Protein AF-0000000080837885 (afdb_homodimer)

Secondary structure (DSSP, 8-state):
-HHHHHHHHHHHHHT---TTEEEEEE--SSHHHHHHHHHHHHHTTTS-EEEEEEEEE---STHHHHHHHHHHHHHHHHTT--EEEEE--HHHHHHHHT--HHHHHHHHHHHHHHHHHHHTT-SEEE----HHHHHHHHHHHHHH---TGGGS-S-SEETTEE-TTTTS-HHHHHHHHHHTT----------STHHHHHHIIIIIHHHHHHHT-TTHHHHHHHHHHHHHHHHHHT---GGGTB-TTS-EEHHHHTTS-HHHHHHHHHHHHHHTTPPP-HHHHHHHHHHHHSSS-EEEE-SSSEEEEE-SSEEEEEE-----------EEEESSEEEEETTEEEEEEEES-TT----TTEEEEEE-TT-EEEEE---TT-EEESSSS-EEEHHHHHHHTT--HHHHTTS-EEEETTEEEEETTTEE--------TTPEEEEEEEEE--/-HHHHHHHHHHHHHT---TTEEEEEE--SSHHHHHHHHHHHHHTTTS-EEEEEEEEE--SSTHHHHHHHHHHHHHHHHTT--EEEEE--HHHHHHHHT--HHHHHHHHHHHHHHHHHHHTT-SEEE----HHHHHHHHHHHHHH---TGGGS-S-SEETTEE-TTTTS-HHHHHHHHHHTT----------SHHHHHHHIIIIIHHHHHHHT-TTHHHHHHHHHHHHHHHHHHT---GGGTB-TTS-EEHHHHTTS-HHHHHHHHHHHHHHTTPPP-HHHHHHHHHHHHSSS-EEEE-SSSEEEEE-SSEEEEEE-----------EEEESSEEEEETTEEEEEEEES-S-----TTEEEEEE-TT-EEEEE---TT-EEESSSS-EEEHHHHHHHTT--HHHHTTS-EEEETTEEEEETTTEEPP------TTPEEEEEEEEE--

Nearest PDB structures (foldseek):
  2e89-assembly2_C  TM=8.559E-01  e=8.750E-24  Aquifex aeolicus
  3a2k-assembly2_B  TM=5.870E-01  e=3.560E-28  Geobacillus kaustophilus
  5b4e-assembly1_A-2  TM=7.962E-01  e=6.494E-11  Thermus thermophilus HB27
  6scy-assembly1_B  TM=7.255E-01  e=4.825E-12  Methanococcus maripaludis S2
  7ji4-assembly1_A  TM=5.296E-01  e=4.627E-03  Staphylococcus aureus subsp. aureus MRSA252

Solvent-accessible surface area (backbone atoms only — not comparable to full-atom values): 49486 Å² total; per-residue (Å²): 113,73,66,59,51,50,38,50,49,47,32,65,74,65,63,68,75,54,74,74,38,29,31,39,31,52,38,69,32,24,6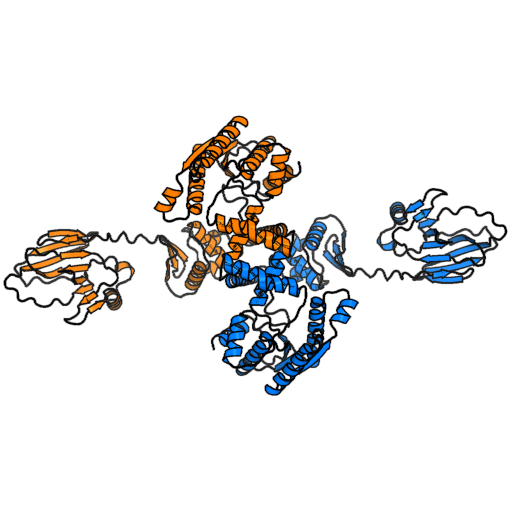0,50,26,46,48,46,50,53,51,51,58,58,44,47,77,81,38,53,57,47,68,34,38,36,32,74,34,50,60,79,51,61,69,59,34,52,50,37,50,51,50,42,52,51,53,27,57,76,66,75,41,56,71,46,77,45,80,40,63,31,68,62,49,15,67,69,72,73,46,54,58,56,57,42,45,50,52,50,49,52,50,49,50,51,51,52,32,59,72,69,64,36,68,36,34,37,42,49,48,27,28,56,52,31,52,48,47,30,52,50,37,52,49,72,42,51,54,76,78,64,45,37,40,67,66,52,63,53,91,47,38,31,24,71,42,36,83,39,48,63,70,58,50,50,51,49,33,57,75,68,70,51,86,63,45,85,76,84,75,84,46,60,71,48,37,58,54,42,41,41,60,68,44,50,49,50,51,44,29,74,74,74,28,78,59,30,66,59,30,47,50,54,35,25,54,50,41,42,49,49,46,61,74,64,57,74,61,66,71,81,40,29,50,97,82,66,28,34,38,49,78,69,50,68,77,45,50,73,63,52,44,52,51,49,50,46,54,60,35,46,73,73,69,43,87,81,50,67,67,58,53,52,50,50,52,51,55,68,73,43,83,64,72,50,74,48,77,73,55,96,51,36,26,40,38,33,44,92,53,36,39,38,76,43,66,46,60,64,66,62,71,64,57,84,51,67,44,75,40,47,62,60,36,72,49,71,58,87,54,30,41,37,38,33,38,76,48,89,72,85,80,64,83,73,49,80,50,41,48,81,41,82,39,51,68,87,42,60,38,36,37,29,54,74,54,93,83,42,53,33,28,68,44,97,85,43,68,42,46,48,71,56,50,36,59,75,71,66,51,57,76,87,50,57,64,71,37,53,30,35,26,53,89,89,35,47,46,34,36,65,82,72,47,72,33,51,71,81,86,74,92,60,96,76,62,41,42,32,39,37,38,55,39,80,53,132,112,72,65,58,52,51,38,51,49,47,31,63,74,65,62,66,74,54,75,73,38,30,31,38,31,52,37,70,31,25,61,50,26,46,48,45,50,54,51,50,59,58,44,47,79,80,38,53,56,47,71,34,38,36,31,75,34,52,62,78,52,60,69,59,35,51,50,39,51,51,50,42,52,51,52,27,57,76,66,74,40,56,72,46,78,47,80,41,64,33,68,63,48,14,68,68,71,73,46,53,58,53,59,40,45,50,51,51,48,52,50,50,49,50,52,51,30,59,73,69,64,36,70,35,35,37,43,49,48,26,28,57,52,31,52,47,47,29,52,50,37,52,48,73,41,50,54,75,76,64,45,38,40,67,67,51,65,53,89,46,36,31,24,73,43,35,83,39,46,62,70,59,51,51,50,49,32,59,76,67,70,53,85,62,44,86,77,86,79,87,37,61,68,48,38,57,50,43,42,41,60,69,45,50,50,52,52,43,28,74,72,73,27,79,60,32,66,60,31,46,50,53,34,24,54,49,42,43,51,49,47,62,74,63,58,75,62,66,71,80,40,28,50,97,83,65,29,34,37,48,77,69,54,67,77,44,51,73,63,54,43,54,51,49,51,48,53,59,33,45,75,73,68,42,86,83,48,68,66,59,52,51,50,50,52,52,55,67,74,43,84,64,72,50,73,48,77,74,57,96,50,36,25,40,37,33,45,92,54,35,38,37,76,44,66,46,60,65,63,62,71,62,57,83,50,67,44,74,39,46,62,61,38,72,50,71,56,89,52,29,38,36,38,33,38,76,47,88,73,84,80,63,82,73,50,79,52,41,48,81,42,82,40,50,68,85,42,58,38,35,37,29,55,76,55,92,82,40,53,33,28,68,45,98,85,44,69,42,46,47,70,58,51,37,59,75,70,66,51,56,75,87,51,58,66,70,37,54,29,35,26,53,89,89,34,46,46,35,35,65,82,73,50,69,33,50,71,81,86,75,91,58,96,74,62,40,42,33,38,37,38,56,40,78,54,134

Radius of gyration: 40.98 Å; Cα contacts (8 Å, |Δi|>4): 1374; chains: 2; bounding box: 85×140×73 Å

Structure (mmCIF, N/CA/C/O backbone):
data_AF-0000000080837885-model_v1
#
loop_
_entity.id
_entity.type
_entity.pdbx_description
1 polymer 'tRNA lysidine(34) synthetase TilS'
#
loop_
_atom_site.group_PDB
_atom_site.id
_atom_site.type_symbol
_atom_site.label_atom_id
_atom_site.label_alt_id
_atom_site.label_comp_id
_atom_site.label_asym_id
_atom_site.label_entity_id
_atom_site.label_seq_id
_atom_site.pdbx_PDB_ins_code
_atom_site.Cartn_x
_atom_site.Cartn_y
_atom_site.Cartn_z
_atom_site.occupancy
_atom_site.B_iso_or_equiv
_atom_site.auth_seq_id
_atom_site.auth_comp_id
_atom_site.auth_asym_id
_atom_site.auth_atom_id
_atom_site.pdbx_PDB_model_num
ATOM 1 N N . MET A 1 1 ? 31.359 4.785 -11.227 1 59.09 1 MET A N 1
ATOM 2 C CA . MET A 1 1 ? 31.828 4.527 -9.875 1 59.09 1 MET A CA 1
ATOM 3 C C . MET A 1 1 ? 30.672 4.504 -8.883 1 59.09 1 MET A C 1
ATOM 5 O O . MET A 1 1 ? 30.547 3.574 -8.086 1 59.09 1 MET A O 1
ATOM 9 N N . LYS A 1 2 ? 29.688 5.359 -9.148 1 79.75 2 LYS A N 1
ATOM 10 C CA . LYS A 1 2 ? 28.594 5.504 -8.188 1 79.75 2 LYS A CA 1
ATOM 11 C C . LYS A 1 2 ? 27.625 4.328 -8.266 1 79.75 2 LYS A C 1
ATOM 13 O O . LYS A 1 2 ? 27.219 3.775 -7.238 1 79.75 2 LYS A O 1
ATOM 18 N N . LEU A 1 3 ? 27.562 3.686 -9.523 1 90.94 3 LEU A N 1
ATOM 19 C CA . LEU A 1 3 ? 26.578 2.619 -9.703 1 90.94 3 LEU A CA 1
ATOM 20 C C . LEU A 1 3 ? 27.094 1.311 -9.109 1 90.94 3 LEU A C 1
ATOM 22 O O . LEU A 1 3 ? 26.312 0.56 -8.5 1 90.94 3 LEU A O 1
ATOM 26 N N . PHE A 1 4 ? 28.406 1.085 -9.234 1 92.5 4 PHE A N 1
ATOM 27 C CA . PHE A 1 4 ? 28.969 -0.142 -8.688 1 92.5 4 PHE A CA 1
ATOM 28 C C . PHE A 1 4 ? 28.906 -0.132 -7.168 1 92.5 4 PHE A C 1
ATOM 30 O O . PHE A 1 4 ? 28.719 -1.175 -6.539 1 92.5 4 PHE A O 1
ATOM 37 N N . ARG A 1 5 ? 29.062 1.02 -6.594 1 92.19 5 ARG A N 1
ATOM 38 C CA . ARG A 1 5 ? 28.953 1.142 -5.145 1 92.19 5 ARG A CA 1
ATOM 39 C C . ARG A 1 5 ? 27.562 0.737 -4.672 1 92.19 5 ARG A C 1
ATOM 41 O O . ARG A 1 5 ? 27.406 0.135 -3.605 1 92.19 5 ARG A O 1
ATOM 48 N N . GLU A 1 6 ? 26.641 1.079 -5.492 1 93.19 6 GLU A N 1
ATOM 49 C CA . GLU A 1 6 ? 25.266 0.697 -5.16 1 93.19 6 GLU A CA 1
ATOM 50 C C . GLU A 1 6 ? 25.094 -0.818 -5.199 1 93.19 6 GLU A C 1
ATOM 52 O O . GLU A 1 6 ? 24.406 -1.391 -4.352 1 93.19 6 GLU A O 1
ATOM 57 N N . ILE A 1 7 ? 25.719 -1.394 -6.148 1 93.69 7 ILE A N 1
ATOM 58 C CA . ILE A 1 7 ? 25.656 -2.846 -6.281 1 93.69 7 ILE A CA 1
ATOM 59 C C . ILE A 1 7 ? 26.312 -3.504 -5.07 1 93.69 7 ILE A C 1
ATOM 61 O O . ILE A 1 7 ? 25.781 -4.48 -4.527 1 93.69 7 ILE A O 1
ATOM 65 N N . LEU A 1 8 ? 27.391 -2.951 -4.668 1 94 8 LEU A N 1
ATOM 66 C CA . LEU A 1 8 ? 28.094 -3.463 -3.5 1 94 8 LEU A CA 1
ATOM 67 C C . LEU A 1 8 ? 27.219 -3.355 -2.248 1 94 8 LEU A C 1
ATOM 69 O O . LEU A 1 8 ? 27.188 -4.281 -1.435 1 94 8 LEU A O 1
ATOM 73 N N . ASN A 1 9 ? 26.625 -2.264 -2.158 1 92.88 9 ASN A N 1
ATOM 74 C CA . ASN A 1 9 ? 25.766 -2.029 -1 1 92.88 9 ASN A CA 1
ATOM 75 C C . ASN A 1 9 ? 24.594 -3.006 -0.962 1 92.88 9 ASN A C 1
ATOM 77 O O . ASN A 1 9 ? 24.25 -3.525 0.1 1 92.88 9 ASN A O 1
ATOM 81 N N . ILE A 1 10 ? 23.984 -3.275 -2.078 1 92.62 10 ILE A N 1
ATOM 82 C CA . ILE A 1 10 ? 22.859 -4.195 -2.168 1 92.62 10 ILE A CA 1
ATOM 83 C C . ILE A 1 10 ? 23.328 -5.609 -1.827 1 92.62 10 ILE A C 1
ATOM 85 O O . ILE A 1 10 ? 22.641 -6.332 -1.093 1 92.62 10 ILE A O 1
ATOM 89 N N . ASN A 1 11 ? 24.453 -5.984 -2.4 1 94.94 11 ASN A N 1
ATOM 90 C CA . ASN A 1 11 ? 25.016 -7.309 -2.129 1 94.94 11 ASN A CA 1
ATOM 91 C C . ASN A 1 11 ? 25.281 -7.512 -0.64 1 94.94 11 ASN A C 1
ATOM 93 O O . ASN A 1 11 ? 25 -8.578 -0.096 1 94.94 11 ASN A O 1
ATOM 97 N N . LYS A 1 12 ? 25.797 -6.473 -0.01 1 92.31 12 LYS A N 1
ATOM 98 C CA . LYS A 1 12 ? 26.109 -6.539 1.415 1 92.31 12 LYS A CA 1
ATOM 99 C C . LYS A 1 12 ? 24.828 -6.578 2.254 1 92.31 12 LYS A C 1
ATOM 101 O O . LYS A 1 12 ? 24.719 -7.371 3.193 1 92.31 12 LYS A O 1
ATOM 106 N N . LYS A 1 13 ? 23.938 -5.77 1.867 1 88.81 13 LYS A N 1
ATOM 107 C CA . LYS A 1 13 ? 22.688 -5.625 2.602 1 88.81 13 LYS A CA 1
ATOM 108 C C . LYS A 1 13 ? 21.906 -6.938 2.619 1 88.81 13 LYS A C 1
ATOM 110 O O . LYS A 1 13 ? 21.312 -7.301 3.639 1 88.81 13 LYS A O 1
ATOM 115 N N . TYR A 1 14 ? 21.938 -7.668 1.488 1 91.38 14 TYR A N 1
ATOM 116 C CA . TYR A 1 14 ? 21.062 -8.836 1.367 1 91.38 14 TYR A CA 1
ATOM 117 C C . TYR A 1 14 ? 21.891 -10.117 1.307 1 91.38 14 TYR A C 1
ATOM 119 O O . TYR A 1 14 ? 21.328 -11.211 1.152 1 91.38 14 TYR A O 1
ATOM 127 N N . ASN A 1 15 ? 23.188 -10.008 1.408 1 92.88 15 ASN A N 1
ATOM 128 C CA . ASN A 1 15 ? 24.062 -11.172 1.319 1 92.88 15 ASN A CA 1
ATOM 129 C C . ASN A 1 15 ? 23.719 -12.031 0.105 1 92.88 15 ASN A C 1
ATOM 131 O O . ASN A 1 15 ? 23.453 -13.227 0.241 1 92.88 15 ASN A O 1
ATOM 135 N N . LEU A 1 16 ? 23.766 -11.422 -1.038 1 96.12 16 LEU A N 1
ATOM 136 C CA . LEU A 1 16 ? 23.344 -12.078 -2.268 1 96.12 16 LEU A CA 1
ATOM 137 C C . LEU A 1 16 ? 24.422 -13.023 -2.785 1 96.12 16 LEU A C 1
ATOM 139 O O . LEU A 1 16 ? 24.125 -14.188 -3.102 1 96.12 16 LEU A O 1
ATOM 143 N N . ILE A 1 17 ? 25.688 -12.492 -2.879 1 97.38 17 ILE A N 1
ATOM 144 C CA . ILE A 1 17 ? 26.797 -13.258 -3.432 1 97.38 17 ILE A CA 1
ATOM 145 C C . ILE A 1 17 ? 27.891 -13.406 -2.383 1 97.38 17 ILE A C 1
ATOM 147 O O . ILE A 1 17 ? 28.312 -12.422 -1.77 1 97.38 17 ILE A O 1
ATOM 151 N N . GLU A 1 18 ? 28.328 -14.617 -2.246 1 96.31 18 GLU A N 1
ATOM 152 C CA . GLU A 1 18 ? 29.359 -14.961 -1.268 1 96.31 18 GLU A CA 1
ATOM 153 C C . GLU A 1 18 ? 30.5 -15.727 -1.917 1 96.31 18 GLU A C 1
ATOM 155 O O . GLU A 1 18 ? 30.406 -16.125 -3.08 1 96.31 18 GLU A O 1
ATOM 160 N N . ASN A 1 19 ? 31.531 -15.984 -1.085 1 96.69 19 ASN A N 1
ATOM 161 C CA . ASN A 1 19 ? 32.688 -16.719 -1.575 1 96.69 19 ASN A CA 1
ATOM 162 C C . ASN A 1 19 ? 32.312 -18.156 -1.956 1 96.69 19 ASN A C 1
ATOM 164 O O . ASN A 1 19 ? 31.547 -18.812 -1.241 1 96.69 19 ASN A O 1
ATOM 168 N N . ASN A 1 20 ? 32.812 -18.578 -3.102 1 96.69 20 ASN A N 1
ATOM 169 C CA . ASN A 1 20 ? 32.719 -19.938 -3.598 1 96.69 20 ASN A CA 1
ATOM 170 C C . ASN A 1 20 ? 31.312 -20.219 -4.156 1 96.69 20 ASN A C 1
ATOM 172 O O . ASN A 1 20 ? 30.938 -21.375 -4.348 1 96.69 20 ASN A O 1
ATOM 176 N N . ASP A 1 21 ? 30.625 -19.172 -4.402 1 97.62 21 ASP A N 1
ATOM 177 C CA . ASP A 1 21 ? 29.328 -19.344 -5.047 1 97.62 21 ASP A CA 1
ATOM 178 C C . ASP A 1 21 ? 29.484 -19.766 -6.508 1 97.62 21 ASP A C 1
ATOM 180 O O . ASP A 1 21 ? 30.469 -19.391 -7.156 1 97.62 21 ASP A O 1
ATOM 184 N N . ILE A 1 22 ? 28.594 -20.625 -6.941 1 98.19 22 ILE A N 1
ATOM 185 C CA . ILE A 1 22 ? 28.438 -20.938 -8.352 1 98.19 22 ILE A CA 1
ATOM 186 C C . ILE A 1 22 ? 27.062 -20.453 -8.836 1 98.19 22 ILE A C 1
ATOM 188 O O . ILE A 1 22 ? 26.031 -21 -8.438 1 98.19 22 ILE A O 1
ATOM 192 N N . ILE A 1 23 ? 27.141 -19.5 -9.781 1 98.31 23 ILE A N 1
ATOM 193 C CA . ILE A 1 23 ? 25.922 -18.75 -10.055 1 98.31 23 ILE A CA 1
ATOM 194 C C . ILE A 1 23 ? 25.516 -18.938 -11.516 1 98.31 23 ILE A C 1
ATOM 196 O O . ILE A 1 23 ? 26.312 -18.672 -12.422 1 98.31 23 ILE A O 1
ATOM 200 N N . VAL A 1 24 ? 24.266 -19.359 -11.719 1 98.06 24 VAL A N 1
ATOM 201 C CA . VAL A 1 24 ? 23.656 -19.359 -13.039 1 98.06 24 VAL A CA 1
ATOM 202 C C . VAL A 1 24 ? 23.047 -17.984 -13.336 1 98.06 24 VAL A C 1
ATOM 204 O O . VAL A 1 24 ? 22.234 -17.484 -12.555 1 98.06 24 VAL A O 1
ATOM 207 N N . VAL A 1 25 ? 23.453 -17.375 -14.445 1 97.81 25 VAL A N 1
ATOM 208 C CA . VAL A 1 25 ? 23 -16.031 -14.766 1 97.81 25 VAL A CA 1
ATOM 209 C C . VAL A 1 25 ? 22.109 -16.062 -16.016 1 97.81 25 VAL A C 1
ATOM 211 O O . VAL A 1 25 ? 22.547 -16.516 -17.078 1 97.81 25 VAL A O 1
ATOM 214 N N . GLY A 1 26 ? 20.844 -15.609 -15.812 1 95.38 26 GLY A N 1
ATOM 215 C CA . GLY A 1 26 ? 20.016 -15.422 -16.984 1 95.38 26 GLY A CA 1
ATOM 216 C C . GLY A 1 26 ? 20.5 -14.305 -17.891 1 95.38 26 GLY A C 1
ATOM 217 O O . GLY A 1 26 ? 20.562 -13.148 -17.469 1 95.38 26 GLY A O 1
ATOM 218 N N . PHE A 1 27 ? 20.797 -14.703 -19.141 1 94.75 27 PHE A N 1
ATOM 219 C CA . PHE A 1 27 ? 21.391 -13.75 -20.078 1 94.75 27 PHE A CA 1
ATOM 220 C C . PHE A 1 27 ? 20.562 -13.648 -21.344 1 94.75 27 PHE A C 1
ATOM 222 O O . PHE A 1 27 ? 20.609 -14.547 -22.188 1 94.75 27 PHE A O 1
ATOM 229 N N . SER A 1 28 ? 19.859 -12.547 -21.5 1 88.56 28 SER A N 1
ATOM 230 C CA . SER A 1 28 ? 19.016 -12.359 -22.672 1 88.56 28 SER A CA 1
ATOM 231 C C . SER A 1 28 ? 19.75 -11.602 -23.781 1 88.56 28 SER A C 1
ATOM 233 O O . SER A 1 28 ? 19.359 -11.641 -24.938 1 88.56 28 SER A O 1
ATOM 235 N N . GLY A 1 29 ? 20.812 -10.898 -23.406 1 90.31 29 GLY A N 1
ATOM 236 C CA . GLY A 1 29 ? 21.516 -10.039 -24.344 1 90.31 29 GLY A CA 1
ATOM 237 C C . GLY A 1 29 ? 21.016 -8.602 -24.328 1 90.31 29 GLY A C 1
ATOM 238 O O . GLY A 1 29 ? 21.641 -7.723 -24.922 1 90.31 29 GLY A O 1
ATOM 239 N N . GLY A 1 30 ? 19.969 -8.422 -23.641 1 91.5 30 GLY A N 1
ATOM 240 C CA . GLY A 1 30 ? 19.453 -7.062 -23.484 1 91.5 30 GLY A CA 1
ATOM 241 C C . GLY A 1 30 ? 20.266 -6.219 -22.531 1 91.5 30 GLY A C 1
ATOM 242 O O . GLY A 1 30 ? 21.203 -6.715 -21.891 1 91.5 30 GLY A O 1
ATOM 243 N N . PRO A 1 31 ? 19.938 -4.973 -22.406 1 94.12 31 PRO A N 1
ATOM 244 C CA . PRO A 1 31 ? 20.734 -4.055 -21.594 1 94.12 31 PRO A CA 1
ATOM 245 C C . PRO A 1 31 ? 20.812 -4.469 -20.125 1 94.12 31 PRO A C 1
ATOM 247 O O . PRO A 1 31 ? 21.891 -4.387 -19.516 1 94.12 31 PRO A O 1
ATOM 250 N N . ASP A 1 32 ? 19.766 -4.984 -19.594 1 94.88 32 ASP A N 1
ATOM 251 C CA . ASP A 1 32 ? 19.75 -5.328 -18.172 1 94.88 32 ASP A CA 1
ATOM 252 C C . ASP A 1 32 ? 20.641 -6.535 -17.891 1 94.88 32 ASP A C 1
ATOM 254 O O . ASP A 1 32 ? 21.406 -6.531 -16.922 1 94.88 32 ASP A O 1
ATOM 258 N N . SER A 1 33 ? 20.516 -7.527 -18.734 1 95.69 33 SER A N 1
ATOM 259 C CA . SER A 1 33 ? 21.312 -8.727 -18.516 1 95.69 33 SER A CA 1
ATOM 260 C C . SER A 1 33 ? 22.797 -8.461 -18.75 1 95.69 33 SER A C 1
ATOM 262 O O . SER A 1 33 ? 23.641 -8.961 -18 1 95.69 33 SER A O 1
ATOM 264 N N . VAL A 1 34 ? 23.078 -7.684 -19.734 1 96.75 34 VAL A N 1
ATOM 265 C CA . VAL A 1 34 ? 24.453 -7.312 -20.016 1 96.75 34 VAL A CA 1
ATOM 266 C C . VAL A 1 34 ? 25.031 -6.539 -18.828 1 96.75 34 VAL A C 1
ATOM 268 O O . VAL A 1 34 ? 26.141 -6.801 -18.375 1 96.75 34 VAL A O 1
ATOM 271 N N . PHE A 1 35 ? 24.234 -5.625 -18.359 1 97.31 35 PHE A N 1
ATOM 272 C CA . PHE A 1 35 ? 24.656 -4.828 -17.219 1 97.31 35 PHE A CA 1
ATOM 273 C C . PHE A 1 35 ? 24.922 -5.715 -16 1 97.31 35 PHE A C 1
ATOM 275 O O . PHE A 1 35 ? 25.906 -5.539 -15.297 1 97.31 35 PHE A O 1
ATOM 282 N N . LEU A 1 36 ? 24.016 -6.621 -15.789 1 97.88 36 LEU A N 1
ATOM 283 C CA . LEU A 1 36 ? 24.172 -7.535 -14.664 1 97.88 36 LEU A CA 1
ATOM 284 C C . LEU A 1 36 ? 25.5 -8.281 -14.742 1 97.88 36 LEU A C 1
ATOM 286 O O . LEU A 1 36 ? 26.234 -8.344 -13.75 1 97.88 36 LEU A O 1
ATOM 290 N N . VAL A 1 37 ? 25.781 -8.805 -15.891 1 97.88 37 VAL A N 1
ATOM 291 C CA . VAL A 1 37 ? 27.016 -9.57 -16.078 1 97.88 37 VAL A CA 1
ATOM 292 C C . VAL A 1 37 ? 28.234 -8.664 -15.859 1 97.88 37 VAL A C 1
ATOM 294 O O . VAL A 1 37 ? 29.203 -9.07 -15.219 1 97.88 37 VAL A O 1
ATOM 297 N N . GLU A 1 38 ? 28.156 -7.445 -16.375 1 97.44 38 GLU A N 1
ATOM 298 C CA . GLU A 1 38 ? 29.25 -6.496 -16.203 1 97.44 38 GLU A CA 1
ATOM 299 C C . GLU A 1 38 ? 29.516 -6.219 -14.719 1 97.44 38 GLU A C 1
ATOM 301 O O . GLU A 1 38 ? 30.656 -6.141 -14.281 1 97.44 38 GLU A O 1
ATOM 306 N N . MET A 1 39 ? 28.469 -6.082 -14 1 97.19 39 MET A N 1
ATOM 307 C CA . MET A 1 39 ? 28.594 -5.809 -12.57 1 97.19 39 MET A CA 1
ATOM 308 C C . MET A 1 39 ? 29.141 -7.02 -11.828 1 97.19 39 MET A C 1
ATOM 310 O O . MET A 1 39 ? 29.953 -6.875 -10.906 1 97.19 39 MET A O 1
ATOM 314 N N . LEU A 1 40 ? 28.688 -8.18 -12.25 1 97.5 40 LEU A N 1
ATOM 315 C CA . LEU A 1 40 ? 29.172 -9.398 -11.609 1 97.5 40 LEU A CA 1
ATOM 316 C C . LEU A 1 40 ? 30.656 -9.602 -11.883 1 97.5 40 LEU A C 1
ATOM 318 O O . LEU A 1 40 ? 31.406 -10.039 -11 1 97.5 40 LEU A O 1
ATOM 322 N N . LYS A 1 41 ? 31.062 -9.305 -13.039 1 96.56 41 LYS A N 1
ATOM 323 C CA . LYS A 1 41 ? 32.469 -9.398 -13.375 1 96.56 41 LYS A CA 1
ATOM 324 C C . LYS A 1 41 ? 33.312 -8.477 -12.492 1 96.56 41 LYS A C 1
ATOM 326 O O . LYS A 1 41 ? 34.375 -8.859 -12.023 1 96.56 41 LYS A O 1
ATOM 331 N N . LYS A 1 42 ? 32.781 -7.289 -12.312 1 95.56 42 LYS A N 1
ATOM 332 C CA . LYS A 1 42 ? 33.469 -6.348 -11.438 1 95.56 42 LYS A CA 1
ATOM 333 C C . LYS A 1 42 ? 33.5 -6.852 -9.992 1 95.56 42 LYS A C 1
ATOM 335 O O . LYS A 1 42 ? 34.469 -6.648 -9.273 1 95.56 42 LYS A O 1
ATOM 340 N N . LEU A 1 43 ? 32.469 -7.441 -9.633 1 95.69 43 LEU A N 1
ATOM 341 C CA . LEU A 1 43 ? 32.344 -7.945 -8.273 1 95.69 43 LEU A CA 1
ATOM 342 C C . LEU A 1 43 ? 33.344 -9.07 -8.008 1 95.69 43 LEU A C 1
ATOM 344 O O . LEU A 1 43 ? 33.75 -9.281 -6.867 1 95.69 43 LEU A O 1
ATOM 348 N N . LYS A 1 44 ? 33.75 -9.75 -9 1 95.19 44 LYS A N 1
ATOM 349 C CA . LYS A 1 44 ? 34.719 -10.852 -8.898 1 95.19 44 LYS A CA 1
ATOM 350 C C . LYS A 1 44 ? 36.062 -10.359 -8.383 1 95.19 44 LYS A C 1
ATOM 352 O O . LYS A 1 44 ? 36.875 -11.148 -7.883 1 95.19 44 LYS A O 1
ATOM 357 N N . ASN A 1 45 ? 36.281 -9.086 -8.492 1 93.62 45 ASN A N 1
ATOM 358 C CA . ASN A 1 45 ? 37.5 -8.516 -7.961 1 93.62 45 ASN A CA 1
ATOM 359 C C . ASN A 1 45 ? 37.5 -8.477 -6.434 1 93.62 45 ASN A C 1
ATOM 361 O O . ASN A 1 45 ? 38.562 -8.352 -5.809 1 93.62 45 ASN A O 1
ATOM 365 N N . PHE A 1 46 ? 36.344 -8.664 -5.832 1 92.88 46 PHE A N 1
ATOM 366 C CA . PHE A 1 46 ? 36.219 -8.531 -4.387 1 92.88 46 PHE A CA 1
ATOM 367 C C . PHE A 1 46 ? 35.812 -9.859 -3.756 1 92.88 46 PHE A C 1
ATOM 369 O O . PHE A 1 46 ? 36.125 -10.117 -2.588 1 92.88 46 PHE A O 1
ATOM 376 N N . ILE A 1 47 ? 35.125 -10.648 -4.52 1 95.44 47 ILE A N 1
ATOM 377 C CA . ILE A 1 47 ? 34.594 -11.922 -4.043 1 95.44 47 ILE A CA 1
ATOM 378 C C . ILE A 1 47 ? 34.938 -13.031 -5.043 1 95.44 47 ILE A C 1
ATOM 380 O O . ILE A 1 47 ? 34.844 -12.828 -6.254 1 95.44 47 ILE A O 1
ATOM 384 N N . ASN A 1 48 ? 35.281 -14.156 -4.457 1 96.81 48 ASN A N 1
ATOM 385 C CA . ASN A 1 48 ? 35.562 -15.281 -5.328 1 96.81 48 ASN A CA 1
ATOM 386 C C . ASN A 1 48 ? 34.344 -16.125 -5.609 1 96.81 48 ASN A C 1
ATOM 388 O O . ASN A 1 48 ? 33.844 -16.828 -4.719 1 96.81 48 ASN A O 1
ATOM 392 N N . PHE A 1 49 ? 33.906 -16.094 -6.867 1 97.31 49 PHE A N 1
ATOM 393 C CA . PHE A 1 49 ? 32.75 -16.891 -7.281 1 97.31 49 PHE A CA 1
ATOM 394 C C . PHE A 1 49 ? 32.781 -17.141 -8.781 1 97.31 49 PHE A C 1
ATOM 396 O O . PHE A 1 49 ? 33.594 -16.578 -9.5 1 97.31 49 PHE A O 1
ATOM 403 N N . LYS A 1 50 ? 31.953 -18.047 -9.258 1 97.62 50 LYS A N 1
ATOM 404 C CA . LYS A 1 50 ? 31.859 -18.375 -10.672 1 97.62 50 LYS A CA 1
ATOM 405 C C . LYS A 1 50 ? 30.469 -18.062 -11.227 1 97.62 50 LYS A C 1
ATOM 407 O O . LYS A 1 50 ? 29.469 -18.156 -10.508 1 97.62 50 LYS A O 1
ATOM 412 N N . ILE A 1 51 ? 30.484 -17.641 -12.469 1 97.94 51 ILE A N 1
ATOM 413 C CA . ILE A 1 51 ? 29.188 -17.391 -13.109 1 97.94 51 ILE A CA 1
ATOM 414 C C . ILE A 1 51 ? 29.109 -18.156 -14.422 1 97.94 51 ILE A C 1
ATOM 416 O O . ILE A 1 51 ? 30.109 -18.297 -15.133 1 97.94 51 ILE A O 1
ATOM 420 N N . TYR A 1 52 ? 27.969 -18.688 -14.711 1 97.81 52 TYR A N 1
ATOM 421 C CA . TYR A 1 52 ? 27.625 -19.359 -15.961 1 97.81 52 TYR A CA 1
ATOM 422 C C . TYR A 1 52 ? 26.406 -18.703 -16.609 1 97.81 52 TYR A C 1
ATOM 424 O O . TYR A 1 52 ? 25.375 -18.5 -15.945 1 97.81 52 TYR A O 1
ATOM 432 N N . LEU A 1 53 ? 26.516 -18.391 -17.891 1 97.81 53 LEU A N 1
ATOM 433 C CA . LEU A 1 53 ? 25.422 -17.734 -18.594 1 97.81 53 LEU A CA 1
ATOM 434 C C . LEU A 1 53 ? 24.453 -18.75 -19.172 1 97.81 53 LEU A C 1
ATOM 436 O O . LEU A 1 53 ? 24.859 -19.812 -19.625 1 97.81 53 LEU A O 1
ATOM 440 N N . VAL A 1 54 ? 23.234 -18.359 -19.094 1 96.31 54 VAL A N 1
ATOM 441 C CA . VAL A 1 54 ? 22.188 -19.172 -19.734 1 96.31 54 VAL A CA 1
ATOM 442 C C . VAL A 1 54 ? 21.344 -18.281 -20.641 1 96.31 54 VAL A C 1
ATOM 444 O O . VAL A 1 54 ? 20.844 -17.25 -20.203 1 96.31 54 VAL A O 1
ATOM 447 N N . HIS A 1 55 ? 21.219 -18.734 -21.859 1 93.94 55 HIS A N 1
ATOM 448 C CA . HIS A 1 55 ? 20.438 -18 -22.859 1 93.94 55 HIS A CA 1
ATOM 449 C C . HIS A 1 55 ? 19.344 -18.875 -23.453 1 93.94 55 HIS A C 1
ATOM 451 O O . HIS A 1 55 ? 19.594 -20.016 -23.844 1 93.94 55 HIS A O 1
ATOM 457 N N . ILE A 1 56 ? 18.156 -18.266 -23.453 1 89.06 56 ILE A N 1
ATOM 458 C CA . ILE A 1 56 ? 17.031 -19 -24.031 1 89.06 56 ILE A CA 1
ATOM 459 C C . ILE A 1 56 ? 16.547 -18.281 -25.281 1 89.06 56 ILE A C 1
ATOM 461 O O . ILE A 1 56 ? 16.25 -17.094 -25.25 1 89.06 56 ILE A O 1
ATOM 465 N N . ASN A 1 57 ? 16.469 -18.969 -26.297 1 85.19 57 ASN A N 1
ATOM 466 C CA . ASN A 1 57 ? 15.891 -18.5 -27.562 1 85.19 57 ASN A CA 1
ATOM 467 C C . ASN A 1 57 ? 14.438 -18.969 -27.719 1 85.19 57 ASN A C 1
ATOM 469 O O . ASN A 1 57 ? 14.18 -20.141 -28 1 85.19 57 ASN A O 1
ATOM 473 N N . HIS A 1 58 ? 13.562 -18.062 -27.562 1 77.25 58 HIS A N 1
ATOM 474 C CA . HIS A 1 58 ? 12.148 -18.391 -27.547 1 77.25 58 HIS A CA 1
ATOM 475 C C . HIS A 1 58 ? 11.602 -18.594 -28.953 1 77.25 58 HIS A C 1
ATOM 477 O O . HIS A 1 58 ? 10.438 -18.969 -29.141 1 77.25 58 HIS A O 1
ATOM 483 N N . LEU A 1 59 ? 12.359 -18.359 -29.953 1 67.06 59 LEU A N 1
ATOM 484 C CA . LEU A 1 59 ? 12.078 -18.578 -31.359 1 67.06 59 LEU A CA 1
ATOM 485 C C . LEU A 1 59 ? 10.852 -17.797 -31.797 1 67.06 59 LEU A C 1
ATOM 487 O O . LEU A 1 59 ? 10.062 -18.266 -32.625 1 67.06 59 LEU A O 1
ATOM 491 N N . LEU A 1 60 ? 10.586 -16.766 -31.094 1 66.75 60 LEU A N 1
ATOM 492 C CA . LEU A 1 60 ? 9.383 -15.992 -31.391 1 66.75 60 LEU A CA 1
ATOM 493 C C . LEU A 1 60 ? 9.617 -15.047 -32.562 1 66.75 60 LEU A C 1
ATOM 495 O O . LEU A 1 60 ? 8.68 -14.695 -33.281 1 66.75 60 LEU A O 1
ATOM 499 N N . ARG A 1 61 ? 10.859 -14.594 -32.781 1 64.06 61 ARG A N 1
ATOM 500 C CA . ARG A 1 61 ? 11.102 -13.508 -33.75 1 64.06 61 ARG A CA 1
ATOM 501 C C . ARG A 1 61 ? 11.992 -13.977 -34.875 1 64.06 61 ARG A C 1
ATOM 503 O O . ARG A 1 61 ? 12.734 -13.18 -35.469 1 64.06 61 ARG A O 1
ATOM 510 N N . GLY A 1 62 ? 11.875 -15.172 -35.156 1 64.5 62 GLY A N 1
ATOM 511 C CA . GLY A 1 62 ? 12.625 -15.672 -36.312 1 64.5 62 GLY A CA 1
ATOM 512 C C . GLY A 1 62 ? 14.062 -15.195 -36.312 1 64.5 62 GLY A C 1
ATOM 513 O O . GLY A 1 62 ? 14.844 -15.508 -35.406 1 64.5 62 GLY A O 1
ATOM 514 N N . GLU A 1 63 ? 14.328 -14.258 -37.188 1 62.72 63 GLU A N 1
ATOM 515 C CA . GLU A 1 63 ? 15.68 -13.773 -37.469 1 62.72 63 GLU A CA 1
ATOM 516 C C . GLU A 1 63 ? 16.234 -12.984 -36.281 1 62.72 63 GLU A C 1
ATOM 518 O O . GLU A 1 63 ? 17.422 -13.078 -35.969 1 62.72 63 GLU A O 1
ATOM 523 N N . ASP A 1 64 ? 15.453 -12.297 -35.594 1 69.19 64 ASP A N 1
ATOM 524 C CA . ASP A 1 64 ? 15.891 -11.484 -34.469 1 69.19 64 ASP A CA 1
ATOM 525 C C . ASP A 1 64 ? 16.312 -12.367 -33.312 1 69.19 64 ASP A C 1
ATOM 527 O O . ASP A 1 64 ? 17.281 -12.047 -32.594 1 69.19 64 ASP A O 1
ATOM 531 N N . ALA A 1 65 ? 15.664 -13.406 -33.156 1 72.06 65 ALA A N 1
ATOM 532 C CA . ALA A 1 65 ? 16.016 -14.336 -32.094 1 72.06 65 ALA A CA 1
ATOM 533 C C . ALA A 1 65 ? 17.375 -14.969 -32.344 1 72.06 65 ALA A C 1
ATOM 535 O O . ALA A 1 65 ? 18.156 -15.18 -31.422 1 72.06 65 ALA A O 1
ATOM 536 N N . ASP A 1 66 ? 17.672 -15.172 -33.562 1 80.25 66 ASP A N 1
ATOM 537 C CA . ASP A 1 66 ? 18.953 -15.742 -33.938 1 80.25 66 ASP A CA 1
ATOM 538 C C . ASP A 1 66 ? 20.078 -14.734 -33.719 1 80.25 66 ASP A C 1
ATOM 540 O O . ASP A 1 66 ? 21.188 -15.109 -33.312 1 80.25 66 ASP A O 1
ATOM 544 N N . SER A 1 67 ? 19.766 -13.555 -34 1 82 67 SER A N 1
ATOM 545 C CA . SER A 1 67 ? 20.75 -12.5 -33.781 1 82 67 SER A CA 1
ATOM 546 C C . SER A 1 67 ? 21.078 -12.336 -32.312 1 82 67 SER A C 1
ATOM 548 O O . SER A 1 67 ? 22.234 -12.125 -31.953 1 82 67 SER A O 1
ATOM 550 N N . ASP A 1 68 ? 20.125 -12.453 -31.531 1 84.56 68 ASP A N 1
ATOM 551 C CA . ASP A 1 68 ? 20.328 -12.352 -30.094 1 84.56 68 ASP A CA 1
ATOM 552 C C . ASP A 1 68 ? 21.203 -13.5 -29.578 1 84.56 68 ASP A C 1
ATOM 554 O O . ASP A 1 68 ? 22.062 -13.297 -28.719 1 84.56 68 ASP A O 1
ATOM 558 N N . GLU A 1 69 ? 20.875 -14.625 -30.094 1 88.56 69 GLU A N 1
ATOM 559 C CA . GLU A 1 69 ? 21.656 -15.797 -29.719 1 88.56 69 GLU A CA 1
ATOM 560 C C . GLU A 1 69 ? 23.125 -15.641 -30.109 1 88.56 69 GLU A C 1
ATOM 562 O O . GLU A 1 69 ? 24.016 -15.922 -29.312 1 88.56 69 GLU A O 1
ATOM 567 N N . LYS A 1 70 ? 23.344 -15.172 -31.312 1 91 70 LYS A N 1
ATOM 568 C CA . LYS A 1 70 ? 24.703 -14.953 -31.797 1 91 70 LYS A CA 1
ATOM 569 C C . LYS A 1 70 ? 25.422 -13.914 -30.922 1 91 70 LYS A C 1
ATOM 571 O O . LYS A 1 70 ? 26.609 -14.086 -30.594 1 91 70 LYS A O 1
ATOM 576 N N . PHE A 1 71 ? 24.734 -12.914 -30.672 1 92.56 71 PHE A N 1
ATOM 577 C CA . PHE A 1 71 ? 25.297 -11.875 -29.812 1 92.56 71 PHE A CA 1
ATOM 578 C C . PHE A 1 71 ? 25.688 -12.453 -28.453 1 92.56 71 PHE A C 1
ATOM 580 O O . PHE A 1 71 ? 26.766 -12.148 -27.938 1 92.56 71 PHE A O 1
ATOM 587 N N . SER A 1 72 ? 24.859 -13.234 -27.922 1 94 72 SER A N 1
ATOM 588 C CA . SER A 1 72 ? 25.094 -13.797 -26.594 1 94 72 SER A CA 1
ATOM 589 C C . SER A 1 72 ? 26.328 -14.695 -26.578 1 94 72 SER A C 1
ATOM 591 O O . SER A 1 72 ? 27.125 -14.656 -25.641 1 94 72 SER A O 1
ATOM 593 N N . ILE A 1 73 ? 26.453 -15.438 -27.625 1 94.62 73 ILE A N 1
ATOM 594 C CA . ILE A 1 73 ? 27.594 -16.328 -27.75 1 94.62 73 ILE A CA 1
ATOM 595 C C . ILE A 1 73 ? 28.875 -15.516 -27.891 1 94.62 73 ILE A C 1
ATOM 597 O O . ILE A 1 73 ? 29.875 -15.805 -27.234 1 94.62 73 ILE A O 1
ATOM 601 N N . GLU A 1 74 ? 28.844 -14.547 -28.703 1 95.5 74 GLU A N 1
ATOM 602 C CA . GLU A 1 74 ? 30.016 -13.695 -28.906 1 95.5 74 GLU A CA 1
ATOM 603 C C . GLU A 1 74 ? 30.391 -12.953 -27.625 1 95.5 74 GLU A C 1
ATOM 605 O O . GLU A 1 74 ? 31.578 -12.812 -27.328 1 95.5 74 GLU A O 1
ATOM 610 N N . TYR A 1 75 ? 29.375 -12.477 -27.016 1 95.62 75 TYR A N 1
ATOM 611 C CA . TYR A 1 75 ? 29.609 -11.766 -25.75 1 95.62 75 TYR A CA 1
ATOM 612 C C . TYR A 1 75 ? 30.297 -12.672 -24.734 1 95.62 75 TYR A C 1
ATOM 614 O O . TYR A 1 75 ? 31.234 -12.258 -24.078 1 95.62 75 TYR A O 1
ATOM 622 N N . ALA A 1 76 ? 29.781 -13.844 -24.609 1 96.69 76 ALA A N 1
ATOM 623 C CA . ALA A 1 76 ? 30.344 -14.797 -23.656 1 96.69 76 ALA A CA 1
ATOM 624 C C . ALA A 1 76 ? 31.797 -15.125 -24 1 96.69 76 ALA A C 1
ATOM 626 O O . ALA A 1 76 ? 32.656 -15.172 -23.125 1 96.69 76 ALA A O 1
ATOM 627 N N . LYS A 1 77 ? 32.062 -15.352 -25.234 1 95.88 77 LYS A N 1
ATOM 628 C CA . LYS A 1 77 ? 33.406 -15.664 -25.719 1 95.88 77 LYS A CA 1
ATOM 629 C C . LYS A 1 77 ? 34.375 -14.523 -25.422 1 95.88 77 LYS A C 1
ATOM 631 O O . LYS A 1 77 ? 35.469 -14.75 -24.922 1 95.88 77 LYS A O 1
ATOM 636 N N . LYS A 1 78 ? 33.938 -13.375 -25.703 1 95.31 78 LYS A N 1
ATOM 637 C CA . LYS A 1 78 ? 34.781 -12.188 -25.516 1 95.31 78 LYS A CA 1
ATOM 638 C C . LYS A 1 78 ? 35.156 -12.008 -24.047 1 95.31 78 LYS A C 1
ATOM 640 O O . LYS A 1 78 ? 36.219 -11.508 -23.734 1 95.31 78 LYS A O 1
ATOM 645 N N . ASN A 1 79 ? 34.281 -12.445 -23.172 1 95.31 79 ASN A N 1
ATOM 646 C CA . ASN A 1 79 ? 34.5 -12.242 -21.75 1 95.31 79 ASN A CA 1
ATOM 647 C C . ASN A 1 79 ? 34.969 -13.523 -21.062 1 95.31 79 ASN A C 1
ATOM 649 O O . ASN A 1 79 ? 35.031 -13.586 -19.828 1 95.31 79 ASN A O 1
ATOM 653 N N . ASN A 1 80 ? 35.219 -14.531 -21.812 1 95.12 80 ASN A N 1
ATOM 654 C CA . ASN A 1 80 ? 35.719 -15.812 -21.312 1 95.12 80 ASN A CA 1
ATOM 655 C C . ASN A 1 80 ? 34.719 -16.422 -20.312 1 95.12 80 ASN A C 1
ATOM 657 O O . ASN A 1 80 ? 35.125 -16.812 -19.219 1 95.12 80 ASN A O 1
ATOM 661 N N . LEU A 1 81 ? 33.531 -16.375 -20.703 1 96.94 81 LEU A N 1
ATOM 662 C CA . LEU A 1 81 ? 32.469 -16.969 -19.875 1 96.94 81 LEU A CA 1
ATOM 663 C C . LEU A 1 81 ? 31.828 -18.156 -20.594 1 96.94 81 LEU A C 1
ATOM 665 O O . LEU A 1 81 ? 31.734 -18.156 -21.828 1 96.94 81 LEU A O 1
ATOM 669 N N . GLU A 1 82 ? 31.453 -19.156 -19.812 1 97.19 82 GLU A N 1
ATOM 670 C CA . GLU A 1 82 ? 30.703 -20.281 -20.375 1 97.19 82 GLU A CA 1
ATOM 671 C C . GLU A 1 82 ? 29.219 -19.922 -20.516 1 97.19 82 GLU A C 1
ATOM 673 O O . GLU A 1 82 ? 28.641 -19.281 -19.641 1 97.19 82 GLU A O 1
ATOM 678 N N . ILE A 1 83 ? 28.641 -20.406 -21.656 1 97.06 83 ILE A N 1
ATOM 679 C CA . ILE A 1 83 ? 27.234 -20.094 -21.906 1 97.06 83 ILE A CA 1
ATOM 680 C C . ILE A 1 83 ? 26.5 -21.359 -22.359 1 97.06 83 ILE A C 1
ATOM 682 O O . ILE A 1 83 ? 27.047 -22.156 -23.125 1 97.06 83 ILE A O 1
ATOM 686 N N . PHE A 1 84 ? 25.359 -21.516 -21.797 1 96.88 84 PHE A N 1
ATOM 687 C CA . PHE A 1 84 ? 24.453 -22.578 -22.203 1 96.88 84 PHE A CA 1
ATOM 688 C C . PHE A 1 84 ? 23.266 -22.016 -22.953 1 96.88 84 PHE A C 1
ATOM 690 O O . PHE A 1 84 ? 22.656 -21.031 -22.531 1 96.88 84 PHE A O 1
ATOM 697 N N . ILE A 1 85 ? 22.922 -22.609 -24.094 1 94.75 85 ILE A N 1
ATOM 698 C CA . ILE A 1 85 ? 21.844 -22.094 -24.922 1 94.75 85 ILE A CA 1
ATOM 699 C C . ILE A 1 85 ? 20.797 -23.188 -25.141 1 94.75 85 ILE A C 1
ATOM 701 O O . ILE A 1 85 ? 21.141 -24.359 -25.312 1 94.75 85 ILE A O 1
ATOM 705 N N . LYS A 1 86 ? 19.578 -22.75 -25.047 1 92.44 86 LYS A N 1
ATOM 706 C CA . LYS A 1 86 ? 18.469 -23.641 -25.375 1 92.44 86 LYS A CA 1
ATOM 707 C C . LYS A 1 86 ? 17.438 -22.953 -26.25 1 92.44 86 LYS A C 1
ATOM 709 O O . LYS A 1 86 ? 17.125 -21.781 -26.047 1 92.44 86 LYS A O 1
ATOM 714 N N . ARG A 1 87 ? 17.016 -23.656 -27.297 1 89.88 87 ARG A N 1
ATOM 715 C CA . ARG A 1 87 ? 15.953 -23.156 -28.172 1 89.88 87 ARG A CA 1
ATOM 716 C C . ARG A 1 87 ? 14.617 -23.797 -27.812 1 89.88 87 ARG A C 1
ATOM 718 O O . ARG A 1 87 ? 14.508 -25.031 -27.734 1 89.88 87 ARG A O 1
ATOM 725 N N . ILE A 1 88 ? 13.695 -22.938 -27.516 1 86.62 88 ILE A N 1
ATOM 726 C CA . ILE A 1 88 ? 12.398 -23.453 -27.078 1 86.62 88 ILE A CA 1
ATOM 727 C C . ILE A 1 88 ? 11.289 -22.875 -27.953 1 86.62 88 ILE A C 1
ATOM 729 O O . ILE A 1 88 ? 11.18 -21.656 -28.094 1 86.62 88 ILE A O 1
ATOM 733 N N . PRO A 1 89 ? 10.516 -23.703 -28.547 1 84.12 89 PRO A N 1
ATOM 734 C CA . PRO A 1 89 ? 9.375 -23.203 -29.312 1 84.12 89 PRO A CA 1
ATOM 735 C C . PRO A 1 89 ? 8.195 -22.781 -28.438 1 84.12 89 PRO A C 1
ATOM 737 O O . PRO A 1 89 ? 7.191 -23.5 -28.375 1 84.12 89 PRO A O 1
ATOM 740 N N . VAL A 1 90 ? 8.18 -21.656 -27.906 1 82.56 90 VAL A N 1
ATOM 741 C CA . VAL A 1 90 ? 7.23 -21.188 -26.906 1 82.56 90 VAL A CA 1
ATOM 742 C C . VAL A 1 90 ? 5.832 -21.094 -27.516 1 82.56 90 VAL A C 1
ATOM 744 O O . VAL A 1 90 ? 4.836 -21.359 -26.828 1 82.56 90 VAL A O 1
ATOM 747 N N . LYS A 1 91 ? 5.727 -20.688 -28.766 1 79.75 91 LYS A N 1
ATOM 748 C CA . LYS A 1 91 ? 4.43 -20.562 -29.422 1 79.75 91 LYS A CA 1
ATOM 749 C C . LYS A 1 91 ? 3.713 -21.906 -29.5 1 79.75 91 LYS A C 1
ATOM 751 O O . LYS A 1 91 ? 2.512 -21.984 -29.25 1 79.75 91 LYS A O 1
ATOM 756 N N . GLU A 1 92 ? 4.453 -22.859 -29.859 1 83.19 92 GLU A N 1
ATOM 757 C CA . GLU A 1 92 ? 3.885 -24.203 -30 1 83.19 92 GLU A CA 1
ATOM 758 C C . GLU A 1 92 ? 3.471 -24.766 -28.641 1 83.19 92 GLU A C 1
ATOM 760 O O . GLU A 1 92 ? 2.398 -25.344 -28.5 1 83.19 92 GLU A O 1
ATOM 765 N N . ILE A 1 93 ? 4.234 -24.547 -27.688 1 85.25 93 ILE A N 1
ATOM 766 C CA . ILE A 1 93 ? 3.967 -25.062 -26.344 1 85.25 93 ILE A CA 1
ATOM 767 C C . ILE A 1 93 ? 2.74 -24.359 -25.766 1 85.25 93 ILE A C 1
ATOM 769 O O . ILE A 1 93 ? 1.905 -24.984 -25.125 1 85.25 93 ILE A O 1
ATOM 773 N N . SER A 1 94 ? 2.715 -23.078 -25.953 1 81.81 94 SER A N 1
ATOM 774 C CA . SER A 1 94 ? 1.588 -22.281 -25.453 1 81.81 94 SER A CA 1
ATOM 775 C C . SER A 1 94 ? 0.265 -22.812 -26 1 81.81 94 SER A C 1
ATOM 777 O O . SER A 1 94 ? -0.719 -22.922 -25.266 1 81.81 94 SER A O 1
ATOM 779 N N . LYS A 1 95 ? 0.22 -23.109 -27.234 1 79.31 95 LYS A N 1
ATOM 780 C CA . LYS A 1 95 ? -0.973 -23.656 -27.859 1 79.31 95 LYS A CA 1
ATOM 781 C C . LYS A 1 95 ? -1.346 -25.016 -27.266 1 79.31 95 LYS A C 1
ATOM 783 O O . LYS A 1 95 ? -2.527 -25.312 -27.078 1 79.31 95 LYS A O 1
ATOM 788 N N . GLU A 1 96 ? -0.348 -25.625 -26.969 1 82.75 96 GLU A N 1
ATOM 789 C CA . GLU A 1 96 ? -0.551 -26.984 -26.453 1 82.75 96 GLU A CA 1
ATOM 790 C C . GLU A 1 96 ? -1.086 -26.969 -25.031 1 82.75 96 GLU A C 1
ATOM 792 O O . GLU A 1 96 ? -1.983 -27.734 -24.688 1 82.75 96 GLU A O 1
ATOM 797 N N . VAL A 1 97 ? -0.599 -26.141 -24.234 1 80.75 97 VAL A N 1
ATOM 798 C CA . VAL A 1 97 ? -0.908 -26.172 -22.812 1 80.75 97 VAL A CA 1
ATOM 799 C C . VAL A 1 97 ? -2.012 -25.156 -22.484 1 80.75 97 VAL A C 1
ATOM 801 O O . VAL A 1 97 ? -2.59 -25.188 -21.406 1 80.75 97 VAL A O 1
ATOM 804 N N . GLY A 1 98 ? -2.395 -24.297 -23.406 1 77.38 98 GLY A N 1
ATOM 805 C CA . GLY A 1 98 ? -3.465 -23.328 -23.203 1 77.38 98 GLY A CA 1
ATOM 806 C C . GLY A 1 98 ? -3.078 -22.203 -22.281 1 77.38 98 GLY A C 1
ATOM 807 O O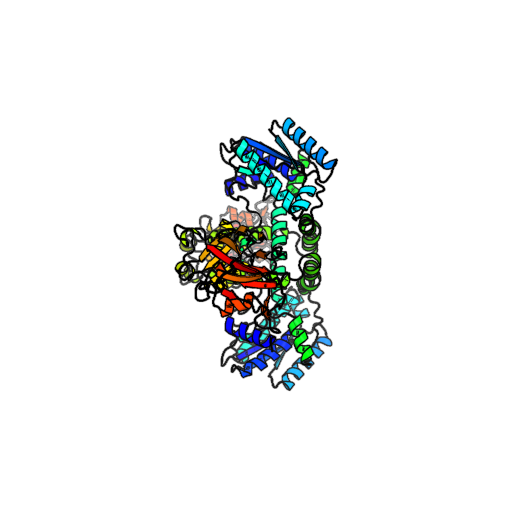 . GLY A 1 98 ? -3.896 -21.734 -21.484 1 77.38 98 GLY A O 1
ATOM 808 N N . LYS A 1 99 ? -1.768 -21.906 -22.234 1 76.38 99 LYS A N 1
ATOM 809 C CA . LYS A 1 99 ? -1.267 -20.781 -21.453 1 76.38 99 LYS A CA 1
ATOM 810 C C . LYS A 1 99 ? -0.792 -19.656 -22.359 1 76.38 99 LYS A C 1
ATOM 812 O O . LYS A 1 99 ? -0.634 -19.844 -23.562 1 76.38 99 LYS A O 1
ATOM 817 N N . THR A 1 100 ? -0.64 -18.5 -21.703 1 72.44 100 THR A N 1
ATOM 818 C CA . THR A 1 100 ? -0.16 -17.359 -22.5 1 72.44 100 THR A CA 1
ATOM 819 C C . THR A 1 100 ? 1.315 -17.531 -22.844 1 72.44 100 THR A C 1
ATOM 821 O O . THR A 1 100 ? 2.033 -18.281 -22.188 1 72.44 100 THR A O 1
ATOM 824 N N . LEU A 1 101 ? 1.762 -16.906 -23.906 1 74.69 101 LEU A N 1
ATOM 825 C CA . LEU A 1 101 ? 3.152 -16.953 -24.344 1 74.69 101 LEU A CA 1
ATOM 826 C C . LEU A 1 101 ? 4.094 -16.531 -23.219 1 74.69 101 LEU A C 1
ATOM 828 O O . LEU A 1 101 ? 5.164 -17.125 -23.062 1 74.69 101 LEU A O 1
ATOM 832 N N . GLU A 1 102 ? 3.705 -15.633 -22.422 1 74 102 GLU A N 1
ATOM 833 C CA . GLU A 1 102 ? 4.527 -15.109 -21.344 1 74 102 GLU A CA 1
ATOM 834 C C . GLU A 1 102 ? 4.684 -16.141 -20.219 1 74 102 GLU A C 1
ATOM 836 O O . GLU A 1 102 ? 5.789 -16.359 -19.719 1 74 102 GLU A O 1
ATOM 841 N N . GLU A 1 103 ? 3.574 -16.719 -19.953 1 75.81 103 GLU A N 1
ATOM 842 C CA . GLU A 1 103 ? 3.604 -17.734 -18.891 1 75.81 103 GLU A CA 1
ATOM 843 C C . GLU A 1 103 ? 4.484 -18.906 -19.281 1 75.81 103 GLU A C 1
ATOM 845 O O . GLU A 1 103 ? 5.285 -19.391 -18.469 1 75.81 103 GLU A O 1
ATOM 850 N N . VAL A 1 104 ? 4.281 -19.312 -20.484 1 76.81 104 VAL A N 1
ATOM 851 C CA . VAL A 1 104 ? 5.055 -20.453 -20.984 1 76.81 104 VAL A CA 1
ATOM 852 C C . VAL A 1 104 ? 6.531 -20.062 -21.062 1 76.81 104 VAL A C 1
ATOM 854 O O . VAL A 1 104 ? 7.402 -20.859 -20.703 1 76.81 104 VAL A O 1
ATOM 857 N N . GLY A 1 105 ? 6.781 -18.891 -21.547 1 80.19 105 GLY A N 1
ATOM 858 C CA . GLY A 1 105 ? 8.156 -18.406 -21.609 1 80.19 105 GLY A CA 1
ATOM 859 C C . GLY A 1 105 ? 8.836 -18.391 -20.266 1 80.19 105 GLY A C 1
ATOM 860 O O . GLY A 1 105 ? 9.992 -18.797 -20.141 1 80.19 105 GLY A O 1
ATOM 861 N N . ARG A 1 106 ? 8.172 -18.016 -19.312 1 81.31 106 ARG A N 1
ATOM 862 C CA . ARG A 1 106 ? 8.711 -17.938 -17.953 1 81.31 106 ARG A CA 1
ATOM 863 C C . ARG A 1 106 ? 8.961 -19.328 -17.391 1 81.31 106 ARG A C 1
ATOM 865 O O . ARG A 1 106 ? 10.023 -19.594 -16.828 1 81.31 106 ARG A O 1
ATOM 872 N N . GLU A 1 107 ? 8 -20.094 -17.562 1 83.81 107 GLU A N 1
ATOM 873 C CA . GLU A 1 107 ? 8.109 -21.438 -17.031 1 83.81 107 GLU A CA 1
ATOM 874 C C . GLU A 1 107 ? 9.266 -22.203 -17.656 1 83.81 107 GLU A C 1
ATOM 876 O O . GLU A 1 107 ? 10.039 -22.859 -16.953 1 83.81 107 GLU A O 1
ATOM 881 N N . GLU A 1 108 ? 9.32 -22.031 -18.906 1 85.5 108 GLU A N 1
ATOM 882 C CA . GLU A 1 108 ? 10.391 -22.719 -19.625 1 85.5 108 GLU A CA 1
ATOM 883 C C . GLU A 1 108 ? 11.758 -22.172 -19.25 1 85.5 108 GLU A C 1
ATOM 885 O O . GLU A 1 108 ? 12.742 -22.906 -19.172 1 85.5 108 GLU A O 1
ATOM 890 N N . ARG A 1 109 ? 11.812 -20.922 -19.047 1 88.31 109 ARG A N 1
ATOM 891 C CA . ARG A 1 109 ? 13.055 -20.281 -18.625 1 88.31 109 ARG A CA 1
ATOM 892 C C . ARG A 1 109 ? 13.539 -20.859 -17.297 1 88.31 109 ARG A C 1
ATOM 894 O O . ARG A 1 109 ? 14.695 -21.266 -17.172 1 88.31 109 ARG A O 1
ATOM 901 N N . TYR A 1 110 ? 12.695 -20.953 -16.422 1 89.62 110 TYR A N 1
ATOM 902 C CA . TYR A 1 110 ? 13.078 -21.406 -15.086 1 89.62 110 TYR A CA 1
ATOM 903 C C . TYR A 1 110 ? 13.352 -22.906 -15.078 1 89.62 110 TYR A C 1
ATOM 905 O O . TYR A 1 110 ? 14.203 -23.375 -14.328 1 89.62 110 TYR A O 1
ATOM 913 N N . LYS A 1 111 ? 12.664 -23.562 -15.961 1 90 111 LYS A N 1
ATOM 914 C CA . LYS A 1 111 ? 12.984 -24.969 -16.141 1 90 111 LYS A CA 1
ATOM 915 C C . LYS A 1 111 ? 14.422 -25.156 -16.609 1 90 111 LYS A C 1
ATOM 917 O O . LYS A 1 111 ? 15.156 -26 -16.109 1 90 111 LYS A O 1
ATOM 922 N N . PHE A 1 112 ? 14.75 -24.359 -17.578 1 92.31 112 PHE A N 1
ATOM 923 C CA . PHE A 1 112 ? 16.094 -24.438 -18.125 1 92.31 112 PHE A CA 1
ATOM 924 C C . PHE A 1 112 ? 17.125 -23.984 -17.094 1 92.31 112 PHE A C 1
ATOM 926 O O . PHE A 1 112 ? 18.188 -24.578 -16.969 1 92.31 112 PHE A O 1
ATOM 933 N N . PHE A 1 113 ? 16.828 -22.969 -16.328 1 94.38 113 PHE A N 1
ATOM 934 C CA . PHE A 1 113 ? 17.688 -22.547 -15.242 1 94.38 113 PHE A CA 1
ATOM 935 C C . PHE A 1 113 ? 17.969 -23.688 -14.281 1 94.38 113 PHE A C 1
ATOM 937 O O . PHE A 1 113 ? 19.109 -23.922 -13.875 1 94.38 113 PHE A O 1
ATOM 944 N N . SER A 1 114 ? 16.922 -24.359 -13.969 1 93 114 SER A N 1
ATOM 945 C CA . SER A 1 114 ? 17.031 -25.453 -13.016 1 93 114 SER A CA 1
ATOM 946 C C . SER A 1 114 ? 17.891 -26.594 -13.562 1 93 114 SER A C 1
ATOM 948 O O . SER A 1 114 ? 18.656 -27.203 -12.82 1 93 114 SER A O 1
ATOM 950 N N . GLU A 1 115 ? 17.719 -26.875 -14.836 1 95 115 GLU A N 1
ATOM 951 C CA . GLU A 1 115 ? 18.516 -27.906 -15.5 1 95 115 GLU A CA 1
ATOM 952 C C . GLU A 1 115 ? 20 -27.594 -15.414 1 95 115 GLU A C 1
ATOM 954 O O . GLU A 1 115 ? 20.797 -28.453 -15.023 1 95 115 GLU A O 1
ATOM 959 N N . ILE A 1 116 ? 20.328 -26.422 -15.742 1 96 116 ILE A N 1
ATOM 960 C CA . ILE A 1 116 ? 21.734 -26.016 -15.75 1 96 116 ILE A CA 1
ATOM 961 C C . ILE A 1 116 ? 22.234 -25.906 -14.312 1 96 116 ILE A C 1
ATOM 963 O O . ILE A 1 116 ? 23.391 -26.25 -14.023 1 96 116 ILE A O 1
ATOM 967 N N . TYR A 1 117 ? 21.406 -25.406 -13.461 1 96.12 117 TYR A N 1
ATOM 968 C CA . TYR A 1 117 ? 21.688 -25.281 -12.039 1 96.12 117 TYR A CA 1
ATOM 969 C C . TYR A 1 117 ? 22.188 -26.609 -11.461 1 96.12 117 TYR A C 1
ATOM 971 O O . TYR A 1 117 ? 23.188 -26.641 -10.75 1 96.12 117 TYR A O 1
ATOM 979 N N . LYS A 1 118 ? 21.547 -27.656 -11.82 1 95.81 118 LYS A N 1
ATOM 980 C CA . LYS A 1 118 ? 21.922 -28.984 -11.352 1 95.81 118 LYS A CA 1
ATOM 981 C C . LYS A 1 118 ? 23.172 -29.5 -12.062 1 95.81 118 LYS A C 1
ATOM 983 O O . LYS A 1 118 ? 24.047 -30.078 -11.422 1 95.81 118 LYS A O 1
ATOM 988 N N . LYS A 1 119 ? 23.219 -29.266 -13.336 1 96.31 119 LYS A N 1
ATOM 989 C CA . LYS A 1 119 ? 24.312 -29.75 -14.164 1 96.31 119 LYS A CA 1
ATOM 990 C C . LYS A 1 119 ? 25.656 -29.234 -13.656 1 96.31 119 LYS A C 1
ATOM 992 O O . LYS A 1 119 ? 26.641 -29.984 -13.609 1 96.31 119 LYS A O 1
ATOM 997 N N . ILE A 1 120 ? 25.734 -28.016 -13.211 1 96.56 120 ILE A N 1
ATOM 998 C CA . ILE A 1 120 ? 27.016 -27.406 -12.852 1 96.56 120 ILE A CA 1
ATOM 999 C C . ILE A 1 120 ? 27.125 -27.328 -11.336 1 96.56 120 ILE A C 1
ATOM 1001 O O . ILE A 1 120 ? 28.047 -26.672 -10.812 1 96.56 120 ILE A O 1
ATOM 1005 N N . GLU A 1 121 ? 26.156 -27.859 -10.609 1 96.5 121 GLU A N 1
ATOM 1006 C CA . GLU A 1 121 ? 26.109 -27.844 -9.148 1 96.5 121 GLU A CA 1
ATOM 1007 C C . GLU A 1 121 ? 26.141 -26.422 -8.609 1 96.5 121 GLU A C 1
ATOM 1009 O O . GLU A 1 121 ? 26.953 -26.094 -7.738 1 96.5 121 GLU A O 1
ATOM 1014 N N . ALA A 1 122 ? 25.359 -25.641 -9.234 1 97.12 122 ALA A N 1
ATOM 1015 C CA . ALA A 1 122 ? 25.234 -24.25 -8.805 1 97.12 122 ALA A CA 1
ATOM 1016 C C . ALA A 1 122 ? 24.469 -24.156 -7.484 1 97.12 122 ALA A C 1
ATOM 1018 O O . ALA A 1 122 ? 23.812 -25.109 -7.066 1 97.12 122 ALA A O 1
ATOM 1019 N N . ASN A 1 123 ? 24.672 -23 -6.844 1 96.56 123 ASN A N 1
ATOM 1020 C CA . ASN A 1 123 ? 23.906 -22.797 -5.617 1 96.56 123 ASN A CA 1
ATOM 1021 C C . ASN A 1 123 ? 23.031 -21.547 -5.688 1 96.56 123 ASN A C 1
ATOM 1023 O O . ASN A 1 123 ? 22.172 -21.344 -4.832 1 96.56 123 ASN A O 1
ATOM 1027 N N . LYS A 1 124 ? 23.188 -20.75 -6.773 1 97.5 124 LYS A N 1
ATOM 1028 C CA . LYS A 1 124 ? 22.359 -19.562 -6.93 1 97.5 124 LYS A CA 1
ATOM 1029 C C . LYS A 1 124 ? 22.016 -19.328 -8.398 1 97.5 124 LYS A C 1
ATOM 1031 O O . LYS A 1 124 ? 22.75 -19.766 -9.289 1 97.5 124 LYS A O 1
ATOM 1036 N N . ILE A 1 125 ? 20.859 -18.641 -8.586 1 97.5 125 ILE A N 1
ATOM 1037 C CA . ILE A 1 125 ? 20.422 -18.156 -9.891 1 97.5 125 ILE A CA 1
ATOM 1038 C C . ILE A 1 125 ? 20.25 -16.641 -9.852 1 97.5 125 ILE A C 1
ATOM 1040 O O . ILE A 1 125 ? 19.531 -16.109 -9 1 97.5 125 ILE A O 1
ATOM 1044 N N . ALA A 1 126 ? 20.906 -15.945 -10.766 1 97.81 126 ALA A N 1
ATOM 1045 C CA . ALA A 1 126 ? 20.812 -14.492 -10.805 1 97.81 126 ALA A CA 1
ATOM 1046 C C . ALA A 1 126 ? 20 -14.031 -12.016 1 97.81 126 ALA A C 1
ATOM 1048 O O . ALA A 1 126 ? 20.25 -14.469 -13.141 1 97.81 126 ALA A O 1
ATOM 1049 N N . THR A 1 127 ? 19.031 -13.18 -11.773 1 96.25 127 THR A N 1
ATOM 1050 C CA . THR A 1 127 ? 18.25 -12.578 -12.852 1 96.25 127 THR A CA 1
ATOM 1051 C C . THR A 1 127 ? 18.406 -11.062 -12.859 1 96.25 127 THR A C 1
ATOM 1053 O O . THR A 1 127 ? 18.875 -10.477 -11.875 1 96.25 127 THR A O 1
ATOM 1056 N N . ALA A 1 128 ? 18.016 -10.43 -13.969 1 96.25 128 ALA A N 1
ATOM 1057 C CA . ALA A 1 128 ? 18.375 -9.023 -14.164 1 96.25 128 ALA A CA 1
ATOM 1058 C C . ALA A 1 128 ? 17.172 -8.117 -13.961 1 96.25 128 ALA A C 1
ATOM 1060 O O . ALA A 1 128 ? 16.984 -7.141 -14.688 1 96.25 128 ALA A O 1
ATOM 1061 N N . HIS A 1 129 ? 16.359 -8.484 -13.008 1 94.5 129 HIS A N 1
ATOM 1062 C CA . HIS A 1 129 ? 15.273 -7.578 -12.672 1 94.5 129 HIS A CA 1
ATOM 1063 C C . HIS A 1 129 ? 15.797 -6.293 -12.039 1 94.5 129 HIS A C 1
ATOM 1065 O O . HIS A 1 129 ? 16.688 -6.34 -11.188 1 94.5 129 HIS A O 1
ATOM 1071 N N . ASN A 1 130 ? 15.281 -5.172 -12.555 1 95.88 130 ASN A N 1
ATOM 1072 C CA . ASN A 1 130 ? 15.773 -3.885 -12.07 1 95.88 130 ASN A CA 1
ATOM 1073 C C . ASN A 1 130 ? 14.711 -3.143 -11.273 1 95.88 130 ASN A C 1
ATOM 1075 O O . ASN A 1 130 ? 13.688 -3.727 -10.898 1 95.88 130 ASN A O 1
ATOM 1079 N N . LYS A 1 131 ? 14.992 -1.925 -10.945 1 95.38 131 LYS A N 1
ATOM 1080 C CA . LYS A 1 131 ? 14.117 -1.137 -10.086 1 95.38 131 LYS A CA 1
ATOM 1081 C C . LYS A 1 131 ? 12.797 -0.835 -10.781 1 95.38 131 LYS A C 1
ATOM 1083 O O . LYS A 1 131 ? 11.75 -0.766 -10.125 1 95.38 131 LYS A O 1
ATOM 1088 N N . ASP A 1 132 ? 12.852 -0.644 -12.078 1 94.56 132 ASP A N 1
ATOM 1089 C CA . ASP A 1 132 ? 11.633 -0.388 -12.844 1 94.56 132 ASP A CA 1
ATOM 1090 C C . ASP A 1 132 ? 10.703 -1.597 -12.805 1 94.56 132 ASP A C 1
ATOM 1092 O O . ASP A 1 132 ? 9.477 -1.443 -12.742 1 94.56 132 ASP A O 1
ATOM 1096 N N . ASP A 1 133 ? 11.297 -2.725 -12.82 1 93 133 ASP A N 1
ATOM 1097 C CA . ASP A 1 133 ? 10.5 -3.947 -12.734 1 93 133 ASP A CA 1
ATOM 1098 C C . ASP A 1 133 ? 9.758 -4.027 -11.406 1 93 133 ASP A C 1
ATOM 1100 O O . ASP A 1 133 ? 8.641 -4.535 -11.344 1 93 133 ASP A O 1
ATOM 1104 N N . GLN A 1 134 ? 10.406 -3.578 -10.352 1 95.12 134 GLN A N 1
ATOM 1105 C CA . GLN A 1 134 ? 9.781 -3.559 -9.031 1 95.12 134 GLN A CA 1
ATOM 1106 C C . GLN A 1 134 ? 8.508 -2.727 -9.039 1 95.12 134 GLN A C 1
ATOM 1108 O O . GLN A 1 134 ? 7.469 -3.166 -8.539 1 95.12 134 GLN A O 1
ATOM 1113 N N . ILE A 1 135 ? 8.602 -1.587 -9.633 1 95.5 135 ILE A N 1
ATOM 1114 C CA . ILE A 1 135 ? 7.504 -0.63 -9.648 1 95.5 135 ILE A CA 1
ATOM 1115 C C . ILE A 1 135 ? 6.363 -1.172 -10.516 1 95.5 135 ILE A C 1
ATOM 1117 O O . ILE A 1 135 ? 5.195 -1.093 -10.133 1 95.5 135 ILE A O 1
ATOM 1121 N N . GLU A 1 136 ? 6.793 -1.726 -11.633 1 94.12 136 GLU A N 1
ATOM 1122 C CA . GLU A 1 136 ? 5.797 -2.293 -12.539 1 94.12 136 GLU A CA 1
ATOM 1123 C C . GLU A 1 136 ? 5.023 -3.422 -11.867 1 94.12 136 GLU A C 1
ATOM 1125 O O . GLU A 1 136 ? 3.795 -3.488 -11.969 1 94.12 136 GLU A O 1
ATOM 1130 N N . THR A 1 137 ? 5.77 -4.254 -11.234 1 93.12 137 THR A N 1
ATOM 1131 C CA . THR A 1 137 ? 5.152 -5.387 -10.547 1 93.12 137 THR A CA 1
ATOM 1132 C C . THR A 1 137 ? 4.23 -4.906 -9.438 1 93.12 137 THR A C 1
ATOM 1134 O O . THR A 1 137 ? 3.135 -5.441 -9.258 1 93.12 137 THR A O 1
ATOM 1137 N N . PHE A 1 138 ? 4.637 -3.924 -8.703 1 95 138 PHE A N 1
ATOM 1138 C CA . PHE A 1 138 ? 3.818 -3.35 -7.645 1 95 138 PHE A CA 1
ATOM 1139 C C . PHE A 1 138 ? 2.484 -2.859 -8.195 1 95 138 PHE A C 1
ATOM 1141 O O . PHE A 1 138 ? 1.425 -3.199 -7.668 1 95 138 PHE A O 1
ATOM 1148 N N . LEU A 1 139 ? 2.578 -2.08 -9.25 1 96.38 139 LEU A N 1
ATOM 1149 C CA . LEU A 1 139 ? 1.373 -1.501 -9.836 1 96.38 139 LEU A CA 1
ATOM 1150 C C . LEU A 1 139 ? 0.487 -2.584 -10.438 1 96.38 139 LEU A C 1
ATOM 1152 O O . LEU A 1 139 ? -0.741 -2.512 -10.344 1 96.38 139 LEU A O 1
ATOM 1156 N N . PHE A 1 140 ? 1.118 -3.533 -11.07 1 92.81 140 PHE A N 1
ATOM 1157 C CA . PHE A 1 140 ? 0.375 -4.648 -11.641 1 92.81 140 PHE A CA 1
ATOM 1158 C C . PHE A 1 140 ? -0.43 -5.371 -10.57 1 92.81 140 PHE A C 1
ATOM 1160 O O . PHE A 1 140 ? -1.628 -5.609 -10.734 1 92.81 140 PHE A O 1
ATOM 1167 N N . LYS A 1 141 ? 0.216 -5.645 -9.469 1 92.75 141 LYS A N 1
ATOM 1168 C CA . LYS A 1 141 ? -0.432 -6.348 -8.367 1 92.75 141 LYS A CA 1
ATOM 1169 C C . LYS A 1 141 ? -1.502 -5.48 -7.707 1 92.75 141 LYS A C 1
ATOM 1171 O O . LYS A 1 141 ? -2.555 -5.984 -7.305 1 92.75 141 LYS A O 1
ATOM 1176 N N . LEU A 1 142 ? -1.227 -4.246 -7.602 1 95.06 142 LEU A N 1
ATOM 1177 C CA . LEU A 1 142 ? -2.182 -3.309 -7.023 1 95.06 142 LEU A CA 1
ATOM 1178 C C . LEU A 1 142 ? -3.469 -3.27 -7.84 1 95.06 142 LEU A C 1
ATOM 1180 O O . LEU A 1 142 ? -4.566 -3.324 -7.281 1 95.06 142 LEU A O 1
ATOM 1184 N N . ILE A 1 143 ? -3.309 -3.176 -9.148 1 93.94 143 ILE A N 1
ATOM 1185 C CA . ILE A 1 143 ? -4.434 -3.014 -10.062 1 93.94 143 ILE A CA 1
ATOM 1186 C C . ILE A 1 143 ? -5.246 -4.309 -10.117 1 93.94 143 ILE A C 1
ATOM 1188 O O . ILE A 1 143 ? -6.477 -4.273 -10.117 1 93.94 143 ILE A O 1
ATOM 1192 N N . ARG A 1 144 ? -4.547 -5.383 -10.148 1 89.12 144 ARG A N 1
ATOM 1193 C CA . ARG A 1 144 ? -5.211 -6.68 -10.188 1 89.12 144 ARG A CA 1
ATOM 1194 C C . ARG A 1 144 ? -5.871 -6.996 -8.852 1 89.12 144 ARG A C 1
ATOM 1196 O O . ARG A 1 144 ? -6.883 -7.699 -8.797 1 89.12 144 ARG A O 1
ATOM 1203 N N . GLY A 1 145 ? -5.309 -6.508 -7.809 1 89.69 145 GLY A N 1
ATOM 1204 C CA . GLY A 1 145 ? -5.734 -6.82 -6.453 1 89.69 145 GLY A CA 1
ATOM 1205 C C . GLY A 1 145 ? -4.832 -7.82 -5.758 1 89.69 145 GLY A C 1
ATOM 1206 O O . GLY A 1 145 ? -4.562 -8.898 -6.293 1 89.69 145 GLY A O 1
ATOM 1207 N N . THR A 1 146 ? -4.277 -7.418 -4.672 1 86.88 146 THR A N 1
ATOM 1208 C CA . THR A 1 146 ? -3.404 -8.289 -3.895 1 86.88 146 THR A CA 1
ATOM 1209 C C . THR A 1 146 ? -3.449 -7.926 -2.414 1 86.88 146 THR A C 1
ATOM 1211 O O . THR A 1 146 ? -4.074 -6.934 -2.033 1 86.88 146 THR A O 1
ATOM 1214 N N . SER A 1 147 ? -2.973 -8.859 -1.631 1 86.69 147 SER A N 1
ATOM 1215 C CA . SER A 1 147 ? -2.832 -8.57 -0.207 1 86.69 147 SER A CA 1
ATOM 1216 C C . SER A 1 147 ? -1.663 -7.629 0.055 1 86.69 147 SER A C 1
ATOM 1218 O O . SER A 1 147 ? -0.829 -7.406 -0.826 1 86.69 147 SER A O 1
ATOM 1220 N N . LEU A 1 148 ? -1.665 -7.066 1.213 1 88.19 148 LEU A N 1
ATOM 1221 C CA . LEU A 1 148 ? -0.566 -6.195 1.616 1 88.19 148 LEU A CA 1
ATOM 1222 C C . LEU A 1 148 ? 0.774 -6.91 1.469 1 88.19 148 LEU A C 1
ATOM 1224 O O . LEU A 1 148 ? 1.743 -6.32 0.981 1 88.19 148 LEU A O 1
ATOM 1228 N N . GLN A 1 149 ? 0.821 -8.148 1.805 1 85.06 149 GLN A N 1
ATOM 1229 C CA . GLN A 1 149 ? 2.039 -8.945 1.708 1 85.06 149 GLN A CA 1
ATOM 1230 C C . GLN A 1 149 ? 2.49 -9.086 0.257 1 85.06 149 GLN A C 1
ATOM 1232 O O . GLN A 1 149 ? 3.689 -9.133 -0.024 1 85.06 149 GLN A O 1
ATOM 1237 N N . GLY A 1 150 ? 1.51 -9.117 -0.549 1 87.31 150 GLY A N 1
ATOM 1238 C CA . GLY A 1 150 ? 1.812 -9.312 -1.959 1 87.31 150 GLY A CA 1
ATOM 1239 C C . GLY A 1 150 ? 2.363 -8.062 -2.627 1 87.31 150 GLY A C 1
ATOM 1240 O O . GLY A 1 150 ? 2.883 -8.133 -3.742 1 87.31 150 GLY A O 1
ATOM 1241 N N . LEU A 1 151 ? 2.385 -6.926 -1.934 1 92.69 151 LEU A N 1
ATOM 1242 C CA . LEU A 1 151 ? 2.787 -5.656 -2.531 1 92.69 151 LEU A CA 1
ATOM 1243 C C . LEU A 1 151 ? 4.254 -5.359 -2.242 1 92.69 151 LEU A C 1
ATOM 1245 O O . LEU A 1 151 ? 4.707 -4.227 -2.408 1 92.69 151 LEU A O 1
ATOM 1249 N N . GLU A 1 152 ? 5 -6.332 -1.872 1 90.81 152 GLU A N 1
ATOM 1250 C CA . GLU A 1 152 ? 6.406 -6.121 -1.547 1 90.81 152 GLU A CA 1
ATOM 1251 C C . GLU A 1 152 ? 7.277 -6.18 -2.799 1 90.81 152 GLU A C 1
ATOM 1253 O O . GLU A 1 152 ? 8.508 -6.145 -2.709 1 90.81 152 GLU A O 1
ATOM 1258 N N . GLY A 1 153 ? 6.641 -6.145 -4.016 1 89.81 153 GLY A N 1
ATOM 1259 C CA . GLY A 1 153 ? 7.406 -6.219 -5.25 1 89.81 153 GLY A CA 1
ATOM 1260 C C . GLY A 1 153 ? 8.078 -7.562 -5.457 1 89.81 153 GLY A C 1
ATOM 1261 O O . GLY A 1 153 ? 7.562 -8.594 -5.016 1 89.81 153 GLY A O 1
ATOM 1262 N N . ILE A 1 154 ? 9.117 -7.555 -6.238 1 92.25 154 ILE A N 1
ATOM 1263 C CA . ILE A 1 154 ? 9.898 -8.758 -6.504 1 92.25 154 ILE A CA 1
ATOM 1264 C C . ILE A 1 154 ? 10.961 -8.938 -5.418 1 92.25 154 ILE A C 1
ATOM 1266 O O . ILE A 1 154 ? 11.734 -8.016 -5.141 1 92.25 154 ILE A O 1
ATOM 1270 N N . LYS A 1 155 ? 10.961 -10.078 -4.836 1 90.44 155 LYS A N 1
ATOM 1271 C CA . LYS A 1 155 ? 11.945 -10.312 -3.785 1 90.44 155 LYS A CA 1
ATOM 1272 C C . LYS A 1 155 ? 13.367 -10.219 -4.336 1 90.44 155 LYS A C 1
ATOM 1274 O O . LYS A 1 155 ? 13.672 -10.773 -5.395 1 90.44 155 LYS A O 1
ATOM 1279 N N . VAL A 1 156 ? 14.156 -9.531 -3.605 1 92.94 156 VAL A N 1
ATOM 1280 C CA . VAL A 1 156 ? 15.555 -9.391 -4.004 1 92.94 156 VAL A CA 1
ATOM 1281 C C . VAL A 1 156 ? 16.25 -10.742 -3.941 1 92.94 156 VAL A C 1
ATOM 1283 O O . VAL A 1 156 ? 17.094 -11.062 -4.793 1 92.94 156 VAL A O 1
ATOM 1286 N N . LYS A 1 157 ? 15.914 -11.477 -2.908 1 91.81 157 LYS A N 1
ATOM 1287 C CA . LYS A 1 157 ? 16.391 -12.836 -2.715 1 91.81 157 LYS A CA 1
ATOM 1288 C C . LYS A 1 157 ? 15.234 -13.781 -2.391 1 91.81 157 LYS A C 1
ATOM 1290 O O . LYS A 1 157 ? 14.508 -13.57 -1.422 1 91.81 157 LYS A O 1
ATOM 1295 N N . ASN A 1 158 ? 15 -14.68 -3.199 1 88.88 158 ASN A N 1
ATOM 1296 C CA . ASN A 1 158 ? 13.992 -15.719 -2.998 1 88.88 158 ASN A CA 1
ATOM 1297 C C . ASN A 1 158 ? 14.594 -17.109 -3.111 1 88.88 158 ASN A C 1
ATOM 1299 O O . ASN A 1 158 ? 14.68 -17.672 -4.207 1 88.88 158 ASN A O 1
ATOM 1303 N N . ASN A 1 159 ? 14.93 -17.656 -1.976 1 86.62 159 ASN A N 1
ATOM 1304 C CA . ASN A 1 159 ? 15.656 -18.922 -1.954 1 86.62 159 ASN A CA 1
ATOM 1305 C C . ASN A 1 159 ? 16.984 -18.828 -2.699 1 86.62 159 ASN A C 1
ATOM 1307 O O . ASN A 1 159 ? 17.859 -18.047 -2.311 1 86.62 159 ASN A O 1
ATOM 1311 N N . ASN A 1 160 ? 17.031 -19.5 -3.826 1 92.62 160 ASN A N 1
ATOM 1312 C CA . ASN A 1 160 ? 18.297 -19.5 -4.543 1 92.62 160 ASN A CA 1
ATOM 1313 C C . ASN A 1 160 ? 18.312 -18.516 -5.695 1 92.62 160 ASN A C 1
ATOM 1315 O O . ASN A 1 160 ? 19.297 -18.375 -6.41 1 92.62 160 ASN A O 1
ATOM 1319 N N . ILE A 1 161 ? 17.281 -17.75 -5.832 1 95.25 161 ILE A N 1
ATOM 1320 C CA . ILE A 1 161 ? 17.188 -16.75 -6.898 1 95.25 161 ILE A CA 1
ATOM 1321 C C . ILE A 1 161 ? 17.562 -15.375 -6.348 1 95.25 161 ILE A C 1
ATOM 1323 O O . ILE A 1 161 ? 16.953 -14.898 -5.387 1 95.25 161 ILE A O 1
ATOM 1327 N N . ILE A 1 162 ? 18.531 -14.734 -6.961 1 97.25 162 ILE A N 1
ATOM 1328 C CA . ILE A 1 162 ? 18.984 -13.438 -6.48 1 97.25 162 ILE A CA 1
ATOM 1329 C C . ILE A 1 162 ? 18.828 -12.391 -7.586 1 97.25 162 ILE A C 1
ATOM 1331 O O . ILE A 1 162 ? 18.938 -12.719 -8.773 1 97.25 162 ILE A O 1
ATOM 1335 N N . ARG A 1 163 ? 18.641 -11.172 -7.199 1 97.31 163 ARG A N 1
ATOM 1336 C CA . ARG A 1 163 ? 18.453 -10.062 -8.133 1 97.31 163 ARG A CA 1
ATOM 1337 C C . ARG A 1 163 ? 19.328 -8.875 -7.742 1 97.31 163 ARG A C 1
ATOM 1339 O O . ARG A 1 163 ? 18.828 -7.871 -7.23 1 97.31 163 ARG A O 1
ATOM 1346 N N . PRO A 1 164 ? 20.531 -8.914 -8.125 1 97.31 164 PRO A N 1
ATOM 1347 C CA . PRO A 1 164 ? 21.562 -7.977 -7.633 1 97.31 164 PRO A CA 1
ATOM 1348 C C . PRO A 1 164 ? 21.312 -6.547 -8.109 1 97.31 164 PRO A C 1
ATOM 1350 O O . PRO A 1 164 ? 21.844 -5.598 -7.516 1 97.31 164 PRO A O 1
ATOM 1353 N N . ILE A 1 165 ? 20.516 -6.359 -9.195 1 97.19 165 ILE A N 1
ATOM 1354 C CA . ILE A 1 165 ? 20.391 -5.004 -9.711 1 97.19 165 ILE A CA 1
ATOM 1355 C C . ILE A 1 165 ? 18.953 -4.508 -9.508 1 97.19 165 ILE A C 1
ATOM 1357 O O . ILE A 1 165 ? 18.5 -3.609 -10.219 1 97.19 165 ILE A O 1
ATOM 1361 N N . SER A 1 166 ? 18.25 -5.086 -8.578 1 95.94 166 SER A N 1
ATOM 1362 C CA . SER A 1 166 ? 16.828 -4.855 -8.359 1 95.94 166 SER A CA 1
ATOM 1363 C C . SER A 1 166 ? 16.562 -3.426 -7.898 1 95.94 166 SER A C 1
ATOM 1365 O O . SER A 1 166 ? 15.422 -2.957 -7.922 1 95.94 166 SER A O 1
ATOM 1367 N N . GLU A 1 167 ? 17.625 -2.674 -7.527 1 95 167 GLU A N 1
ATOM 1368 C CA . GLU A 1 167 ? 17.422 -1.319 -7.02 1 95 167 GLU A CA 1
ATOM 1369 C C . GLU A 1 167 ? 18.109 -0.292 -7.922 1 95 167 GLU A C 1
ATOM 1371 O O . GLU A 1 167 ? 18.375 0.835 -7.496 1 95 167 GLU A O 1
ATOM 1376 N N . ILE A 1 168 ? 18.359 -0.699 -9.141 1 96 168 ILE A N 1
ATOM 1377 C CA . ILE A 1 168 ? 18.984 0.187 -10.117 1 96 168 ILE A CA 1
ATOM 1378 C C . ILE A 1 168 ? 17.984 0.502 -11.234 1 96 168 ILE A C 1
ATOM 1380 O O . ILE A 1 168 ? 17.375 -0.405 -11.805 1 96 168 ILE A O 1
ATOM 1384 N N . TYR A 1 169 ? 17.891 1.756 -11.562 1 95.75 169 TYR A N 1
ATOM 1385 C CA . TYR A 1 169 ? 16.953 2.158 -12.602 1 95.75 169 TYR A CA 1
ATOM 1386 C C . TYR A 1 169 ? 17.469 1.801 -13.984 1 95.75 169 TYR A C 1
ATOM 1388 O O . TYR A 1 169 ? 18.688 1.845 -14.227 1 95.75 169 TYR A O 1
ATOM 1396 N N . LYS A 1 170 ? 16.578 1.548 -14.883 1 94.19 170 LYS A N 1
ATOM 1397 C CA . LYS A 1 170 ? 16.922 1.256 -16.266 1 94.19 170 LYS A CA 1
ATOM 1398 C C . LYS A 1 170 ? 17.703 2.404 -16.891 1 94.19 170 LYS A C 1
ATOM 1400 O O . LYS A 1 170 ? 18.641 2.178 -17.656 1 94.19 170 LYS A O 1
ATOM 1405 N N . LYS A 1 171 ? 17.328 3.627 -16.594 1 93.75 171 LYS A N 1
ATOM 1406 C CA . LYS A 1 171 ? 18.016 4.801 -17.141 1 93.75 171 LYS A CA 1
ATOM 1407 C C . LYS A 1 171 ? 19.484 4.805 -16.734 1 93.75 171 LYS A C 1
ATOM 1409 O O . LYS A 1 171 ? 20.359 5.148 -17.547 1 93.75 171 LYS A O 1
ATOM 1414 N N . ASP A 1 172 ? 19.766 4.434 -15.523 1 95.94 172 ASP A N 1
ATOM 1415 C CA . ASP A 1 172 ? 21.141 4.391 -15.047 1 95.94 172 ASP A CA 1
ATOM 1416 C C . ASP A 1 172 ? 21.922 3.252 -15.703 1 95.94 172 ASP A C 1
ATOM 1418 O O . ASP A 1 172 ? 23.109 3.387 -15.977 1 95.94 172 ASP A O 1
ATOM 1422 N N . ILE A 1 173 ? 21.234 2.139 -15.938 1 96.38 173 ILE A N 1
ATOM 1423 C CA . ILE A 1 173 ? 21.828 0.995 -16.625 1 96.38 173 ILE A CA 1
ATOM 1424 C C . ILE A 1 173 ? 22.25 1.396 -18.031 1 96.38 173 ILE A C 1
ATOM 1426 O O . ILE A 1 173 ? 23.391 1.166 -18.438 1 96.38 173 ILE A O 1
ATOM 1430 N N . LEU A 1 174 ? 21.406 2.045 -18.75 1 95.31 174 LEU A N 1
ATOM 1431 C CA . LEU A 1 174 ? 21.672 2.457 -20.125 1 95.31 174 LEU A CA 1
ATOM 1432 C C . LEU A 1 174 ? 22.797 3.488 -20.172 1 95.31 174 LEU A C 1
ATOM 1434 O O . LEU A 1 174 ? 23.656 3.43 -21.062 1 95.31 174 LEU A O 1
ATOM 1438 N N . GLU A 1 175 ? 22.719 4.414 -19.297 1 95.75 175 GLU A N 1
ATOM 1439 C CA . GLU A 1 175 ? 23.781 5.426 -19.234 1 95.75 175 GLU A CA 1
ATOM 1440 C C . GLU A 1 175 ? 25.141 4.781 -19.016 1 95.75 175 GLU A C 1
ATOM 1442 O O . GLU A 1 175 ? 26.125 5.176 -19.656 1 95.75 175 GLU A O 1
ATOM 1447 N N . TYR A 1 176 ? 25.156 3.846 -18.156 1 95.81 176 TYR A N 1
ATOM 1448 C CA . TYR A 1 176 ? 26.406 3.148 -17.875 1 95.81 176 TYR A CA 1
ATOM 1449 C C . TYR A 1 176 ? 26.922 2.412 -19.109 1 95.81 176 TYR A C 1
ATOM 1451 O O . TYR A 1 176 ? 28.094 2.512 -19.469 1 95.81 176 TYR A O 1
ATOM 1459 N N . LEU A 1 177 ? 26.094 1.622 -19.734 1 96.25 177 LEU A N 1
ATOM 1460 C CA . LEU A 1 177 ? 26.469 0.833 -20.906 1 96.25 177 LEU A CA 1
ATOM 1461 C C . LEU A 1 177 ? 26.938 1.736 -22.047 1 96.25 177 LEU A C 1
ATOM 1463 O O . LEU A 1 177 ? 27.938 1.443 -22.703 1 96.25 177 LEU A O 1
ATOM 1467 N N . ASN A 1 178 ? 26.25 2.814 -22.219 1 95.31 178 ASN A N 1
ATOM 1468 C CA . ASN A 1 178 ? 26.609 3.75 -23.281 1 95.31 178 ASN A CA 1
ATOM 1469 C C . ASN A 1 178 ? 27.922 4.453 -22.984 1 95.31 178 ASN A C 1
ATOM 1471 O O . ASN A 1 178 ? 28.781 4.59 -23.859 1 95.31 178 ASN A O 1
ATOM 1475 N N . LYS A 1 179 ? 28.062 4.883 -21.828 1 95.56 179 LYS A N 1
ATOM 1476 C CA . LYS A 1 179 ? 29.281 5.57 -21.422 1 95.56 179 LYS A CA 1
ATOM 1477 C C . LYS A 1 179 ? 30.5 4.672 -21.578 1 95.56 179 LYS A C 1
ATOM 1479 O O . LYS A 1 179 ? 31.594 5.148 -21.922 1 95.56 179 LYS A O 1
ATOM 1484 N N . ASN A 1 180 ? 30.344 3.402 -21.328 1 95.12 180 ASN A N 1
ATOM 1485 C CA . ASN A 1 180 ? 31.453 2.457 -21.406 1 95.12 180 ASN A CA 1
ATOM 1486 C C . ASN A 1 180 ? 31.484 1.74 -22.75 1 95.12 180 ASN A C 1
ATOM 1488 O O . ASN A 1 180 ? 32.25 0.789 -22.922 1 95.12 180 ASN A O 1
ATOM 1492 N N . LYS A 1 181 ? 30.609 2.082 -23.672 1 95.06 181 LYS A N 1
ATOM 1493 C CA . LYS A 1 181 ? 30.547 1.567 -25.031 1 95.06 181 LYS A CA 1
ATOM 1494 C C . LYS A 1 181 ? 30.359 0.054 -25.047 1 95.06 181 LYS A C 1
ATOM 1496 O O . LYS A 1 181 ? 31.047 -0.661 -25.766 1 95.06 181 LYS A O 1
ATOM 1501 N N . ILE A 1 182 ? 29.578 -0.375 -24.172 1 95.12 182 ILE A N 1
ATOM 1502 C CA . ILE A 1 182 ? 29.25 -1.795 -24.109 1 95.12 182 ILE A CA 1
ATOM 1503 C C . ILE A 1 182 ? 28 -2.072 -24.938 1 95.12 182 ILE A C 1
ATOM 1505 O O . ILE A 1 182 ? 26.969 -1.44 -24.75 1 95.12 182 ILE A O 1
ATOM 1509 N N . GLN A 1 183 ? 28.062 -3.078 -25.797 1 93.44 183 GLN A N 1
ATOM 1510 C CA . GLN A 1 183 ? 26.984 -3.365 -26.734 1 93.44 183 GLN A CA 1
ATOM 1511 C C . GLN A 1 183 ? 25.906 -4.23 -26.078 1 93.44 183 GLN A C 1
ATOM 1513 O O . GLN A 1 183 ? 26.219 -5.043 -25.203 1 93.44 183 GLN A O 1
ATOM 1518 N N . TYR A 1 184 ? 24.734 -4.012 -26.438 1 93.06 184 TYR A N 1
ATOM 1519 C CA . TYR A 1 184 ? 23.594 -4.824 -26.031 1 93.06 184 TYR A CA 1
ATOM 1520 C C . TYR A 1 184 ? 22.547 -4.895 -27.156 1 93.06 184 TYR A C 1
ATOM 1522 O O . TYR A 1 184 ? 22.641 -4.16 -28.141 1 93.06 184 TYR A O 1
ATOM 1530 N N . LYS A 1 185 ? 21.609 -5.824 -27.016 1 87.25 185 LYS A N 1
ATOM 1531 C CA . LYS A 1 185 ? 20.562 -5.98 -28.016 1 87.25 185 LYS A CA 1
ATOM 1532 C C . LYS A 1 185 ? 19.219 -5.465 -27.5 1 87.25 185 LYS A C 1
ATOM 1534 O O . LYS A 1 185 ? 18.891 -5.645 -26.328 1 87.25 185 LYS A O 1
ATOM 1539 N N . ILE A 1 186 ? 18.484 -4.738 -28.219 1 76.25 186 ILE A N 1
ATOM 1540 C CA . ILE A 1 186 ? 17.172 -4.23 -27.812 1 76.25 186 ILE A CA 1
ATOM 1541 C C . ILE A 1 186 ? 16.094 -5.223 -28.234 1 76.25 186 ILE A C 1
ATOM 1543 O O . ILE A 1 186 ? 16 -5.613 -29.391 1 76.25 186 ILE A O 1
ATOM 1547 N N . ASP A 1 187 ? 15.578 -5.805 -27.094 1 60.91 187 ASP A N 1
ATOM 1548 C CA . ASP A 1 187 ? 14.562 -6.844 -27.281 1 60.91 187 ASP A CA 1
ATOM 1549 C C . ASP A 1 187 ? 13.227 -6.242 -27.688 1 60.91 187 ASP A C 1
ATOM 1551 O O . ASP A 1 187 ? 12.711 -5.336 -27.031 1 60.91 187 ASP A O 1
ATOM 1555 N N . LYS A 1 188 ? 12.727 -6.453 -28.953 1 54.91 188 LYS A N 1
ATOM 1556 C CA . LYS A 1 188 ? 11.367 -6.082 -29.328 1 54.91 188 LYS A CA 1
ATOM 1557 C C . LYS A 1 188 ? 10.367 -7.156 -28.906 1 54.91 188 LYS A C 1
ATOM 1559 O O . LYS A 1 188 ? 10.172 -8.141 -29.625 1 54.91 188 LYS A O 1
ATOM 1564 N N . THR A 1 189 ? 10.5 -7.641 -27.594 1 53.31 189 THR A N 1
ATOM 1565 C CA . THR A 1 189 ? 9.555 -8.727 -27.359 1 53.31 189 THR A CA 1
ATOM 1566 C C . THR A 1 189 ? 8.133 -8.195 -27.234 1 53.31 189 THR A C 1
ATOM 1568 O O . THR A 1 189 ? 7.902 -7.156 -26.609 1 53.31 189 THR A O 1
ATOM 1571 N N . ASN A 1 190 ? 7.043 -8.703 -28.047 1 46.12 190 ASN A N 1
ATOM 1572 C CA . ASN A 1 190 ? 5.621 -8.391 -28.156 1 46.12 190 ASN A CA 1
ATOM 1573 C C . ASN A 1 190 ? 4.777 -9.266 -27.234 1 46.12 190 ASN A C 1
ATOM 1575 O O . ASN A 1 190 ? 3.73 -9.773 -27.625 1 46.12 190 ASN A O 1
ATOM 1579 N N . PHE A 1 191 ? 5.137 -9.633 -26.047 1 49.16 191 PHE A N 1
ATOM 1580 C CA . PHE A 1 191 ? 4.246 -10.539 -25.328 1 49.16 191 PHE A CA 1
ATOM 1581 C C . PHE A 1 191 ? 3.061 -9.781 -24.75 1 49.16 191 PHE A C 1
ATOM 1583 O O . PHE A 1 191 ? 3.193 -8.625 -24.344 1 49.16 191 PHE A O 1
ATOM 1590 N N . GLU A 1 192 ? 1.834 -10.352 -24.75 1 46.03 192 GLU A N 1
ATOM 1591 C CA . GLU A 1 192 ? 0.567 -9.766 -24.328 1 46.03 192 GLU A CA 1
ATOM 1592 C C . GLU A 1 192 ? 0.669 -9.211 -22.906 1 46.03 192 GLU A C 1
ATOM 1594 O O . GLU A 1 192 ? 0.294 -8.062 -22.656 1 46.03 192 GLU A O 1
ATOM 1599 N N . ASN A 1 193 ? 0.633 -10.289 -21.828 1 51.59 193 ASN A N 1
ATOM 1600 C CA . ASN A 1 193 ? 0.747 -9.797 -20.453 1 51.59 193 ASN A CA 1
ATOM 1601 C C . ASN A 1 193 ? 1.858 -8.766 -20.328 1 51.59 193 ASN A C 1
ATOM 1603 O O . ASN A 1 193 ? 1.768 -7.852 -19.5 1 51.59 193 ASN A O 1
ATOM 1607 N N . GLU A 1 194 ? 2.717 -9.055 -21.219 1 57.69 194 GLU A N 1
ATOM 1608 C CA . GLU A 1 194 ? 3.709 -8.047 -21.562 1 57.69 194 GLU A CA 1
ATOM 1609 C C . GLU A 1 194 ? 3.041 -6.766 -22.062 1 57.69 194 GLU A C 1
ATOM 1611 O O . GLU A 1 194 ? 3.539 -5.664 -21.812 1 57.69 194 GLU A O 1
ATOM 1616 N N . PHE A 1 195 ? 1.673 -7.297 -22.219 1 61.44 195 PHE A N 1
ATOM 1617 C CA . PHE A 1 195 ? 0.95 -6.129 -22.703 1 61.44 195 PHE A CA 1
ATOM 1618 C C . PHE A 1 195 ? 0.553 -5.219 -21.547 1 61.44 195 PHE A C 1
ATOM 1620 O O . PHE A 1 195 ? 0.733 -4 -21.609 1 61.44 195 PHE A O 1
ATOM 1627 N N . THR A 1 196 ? -0.029 -6.012 -20.406 1 77.81 196 THR A N 1
ATOM 1628 C CA . THR A 1 196 ? -0.47 -5.168 -19.297 1 77.81 196 THR A CA 1
ATOM 1629 C C . THR A 1 196 ? 0.719 -4.477 -18.641 1 77.81 196 THR A C 1
ATOM 1631 O O . THR A 1 196 ? 0.679 -3.271 -18.391 1 77.81 196 THR A O 1
ATOM 1634 N N . ARG A 1 197 ? 1.741 -5.281 -18.484 1 78.06 197 ARG A N 1
ATOM 1635 C CA . ARG A 1 197 ? 2.922 -4.703 -17.844 1 78.06 197 ARG A CA 1
ATOM 1636 C C . ARG A 1 197 ? 3.559 -3.645 -18.734 1 78.06 197 ARG A C 1
ATOM 1638 O O . ARG A 1 197 ? 4.012 -2.605 -18.25 1 78.06 197 ARG A O 1
ATOM 1645 N N . ASN A 1 198 ? 3.518 -3.986 -19.953 1 79.81 198 ASN A N 1
ATOM 1646 C CA . ASN A 1 198 ? 4.047 -3.02 -20.906 1 79.81 198 ASN A CA 1
ATOM 1647 C C . ASN A 1 198 ? 3.215 -1.74 -20.922 1 79.81 198 ASN A C 1
ATOM 1649 O O . ASN A 1 198 ? 3.762 -0.642 -21.031 1 79.81 198 ASN A O 1
ATOM 1653 N N . SER A 1 199 ? 1.937 -2.041 -20.859 1 87.62 199 SER A N 1
ATOM 1654 C CA . SER A 1 199 ? 1.043 -0.887 -20.844 1 87.62 199 SER A CA 1
ATOM 1655 C C . SER A 1 199 ? 1.253 -0.033 -19.609 1 87.62 199 SER A C 1
ATOM 1657 O O . SER A 1 199 ? 1.21 1.196 -19.672 1 87.62 199 SER A O 1
ATOM 1659 N N . ILE A 1 200 ? 1.491 -0.668 -18.5 1 92.88 200 ILE A N 1
ATOM 1660 C CA . ILE A 1 200 ? 1.757 0.049 -17.266 1 92.88 200 ILE A CA 1
ATOM 1661 C C . ILE A 1 200 ? 3.047 0.857 -17.391 1 92.88 200 ILE A C 1
ATOM 1663 O O . ILE A 1 200 ? 3.09 2.035 -17.031 1 92.88 200 ILE A O 1
ATOM 1667 N N . ARG A 1 201 ? 3.963 0.281 -18.016 1 88.25 201 ARG A N 1
ATOM 1668 C CA . ARG A 1 201 ? 5.277 0.898 -18.172 1 88.25 201 ARG A CA 1
ATOM 1669 C C . ARG A 1 201 ? 5.219 2.076 -19.141 1 88.25 201 ARG A C 1
ATOM 1671 O O . ARG A 1 201 ? 5.781 3.139 -18.859 1 88.25 201 ARG A O 1
ATOM 1678 N N . LEU A 1 202 ? 4.516 1.913 -20.156 1 88.12 202 LEU A N 1
ATOM 1679 C CA . LEU A 1 202 ? 4.602 2.859 -21.266 1 88.12 202 LEU A CA 1
ATOM 1680 C C . LEU A 1 202 ? 3.506 3.914 -21.156 1 88.12 202 LEU A C 1
ATOM 1682 O O . LEU A 1 202 ? 3.654 5.02 -21.688 1 88.12 202 LEU A O 1
ATOM 1686 N N . ASP A 1 203 ? 2.406 3.518 -20.516 1 91.12 203 ASP A N 1
ATOM 1687 C CA . ASP A 1 203 ? 1.251 4.41 -20.547 1 91.12 203 ASP A CA 1
ATOM 1688 C C . ASP A 1 203 ? 0.944 4.938 -19.141 1 91.12 203 ASP A C 1
ATOM 1690 O O . ASP A 1 203 ? 0.979 6.148 -18.906 1 91.12 203 ASP A O 1
ATOM 1694 N N . LEU A 1 204 ? 0.764 4.098 -18.234 1 94.62 204 LEU A N 1
ATOM 1695 C CA . LEU A 1 204 ? 0.25 4.488 -16.922 1 94.62 204 LEU A CA 1
ATOM 1696 C C . LEU A 1 204 ? 1.29 5.293 -16.141 1 94.62 204 LEU A C 1
ATOM 1698 O O . LEU A 1 204 ? 0.988 6.367 -15.633 1 94.62 204 LEU A O 1
ATOM 1702 N N . ILE A 1 205 ? 2.502 4.754 -16.031 1 95.44 205 ILE A N 1
ATOM 1703 C CA . ILE A 1 205 ? 3.531 5.383 -15.211 1 95.44 205 ILE A CA 1
ATOM 1704 C C . ILE A 1 205 ? 3.861 6.766 -15.766 1 95.44 205 ILE A C 1
ATOM 1706 O O . ILE A 1 205 ? 3.836 7.758 -15.039 1 95.44 205 ILE A O 1
ATOM 1710 N N . PRO A 1 206 ? 4.102 6.859 -17.109 1 93.44 206 PRO A N 1
ATOM 1711 C CA . PRO A 1 206 ? 4.355 8.195 -17.641 1 93.44 206 PRO A CA 1
ATOM 1712 C C . PRO A 1 206 ? 3.178 9.148 -17.438 1 93.44 206 PRO A C 1
ATOM 1714 O O . PRO A 1 206 ? 3.379 10.336 -17.172 1 93.44 206 PRO A O 1
ATOM 1717 N N . PHE A 1 207 ? 1.993 8.617 -17.578 1 93 207 PHE A N 1
ATOM 1718 C CA . PHE A 1 207 ? 0.795 9.414 -17.344 1 93 207 PHE A CA 1
ATOM 1719 C C . PHE A 1 207 ? 0.792 10 -15.945 1 93 207 PHE A C 1
ATOM 1721 O O . PHE A 1 207 ? 0.53 11.188 -15.758 1 93 207 PHE A O 1
ATOM 1728 N N . ILE A 1 208 ? 1.125 9.305 -14.922 1 95.38 208 ILE A N 1
ATOM 1729 C CA . ILE A 1 208 ? 1.119 9.711 -13.523 1 95.38 208 ILE A CA 1
ATOM 1730 C C . ILE A 1 208 ? 2.268 10.68 -13.266 1 95.38 208 ILE A C 1
ATOM 1732 O O . ILE A 1 208 ? 2.086 11.703 -12.602 1 95.38 208 ILE A O 1
ATOM 1736 N N . GLU A 1 209 ? 3.434 10.312 -13.766 1 94.88 209 GLU A N 1
ATOM 1737 C CA . GLU A 1 209 ? 4.605 11.156 -13.547 1 94.88 209 GLU A CA 1
ATOM 1738 C C . GLU A 1 209 ? 4.414 12.547 -14.156 1 94.88 209 GLU A C 1
ATOM 1740 O O . GLU A 1 209 ? 4.781 13.547 -13.547 1 94.88 209 GLU A O 1
ATOM 1745 N N . GLU A 1 210 ? 3.848 12.602 -15.305 1 92.56 210 GLU A N 1
ATOM 1746 C CA . GLU A 1 210 ? 3.656 13.867 -16.016 1 92.56 210 GLU A CA 1
ATOM 1747 C C . GLU A 1 210 ? 2.562 14.703 -15.359 1 92.56 210 GLU A C 1
ATOM 1749 O O . GLU A 1 210 ? 2.691 15.93 -15.25 1 92.56 210 GLU A O 1
ATOM 1754 N N . ARG A 1 211 ? 1.565 14.125 -14.898 1 90.44 211 ARG A N 1
ATOM 1755 C CA . ARG A 1 211 ? 0.373 14.844 -14.469 1 90.44 211 ARG A CA 1
ATOM 1756 C C . ARG A 1 211 ? 0.413 15.125 -12.969 1 90.44 211 ARG A C 1
ATOM 1758 O O . ARG A 1 211 ? -0.143 16.125 -12.508 1 90.44 211 ARG A O 1
ATOM 1765 N N . TYR A 1 212 ? 1.079 14.25 -12.227 1 91.44 212 TYR A N 1
ATOM 1766 C CA . TYR A 1 212 ? 0.867 14.344 -10.789 1 91.44 212 TYR A CA 1
ATOM 1767 C C . TYR A 1 212 ? 2.191 14.5 -10.047 1 91.44 212 TYR A C 1
ATOM 1769 O O . TYR A 1 212 ? 2.346 15.398 -9.219 1 91.44 212 TYR A O 1
ATOM 1777 N N . ASN A 1 213 ? 3.125 13.555 -10.281 1 93.19 213 ASN A N 1
ATOM 1778 C CA . ASN A 1 213 ? 4.363 13.562 -9.508 1 93.19 213 ASN A CA 1
ATOM 1779 C C . ASN A 1 213 ? 5.516 12.945 -10.289 1 93.19 213 ASN A C 1
ATOM 1781 O O . ASN A 1 213 ? 5.59 11.719 -10.422 1 93.19 213 ASN A O 1
ATOM 1785 N N . ILE A 1 214 ? 6.523 13.719 -10.594 1 93.25 214 ILE A N 1
ATOM 1786 C CA . ILE A 1 214 ? 7.66 13.281 -11.406 1 93.25 214 ILE A CA 1
ATOM 1787 C C . ILE A 1 214 ? 8.484 12.266 -10.625 1 93.25 214 ILE A C 1
ATOM 1789 O O . ILE A 1 214 ? 9.172 11.43 -11.227 1 93.25 214 ILE A O 1
ATOM 1793 N N . LYS A 1 215 ? 8.414 12.25 -9.32 1 94.5 215 LYS A N 1
ATOM 1794 C CA . LYS A 1 215 ? 9.188 11.336 -8.477 1 94.5 215 LYS A CA 1
ATOM 1795 C C . LYS A 1 215 ? 8.344 10.148 -8.031 1 94.5 215 LYS A C 1
ATOM 1797 O O . LYS A 1 215 ? 8.609 9.539 -6.996 1 94.5 215 LYS A O 1
ATOM 1802 N N . PHE A 1 216 ? 7.355 9.82 -8.836 1 95.19 216 PHE A N 1
ATOM 1803 C CA . PHE A 1 216 ? 6.383 8.789 -8.5 1 95.19 216 PHE A CA 1
ATOM 1804 C C . PHE A 1 216 ? 7.074 7.449 -8.266 1 95.19 216 PHE A C 1
ATOM 1806 O O . PHE A 1 216 ? 6.789 6.762 -7.281 1 95.19 216 PHE A O 1
ATOM 1813 N N . LYS A 1 217 ? 7.977 7.094 -9.109 1 95.94 217 LYS A N 1
ATOM 1814 C CA . LYS A 1 217 ? 8.664 5.812 -9 1 95.94 217 LYS A CA 1
ATOM 1815 C C . LYS A 1 217 ? 9.422 5.703 -7.676 1 95.94 217 LYS A C 1
ATOM 1817 O O . LYS A 1 217 ? 9.383 4.664 -7.012 1 95.94 217 LYS A O 1
ATOM 1822 N N . ASP A 1 218 ? 10.062 6.773 -7.32 1 94.5 218 ASP A N 1
ATOM 1823 C CA . ASP A 1 218 ? 10.82 6.789 -6.074 1 94.5 218 ASP A CA 1
ATOM 1824 C C . ASP A 1 218 ? 9.898 6.617 -4.867 1 94.5 218 ASP A C 1
ATOM 1826 O O . ASP A 1 218 ? 10.258 5.938 -3.902 1 94.5 218 ASP A O 1
ATOM 1830 N N . LYS A 1 219 ? 8.773 7.215 -4.949 1 94.25 219 LYS A N 1
ATOM 1831 C CA . LYS A 1 219 ? 7.809 7.117 -3.859 1 94.25 219 LYS A CA 1
ATOM 1832 C C . LYS A 1 219 ? 7.285 5.691 -3.713 1 94.25 219 LYS A C 1
ATOM 1834 O O . LYS A 1 219 ? 7.156 5.184 -2.596 1 94.25 219 LYS A O 1
ATOM 1839 N N . ILE A 1 220 ? 7.031 5.102 -4.828 1 96.12 220 ILE A N 1
ATOM 1840 C CA . ILE A 1 220 ? 6.527 3.732 -4.816 1 96.12 220 ILE A CA 1
ATOM 1841 C C . ILE A 1 220 ? 7.586 2.797 -4.238 1 96.12 220 ILE A C 1
ATOM 1843 O O . ILE A 1 220 ? 7.273 1.907 -3.445 1 96.12 220 ILE A O 1
ATOM 1847 N N . PHE A 1 221 ? 8.797 3.014 -4.691 1 94.81 221 PHE A N 1
ATOM 1848 C CA . PHE A 1 221 ? 9.852 2.125 -4.215 1 94.81 221 PHE A CA 1
ATOM 1849 C C . PHE A 1 221 ? 10.047 2.275 -2.709 1 94.81 221 PHE A C 1
ATOM 1851 O O . PHE A 1 221 ? 10.289 1.291 -2.008 1 94.81 221 PHE A O 1
ATOM 1858 N N . SER A 1 222 ? 9.969 3.498 -2.219 1 91.12 222 SER A N 1
ATOM 1859 C CA . SER A 1 222 ? 10.055 3.727 -0.78 1 91.12 222 SER A CA 1
ATOM 1860 C C . SER A 1 222 ? 8.953 2.982 -0.036 1 91.12 222 SER A C 1
ATOM 1862 O O . SER A 1 222 ? 9.18 2.443 1.049 1 91.12 222 SER A O 1
ATOM 1864 N N . LEU A 1 223 ? 7.82 3.008 -0.583 1 93.38 223 LEU A N 1
ATOM 1865 C CA . LEU A 1 223 ? 6.703 2.281 0.01 1 93.38 223 LEU A CA 1
ATOM 1866 C C . LEU A 1 223 ? 6.961 0.778 -0.004 1 93.38 223 LEU A C 1
ATOM 1868 O O . LEU A 1 223 ? 6.664 0.084 0.97 1 93.38 223 LEU A O 1
ATOM 1872 N N . ILE A 1 224 ? 7.48 0.292 -1.142 1 94.38 224 ILE A N 1
ATOM 1873 C CA . ILE A 1 224 ? 7.812 -1.123 -1.265 1 94.38 224 ILE A CA 1
ATOM 1874 C C . ILE A 1 224 ? 8.773 -1.526 -0.145 1 94.38 224 ILE A C 1
ATOM 1876 O O . ILE A 1 224 ? 8.586 -2.562 0.496 1 94.38 224 ILE A O 1
ATOM 1880 N N . GLU A 1 225 ? 9.758 -0.702 0.101 1 89.94 225 GLU A N 1
ATOM 1881 C CA . GLU A 1 225 ? 10.727 -0.973 1.158 1 89.94 225 GLU A CA 1
ATOM 1882 C C . GLU A 1 225 ? 10.047 -1.04 2.523 1 89.94 225 GLU A C 1
ATOM 1884 O O . GLU A 1 225 ? 10.367 -1.912 3.336 1 89.94 225 GLU A O 1
ATOM 1889 N N . GLU A 1 226 ? 9.133 -0.2 2.713 1 88.62 226 GLU A N 1
ATOM 1890 C CA . GLU A 1 226 ? 8.406 -0.183 3.979 1 88.62 226 GLU A CA 1
ATOM 1891 C C . GLU A 1 226 ? 7.543 -1.432 4.137 1 88.62 226 GLU A C 1
ATOM 1893 O O . GLU A 1 226 ? 7.438 -1.985 5.234 1 88.62 226 GLU A O 1
ATOM 1898 N N . ILE A 1 227 ? 6.914 -1.788 3.117 1 91.94 227 ILE A N 1
ATOM 1899 C CA . ILE A 1 227 ? 6.074 -2.98 3.137 1 91.94 227 ILE A CA 1
ATOM 1900 C C . ILE A 1 227 ? 6.934 -4.211 3.424 1 91.94 227 ILE A C 1
ATOM 1902 O O . ILE A 1 227 ? 6.543 -5.074 4.215 1 91.94 227 ILE A O 1
ATOM 1906 N N . ARG A 1 228 ? 8.094 -4.25 2.783 1 88.81 228 ARG A N 1
ATOM 1907 C CA . ARG A 1 228 ? 9.023 -5.348 3.039 1 88.81 228 ARG A CA 1
ATOM 1908 C C . ARG A 1 228 ? 9.398 -5.414 4.516 1 88.81 228 ARG A C 1
ATOM 1910 O O . ARG A 1 228 ? 9.43 -6.496 5.105 1 88.81 228 ARG A O 1
ATOM 1917 N N . GLU A 1 229 ? 9.695 -4.273 5.082 1 84.12 229 GLU A N 1
ATOM 1918 C CA . GLU A 1 229 ? 10.039 -4.199 6.5 1 84.12 229 GLU A CA 1
ATOM 1919 C C . GLU A 1 229 ? 8.875 -4.66 7.375 1 84.12 229 GLU A C 1
ATOM 1921 O O . GLU A 1 229 ? 9.078 -5.398 8.344 1 84.12 229 GLU A O 1
ATOM 1926 N N . ASN A 1 230 ? 7.719 -4.203 7.043 1 85.88 230 ASN A N 1
ATOM 1927 C CA . ASN A 1 230 ? 6.523 -4.613 7.766 1 85.88 230 ASN A CA 1
ATOM 1928 C C . ASN A 1 230 ? 6.316 -6.125 7.695 1 85.88 230 ASN A C 1
ATOM 1930 O O . ASN A 1 230 ? 5.992 -6.758 8.703 1 85.88 230 ASN A O 1
ATOM 1934 N N . ASN A 1 231 ? 6.465 -6.641 6.484 1 85.12 231 ASN A N 1
ATOM 1935 C CA . ASN A 1 231 ? 6.305 -8.078 6.289 1 85.12 231 ASN A CA 1
ATOM 1936 C C . ASN A 1 231 ? 7.328 -8.867 7.102 1 85.12 231 ASN A C 1
ATOM 1938 O O . ASN A 1 231 ? 7.004 -9.922 7.66 1 85.12 231 ASN A O 1
ATOM 1942 N N . GLN A 1 232 ? 8.5 -8.406 7.164 1 81.88 232 GLN A N 1
ATOM 1943 C CA . GLN A 1 232 ? 9.547 -9.07 7.934 1 81.88 232 GLN A CA 1
ATOM 1944 C C . GLN A 1 232 ? 9.234 -9.055 9.422 1 81.88 232 GLN A C 1
ATOM 1946 O O . GLN A 1 232 ? 9.422 -10.055 10.117 1 81.88 232 GLN A O 1
ATOM 1951 N N . ASN A 1 233 ? 8.75 -7.914 9.867 1 78.44 233 ASN A N 1
ATOM 1952 C CA . ASN A 1 233 ? 8.422 -7.75 11.281 1 78.44 233 ASN A CA 1
ATOM 1953 C C . ASN A 1 233 ? 7.246 -8.633 11.695 1 78.44 233 ASN A C 1
ATOM 1955 O O . ASN A 1 233 ? 7.148 -9.047 12.852 1 78.44 233 ASN A O 1
ATOM 1959 N N . ASN A 1 234 ? 6.395 -8.891 10.734 1 79.31 234 ASN A N 1
ATOM 1960 C CA . ASN A 1 234 ? 5.191 -9.656 11.039 1 79.31 234 ASN A CA 1
ATOM 1961 C C . ASN A 1 234 ? 5.277 -11.086 10.508 1 79.31 234 ASN A C 1
ATOM 1963 O O . ASN A 1 234 ? 4.258 -11.758 10.352 1 79.31 234 ASN A O 1
ATOM 1967 N N . SER A 1 235 ? 6.441 -11.398 10.234 1 81.69 235 SER A N 1
ATOM 1968 C CA . SER A 1 235 ? 6.633 -12.727 9.672 1 81.69 235 SER A CA 1
ATOM 1969 C C . SER A 1 235 ? 6.254 -13.812 10.68 1 81.69 235 SER A C 1
ATOM 1971 O O . SER A 1 235 ? 6.535 -13.688 11.867 1 81.69 235 SER A O 1
ATOM 1973 N N . LEU A 1 236 ? 5.43 -14.75 10.18 1 83.81 236 LEU A N 1
ATOM 1974 C CA . LEU A 1 236 ? 5.031 -15.906 10.984 1 83.81 236 LEU A CA 1
ATOM 1975 C C . LEU A 1 236 ? 5.793 -17.156 10.555 1 83.81 236 LEU A C 1
ATOM 1977 O O . LEU A 1 236 ? 6.129 -17.312 9.375 1 83.81 236 LEU A O 1
ATOM 1981 N N . ASN A 1 237 ? 6.148 -17.922 11.539 1 85.31 237 ASN A N 1
ATOM 1982 C CA . ASN A 1 237 ? 6.734 -19.219 11.25 1 85.31 237 ASN A CA 1
ATOM 1983 C C . ASN A 1 237 ? 5.672 -20.328 11.25 1 85.31 237 ASN A C 1
ATOM 1985 O O . ASN A 1 237 ? 5.098 -20.641 12.289 1 85.31 237 ASN A O 1
ATOM 1989 N N . LEU A 1 238 ? 5.5 -20.797 10.062 1 88.06 238 LEU A N 1
ATOM 1990 C CA . LEU A 1 238 ? 4.465 -21.797 9.891 1 88.06 238 LEU A CA 1
ATOM 1991 C C . LEU A 1 238 ? 4.672 -22.969 10.852 1 88.06 238 LEU A C 1
ATOM 1993 O O . LEU A 1 238 ? 3.705 -23.547 11.359 1 88.06 238 LEU A O 1
ATOM 1997 N N . ASN A 1 239 ? 5.902 -23.266 11.148 1 89.19 239 ASN A N 1
ATOM 1998 C CA . ASN A 1 239 ? 6.238 -24.422 11.992 1 89.19 239 ASN A CA 1
ATOM 1999 C C . ASN A 1 239 ? 5.723 -24.234 13.414 1 89.19 239 ASN A C 1
ATOM 2001 O O . ASN A 1 239 ? 5.52 -25.219 14.141 1 89.19 239 ASN A O 1
ATOM 2005 N N . ASP A 1 240 ? 5.523 -23.047 13.797 1 91.38 240 ASP A N 1
ATOM 2006 C CA . ASP A 1 240 ? 5.023 -22.766 15.133 1 91.38 240 ASP A CA 1
ATOM 2007 C C . ASP A 1 240 ? 3.551 -23.141 15.266 1 91.38 240 ASP A C 1
ATOM 2009 O O . ASP A 1 240 ? 3.035 -23.297 16.375 1 91.38 240 ASP A O 1
ATOM 2013 N N . TYR A 1 241 ? 2.934 -23.328 14.125 1 93.31 241 TYR A N 1
ATOM 2014 C CA . TYR A 1 241 ? 1.487 -23.516 14.156 1 93.31 241 TYR A CA 1
ATOM 2015 C C . TYR A 1 241 ? 1.1 -24.875 13.594 1 93.31 241 TYR A C 1
ATOM 2017 O O . TYR A 1 241 ? -0.085 -25.219 13.523 1 93.31 241 TYR A O 1
ATOM 2025 N N . THR A 1 242 ? 2.076 -25.578 13.125 1 92.69 242 THR A N 1
ATOM 2026 C CA . THR A 1 242 ? 1.812 -26.875 12.516 1 92.69 242 THR A CA 1
ATOM 2027 C C . THR A 1 242 ? 2.373 -28 13.375 1 92.69 242 THR A C 1
ATOM 2029 O O . THR A 1 242 ? 3.24 -27.781 14.219 1 92.69 242 THR A O 1
ATOM 2032 N N . ASP A 1 243 ? 1.8 -29.188 13.227 1 90.25 243 ASP A N 1
ATOM 2033 C CA . ASP A 1 243 ? 2.324 -30.375 13.914 1 90.25 243 ASP A CA 1
ATOM 2034 C C . ASP A 1 243 ? 3.381 -31.078 13.062 1 90.25 243 ASP A C 1
ATOM 2036 O O . ASP A 1 243 ? 3.871 -30.516 12.086 1 90.25 243 ASP A O 1
ATOM 2040 N N . SER A 1 244 ? 3.785 -32.219 13.422 1 87.94 244 SER A N 1
ATOM 2041 C CA . SER A 1 244 ? 4.855 -32.969 12.758 1 87.94 244 SER A CA 1
ATOM 2042 C C . SER A 1 244 ? 4.457 -33.375 11.344 1 87.94 244 SER A C 1
ATOM 2044 O O . SER A 1 244 ? 5.32 -33.594 10.492 1 87.94 244 SER A O 1
ATOM 2046 N N . GLU A 1 245 ? 3.174 -33.438 11.094 1 88.5 245 GLU A N 1
ATOM 2047 C CA . GLU A 1 245 ? 2.686 -33.812 9.773 1 88.5 245 GLU A CA 1
ATOM 2048 C C . GLU A 1 245 ? 2.344 -32.594 8.938 1 88.5 245 GLU A C 1
ATOM 2050 O O . GLU A 1 245 ? 1.689 -32.688 7.902 1 88.5 245 GLU A O 1
ATOM 2055 N N . ASN A 1 246 ? 2.711 -31.438 9.438 1 89.38 246 ASN A N 1
ATOM 2056 C CA . ASN A 1 246 ? 2.49 -30.172 8.75 1 89.38 246 ASN A CA 1
ATOM 2057 C C . ASN A 1 246 ? 1.005 -29.812 8.68 1 89.38 246 ASN A C 1
ATOM 2059 O O . ASN A 1 246 ? 0.527 -29.328 7.656 1 89.38 246 ASN A O 1
ATOM 2063 N N . LYS A 1 247 ? 0.317 -30.25 9.703 1 93.5 247 LYS A N 1
ATOM 2064 C CA . LYS A 1 247 ? -1.079 -29.844 9.836 1 93.5 247 LYS A CA 1
ATOM 2065 C C . LYS A 1 247 ? -1.215 -28.656 10.781 1 93.5 247 LYS A C 1
ATOM 2067 O O . LYS A 1 247 ? -0.593 -28.625 11.844 1 93.5 247 LYS A O 1
ATOM 2072 N N . ILE A 1 248 ? -1.987 -27.75 10.383 1 94.31 248 ILE A N 1
ATOM 2073 C CA . ILE A 1 248 ? -2.176 -26.562 11.211 1 94.31 248 ILE A CA 1
ATOM 2074 C C . ILE A 1 248 ? -3.041 -26.906 12.422 1 94.31 248 ILE A C 1
ATOM 2076 O O . ILE A 1 248 ? -4.102 -27.516 12.273 1 94.31 248 ILE A O 1
ATOM 2080 N N . ILE A 1 249 ? -2.619 -26.609 13.586 1 93.12 249 ILE A N 1
ATOM 2081 C CA . ILE A 1 249 ? -3.363 -26.812 14.828 1 93.12 249 ILE A CA 1
ATOM 2082 C C . ILE A 1 249 ? -4.328 -25.641 15.039 1 93.12 249 ILE A C 1
ATOM 2084 O O . ILE A 1 249 ? -3.9 -24.516 15.305 1 93.12 249 ILE A O 1
ATOM 2088 N N . LEU A 1 250 ? -5.605 -25.891 15.016 1 92.31 250 LEU A N 1
ATOM 2089 C CA . LEU A 1 250 ? -6.625 -24.844 15.039 1 92.31 250 LEU A CA 1
ATOM 2090 C C . LEU A 1 250 ? -6.582 -24.062 16.359 1 92.31 250 LEU A C 1
ATOM 2092 O O . LEU A 1 250 ? -6.816 -22.859 16.375 1 92.31 250 LEU A O 1
ATOM 2096 N N . GLU A 1 251 ? -6.27 -24.672 17.375 1 89.75 251 GLU A N 1
ATOM 2097 C CA . GLU A 1 251 ? -6.211 -24.031 18.688 1 89.75 251 GLU A CA 1
ATOM 2098 C C . GLU A 1 251 ? -5.145 -22.938 18.719 1 89.75 251 GLU A C 1
ATOM 2100 O O . GLU A 1 251 ? -5.312 -21.922 19.406 1 89.75 251 GLU A O 1
ATOM 2105 N N . LYS A 1 252 ? -4.113 -23.141 18.031 1 91.12 252 LYS A N 1
ATOM 2106 C CA . LYS A 1 252 ? -2.994 -22.203 18.047 1 91.12 252 LYS A CA 1
ATOM 2107 C C . LYS A 1 252 ? -3.305 -20.969 17.219 1 91.12 252 LYS A C 1
ATOM 2109 O O . LYS A 1 252 ? -2.711 -19.906 17.422 1 91.12 252 LYS A O 1
ATOM 2114 N N . ILE A 1 253 ? -4.227 -21.125 16.25 1 91 253 ILE A N 1
ATOM 2115 C CA . ILE A 1 253 ? -4.441 -20 15.344 1 91 253 ILE A CA 1
ATOM 2116 C C . ILE A 1 253 ? -5.672 -19.203 15.781 1 91 253 ILE A C 1
ATOM 2118 O O . ILE A 1 253 ? -5.984 -18.172 15.203 1 91 253 ILE A O 1
ATOM 2122 N N . LYS A 1 254 ? -6.293 -19.672 16.766 1 85.75 254 LYS A N 1
ATOM 2123 C CA . LYS A 1 254 ? -7.496 -19.016 17.281 1 85.75 254 LYS A CA 1
ATOM 2124 C C . LYS A 1 254 ? -7.184 -17.625 17.812 1 85.75 254 LYS A C 1
ATOM 2126 O O . LYS A 1 254 ? -8.031 -16.734 17.766 1 85.75 254 LYS A O 1
ATOM 2131 N N . PHE A 1 255 ? -5.977 -17.406 18.219 1 83.62 255 PHE A N 1
ATOM 2132 C CA . PHE A 1 255 ? -5.629 -16.156 18.875 1 83.62 255 PHE A CA 1
ATOM 2133 C C . PHE A 1 255 ? -4.961 -15.188 17.906 1 83.62 255 PHE A C 1
ATOM 2135 O O . PHE A 1 255 ? -4.676 -14.039 18.25 1 83.62 255 PHE A O 1
ATOM 2142 N N . LEU A 1 256 ? -4.797 -15.703 16.75 1 85.81 256 LEU A N 1
ATOM 2143 C CA . LEU A 1 256 ? -4.176 -14.836 15.75 1 85.81 256 LEU A CA 1
ATOM 2144 C C . LEU A 1 256 ? -5.164 -13.789 15.25 1 85.81 256 LEU A C 1
ATOM 2146 O O . LEU A 1 256 ? -6.367 -14.047 15.172 1 85.81 256 LEU A O 1
ATOM 2150 N N . SER A 1 257 ? -4.648 -12.609 15.031 1 82.44 257 SER A N 1
ATOM 2151 C CA . SER A 1 257 ? -5.477 -11.602 14.375 1 82.44 257 SER A CA 1
ATOM 2152 C C . SER A 1 257 ? -5.922 -12.07 12.992 1 82.44 257 SER A C 1
ATOM 2154 O O . SER A 1 257 ? -5.336 -13 12.43 1 82.44 257 SER A O 1
ATOM 2156 N N . ASN A 1 258 ? -6.977 -11.492 12.492 1 81.56 258 ASN A N 1
ATOM 2157 C CA . ASN A 1 258 ? -7.434 -11.828 11.148 1 81.56 258 ASN A CA 1
ATOM 2158 C C . ASN A 1 258 ? -6.324 -11.641 10.117 1 81.56 258 ASN A C 1
ATOM 2160 O O . ASN A 1 258 ? -6.188 -12.453 9.195 1 81.56 258 ASN A O 1
ATOM 2164 N N . PHE A 1 259 ? -5.562 -10.688 10.336 1 79.56 259 PHE A N 1
ATOM 2165 C CA . PHE A 1 259 ? -4.457 -10.391 9.43 1 79.56 259 PHE A CA 1
ATOM 2166 C C . PHE A 1 259 ? -3.406 -11.492 9.477 1 79.56 259 PHE A C 1
ATOM 2168 O O . PHE A 1 259 ? -2.979 -11.992 8.438 1 79.56 259 PHE A O 1
ATOM 2175 N N . ASP A 1 260 ? -3.074 -11.867 10.609 1 86.06 260 ASP A N 1
ATOM 2176 C CA . ASP A 1 260 ? -2.041 -12.883 10.781 1 86.06 260 ASP A CA 1
ATOM 2177 C C . ASP A 1 260 ? -2.529 -14.25 10.305 1 86.06 260 ASP A C 1
ATOM 2179 O O . ASP A 1 260 ? -1.758 -15.031 9.742 1 86.06 260 ASP A O 1
ATOM 2183 N N . ARG A 1 261 ? -3.754 -14.445 10.57 1 88.56 261 ARG A N 1
ATOM 2184 C CA . ARG A 1 261 ? -4.336 -15.703 10.125 1 88.56 261 ARG A CA 1
ATOM 2185 C C . ARG A 1 261 ? -4.293 -15.82 8.602 1 88.56 261 ARG A C 1
ATOM 2187 O O . ARG A 1 261 ? -3.922 -16.875 8.062 1 88.56 261 ARG A O 1
ATOM 2194 N N . LYS A 1 262 ? -4.66 -14.742 7.977 1 87.06 262 LYS A N 1
ATOM 2195 C CA . LYS A 1 262 ? -4.609 -14.727 6.516 1 87.06 262 LYS A CA 1
ATOM 2196 C C . LYS A 1 262 ? -3.189 -14.961 6.012 1 87.06 262 LYS A C 1
ATOM 2198 O O . LYS A 1 262 ? -2.98 -15.703 5.051 1 87.06 262 LYS A O 1
ATOM 2203 N N . ASN A 1 263 ? -2.291 -14.359 6.656 1 86.75 263 ASN A N 1
ATOM 2204 C CA . ASN A 1 263 ? -0.89 -14.508 6.277 1 86.75 263 ASN A CA 1
ATOM 2205 C C . ASN A 1 263 ? -0.402 -15.938 6.48 1 86.75 263 ASN A C 1
ATOM 2207 O O . ASN A 1 263 ? 0.345 -16.469 5.656 1 86.75 263 ASN A O 1
ATOM 2211 N N . LEU A 1 264 ? -0.792 -16.516 7.566 1 89.69 264 LEU A N 1
ATOM 2212 C CA . LEU A 1 264 ? -0.415 -17.891 7.867 1 89.69 264 LEU A CA 1
ATOM 2213 C C . LEU A 1 264 ? -0.968 -18.844 6.812 1 89.69 264 LEU A C 1
ATOM 2215 O O . LEU A 1 264 ? -0.268 -19.75 6.367 1 89.69 264 LEU A O 1
ATOM 2219 N N . LEU A 1 265 ? -2.207 -18.578 6.461 1 90.75 265 LEU A N 1
ATOM 2220 C CA . LEU A 1 265 ? -2.852 -19.422 5.457 1 90.75 265 LEU A CA 1
ATOM 2221 C C . LEU A 1 265 ? -2.152 -19.281 4.109 1 90.75 265 LEU A C 1
ATOM 2223 O O . LEU A 1 265 ? -2.012 -20.281 3.383 1 90.75 265 LEU A O 1
ATOM 2227 N N . THR A 1 266 ? -1.721 -18.109 3.844 1 87.81 266 THR A N 1
ATOM 2228 C CA . THR A 1 266 ? -0.984 -17.859 2.607 1 87.81 266 THR A CA 1
ATOM 2229 C C . THR A 1 266 ? 0.322 -18.656 2.594 1 87.81 266 THR A C 1
ATOM 2231 O O . THR A 1 266 ? 0.653 -19.297 1.598 1 87.81 266 THR A O 1
ATOM 2234 N N . LEU A 1 267 ? 1.021 -18.656 3.674 1 87.12 267 LEU A N 1
ATOM 2235 C CA . LEU A 1 267 ? 2.254 -19.422 3.807 1 87.12 267 LEU A CA 1
ATOM 2236 C C . LEU A 1 267 ? 1.982 -20.922 3.646 1 87.12 267 LEU A C 1
ATOM 2238 O O . LEU A 1 267 ? 2.75 -21.625 2.99 1 87.12 267 LEU A O 1
ATOM 2242 N N . PHE A 1 268 ? 0.868 -21.297 4.258 1 91.69 268 PHE A N 1
ATOM 2243 C CA . PHE A 1 268 ? 0.468 -22.703 4.266 1 91.69 268 PHE A CA 1
ATOM 2244 C C . PHE A 1 268 ? 0.19 -23.188 2.854 1 91.69 268 PHE A C 1
ATOM 2246 O O . PHE A 1 268 ? 0.638 -24.266 2.467 1 91.69 268 PHE A O 1
ATOM 2253 N N . LEU A 1 269 ? -0.404 -22.359 2.078 1 90.25 269 LEU A N 1
ATOM 2254 C CA . LEU A 1 269 ? -0.75 -22.719 0.708 1 90.25 269 LEU A CA 1
ATOM 2255 C C . LEU A 1 269 ? 0.476 -22.656 -0.197 1 90.25 269 LEU A C 1
ATOM 2257 O O . LEU A 1 269 ? 0.637 -23.5 -1.09 1 90.25 269 LEU A O 1
ATOM 2261 N N . ASN A 1 270 ? 1.273 -21.734 0.1 1 84.06 270 ASN A N 1
ATOM 2262 C CA . ASN A 1 270 ? 2.467 -21.547 -0.718 1 84.06 270 ASN A CA 1
ATOM 2263 C C . ASN A 1 270 ? 3.432 -22.719 -0.587 1 84.06 270 ASN A C 1
ATOM 2265 O O . ASN A 1 270 ? 4.168 -23.031 -1.525 1 84.06 270 ASN A O 1
ATOM 2269 N N . GLN A 1 271 ? 3.371 -23.328 0.531 1 83.44 271 GLN A N 1
ATOM 2270 C CA . GLN A 1 271 ? 4.23 -24.484 0.743 1 83.44 271 GLN A CA 1
ATOM 2271 C C . GLN A 1 271 ? 3.943 -25.578 -0.283 1 83.44 271 GLN A C 1
ATOM 2273 O O . GLN A 1 271 ? 4.84 -26.328 -0.662 1 83.44 271 GLN A O 1
ATOM 2278 N N . LYS A 1 272 ? 2.709 -25.641 -0.669 1 81.88 272 LYS A N 1
ATOM 2279 C CA . LYS A 1 272 ? 2.312 -26.641 -1.661 1 81.88 272 LYS A CA 1
ATOM 2280 C C . LYS A 1 272 ? 2.172 -26 -3.045 1 81.88 272 LYS A C 1
ATOM 2282 O O . LYS A 1 272 ? 1.562 -26.594 -3.939 1 81.88 272 LYS A O 1
ATOM 2287 N N . ASN A 1 273 ? 2.627 -24.719 -3.184 1 78.69 273 ASN A N 1
ATOM 2288 C CA . ASN A 1 273 ? 2.611 -23.969 -4.434 1 78.69 273 ASN A CA 1
ATOM 2289 C C . ASN A 1 273 ? 1.188 -23.766 -4.945 1 78.69 273 ASN A C 1
ATOM 2291 O O . ASN A 1 273 ? 0.938 -23.859 -6.148 1 78.69 273 ASN A O 1
ATOM 2295 N N . ILE A 1 274 ? 0.31 -23.734 -4.02 1 83.5 274 ILE A N 1
ATOM 2296 C CA . ILE A 1 274 ? -1.074 -23.453 -4.375 1 83.5 274 ILE A CA 1
ATOM 2297 C C . ILE A 1 274 ? -1.257 -21.938 -4.559 1 83.5 274 ILE A C 1
ATOM 2299 O O . ILE A 1 274 ? -0.859 -21.156 -3.697 1 83.5 274 ILE A O 1
ATOM 2303 N N . LYS A 1 275 ? -1.855 -21.594 -5.684 1 80.62 275 LYS A N 1
ATOM 2304 C CA . LYS A 1 275 ? -2.094 -20.172 -5.953 1 80.62 275 LYS A CA 1
ATOM 2305 C C . LYS A 1 275 ? -3.055 -19.578 -4.93 1 80.62 275 LYS A C 1
ATOM 2307 O O . LYS A 1 275 ? -4.113 -20.156 -4.656 1 80.62 275 LYS A O 1
ATOM 2312 N N . VAL A 1 276 ? -2.709 -18.438 -4.391 1 83.62 276 VAL A N 1
ATOM 2313 C CA . VAL A 1 276 ? -3.486 -17.828 -3.324 1 83.62 276 VAL A CA 1
ATOM 2314 C C . VAL A 1 276 ? -4.328 -16.688 -3.893 1 83.62 276 VAL A C 1
ATOM 2316 O O . VAL A 1 276 ? -3.859 -15.922 -4.746 1 83.62 276 VAL A O 1
ATOM 2319 N N . ASN A 1 277 ? -5.598 -16.625 -3.553 1 80.44 277 ASN A N 1
ATOM 2320 C CA . ASN A 1 277 ? -6.461 -15.477 -3.812 1 80.44 277 ASN A CA 1
ATOM 2321 C C . ASN A 1 277 ? -7.383 -15.188 -2.631 1 80.44 277 ASN A C 1
ATOM 2323 O O . ASN A 1 277 ? -7.484 -16 -1.709 1 80.44 277 ASN A O 1
ATOM 2327 N N . ARG A 1 278 ? -7.965 -14.094 -2.672 1 77.81 278 ARG A N 1
ATOM 2328 C CA . ARG A 1 278 ? -8.781 -13.641 -1.549 1 77.81 278 ARG A CA 1
ATOM 2329 C C . ARG A 1 278 ? -9.953 -14.594 -1.305 1 77.81 278 ARG A C 1
ATOM 2331 O O . ARG A 1 278 ? -10.297 -14.875 -0.156 1 77.81 278 ARG A O 1
ATOM 2338 N N . ASN A 1 279 ? -10.469 -14.953 -2.389 1 81.12 279 ASN A N 1
ATOM 2339 C CA . ASN A 1 279 ? -11.617 -15.844 -2.264 1 81.12 279 ASN A CA 1
ATOM 2340 C C . ASN A 1 279 ? -11.25 -17.141 -1.562 1 81.12 279 ASN A C 1
ATOM 2342 O O . ASN A 1 279 ? -12.008 -17.641 -0.728 1 81.12 279 ASN A O 1
ATOM 2346 N N . LYS A 1 280 ? -10.148 -17.688 -1.963 1 87.38 280 LYS A N 1
ATOM 2347 C CA . LYS A 1 280 ? -9.664 -18.906 -1.337 1 87.38 280 LYS A CA 1
ATOM 2348 C C . LYS A 1 280 ? -9.43 -18.703 0.157 1 87.38 280 LYS A C 1
ATOM 2350 O O . LYS A 1 280 ? -9.859 -19.531 0.974 1 87.38 280 LYS A O 1
ATOM 2355 N N . ILE A 1 281 ? -8.836 -17.609 0.469 1 89.06 281 ILE A N 1
ATOM 2356 C CA . ILE A 1 281 ? -8.492 -17.328 1.86 1 89.06 281 ILE A CA 1
ATOM 2357 C C . ILE A 1 281 ? -9.773 -17.109 2.668 1 89.06 281 ILE A C 1
ATOM 2359 O O . ILE A 1 281 ? -9.898 -17.609 3.787 1 89.06 281 ILE A O 1
ATOM 2363 N N . ASP A 1 282 ? -10.633 -16.375 2.078 1 85.44 282 ASP A N 1
ATOM 2364 C CA . ASP A 1 282 ? -11.906 -16.125 2.756 1 85.44 282 ASP A CA 1
ATOM 2365 C C . ASP A 1 282 ? -12.68 -17.422 2.953 1 85.44 282 ASP A C 1
ATOM 2367 O O . ASP A 1 282 ? -13.32 -17.625 3.992 1 85.44 282 ASP A O 1
ATOM 2371 N N . GLY A 1 283 ? -12.617 -18.219 1.975 1 87.56 283 GLY A N 1
ATOM 2372 C CA . GLY A 1 283 ? -13.266 -19.531 2.074 1 87.56 283 GLY A CA 1
ATOM 2373 C C . GLY A 1 283 ? -12.711 -20.391 3.193 1 87.56 283 GLY A C 1
ATOM 2374 O O . GLY A 1 283 ? -13.469 -21 3.947 1 87.56 283 GLY A O 1
ATOM 2375 N N . ILE A 1 284 ? -11.477 -20.406 3.275 1 91.56 284 ILE A N 1
ATOM 2376 C CA . ILE A 1 284 ? -10.82 -21.203 4.312 1 91.56 284 ILE A CA 1
ATOM 2377 C C . ILE A 1 284 ? -11.141 -20.609 5.688 1 91.56 284 ILE A C 1
ATOM 2379 O O . ILE A 1 284 ? -11.375 -21.359 6.645 1 91.56 284 ILE A O 1
ATOM 2383 N N . ASN A 1 285 ? -11.133 -19.328 5.75 1 88.31 285 ASN A N 1
ATOM 2384 C CA . ASN A 1 285 ? -11.461 -18.672 7.012 1 88.31 285 ASN A CA 1
ATOM 2385 C C . ASN A 1 285 ? -12.875 -19.016 7.477 1 88.31 285 ASN A C 1
ATOM 2387 O O . ASN A 1 285 ? -13.109 -19.203 8.672 1 88.31 285 ASN A O 1
ATOM 2391 N N . SER A 1 286 ? -13.719 -18.969 6.516 1 87.12 286 SER A N 1
ATOM 2392 C CA . SER A 1 286 ? -15.086 -19.359 6.832 1 87.12 286 SER A CA 1
ATOM 2393 C C . SER A 1 286 ? -15.156 -20.828 7.277 1 87.12 286 SER A C 1
ATOM 2395 O O . SER A 1 286 ? -15.93 -21.172 8.164 1 87.12 286 SER A O 1
ATOM 2397 N N . LEU A 1 287 ? -14.391 -21.641 6.641 1 89.88 287 LEU A N 1
ATOM 2398 C CA . LEU A 1 287 ? -14.297 -23.062 6.977 1 89.88 287 LEU A CA 1
ATOM 2399 C C . LEU A 1 287 ? -13.82 -23.25 8.414 1 89.88 287 LEU A C 1
ATOM 2401 O O . LEU A 1 287 ? -14.352 -24.094 9.141 1 89.88 287 LEU A O 1
ATOM 2405 N N . ILE A 1 288 ? -12.906 -22.453 8.844 1 88.88 288 ILE A N 1
ATOM 2406 C CA . ILE A 1 288 ? -12.312 -22.531 10.172 1 88.88 288 ILE A CA 1
ATOM 2407 C C . ILE A 1 288 ? -13.367 -22.172 11.227 1 88.88 288 ILE A C 1
ATOM 2409 O O . ILE A 1 288 ? -13.398 -22.766 12.305 1 88.88 288 ILE A O 1
ATOM 2413 N N . LYS A 1 289 ? -14.211 -21.266 10.883 1 84.25 289 LYS A N 1
ATOM 2414 C CA . LYS A 1 289 ? -15.219 -20.781 11.828 1 84.25 289 LYS A CA 1
ATOM 2415 C C . LYS A 1 289 ? -16.422 -21.719 11.867 1 84.25 289 LYS A C 1
ATOM 2417 O O . LYS A 1 289 ? -17.25 -21.609 12.773 1 84.25 289 LYS A O 1
ATOM 2422 N N . SER A 1 290 ? -16.453 -22.531 10.914 1 82.94 290 SER A N 1
ATOM 2423 C CA . SER A 1 290 ? -17.594 -23.453 10.844 1 82.94 290 SER A CA 1
ATOM 2424 C C . SER A 1 290 ? -17.438 -24.609 11.812 1 82.94 290 SER A C 1
ATOM 2426 O O . SER A 1 290 ? -16.328 -24.859 12.312 1 82.94 290 SER A O 1
ATOM 2428 N N . ASN A 1 291 ? -18.609 -25.203 12.047 1 80.62 291 ASN A N 1
ATOM 2429 C CA . ASN A 1 291 ? -18.594 -26.359 12.938 1 80.62 291 ASN A CA 1
ATOM 2430 C C . ASN A 1 291 ? -18.422 -27.656 12.156 1 80.62 291 ASN A C 1
ATOM 2432 O O . ASN A 1 291 ? -18.891 -27.766 11.023 1 80.62 291 ASN A O 1
ATOM 2436 N N . GLY A 1 292 ? -17.672 -28.609 12.766 1 79 292 GLY A N 1
ATOM 2437 C CA . GLY A 1 292 ? -17.562 -29.953 12.203 1 79 292 GLY A CA 1
ATOM 2438 C C . GLY A 1 292 ? -16.469 -30.078 11.164 1 79 292 GLY A C 1
ATOM 2439 O O . GLY A 1 292 ? -15.57 -29.234 11.094 1 79 292 GLY A O 1
ATOM 2440 N N . THR A 1 293 ? -16.438 -31.281 10.508 1 82.38 293 THR A N 1
ATOM 2441 C CA . THR A 1 293 ? -15.453 -31.547 9.453 1 82.38 293 THR A CA 1
ATOM 2442 C C . THR A 1 293 ? -15.969 -31.078 8.102 1 82.38 293 THR A C 1
ATOM 2444 O O . THR A 1 293 ? -17.094 -31.391 7.715 1 82.38 293 THR A O 1
ATOM 2447 N N . LYS A 1 294 ? -15.273 -30.188 7.465 1 88.56 294 LYS A N 1
ATOM 2448 C CA . LYS A 1 294 ? -15.648 -29.656 6.16 1 88.56 294 LYS A CA 1
ATOM 2449 C C . LYS A 1 294 ? -14.438 -29.578 5.23 1 88.56 294 LYS A C 1
ATOM 2451 O O . LYS A 1 294 ? -13.297 -29.578 5.691 1 88.56 294 LYS A O 1
ATOM 2456 N N . LYS A 1 295 ? -14.727 -29.719 3.941 1 89.94 295 LYS A N 1
ATOM 2457 C CA . LYS A 1 295 ? -13.641 -29.641 2.963 1 89.94 295 LYS A CA 1
ATOM 2458 C C . LYS A 1 295 ? -13.977 -28.656 1.844 1 89.94 295 LYS A C 1
ATOM 2460 O O . LYS A 1 295 ? -15.148 -28.422 1.544 1 89.94 295 LYS A O 1
ATOM 2465 N N . ILE A 1 296 ? -12.945 -27.953 1.357 1 90.81 296 ILE A N 1
ATOM 2466 C CA . ILE A 1 296 ? -13.078 -27.031 0.234 1 90.81 296 ILE A CA 1
ATOM 2467 C C . ILE A 1 296 ? -12.016 -27.328 -0.817 1 90.81 296 ILE A C 1
ATOM 2469 O O . ILE A 1 296 ? -10.852 -27.578 -0.482 1 90.81 296 ILE A O 1
ATOM 2473 N N . ASP A 1 297 ? -12.391 -27.344 -2.076 1 88.62 297 ASP A N 1
ATOM 2474 C CA . ASP A 1 297 ? -11.438 -27.562 -3.158 1 88.62 297 ASP A CA 1
ATOM 2475 C C . ASP A 1 297 ? -10.594 -26.297 -3.41 1 88.62 297 ASP A C 1
ATOM 2477 O O . ASP A 1 297 ? -11.141 -25.203 -3.533 1 88.62 297 ASP A O 1
ATOM 2481 N N . LEU A 1 298 ? -9.359 -26.438 -3.379 1 87.69 298 LEU A N 1
ATOM 2482 C CA . LEU A 1 298 ? -8.453 -25.312 -3.619 1 87.69 298 LEU A CA 1
ATOM 2483 C C . LEU A 1 298 ? -8.125 -25.203 -5.102 1 87.69 298 LEU A C 1
ATOM 2485 O O . LEU A 1 298 ? -8.047 -24.094 -5.637 1 87.69 298 LEU A O 1
ATOM 2489 N N . ASP A 1 299 ? -7.766 -26.266 -5.75 1 81.81 299 ASP A N 1
ATOM 2490 C CA . ASP A 1 299 ? -7.539 -26.344 -7.188 1 81.81 299 ASP A CA 1
ATOM 2491 C C . ASP A 1 299 ? -7.832 -27.75 -7.711 1 81.81 299 ASP A C 1
ATOM 2493 O O . ASP A 1 299 ? -8.617 -28.484 -7.109 1 81.81 299 ASP A O 1
ATOM 2497 N N . LYS A 1 300 ? -7.305 -28.078 -8.891 1 76.56 300 LYS A N 1
ATOM 2498 C CA . LYS A 1 300 ? -7.605 -29.359 -9.523 1 76.56 300 LYS A CA 1
ATOM 2499 C C . LYS A 1 300 ? -6.945 -30.516 -8.773 1 76.56 300 LYS A C 1
ATOM 2501 O O . LYS A 1 300 ? -7.41 -31.656 -8.852 1 76.56 300 LYS A O 1
ATOM 2506 N N . ILE A 1 301 ? -6.004 -30.219 -7.965 1 80.19 301 ILE A N 1
ATOM 2507 C CA . ILE A 1 301 ? -5.176 -31.266 -7.387 1 80.19 301 ILE A CA 1
ATOM 2508 C C . ILE A 1 301 ? -5.391 -31.328 -5.875 1 80.19 301 ILE A C 1
ATOM 2510 O O . ILE A 1 301 ? -5.438 -32.406 -5.285 1 80.19 301 ILE A O 1
ATOM 2514 N N . TYR A 1 302 ? -5.688 -30.156 -5.293 1 89.88 302 TYR A N 1
ATOM 2515 C CA . TYR A 1 302 ? -5.625 -30.109 -3.834 1 89.88 302 TYR A CA 1
ATOM 2516 C C . TYR A 1 302 ? -6.949 -29.641 -3.25 1 89.88 302 TYR A C 1
ATOM 2518 O O . TYR A 1 302 ? -7.695 -28.891 -3.898 1 89.88 302 TYR A O 1
ATOM 2526 N N . ARG A 1 303 ? -7.262 -30.188 -2.057 1 92.56 303 ARG A N 1
ATOM 2527 C CA . ARG A 1 303 ? -8.359 -29.672 -1.234 1 92.56 303 ARG A CA 1
ATOM 2528 C C . ARG A 1 303 ? -7.895 -29.422 0.196 1 92.56 303 ARG A C 1
ATOM 2530 O O . ARG A 1 303 ? -6.906 -30 0.648 1 92.56 303 ARG A O 1
ATOM 2537 N N . ILE A 1 304 ? -8.547 -28.547 0.868 1 93.69 304 ILE A N 1
ATOM 2538 C CA . ILE A 1 304 ? -8.258 -28.25 2.268 1 93.69 304 ILE A CA 1
ATOM 2539 C C . ILE A 1 304 ? -9.352 -28.844 3.154 1 93.69 304 ILE A C 1
ATOM 2541 O O . ILE A 1 304 ? -10.539 -28.781 2.807 1 93.69 304 ILE A O 1
ATOM 2545 N N . VAL A 1 305 ? -8.914 -29.547 4.199 1 92.25 305 VAL A N 1
ATOM 2546 C CA . VAL A 1 305 ? -9.836 -30.25 5.094 1 92.25 305 VAL A CA 1
ATOM 2547 C C . VAL A 1 305 ? -9.688 -29.703 6.516 1 92.25 305 VAL A C 1
ATOM 2549 O O . VAL A 1 305 ? -8.57 -29.5 6.996 1 92.25 305 VAL A O 1
ATOM 2552 N N . LYS A 1 306 ? -10.781 -29.312 7.004 1 93.19 306 LYS A N 1
ATOM 2553 C CA . LYS A 1 306 ? -10.836 -28.953 8.414 1 93.19 306 LYS A CA 1
ATOM 2554 C C . LYS A 1 306 ? -11.508 -30.047 9.242 1 93.19 306 LYS A C 1
ATOM 2556 O O . LYS A 1 306 ? -12.617 -30.484 8.914 1 93.19 306 LYS A O 1
ATOM 2561 N N . ASP A 1 307 ? -10.836 -30.484 10.25 1 86.31 307 ASP A N 1
ATOM 2562 C CA . ASP A 1 307 ? -11.484 -31.344 11.227 1 86.31 307 ASP A CA 1
ATOM 2563 C C . ASP A 1 307 ? -11.578 -30.672 12.586 1 86.31 307 ASP A C 1
ATOM 2565 O O . ASP A 1 307 ? -11.547 -29.438 12.68 1 86.31 307 ASP A O 1
ATOM 2569 N N . TYR A 1 308 ? -11.812 -31.344 13.617 1 81.06 308 TYR A N 1
ATOM 2570 C CA . TYR A 1 308 ? -12.055 -30.75 14.93 1 81.06 308 TYR A CA 1
ATOM 2571 C C . TYR A 1 308 ? -10.789 -30.109 15.484 1 81.06 308 TYR A C 1
ATOM 2573 O O . TYR A 1 308 ? -10.859 -29.156 16.25 1 81.06 308 TYR A O 1
ATOM 2581 N N . THR A 1 309 ? -9.664 -30.594 14.945 1 85.5 309 THR A N 1
ATOM 2582 C CA . THR A 1 309 ? -8.438 -30.172 15.609 1 85.5 309 THR A CA 1
ATOM 2583 C C . THR A 1 309 ? -7.473 -29.547 14.609 1 85.5 309 THR A C 1
ATOM 2585 O O . THR A 1 309 ? -6.629 -28.719 14.984 1 85.5 309 THR A O 1
ATOM 2588 N N . TYR A 1 310 ? -7.68 -30.016 13.32 1 91.94 310 TYR A N 1
ATOM 2589 C CA . TYR A 1 310 ? -6.613 -29.641 12.398 1 91.94 310 TYR A CA 1
ATOM 2590 C C . TYR A 1 310 ? -7.188 -29.062 11.109 1 91.94 310 TYR A C 1
ATOM 2592 O O . TYR A 1 310 ? -8.367 -29.25 10.805 1 91.94 310 TYR A O 1
ATOM 2600 N N . LEU A 1 311 ? -6.348 -28.312 10.453 1 94.44 311 LEU A N 1
ATOM 2601 C CA . LEU A 1 311 ? -6.512 -27.859 9.078 1 94.44 311 LEU A CA 1
ATOM 2602 C C . LEU A 1 311 ? -5.379 -28.375 8.195 1 94.44 311 LEU A C 1
ATOM 2604 O O . LEU A 1 311 ? -4.203 -28.156 8.5 1 94.44 311 LEU A O 1
ATOM 2608 N N . TYR A 1 312 ? -5.691 -29.125 7.184 1 93.5 312 TYR A N 1
ATOM 2609 C CA . TYR A 1 312 ? -4.617 -29.688 6.375 1 93.5 312 TYR A CA 1
ATOM 2610 C C . TYR A 1 312 ? -5.035 -29.781 4.91 1 93.5 312 TYR A C 1
ATOM 2612 O O . TYR A 1 312 ? -6.219 -29.672 4.586 1 93.5 312 TYR A O 1
ATOM 2620 N N . ILE A 1 313 ? -4.035 -29.922 4.078 1 92.94 313 ILE A N 1
ATOM 2621 C CA . ILE A 1 313 ? -4.23 -30 2.635 1 92.94 313 ILE A CA 1
ATOM 2622 C C . ILE A 1 313 ? -4.059 -31.453 2.174 1 92.94 313 ILE A C 1
ATOM 2624 O O . ILE A 1 313 ? -3.109 -32.125 2.578 1 92.94 313 ILE A O 1
ATOM 2628 N N . GLU A 1 314 ? -4.973 -31.984 1.489 1 88.56 314 GLU A N 1
ATOM 2629 C CA . GLU A 1 314 ? -4.863 -33.344 0.947 1 88.56 314 GLU A CA 1
ATOM 2630 C C . GLU A 1 314 ? -5.039 -33.344 -0.568 1 88.56 314 GLU A C 1
ATOM 2632 O O . GLU A 1 314 ? -5.629 -32.406 -1.132 1 88.56 314 GLU A O 1
ATOM 2637 N N . GLU A 1 315 ? -4.258 -34.094 -1.265 1 85.38 315 GLU A N 1
ATOM 2638 C CA . GLU A 1 315 ? -4.426 -34.281 -2.703 1 85.38 315 GLU A CA 1
ATOM 2639 C C . GLU A 1 315 ? -5.77 -34.938 -3.027 1 85.38 315 GLU A C 1
ATOM 2641 O O . GLU A 1 315 ? -6.191 -35.875 -2.344 1 85.38 315 GLU A O 1
ATOM 2646 N N . LYS A 1 316 ? -6.352 -34.125 -3.871 1 73.31 316 LYS A N 1
ATOM 2647 C CA . LYS A 1 316 ? -7.629 -34.719 -4.289 1 73.31 316 LYS A CA 1
ATOM 2648 C C . LYS A 1 316 ? -7.441 -36.094 -4.902 1 73.31 316 LYS A C 1
ATOM 2650 O O . LYS A 1 316 ? -6.559 -36.281 -5.742 1 73.31 316 LYS A O 1
ATOM 2655 N N . LYS A 1 317 ? -6.918 -36.938 -4.129 1 54.84 317 LYS A N 1
ATOM 2656 C CA . LYS A 1 317 ? -6.844 -38.25 -4.762 1 54.84 317 LYS A CA 1
ATOM 2657 C C . LYS A 1 317 ? -7.656 -38.281 -6.055 1 54.84 317 LYS A C 1
ATOM 2659 O O . LYS A 1 317 ? -8.812 -37.844 -6.082 1 54.84 317 LYS A O 1
ATOM 2664 N N . GLU A 1 318 ? -6.82 -37.906 -7.109 1 47.12 318 GLU A N 1
ATOM 2665 C CA . GLU A 1 318 ? -7.492 -38.312 -8.344 1 47.12 318 GLU A CA 1
ATOM 2666 C C . GLU A 1 318 ? -8.578 -39.344 -8.062 1 47.12 318 GLU A C 1
ATOM 2668 O O . GLU A 1 318 ? -8.32 -40.375 -7.441 1 47.12 318 GLU A O 1
ATOM 2673 N N . VAL A 1 319 ? -9.672 -38.969 -7.441 1 40.59 319 VAL A N 1
ATOM 2674 C CA . VAL A 1 319 ? -10.555 -40.094 -7.789 1 40.59 319 VAL A CA 1
ATOM 2675 C C . VAL A 1 319 ? -9.969 -40.875 -8.961 1 40.59 319 VAL A C 1
ATOM 2677 O O . VAL A 1 319 ? -9.625 -40.281 -9.992 1 40.59 319 VAL A O 1
ATOM 2680 N N . SER A 1 320 ? -9.023 -41.75 -8.789 1 37.19 320 SER A N 1
ATOM 2681 C CA . SER A 1 320 ? -8.734 -42.531 -9.977 1 37.19 320 SER A CA 1
ATOM 2682 C C . SER A 1 320 ? -9.586 -42.094 -11.164 1 37.19 320 SER A C 1
ATOM 2684 O O . SER A 1 320 ? -10.734 -41.688 -10.984 1 37.19 320 SER A O 1
ATOM 2686 N N . THR A 1 321 ? -8.969 -41.406 -12.18 1 37.66 321 THR A N 1
ATOM 2687 C CA . THR A 1 321 ? -9.664 -41.438 -13.461 1 37.66 321 THR A CA 1
ATOM 2688 C C . THR A 1 321 ? -10.82 -42.406 -13.438 1 37.66 321 THR A C 1
ATOM 2690 O O . THR A 1 321 ? -10.594 -43.625 -13.375 1 37.66 321 THR A O 1
ATOM 2693 N N . ILE A 1 322 ? -11.688 -42.312 -12.539 1 40.78 322 ILE A N 1
ATOM 2694 C CA . ILE A 1 322 ? -12.82 -43.094 -12.992 1 40.78 322 ILE A CA 1
ATOM 2695 C C . ILE A 1 322 ? -12.742 -43.312 -14.5 1 40.78 322 ILE A C 1
ATOM 2697 O O . ILE A 1 322 ? -12.797 -42.344 -15.266 1 40.78 322 ILE A O 1
ATOM 2701 N N . ASN A 1 323 ? -11.633 -43.938 -14.898 1 42.5 323 ASN A N 1
ATOM 2702 C CA . ASN A 1 323 ? -11.523 -44.375 -16.297 1 42.5 323 ASN A CA 1
ATOM 2703 C C . ASN A 1 323 ? -12.844 -44.219 -17.031 1 42.5 323 ASN A C 1
ATOM 2705 O O . ASN A 1 323 ? -13.867 -44.781 -16.609 1 42.5 323 ASN A O 1
ATOM 2709 N N . ASN A 1 324 ? -13.102 -43.125 -17.391 1 52.72 324 ASN A N 1
ATOM 2710 C CA . ASN A 1 324 ? -14.156 -43.031 -18.391 1 52.72 324 ASN A CA 1
ATOM 2711 C C . ASN A 1 324 ? -14.258 -44.312 -19.203 1 52.72 324 ASN A C 1
ATOM 2713 O O . ASN A 1 324 ? -14.547 -44.281 -20.391 1 52.72 324 ASN A O 1
ATOM 2717 N N . CYS A 1 325 ? -13.844 -45.344 -18.75 1 61.53 325 CYS A N 1
ATOM 2718 C CA . CYS A 1 325 ? -13.891 -46.656 -19.438 1 61.53 325 CYS A CA 1
ATOM 2719 C C . CYS A 1 325 ? -15.312 -47.188 -19.484 1 61.53 325 CYS A C 1
ATOM 2721 O O . CYS A 1 325 ? -15.977 -47.281 -18.453 1 61.53 325 CYS A O 1
ATOM 2723 N N . ILE A 1 326 ? -15.82 -47 -20.516 1 74.56 326 ILE A N 1
ATOM 2724 C CA . ILE A 1 326 ? -17.031 -47.719 -20.875 1 74.56 326 ILE A CA 1
ATOM 2725 C C . ILE A 1 326 ? -16.688 -49.125 -21.344 1 74.56 326 ILE A C 1
ATOM 2727 O O . ILE A 1 326 ? -15.844 -49.312 -22.219 1 74.56 326 ILE A O 1
ATOM 2731 N N . ILE A 1 327 ? -17.094 -50.031 -20.578 1 85.06 327 ILE A N 1
ATOM 2732 C CA . ILE A 1 327 ? -16.875 -51.375 -21.094 1 85.06 327 ILE A CA 1
ATOM 2733 C C . ILE A 1 327 ? -18.188 -51.906 -21.688 1 85.06 327 ILE A C 1
ATOM 2735 O O . ILE A 1 327 ? -19.266 -51.594 -21.203 1 85.06 327 ILE A O 1
ATOM 2739 N N . GLN A 1 328 ? -17.984 -52.5 -22.766 1 89 328 GLN A N 1
ATOM 2740 C CA . GLN A 1 328 ? -19.094 -53.219 -23.406 1 89 328 GLN A CA 1
ATOM 2741 C C . GLN A 1 328 ? -19.062 -54.688 -23.078 1 89 328 GLN A C 1
ATOM 2743 O O . GLN A 1 328 ? -18.062 -55.375 -23.328 1 89 328 GLN A O 1
ATOM 2748 N N . LEU A 1 329 ? -20.062 -55.125 -22.484 1 90.88 329 LEU A N 1
ATOM 2749 C CA . LEU A 1 329 ? -20.172 -56.531 -22.125 1 90.88 329 LEU A CA 1
ATOM 2750 C C . LEU A 1 329 ? -21.016 -57.281 -23.141 1 90.88 329 LEU A C 1
ATOM 2752 O O . LEU A 1 329 ? -22.156 -56.906 -23.422 1 90.88 329 LEU A O 1
ATOM 2756 N N . LYS A 1 330 ? -20.484 -58.312 -23.688 1 90 330 LYS A N 1
ATOM 2757 C CA . LYS A 1 330 ? -21.219 -59.219 -24.562 1 90 330 LYS A CA 1
ATOM 2758 C C . LYS A 1 330 ? -21.906 -60.312 -23.75 1 90 330 LYS A C 1
ATOM 2760 O O . LYS A 1 330 ? -21.469 -60.625 -22.641 1 90 330 LYS A O 1
ATOM 2765 N N . ILE A 1 331 ? -22.938 -60.812 -24.297 1 86.88 331 ILE A N 1
ATOM 2766 C CA . ILE A 1 331 ? -23.672 -61.875 -23.656 1 86.88 331 ILE A CA 1
ATOM 2767 C C . ILE A 1 331 ? -23.328 -63.219 -24.344 1 86.88 331 ILE A C 1
ATOM 2769 O O . ILE A 1 331 ? -23.578 -63.375 -25.547 1 86.88 331 ILE A O 1
ATOM 2773 N N . PRO A 1 332 ? -22.672 -63.938 -23.641 1 85.12 332 PRO A N 1
ATOM 2774 C CA . PRO A 1 332 ? -22.188 -63.969 -22.25 1 85.12 332 PRO A CA 1
ATOM 2775 C C . PRO A 1 332 ? -20.734 -63.5 -22.141 1 85.12 332 PRO A C 1
ATOM 2777 O O . PRO A 1 332 ? -19.953 -63.656 -23.078 1 85.12 332 PRO A O 1
ATOM 2780 N N . SER A 1 333 ? -20.344 -62.875 -21.109 1 90.38 333 SER A N 1
ATOM 2781 C CA . SER A 1 333 ? -18.984 -62.406 -20.938 1 90.38 333 SER A CA 1
ATOM 2782 C C . SER A 1 333 ? -18.656 -62.156 -19.469 1 90.38 333 SER A C 1
ATOM 2784 O O . SER A 1 333 ? -19.562 -62.125 -18.625 1 90.38 333 SER A O 1
ATOM 2786 N N . GLU A 1 334 ? -17.406 -62.188 -19.125 1 90.75 334 GLU A N 1
ATOM 2787 C CA . GLU A 1 334 ? -16.875 -61.781 -17.828 1 90.75 334 GLU A CA 1
ATOM 2788 C C . GLU A 1 334 ? -15.75 -60.75 -17.984 1 90.75 334 GLU A C 1
ATOM 2790 O O . GLU A 1 334 ? -14.789 -60.969 -18.719 1 90.75 334 GLU A O 1
ATOM 2795 N N . GLN A 1 335 ? -15.977 -59.656 -17.469 1 89.88 335 GLN A N 1
ATOM 2796 C CA . GLN A 1 335 ? -14.977 -58.594 -17.594 1 89.88 335 GLN A CA 1
ATOM 2797 C C . GLN A 1 335 ? -14.773 -57.875 -16.266 1 89.88 335 GLN A C 1
ATOM 2799 O O . GLN A 1 335 ? -15.672 -57.844 -15.414 1 89.88 335 GLN A O 1
ATOM 2804 N N . VAL A 1 336 ? -13.625 -57.312 -16.109 1 87 336 VAL A N 1
ATOM 2805 C CA . VAL A 1 336 ? -13.32 -56.562 -14.898 1 87 336 VAL A CA 1
ATOM 2806 C C . VAL A 1 336 ? -13.438 -55.062 -15.18 1 87 336 VAL A C 1
ATOM 2808 O O . VAL A 1 336 ? -12.93 -54.562 -16.188 1 87 336 VAL A O 1
ATOM 2811 N N . PHE A 1 337 ? -14.234 -54.406 -14.438 1 87.31 337 PHE A N 1
ATOM 2812 C CA . PHE A 1 337 ? -14.398 -52.938 -14.445 1 87.31 337 PHE A CA 1
ATOM 2813 C C . PHE A 1 337 ? -13.852 -52.344 -13.156 1 87.31 337 PHE A C 1
ATOM 2815 O O . PHE A 1 337 ? -14.508 -52.375 -12.117 1 87.31 337 PHE A O 1
ATOM 2822 N N . ASP A 1 338 ? -12.625 -51.906 -13.398 1 79.88 338 ASP A N 1
ATOM 2823 C CA . ASP A 1 338 ? -11.922 -51.375 -12.234 1 79.88 338 ASP A CA 1
ATOM 2824 C C . ASP A 1 338 ? -11.828 -52.406 -11.117 1 79.88 338 ASP A C 1
ATOM 2826 O O . ASP A 1 338 ? -11.203 -53.469 -11.289 1 79.88 338 ASP A O 1
ATOM 2830 N N . ASN A 1 339 ? -12.547 -52.219 -9.984 1 80.5 339 ASN A N 1
ATOM 2831 C CA . ASN A 1 339 ? -12.484 -53.156 -8.859 1 80.5 339 ASN A CA 1
ATOM 2832 C C . ASN A 1 339 ? -13.711 -54.062 -8.805 1 80.5 339 ASN A C 1
ATOM 2834 O O . ASN A 1 339 ? -14 -54.656 -7.77 1 80.5 339 ASN A O 1
ATOM 2838 N N . PHE A 1 340 ? -14.328 -54.125 -9.836 1 88.81 340 PHE A N 1
ATOM 2839 C CA . PHE A 1 340 ? -15.523 -54.969 -9.898 1 88.81 340 PHE A CA 1
ATOM 2840 C C . PHE A 1 340 ? -15.375 -56.031 -10.969 1 88.81 340 PHE A C 1
ATOM 2842 O O . PHE A 1 340 ? -14.977 -55.75 -12.102 1 88.81 340 PHE A O 1
ATOM 2849 N N . LYS A 1 341 ? -15.508 -57.281 -10.547 1 91.81 341 LYS A N 1
ATOM 2850 C CA . LYS A 1 341 ? -15.648 -58.375 -11.516 1 91.81 341 LYS A CA 1
ATOM 2851 C C . LYS A 1 341 ? -17.109 -58.562 -11.922 1 91.81 341 LYS A C 1
ATOM 2853 O O . LYS A 1 341 ? -17.953 -58.844 -11.078 1 91.81 341 LYS A O 1
ATOM 2858 N N . ILE A 1 342 ? -17.391 -58.375 -13.227 1 92.31 342 ILE A N 1
ATOM 2859 C CA . ILE A 1 342 ? -18.766 -58.438 -13.727 1 92.31 342 ILE A CA 1
ATOM 2860 C C . ILE A 1 342 ? -18.922 -59.688 -14.609 1 92.31 342 ILE A C 1
ATOM 2862 O O . ILE A 1 342 ? -18.172 -59.875 -15.57 1 92.31 342 ILE A O 1
ATOM 2866 N N . SER A 1 343 ? -19.844 -60.531 -14.227 1 92.75 343 SER A N 1
ATOM 2867 C CA . SER A 1 343 ? -20.156 -61.719 -15.008 1 92.75 343 SER A CA 1
ATOM 2868 C C . SER A 1 343 ? -21.562 -61.625 -15.594 1 92.75 343 SER A C 1
ATOM 2870 O O . SER A 1 343 ? -22.531 -61.312 -14.883 1 92.75 343 SER A O 1
ATOM 2872 N N . VAL A 1 344 ? -21.641 -61.812 -16.922 1 91 344 VAL A N 1
ATOM 2873 C CA . VAL A 1 344 ? -22.906 -61.812 -17.641 1 91 344 VAL A CA 1
ATOM 2874 C C . VAL A 1 344 ? -23.156 -63.219 -18.234 1 91 344 VAL A C 1
ATOM 2876 O O . VAL A 1 344 ? -22.406 -63.688 -19.094 1 91 344 VAL A O 1
ATOM 2879 N N . ASN A 1 345 ? -24.172 -63.812 -17.719 1 89.81 345 ASN A N 1
ATOM 2880 C CA . ASN A 1 345 ? -24.469 -65.188 -18.172 1 89.81 345 ASN A CA 1
ATOM 2881 C C . ASN A 1 345 ? -25.953 -65.375 -18.516 1 89.81 345 ASN A C 1
ATOM 2883 O O . ASN A 1 345 ? -26.812 -64.688 -17.938 1 89.81 345 ASN A O 1
ATOM 2887 N N . ILE A 1 346 ? -26.188 -66.25 -19.5 1 87.19 346 ILE A N 1
ATOM 2888 C CA . ILE A 1 346 ? -27.547 -66.562 -19.875 1 87.19 346 ILE A CA 1
ATOM 2889 C C . ILE A 1 346 ? -28.094 -67.625 -18.922 1 87.19 346 ILE A C 1
ATOM 2891 O O . ILE A 1 346 ? -27.422 -68.625 -18.656 1 87.19 346 ILE A O 1
ATOM 2895 N N . VAL A 1 347 ? -29.109 -67.312 -18.328 1 84.69 347 VAL A N 1
ATOM 2896 C CA . VAL A 1 347 ? -29.672 -68.312 -17.375 1 84.69 347 VAL A CA 1
ATOM 2897 C C . VAL A 1 347 ? -31.047 -68.75 -17.875 1 84.69 347 VAL A C 1
ATOM 2899 O O . VAL A 1 347 ? -31.781 -68 -18.469 1 84.69 347 VAL A O 1
ATOM 2902 N N . GLU A 1 348 ? -31.297 -70.062 -17.859 1 76.19 348 GLU A N 1
ATOM 2903 C CA . GLU A 1 348 ? -32.562 -70.625 -18.266 1 76.19 348 GLU A CA 1
ATOM 2904 C C . GLU A 1 348 ? -33.562 -70.625 -17.109 1 76.19 348 GLU A C 1
ATOM 2906 O O . GLU A 1 348 ? -34.781 -70.5 -17.328 1 76.19 348 GLU A O 1
ATOM 2911 N N . ASN A 1 349 ? -33.062 -70.812 -15.789 1 66.06 349 ASN A N 1
ATOM 2912 C CA . ASN A 1 349 ? -34 -70.938 -14.664 1 66.06 349 ASN A CA 1
ATOM 2913 C C . ASN A 1 349 ? -34.281 -69.625 -13.992 1 66.06 349 ASN A C 1
ATOM 2915 O O . ASN A 1 349 ? -33.375 -68.875 -13.641 1 66.06 349 ASN A O 1
ATOM 2919 N N . LEU A 1 350 ? -35.406 -69.125 -13.961 1 61.41 350 LEU A N 1
ATOM 2920 C CA . LEU A 1 350 ? -36 -67.875 -13.484 1 61.41 350 LEU A CA 1
ATOM 2921 C C . LEU A 1 350 ? -35.844 -67.75 -11.969 1 61.41 350 LEU A C 1
ATOM 2923 O O . LEU A 1 350 ? -36 -66.688 -11.414 1 61.41 350 LEU A O 1
ATOM 2927 N N . ASP A 1 351 ? -35.781 -68.875 -11.203 1 61.44 351 ASP A N 1
ATOM 2928 C CA . ASP A 1 351 ? -35.969 -68.875 -9.75 1 61.44 351 ASP A CA 1
ATOM 2929 C C . ASP A 1 351 ? -34.656 -68.625 -9.023 1 61.44 351 ASP A C 1
ATOM 2931 O O . ASP A 1 351 ? -34.5 -69 -7.863 1 61.44 351 ASP A O 1
ATOM 2935 N N . ILE A 1 352 ? -33.656 -68.062 -9.586 1 55.66 352 ILE A N 1
ATOM 2936 C CA . ILE A 1 352 ? -32.438 -67.875 -8.812 1 55.66 352 ILE A CA 1
ATOM 2937 C C . ILE A 1 352 ? -32.656 -66.688 -7.844 1 55.66 352 ILE A C 1
ATOM 2939 O O . ILE A 1 352 ? -33.094 -65.625 -8.242 1 55.66 352 ILE A O 1
ATOM 2943 N N . PRO A 1 353 ? -32.656 -66.938 -6.559 1 57.88 353 PRO A N 1
ATOM 2944 C CA . PRO A 1 353 ? -32.719 -65.875 -5.59 1 57.88 353 PRO A CA 1
ATOM 2945 C C . PRO A 1 353 ? -31.734 -64.75 -5.902 1 57.88 353 PRO A C 1
ATOM 2947 O O . PRO A 1 353 ? -30.547 -65 -6.145 1 57.88 353 PRO A O 1
ATOM 2950 N N . LYS A 1 354 ? -32.156 -63.531 -6.348 1 65.81 354 LYS A N 1
ATOM 2951 C CA . LYS A 1 354 ? -31.344 -62.406 -6.715 1 65.81 354 LYS A CA 1
ATOM 2952 C C . LYS A 1 354 ? -30.688 -61.781 -5.484 1 65.81 354 LYS A C 1
ATOM 2954 O O . LYS A 1 354 ? -31.375 -61.406 -4.535 1 65.81 354 LYS A O 1
ATOM 2959 N N . GLN A 1 355 ? -29.422 -62.031 -5.379 1 75 355 GLN A N 1
ATOM 2960 C CA . GLN A 1 355 ? -28.688 -61.344 -4.324 1 75 355 GLN A CA 1
ATOM 2961 C C . GLN A 1 355 ? -28.547 -59.844 -4.609 1 75 355 GLN A C 1
ATOM 2963 O O . GLN A 1 355 ? -28.922 -59.375 -5.691 1 75 355 GLN A O 1
ATOM 2968 N N . LYS A 1 356 ? -28.172 -59.125 -3.625 1 77.94 356 LYS A N 1
ATOM 2969 C CA . LYS A 1 356 ? -28.031 -57.688 -3.736 1 77.94 356 LYS A CA 1
ATOM 2970 C C . LYS A 1 356 ? -27.062 -57.281 -4.84 1 77.94 356 LYS A C 1
ATOM 2972 O O . LYS A 1 356 ? -27.219 -56.25 -5.488 1 77.94 356 LYS A O 1
ATOM 2977 N N . ASN A 1 357 ? -26.203 -58.25 -5.156 1 87.69 357 ASN A N 1
ATOM 2978 C CA . ASN A 1 357 ? -25.172 -57.938 -6.141 1 87.69 357 ASN A CA 1
ATOM 2979 C C . ASN A 1 357 ? -25.5 -58.531 -7.512 1 87.69 357 ASN A C 1
ATOM 2981 O O . ASN A 1 357 ? -24.641 -58.625 -8.383 1 87.69 357 ASN A O 1
ATOM 2985 N N . GLN A 1 358 ? -26.734 -58.938 -7.691 1 88.38 358 GLN A N 1
ATOM 2986 C CA . GLN A 1 358 ? -27.125 -59.531 -8.961 1 88.38 358 GLN A CA 1
ATOM 2987 C C . GLN A 1 358 ? -28.328 -58.812 -9.57 1 88.38 358 GLN A C 1
ATOM 2989 O O . GLN A 1 358 ? -29.141 -58.219 -8.852 1 88.38 358 GLN A O 1
ATOM 2994 N N . TYR A 1 359 ? -28.391 -58.812 -10.922 1 89.25 359 TYR A N 1
ATOM 2995 C CA . TYR A 1 359 ? -29.5 -58.25 -11.688 1 89.25 359 TYR A CA 1
ATOM 2996 C C . TYR A 1 359 ? -29.891 -59.156 -12.836 1 89.25 359 TYR A C 1
ATOM 2998 O O . TYR A 1 359 ? -29.047 -59.656 -13.57 1 89.25 359 TYR A O 1
ATOM 3006 N N . LEU A 1 360 ? -31.203 -59.406 -12.945 1 87.06 360 LEU A N 1
ATOM 3007 C CA . LEU A 1 360 ? -31.734 -60.188 -14.055 1 87.06 360 LEU A CA 1
ATOM 3008 C C . LEU A 1 360 ? -32.312 -59.281 -15.133 1 87.06 360 LEU A C 1
ATOM 3010 O O . LEU A 1 360 ? -33.25 -58.531 -14.883 1 87.06 360 LEU A O 1
ATOM 3014 N N . LEU A 1 361 ? -31.75 -59.375 -16.297 1 85.69 361 LEU A N 1
ATOM 3015 C CA . LEU A 1 361 ? -32.125 -58.531 -17.406 1 85.69 361 LEU A CA 1
ATOM 3016 C C . LEU A 1 361 ? -32.688 -59.344 -18.562 1 85.69 361 LEU A C 1
ATOM 3018 O O . LEU A 1 361 ? -32.156 -60.406 -18.875 1 85.69 361 LEU A O 1
ATOM 3022 N N . ASP A 1 362 ? -33.719 -58.875 -19.156 1 85.56 362 ASP A N 1
ATOM 3023 C CA . ASP A 1 362 ? -34.219 -59.438 -20.422 1 85.56 362 ASP A CA 1
ATOM 3024 C C . ASP A 1 362 ? -33.531 -58.781 -21.609 1 85.56 362 ASP A C 1
ATOM 3026 O O . ASP A 1 362 ? -33.625 -57.562 -21.797 1 85.56 362 ASP A O 1
ATOM 3030 N N . ALA A 1 363 ? -32.75 -59.594 -22.297 1 85.75 363 ALA A N 1
ATOM 3031 C CA . ALA A 1 363 ? -32 -59.031 -23.422 1 85.75 363 ALA A CA 1
ATOM 3032 C C . ALA A 1 363 ? -31.953 -60 -24.594 1 85.75 363 ALA A C 1
ATOM 3034 O O . ALA A 1 363 ? -32.469 -61.125 -24.5 1 85.75 363 ALA A O 1
ATOM 3035 N N . LEU A 1 364 ? -31.484 -59.531 -25.734 1 84.12 364 LEU A N 1
ATOM 3036 C CA . LEU A 1 364 ? -31.234 -60.375 -26.906 1 84.12 364 LEU A CA 1
ATOM 3037 C C . LEU A 1 364 ? -29.812 -60.938 -26.891 1 84.12 364 LEU A C 1
ATOM 3039 O O . LEU A 1 364 ? -28.922 -60.344 -26.266 1 84.12 364 LEU A O 1
ATOM 3043 N N . TYR A 1 365 ? -29.594 -62.062 -27.438 1 81.75 365 TYR A N 1
ATOM 3044 C CA . TYR A 1 365 ? -28.312 -62.781 -27.422 1 81.75 365 TYR A CA 1
ATOM 3045 C C . TYR A 1 365 ? -27.188 -61.875 -27.891 1 81.75 365 TYR A C 1
ATOM 3047 O O . TYR A 1 365 ? -26.062 -61.938 -27.375 1 81.75 365 TYR A O 1
ATOM 3055 N N . ASN A 1 366 ? -27.375 -60.938 -28.828 1 82.69 366 ASN A N 1
ATOM 3056 C CA . ASN A 1 366 ? -26.297 -60.125 -29.375 1 82.69 366 ASN A CA 1
ATOM 3057 C C . ASN A 1 366 ? -26.328 -58.688 -28.844 1 82.69 366 ASN A C 1
ATOM 3059 O O . ASN A 1 366 ? -25.641 -57.812 -29.359 1 82.69 366 ASN A O 1
ATOM 3063 N N . ASP A 1 367 ? -26.969 -58.594 -27.719 1 85.75 367 ASP A N 1
ATOM 3064 C CA . ASP A 1 367 ? -27.016 -57.25 -27.156 1 85.75 367 ASP A CA 1
ATOM 3065 C C . ASP A 1 367 ? -25.75 -56.938 -26.375 1 85.75 367 ASP A C 1
ATOM 3067 O O . ASP A 1 367 ? -25.047 -57.844 -25.922 1 85.75 367 ASP A O 1
ATOM 3071 N N . ILE A 1 368 ? -25.5 -55.656 -26.328 1 89.94 368 ILE A N 1
ATOM 3072 C CA . ILE A 1 368 ? -24.344 -55.188 -25.594 1 89.94 368 ILE A CA 1
ATOM 3073 C C . ILE A 1 368 ? -24.797 -54.375 -24.359 1 89.94 368 ILE A C 1
ATOM 3075 O O . ILE A 1 368 ? -25.672 -53.531 -24.469 1 89.94 368 ILE A O 1
ATOM 3079 N N . ILE A 1 369 ? -24.219 -54.719 -23.219 1 91.94 369 ILE A N 1
ATOM 3080 C CA . ILE A 1 369 ? -24.469 -54 -21.984 1 91.94 369 ILE A CA 1
ATOM 3081 C C . ILE A 1 369 ? -23.281 -53.094 -21.688 1 91.94 369 ILE A C 1
ATOM 3083 O O . ILE A 1 369 ? -22.125 -53.5 -21.781 1 91.94 369 ILE A O 1
ATOM 3087 N N . GLU A 1 370 ? -23.625 -51.906 -21.375 1 93 370 GLU A N 1
ATOM 3088 C CA . GLU A 1 370 ? -22.578 -50.938 -21.094 1 93 370 GLU A CA 1
ATOM 3089 C C . GLU A 1 370 ? -22.438 -50.688 -19.594 1 93 370 GLU A C 1
ATOM 3091 O O . GLU A 1 370 ? -23.438 -50.656 -18.875 1 93 370 GLU A O 1
ATOM 3096 N N . VAL A 1 371 ? -21.203 -50.594 -19.141 1 92.81 371 VAL A N 1
ATOM 3097 C CA . VAL A 1 371 ? -20.922 -50.281 -17.734 1 92.81 371 VAL A CA 1
ATOM 3098 C C . VAL A 1 371 ? -19.984 -49.062 -17.656 1 92.81 371 VAL A C 1
ATOM 3100 O O . VAL A 1 371 ? -18.969 -49.031 -18.344 1 92.81 371 VAL A O 1
ATOM 3103 N N . ARG A 1 372 ? -20.391 -48.156 -16.938 1 90.38 372 ARG A N 1
ATOM 3104 C CA . ARG A 1 372 ? -19.578 -46.969 -16.719 1 90.38 372 ARG A CA 1
ATOM 3105 C C . ARG A 1 372 ? -19.875 -46.344 -15.367 1 90.38 372 ARG A C 1
ATOM 3107 O O . ARG A 1 372 ? -20.781 -46.781 -14.656 1 90.38 372 ARG A O 1
ATOM 3114 N N . TYR A 1 373 ? -19.094 -45.406 -15.055 1 88 373 TYR A N 1
ATOM 3115 C CA . TYR A 1 373 ? -19.406 -44.594 -13.875 1 88 373 TYR A CA 1
ATOM 3116 C C . TYR A 1 373 ? -20.359 -43.469 -14.227 1 88 373 TYR A C 1
ATOM 3118 O O . TYR A 1 373 ? -20.594 -43.188 -15.398 1 88 373 TYR A O 1
ATOM 3126 N N . ARG A 1 374 ? -20.859 -42.812 -13.242 1 86.06 374 ARG A N 1
ATOM 3127 C CA . ARG A 1 374 ? -21.922 -41.812 -13.453 1 86.06 374 ARG A CA 1
ATOM 3128 C C . ARG A 1 374 ? -21.391 -40.594 -14.195 1 86.06 374 ARG A C 1
ATOM 3130 O O . ARG A 1 374 ? -20.219 -40.25 -14.055 1 86.06 374 ARG A O 1
ATOM 3137 N N . LYS A 1 375 ? -22.172 -40.094 -15.102 1 82 375 LYS A N 1
ATOM 3138 C CA . LYS A 1 375 ? -21.953 -38.812 -15.789 1 82 375 LYS A CA 1
ATOM 3139 C C . LYS A 1 375 ? -22.953 -37.781 -15.344 1 82 375 LYS A C 1
ATOM 3141 O O . LYS A 1 375 ? -24.062 -38.094 -14.93 1 82 375 LYS A O 1
ATOM 3146 N N . ASP A 1 376 ? -22.484 -36.562 -15.484 1 79.88 376 ASP A N 1
ATOM 3147 C CA . ASP A 1 376 ? -23.391 -35.469 -15.109 1 79.88 376 ASP A CA 1
ATOM 3148 C C . ASP A 1 376 ? -24.641 -35.469 -15.992 1 79.88 376 ASP A C 1
ATOM 3150 O O . ASP A 1 376 ? -24.547 -35.562 -17.219 1 79.88 376 ASP A O 1
ATOM 3154 N N . GLY A 1 377 ? -25.703 -35.469 -15.352 1 84.12 377 GLY A N 1
ATOM 3155 C CA . GLY A 1 377 ? -26.953 -35.438 -16.094 1 84.12 377 GLY A CA 1
ATOM 3156 C C . GLY A 1 377 ? -27.609 -36.812 -16.234 1 84.12 377 GLY A C 1
ATOM 3157 O O . GLY A 1 377 ? -28.703 -36.906 -16.797 1 84.12 377 GLY A O 1
ATOM 3158 N N . ASP A 1 378 ? -26.984 -37.844 -15.797 1 89.06 378 ASP A N 1
ATOM 3159 C CA . ASP A 1 378 ? -27.562 -39.188 -15.883 1 89.06 378 ASP A CA 1
ATOM 3160 C C . ASP A 1 378 ? -28.922 -39.25 -15.188 1 89.06 378 ASP A C 1
ATOM 3162 O O . ASP A 1 378 ? -29.109 -38.625 -14.133 1 89.06 378 ASP A O 1
ATOM 3166 N N . ARG A 1 379 ? -29.828 -39.938 -15.781 1 92.75 379 ARG A N 1
ATOM 3167 C CA . ARG A 1 379 ? -31.156 -40.094 -15.227 1 92.75 379 ARG A CA 1
ATOM 3168 C C . ARG A 1 379 ? -31.547 -41.594 -15.195 1 92.75 379 ARG A C 1
ATOM 3170 O O . ARG A 1 379 ? -31.141 -42.344 -16.062 1 92.75 379 ARG A O 1
ATOM 3177 N N . ILE A 1 380 ? -32.312 -42 -14.164 1 90.69 380 ILE A N 1
ATOM 3178 C CA . ILE A 1 380 ? -32.844 -43.344 -14.047 1 90.69 380 ILE A CA 1
ATOM 3179 C C . ILE A 1 380 ? -34.375 -43.344 -14.016 1 90.69 380 ILE A C 1
ATOM 3181 O O . ILE A 1 380 ? -34.969 -42.5 -13.344 1 90.69 380 ILE A O 1
ATOM 3185 N N . PHE A 1 381 ? -34.969 -44.219 -14.727 1 88.31 381 PHE A N 1
ATOM 3186 C CA . PHE A 1 381 ? -36.406 -44.25 -14.828 1 88.31 381 PHE A CA 1
ATOM 3187 C C . PHE A 1 381 ? -37.031 -45.031 -13.664 1 88.31 381 PHE A C 1
ATOM 3189 O O . PHE A 1 381 ? -36.625 -46.156 -13.398 1 88.31 381 PHE A O 1
ATOM 3196 N N . LEU A 1 382 ? -37.844 -44.438 -12.938 1 86.5 382 LEU A N 1
ATOM 3197 C CA . LEU A 1 382 ? -38.531 -45.094 -11.82 1 86.5 382 LEU A CA 1
ATOM 3198 C C . LEU A 1 382 ? -39.812 -45.781 -12.297 1 86.5 382 LEU A C 1
ATOM 3200 O O . LEU A 1 382 ? -40.219 -46.812 -11.734 1 86.5 382 LEU A O 1
ATOM 3204 N N . ASP A 1 383 ? -40.469 -45.156 -13.141 1 81.12 383 ASP A N 1
ATOM 3205 C CA . ASP A 1 383 ? -41.656 -45.719 -13.812 1 81.12 383 ASP A CA 1
ATOM 3206 C C . ASP A 1 383 ? -41.688 -45.344 -15.289 1 81.12 383 ASP A C 1
ATOM 3208 O O . ASP A 1 383 ? -40.688 -44.812 -15.82 1 81.12 383 ASP A O 1
ATOM 3212 N N . GLU A 1 384 ? -42.75 -45.656 -15.992 1 77.38 384 GLU A N 1
ATOM 3213 C CA . GLU A 1 384 ? -42.875 -45.438 -17.438 1 77.38 384 GLU A CA 1
ATOM 3214 C C . GLU A 1 384 ? -42.75 -43.969 -17.781 1 77.38 384 GLU A C 1
ATOM 3216 O O . GLU A 1 384 ? -42.219 -43.625 -18.844 1 77.38 384 GLU A O 1
ATOM 3221 N N . SER A 1 385 ? -43 -43.062 -16.984 1 80.38 385 SER A N 1
ATOM 3222 C CA . SER A 1 385 ? -43.062 -41.656 -17.375 1 80.38 385 SER A CA 1
ATOM 3223 C C . SER A 1 385 ? -42.25 -40.781 -16.438 1 80.38 385 SER A C 1
ATOM 3225 O O . SER A 1 385 ? -42 -39.594 -16.719 1 80.38 385 SER A O 1
ATOM 3227 N N . HIS A 1 386 ? -41.719 -41.406 -15.445 1 85.06 386 HIS A N 1
ATOM 3228 C CA . HIS A 1 386 ? -41.031 -40.562 -14.461 1 85.06 386 HIS A CA 1
ATOM 3229 C C . HIS A 1 386 ? -39.562 -40.969 -14.336 1 85.06 386 HIS A C 1
ATOM 3231 O O . HIS A 1 386 ? -39.25 -42.125 -14.156 1 85.06 386 HIS A O 1
ATOM 3237 N N . SER A 1 387 ? -38.656 -40 -14.602 1 88.19 387 SER A N 1
ATOM 3238 C CA . SER A 1 387 ? -37.219 -40.25 -14.414 1 88.19 387 SER A CA 1
ATOM 3239 C C . SER A 1 387 ? -36.656 -39.344 -13.32 1 88.19 387 SER A C 1
ATOM 3241 O O . SER A 1 387 ? -37.25 -38.312 -12.984 1 88.19 387 SER A O 1
ATOM 3243 N N . LYS A 1 388 ? -35.656 -39.75 -12.625 1 90 388 LYS A N 1
ATOM 3244 C CA . LYS A 1 388 ? -34.969 -39 -11.586 1 90 388 LYS A CA 1
ATOM 3245 C C . LYS A 1 388 ? -33.469 -38.938 -11.891 1 90 388 LYS A C 1
ATOM 3247 O O . LYS A 1 388 ? -32.875 -39.875 -12.422 1 90 388 LYS A O 1
ATOM 3252 N N . LYS A 1 389 ? -32.938 -37.781 -11.562 1 88.38 389 LYS A N 1
ATOM 3253 C CA . LYS A 1 389 ? -31.5 -37.656 -11.734 1 88.38 389 LYS A CA 1
ATOM 3254 C C . LYS A 1 389 ? -30.75 -38.594 -10.797 1 88.38 389 LYS A C 1
ATOM 3256 O O . LYS A 1 389 ? -31.125 -38.75 -9.633 1 88.38 389 LYS A O 1
ATOM 3261 N N . VAL A 1 390 ? -29.703 -39.25 -11.32 1 92.62 390 VAL A N 1
ATOM 3262 C CA . VAL A 1 390 ? -28.906 -40.188 -10.547 1 92.62 390 VAL A CA 1
ATOM 3263 C C . VAL A 1 390 ? -28.359 -39.5 -9.297 1 92.62 390 VAL A C 1
ATOM 3265 O O . VAL A 1 390 ? -28.344 -40.094 -8.211 1 92.62 390 VAL A O 1
ATOM 3268 N N . LYS A 1 391 ? -28 -38.281 -9.492 1 87.56 391 LYS A N 1
ATOM 3269 C CA . LYS A 1 391 ? -27.484 -37.531 -8.352 1 87.56 391 LYS A CA 1
ATOM 3270 C C . LYS A 1 391 ? -28.531 -37.438 -7.234 1 87.56 391 LYS A C 1
ATOM 3272 O O . LYS A 1 391 ? -28.203 -37.594 -6.059 1 87.56 391 LYS A O 1
ATOM 3277 N N . GLU A 1 392 ? -29.75 -37.219 -7.48 1 89 392 GLU A N 1
ATOM 3278 C CA . GLU A 1 392 ? -30.844 -37.156 -6.52 1 89 392 GLU A CA 1
ATOM 3279 C C . GLU A 1 392 ? -31.094 -38.531 -5.871 1 89 392 GLU A C 1
ATOM 3281 O O . GLU A 1 392 ? -31.375 -38.594 -4.676 1 89 392 GLU A O 1
ATOM 3286 N N . VAL A 1 393 ? -30.938 -39.531 -6.605 1 91.12 393 VAL A N 1
ATOM 3287 C CA . VAL A 1 393 ? -31.109 -40.875 -6.098 1 91.12 393 VAL A CA 1
ATOM 3288 C C . VAL A 1 393 ? -30.062 -41.156 -5.023 1 91.12 393 VAL A C 1
ATOM 3290 O O . VAL A 1 393 ? -30.391 -41.719 -3.969 1 91.12 393 VAL A O 1
ATOM 3293 N N . PHE A 1 394 ? -28.891 -40.781 -5.262 1 89.81 394 PHE A N 1
ATOM 3294 C CA . PHE A 1 394 ? -27.812 -41 -4.297 1 89.81 394 PHE A CA 1
ATOM 3295 C C . PHE A 1 394 ? -28.094 -40.281 -2.99 1 89.81 394 PHE A C 1
ATOM 3297 O O . PHE A 1 394 ? -27.875 -40.812 -1.907 1 89.81 394 PHE A O 1
ATOM 3304 N N . ILE A 1 395 ? -28.547 -39.094 -3.131 1 84.38 395 ILE A N 1
ATOM 3305 C CA . ILE A 1 395 ? -28.844 -38.281 -1.96 1 84.38 395 ILE A CA 1
ATOM 3306 C C . ILE A 1 395 ? -29.984 -38.938 -1.164 1 84.38 395 ILE A C 1
ATOM 3308 O O . ILE A 1 395 ? -29.906 -39.031 0.062 1 84.38 395 ILE A O 1
ATOM 3312 N N . GLU A 1 396 ? -31 -39.406 -1.85 1 86.12 396 GLU A N 1
ATOM 3313 C CA . GLU A 1 396 ? -32.188 -40 -1.224 1 86.12 396 GLU A CA 1
ATOM 3314 C C . GLU A 1 396 ? -31.812 -41.312 -0.539 1 86.12 396 GLU A C 1
ATOM 3316 O O . GLU A 1 396 ? -32.344 -41.625 0.525 1 86.12 396 GLU A O 1
ATOM 3321 N N . GLN A 1 397 ? -30.906 -41.969 -1.105 1 87.88 397 GLN A N 1
ATOM 3322 C CA . GLN A 1 397 ? -30.516 -43.281 -0.576 1 87.88 397 GLN A CA 1
ATOM 3323 C C . GLN A 1 397 ? -29.375 -43.156 0.427 1 87.88 397 GLN A C 1
ATOM 3325 O O . GLN A 1 397 ? -28.844 -44.156 0.892 1 87.88 397 GLN A O 1
ATOM 3330 N N . LYS A 1 398 ? -28.859 -41.812 0.677 1 83 398 LYS A N 1
ATOM 3331 C CA . LYS A 1 398 ? -27.859 -41.469 1.687 1 83 398 LYS A CA 1
ATOM 3332 C C . LYS A 1 398 ? -26.516 -42.094 1.372 1 83 398 LYS A C 1
ATOM 3334 O O . LYS A 1 398 ? -25.828 -42.594 2.271 1 83 398 LYS A O 1
ATOM 3339 N N . ILE A 1 399 ? -26.25 -42.156 0.104 1 84.19 399 ILE A N 1
ATOM 3340 C CA . ILE A 1 399 ? -24.953 -42.656 -0.309 1 84.19 399 ILE A CA 1
ATOM 3341 C C . ILE A 1 399 ? -23.906 -41.562 -0.119 1 84.19 399 ILE A C 1
ATOM 3343 O O . ILE A 1 399 ? -24.078 -40.438 -0.598 1 84.19 399 ILE A O 1
ATOM 3347 N N . PRO A 1 400 ? -22.906 -41.812 0.582 1 80.44 400 PRO A N 1
ATOM 3348 C CA . PRO A 1 400 ? -21.859 -40.812 0.811 1 80.44 400 PRO A CA 1
ATOM 3349 C C . PRO A 1 400 ? -21.234 -40.312 -0.486 1 80.44 400 PRO A C 1
ATOM 3351 O O . PRO A 1 400 ? -21.078 -41.094 -1.438 1 80.44 400 PRO A O 1
ATOM 3354 N N . LYS A 1 401 ? -20.891 -39.125 -0.571 1 78.38 401 LYS A N 1
ATOM 3355 C CA . LYS A 1 401 ? -20.391 -38.438 -1.759 1 78.38 401 LYS A CA 1
ATOM 3356 C C . LYS A 1 401 ? -19.109 -39.094 -2.271 1 78.38 401 LYS A C 1
ATOM 3358 O O . LYS A 1 401 ? -18.906 -39.188 -3.482 1 78.38 401 LYS A O 1
ATOM 3363 N N . ASP A 1 402 ? -18.391 -39.625 -1.367 1 73.38 402 ASP A N 1
ATOM 3364 C CA . ASP A 1 402 ? -17.078 -40.156 -1.713 1 73.38 402 ASP A CA 1
ATOM 3365 C C . ASP A 1 402 ? -17.234 -41.469 -2.484 1 73.38 402 ASP A C 1
ATOM 3367 O O . ASP A 1 402 ? -16.328 -41.875 -3.234 1 73.38 402 ASP A O 1
ATOM 3371 N N . ILE A 1 403 ? -18.422 -42.156 -2.414 1 77.62 403 ILE A N 1
ATOM 3372 C CA . ILE A 1 403 ? -18.594 -43.438 -3.047 1 77.62 403 ILE A CA 1
ATOM 3373 C C . ILE A 1 403 ? -19.422 -43.312 -4.312 1 77.62 403 ILE A C 1
ATOM 3375 O O . ILE A 1 403 ? -19.375 -44.156 -5.203 1 77.62 403 ILE A O 1
ATOM 3379 N N . ARG A 1 404 ? -20.047 -42.156 -4.5 1 82.25 404 ARG A N 1
ATOM 3380 C CA . ARG A 1 404 ? -21 -41.969 -5.582 1 82.25 404 ARG A CA 1
ATOM 3381 C C . ARG A 1 404 ? -20.312 -42.094 -6.941 1 82.25 404 ARG A C 1
ATOM 3383 O O . ARG A 1 404 ? -20.875 -42.688 -7.871 1 82.25 404 ARG A O 1
ATOM 3390 N N . ASP A 1 405 ? -19.156 -41.656 -6.973 1 78.75 405 ASP A N 1
ATOM 3391 C CA . ASP A 1 405 ? -18.453 -41.625 -8.258 1 78.75 405 ASP A CA 1
ATOM 3392 C C . ASP A 1 405 ? -17.734 -42.938 -8.531 1 78.75 405 ASP A C 1
ATOM 3394 O O . ASP A 1 405 ? -17.172 -43.125 -9.609 1 78.75 405 ASP A O 1
ATOM 3398 N N . ARG A 1 406 ? -17.859 -43.844 -7.652 1 79.44 406 ARG A N 1
ATOM 3399 C CA . ARG A 1 406 ? -17.156 -45.125 -7.789 1 79.44 406 ARG A CA 1
ATOM 3400 C C . ARG A 1 406 ? -18.141 -46.281 -7.926 1 79.44 406 ARG A C 1
ATOM 3402 O O . ARG A 1 406 ? -17.734 -47.469 -7.906 1 79.44 406 ARG A O 1
ATOM 3409 N N . LEU A 1 407 ? -19.328 -46.031 -8.078 1 87 407 LEU A N 1
ATOM 3410 C CA . LEU A 1 407 ? -20.328 -47.094 -8.242 1 87 407 LEU A CA 1
ATOM 3411 C C . LEU A 1 407 ? -20.625 -47.344 -9.719 1 87 407 LEU A C 1
ATOM 3413 O O . LEU A 1 407 ? -20.938 -46.406 -10.453 1 87 407 LEU A O 1
ATOM 3417 N N . PRO A 1 408 ? -20.438 -48.562 -10.148 1 90.25 408 PRO A N 1
ATOM 3418 C CA . PRO A 1 408 ? -20.75 -48.844 -11.547 1 90.25 408 PRO A CA 1
ATOM 3419 C C . PRO A 1 408 ? -22.234 -48.656 -11.867 1 90.25 408 PRO A C 1
ATOM 3421 O O . PRO A 1 408 ? -23.094 -48.969 -11.047 1 90.25 408 PRO A O 1
ATOM 3424 N N . ILE A 1 409 ? -22.469 -48.125 -12.992 1 92.81 409 ILE A N 1
ATOM 3425 C CA . ILE A 1 409 ? -23.812 -47.969 -13.547 1 92.81 409 ILE A CA 1
ATOM 3426 C C . ILE A 1 409 ? -23.953 -48.812 -14.812 1 92.81 409 ILE A C 1
ATOM 3428 O O . ILE A 1 409 ? -23.047 -48.844 -15.648 1 92.81 409 ILE A O 1
ATOM 3432 N N . PHE A 1 410 ? -25.047 -49.531 -14.961 1 93.31 410 PHE A N 1
ATOM 3433 C CA . PHE A 1 410 ? -25.297 -50.438 -16.094 1 93.31 410 PHE A CA 1
ATOM 3434 C C . PHE A 1 410 ? -26.344 -49.844 -17.031 1 93.31 410 PHE A C 1
ATOM 3436 O O . PHE A 1 410 ? -27.391 -49.375 -16.578 1 93.31 410 PHE A O 1
ATOM 3443 N N . LEU A 1 411 ? -25.969 -49.875 -18.297 1 91.81 411 LEU A N 1
ATOM 3444 C CA . LEU A 1 411 ? -26.859 -49.312 -19.328 1 91.81 411 LEU A CA 1
ATOM 3445 C C . LEU A 1 411 ? -27.203 -50.375 -20.359 1 91.81 411 LEU A C 1
ATOM 3447 O O . LEU A 1 411 ? -26.344 -51.188 -20.734 1 91.81 411 LEU A O 1
ATOM 3451 N N . TYR A 1 412 ? -28.438 -50.375 -20.75 1 89.25 412 TYR A N 1
ATOM 3452 C CA . TYR A 1 412 ? -28.953 -51.188 -21.859 1 89.25 412 TYR A CA 1
ATOM 3453 C C . TYR A 1 412 ? -29.672 -50.281 -22.875 1 89.25 412 TYR A C 1
ATOM 3455 O O . TYR A 1 412 ? -30.609 -49.562 -22.516 1 89.25 412 TYR A O 1
ATOM 3463 N N . ASN A 1 413 ? -29.156 -50.219 -24.109 1 86.44 413 ASN A N 1
ATOM 3464 C CA . ASN A 1 413 ? -29.688 -49.344 -25.156 1 86.44 413 ASN A CA 1
ATOM 3465 C C . ASN A 1 413 ? -29.672 -47.875 -24.719 1 86.44 413 ASN A C 1
ATOM 3467 O O . ASN A 1 413 ? -30.672 -47.188 -24.859 1 86.44 413 ASN A O 1
ATOM 3471 N N . ASN A 1 414 ? -28.594 -47.5 -24.062 1 87.12 414 ASN A N 1
ATOM 3472 C CA . ASN A 1 414 ? -28.281 -46.156 -23.656 1 87.12 414 ASN A CA 1
ATOM 3473 C C . ASN A 1 414 ? -29.203 -45.688 -22.516 1 87.12 414 ASN A C 1
ATOM 3475 O O . ASN A 1 414 ? -29.328 -44.469 -22.281 1 87.12 414 ASN A O 1
ATOM 3479 N N . LYS A 1 415 ? -29.828 -46.625 -21.906 1 89.06 415 LYS A N 1
ATOM 3480 C CA . LYS A 1 415 ? -30.641 -46.312 -20.734 1 89.06 415 LYS A CA 1
ATOM 3481 C C . LYS A 1 415 ? -30.125 -47 -19.484 1 89.06 415 LYS A C 1
ATOM 3483 O O . LYS A 1 415 ? -29.828 -48.188 -19.531 1 89.06 415 LYS A O 1
ATOM 3488 N N . ILE A 1 416 ? -30.062 -46.281 -18.438 1 92.62 416 ILE A N 1
ATOM 3489 C CA . ILE A 1 416 ? -29.594 -46.844 -17.188 1 92.62 416 ILE A CA 1
ATOM 3490 C C . ILE A 1 416 ? -30.641 -47.781 -16.609 1 92.62 416 ILE A C 1
ATOM 3492 O O . ILE A 1 416 ? -31.797 -47.375 -16.406 1 92.62 416 ILE A O 1
ATOM 3496 N N . PHE A 1 417 ? -30.234 -49.094 -16.328 1 91.88 417 PHE A N 1
ATOM 3497 C CA . PHE A 1 417 ? -31.219 -50 -15.781 1 91.88 417 PHE A CA 1
ATOM 3498 C C . PHE A 1 417 ? -30.812 -50.469 -14.391 1 91.88 417 PHE A C 1
ATOM 3500 O O . PHE A 1 417 ? -31.641 -51.031 -13.656 1 91.88 417 PHE A O 1
ATOM 3507 N N . TRP A 1 418 ? -29.562 -50.156 -14.016 1 93.06 418 TRP A N 1
ATOM 3508 C CA . TRP A 1 418 ? -29.125 -50.625 -12.703 1 93.06 418 TRP A CA 1
ATOM 3509 C C . TRP A 1 418 ? -27.969 -49.781 -12.188 1 93.06 418 TRP A C 1
ATOM 3511 O O . TRP A 1 418 ? -26.984 -49.562 -12.898 1 93.06 418 TRP A O 1
ATOM 3521 N N . ILE A 1 419 ? -28.141 -49.219 -11.07 1 92.69 419 ILE A N 1
ATOM 3522 C CA . ILE A 1 419 ? -27.047 -48.656 -10.266 1 92.69 419 ILE A CA 1
ATOM 3523 C C . ILE A 1 419 ? -26.656 -49.656 -9.18 1 92.69 419 ILE A C 1
ATOM 3525 O O . ILE A 1 419 ? -27.438 -49.938 -8.273 1 92.69 419 ILE A O 1
ATOM 3529 N N . TYR A 1 420 ? -25.484 -50.062 -9.289 1 90.81 420 TYR A N 1
ATOM 3530 C CA . TYR A 1 420 ? -25.031 -51.188 -8.469 1 90.81 420 TYR A CA 1
ATOM 3531 C C . TYR A 1 420 ? -25.312 -50.906 -6.992 1 90.81 420 TYR A C 1
ATOM 3533 O O . TYR A 1 420 ? -24.891 -49.906 -6.453 1 90.81 420 TYR A O 1
ATOM 3541 N N . ASN A 1 421 ? -26.016 -51.75 -6.375 1 86.44 421 ASN A N 1
ATOM 3542 C CA . ASN A 1 421 ? -26.328 -51.844 -4.953 1 86.44 421 ASN A CA 1
ATOM 3543 C C . ASN A 1 421 ? -27.078 -50.594 -4.473 1 86.44 421 ASN A C 1
ATOM 3545 O O . ASN A 1 421 ? -27.094 -50.281 -3.277 1 86.44 421 ASN A O 1
ATOM 3549 N N . VAL A 1 422 ? -27.641 -49.906 -5.398 1 89.31 422 VAL A N 1
ATOM 3550 C CA . VAL A 1 422 ? -28.328 -48.688 -4.988 1 89.31 422 VAL A CA 1
ATOM 3551 C C . VAL A 1 422 ? -29.766 -48.719 -5.473 1 89.31 422 VAL A C 1
ATOM 3553 O O . VAL A 1 422 ? -30.703 -48.562 -4.676 1 89.31 422 VAL A O 1
ATOM 3556 N N . LYS A 1 423 ? -29.922 -48.781 -6.762 1 89.38 423 LYS A N 1
ATOM 3557 C CA . LYS A 1 423 ? -31.281 -48.656 -7.305 1 89.38 423 LYS A CA 1
ATOM 3558 C C . LYS A 1 423 ? -31.391 -49.375 -8.648 1 89.38 423 LYS A C 1
ATOM 3560 O O . LYS A 1 423 ? -30.469 -49.344 -9.461 1 89.38 423 LYS A O 1
ATOM 3565 N N . LYS A 1 424 ? -32.5 -50.062 -8.875 1 89.38 424 LYS A N 1
ATOM 3566 C CA . LYS A 1 424 ? -32.844 -50.688 -10.148 1 89.38 424 LYS A CA 1
ATOM 3567 C C . LYS A 1 424 ? -33.906 -49.875 -10.875 1 89.38 424 LYS A C 1
ATOM 3569 O O . LYS A 1 424 ? -34.844 -49.344 -10.25 1 89.38 424 LYS A O 1
ATOM 3574 N N . ALA A 1 425 ? -33.656 -49.656 -12.102 1 87.94 425 ALA A N 1
ATOM 3575 C CA . ALA A 1 425 ? -34.594 -48.875 -12.898 1 87.94 425 ALA A CA 1
ATOM 3576 C C . ALA A 1 425 ? -35.844 -49.688 -13.281 1 87.94 425 ALA A C 1
ATOM 3578 O O . ALA A 1 425 ? -35.812 -50.906 -13.219 1 87.94 425 ALA A O 1
ATOM 3579 N N . TYR A 1 426 ? -36.906 -48.875 -13.57 1 78.81 426 TYR A N 1
ATOM 3580 C CA . TYR A 1 426 ? -38.062 -49.5 -14.203 1 78.81 426 TYR A CA 1
ATOM 3581 C C . TYR A 1 426 ? -37.75 -49.875 -15.648 1 78.81 426 TYR A C 1
ATOM 3583 O O . TYR A 1 426 ? -37.25 -49.062 -16.422 1 78.81 426 TYR A O 1
ATOM 3591 N N . ILE A 1 427 ? -37.844 -51.156 -16 1 75.25 427 ILE A N 1
ATOM 3592 C CA . ILE A 1 427 ? -37.688 -51.625 -17.391 1 75.25 427 ILE A CA 1
ATOM 3593 C C . ILE A 1 427 ? -39.031 -52.062 -17.953 1 75.25 427 ILE A C 1
ATOM 3595 O O . ILE A 1 427 ? -39.688 -52.938 -17.406 1 75.25 427 ILE A O 1
ATOM 3599 N N . PRO A 1 428 ? -39.5 -51.312 -18.953 1 69.69 428 PRO A N 1
ATOM 3600 C CA . PRO A 1 428 ? -40.781 -51.75 -19.547 1 69.69 428 PRO A CA 1
ATOM 3601 C C . PRO A 1 428 ? -40.719 -53.188 -20.078 1 69.69 428 PRO A C 1
ATOM 3603 O O . PRO A 1 428 ? -39.688 -53.625 -20.547 1 69.69 428 PRO A O 1
ATOM 3606 N N . LYS A 1 429 ? -41.719 -54 -19.812 1 63.62 429 LYS A N 1
ATOM 3607 C CA . LYS A 1 429 ? -41.844 -55.344 -20.328 1 63.62 429 LYS A CA 1
ATOM 3608 C C . LYS A 1 429 ? -41.906 -55.375 -21.859 1 63.62 429 LYS A C 1
ATOM 3610 O O . LYS A 1 429 ? -42.75 -54.688 -22.453 1 63.62 429 LYS A O 1
ATOM 3615 N N . ILE A 1 430 ? -40.812 -55.594 -22.469 1 58.62 430 ILE A N 1
ATOM 3616 C CA . ILE A 1 430 ? -40.875 -55.75 -23.922 1 58.62 430 ILE A CA 1
ATOM 3617 C C . ILE A 1 430 ? -41.344 -57.125 -24.297 1 58.62 430 ILE A C 1
ATOM 3619 O O . ILE A 1 430 ? -40.781 -58.125 -23.844 1 58.62 430 ILE A O 1
ATOM 3623 N N . ASN A 1 431 ? -42.531 -57.469 -24.719 1 59.91 431 ASN A N 1
ATOM 3624 C CA . ASN A 1 431 ? -43.094 -58.719 -25.172 1 59.91 431 ASN A CA 1
ATOM 3625 C C . ASN A 1 431 ? -42.406 -59.188 -26.469 1 59.91 431 ASN A C 1
ATOM 3627 O O . ASN A 1 431 ? -42.906 -58.906 -27.562 1 59.91 431 ASN A O 1
ATOM 3631 N N . LYS A 1 432 ? -41.25 -59.438 -26.719 1 60.66 432 LYS A N 1
ATOM 3632 C CA . LYS A 1 432 ? -40.656 -60 -27.938 1 60.66 432 LYS A CA 1
ATOM 3633 C C . LYS A 1 432 ? -40.344 -61.469 -27.766 1 60.66 432 LYS A C 1
ATOM 3635 O O . LYS A 1 432 ? -39.969 -61.906 -26.672 1 60.66 432 LYS A O 1
ATOM 3640 N N . LYS A 1 433 ? -40.781 -62.438 -28.547 1 61.97 433 LYS A N 1
ATOM 3641 C CA . LYS A 1 433 ? -40.75 -63.906 -28.594 1 61.97 433 LYS A CA 1
ATOM 3642 C C . LYS A 1 433 ? -39.344 -64.375 -28.344 1 61.97 433 LYS A C 1
ATOM 3644 O O . LYS A 1 433 ? -39.156 -65.5 -27.828 1 61.97 433 LYS A O 1
ATOM 3649 N N . LYS A 1 434 ? -38.219 -63.656 -28.609 1 72.5 434 LYS A N 1
ATOM 3650 C CA . LYS A 1 434 ? -36.875 -64.25 -28.609 1 72.5 434 LYS A CA 1
ATOM 3651 C C . LYS A 1 434 ? -36 -63.594 -27.531 1 72.5 434 LYS A C 1
ATOM 3653 O O . LYS A 1 434 ? -34.781 -63.5 -27.688 1 72.5 434 LYS A O 1
ATOM 3658 N N . LEU A 1 435 ? -36.531 -63.344 -26.297 1 77.38 435 LEU A N 1
ATOM 3659 C CA . LEU A 1 435 ? -35.719 -62.719 -25.25 1 77.38 435 LEU A CA 1
ATOM 3660 C C . LEU A 1 435 ? -35.062 -63.781 -24.375 1 77.38 435 LEU A C 1
ATOM 3662 O O . LEU A 1 435 ? -35.688 -64.812 -24.062 1 77.38 435 LEU A O 1
ATOM 3666 N N . ILE A 1 436 ? -33.875 -63.594 -24.125 1 85.44 436 ILE A N 1
ATOM 3667 C CA . ILE A 1 436 ? -33.125 -64.438 -23.203 1 85.44 436 ILE A CA 1
ATOM 3668 C C . ILE A 1 436 ? -32.969 -63.75 -21.859 1 85.44 436 ILE A C 1
ATOM 3670 O O . ILE A 1 436 ? -32.969 -62.5 -21.797 1 85.44 436 ILE A O 1
ATOM 3674 N N . LYS A 1 437 ? -32.906 -64.5 -20.859 1 86.81 437 LYS A N 1
ATOM 3675 C CA . LYS A 1 437 ? -32.656 -64 -19.516 1 86.81 437 LYS A CA 1
ATOM 3676 C C . LYS A 1 437 ? -31.172 -63.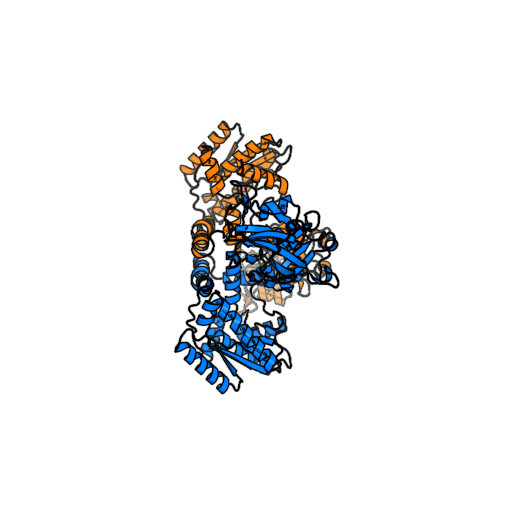969 -19.203 1 86.81 437 LYS A C 1
ATOM 3678 O O . LYS A 1 437 ? -30.484 -65 -19.328 1 86.81 437 LYS A O 1
ATOM 3683 N N . VAL A 1 438 ? -30.766 -62.75 -18.922 1 89 438 VAL A N 1
ATOM 3684 C CA . VAL A 1 438 ? -29.344 -62.562 -18.672 1 89 438 VAL A CA 1
ATOM 3685 C C . VAL A 1 438 ? -29.125 -62.188 -17.203 1 89 438 VAL A C 1
ATOM 3687 O O . VAL A 1 438 ? -29.734 -61.25 -16.688 1 89 438 VAL A O 1
ATOM 3690 N N . LEU A 1 439 ? -28.359 -62.969 -16.5 1 89.88 439 LEU A N 1
ATOM 3691 C CA . LEU A 1 439 ? -28 -62.688 -15.117 1 89.88 439 LEU A CA 1
ATOM 3692 C C . LEU A 1 439 ? -26.672 -61.938 -15.039 1 89.88 439 LEU A C 1
ATOM 3694 O O . LEU A 1 439 ? -25.656 -62.438 -15.516 1 89.88 439 LEU A O 1
ATOM 3698 N N . ILE A 1 440 ? -26.75 -60.719 -14.5 1 92.44 440 ILE A N 1
ATOM 3699 C CA . ILE A 1 440 ? -25.547 -59.938 -14.266 1 92.44 440 ILE A CA 1
ATOM 3700 C C . ILE A 1 440 ? -25.125 -60.031 -12.797 1 92.44 440 ILE A C 1
ATOM 3702 O O . ILE A 1 440 ? -25.922 -59.781 -11.898 1 92.44 440 ILE A O 1
ATOM 3706 N N . THR A 1 441 ? -23.922 -60.5 -12.562 1 92.06 441 THR A N 1
ATOM 3707 C CA . THR A 1 441 ? -23.391 -60.625 -11.211 1 92.06 441 THR A CA 1
ATOM 3708 C C . THR A 1 441 ? -22.156 -59.75 -11.039 1 92.06 441 THR A C 1
ATOM 3710 O O . THR A 1 441 ? -21.234 -59.781 -11.867 1 92.06 441 THR A O 1
ATOM 3713 N N . VAL A 1 442 ? -22.203 -58.906 -10.016 1 91.81 442 VAL A N 1
ATOM 3714 C CA . VAL A 1 442 ? -21.078 -58.031 -9.727 1 91.81 442 VAL A CA 1
ATOM 3715 C C . VAL A 1 442 ? -20.391 -58.469 -8.438 1 91.81 442 VAL A C 1
ATOM 3717 O O . VAL A 1 442 ? -21.047 -58.688 -7.418 1 91.81 442 VAL A O 1
ATOM 3720 N N . GLU A 1 443 ? -19.125 -58.656 -8.523 1 87.81 443 GLU A N 1
ATOM 3721 C CA . GLU A 1 443 ? -18.312 -59 -7.352 1 87.81 443 GLU A CA 1
ATOM 3722 C C . GLU A 1 443 ? -17.203 -57.969 -7.145 1 87.81 443 GLU A C 1
ATOM 3724 O O . GLU A 1 443 ? -16.516 -57.594 -8.094 1 87.81 443 GLU A O 1
ATOM 3729 N N . GLU A 1 444 ? -17.172 -57.406 -6.027 1 83 444 GLU A N 1
ATOM 3730 C CA . GLU A 1 444 ? -16.094 -56.469 -5.695 1 83 444 GLU A CA 1
ATOM 3731 C C . GLU A 1 444 ? -14.773 -57.188 -5.477 1 83 444 GLU A C 1
ATOM 3733 O O . GLU A 1 444 ? -14.711 -58.156 -4.715 1 83 444 GLU A O 1
ATOM 3738 N N . VAL A 1 445 ? -13.828 -56.969 -6.383 1 74 445 VAL A N 1
ATOM 3739 C CA . VAL A 1 445 ? -12.523 -57.625 -6.262 1 74 445 VAL A CA 1
ATOM 3740 C C . VAL A 1 445 ? -11.617 -56.75 -5.375 1 74 445 VAL A C 1
ATOM 3742 O O . VAL A 1 445 ? -11.586 -55.531 -5.5 1 74 445 VAL A O 1
ATOM 3745 N N . LYS A 1 446 ? -11.133 -57.062 -4.109 1 57.34 446 LYS A N 1
ATOM 3746 C CA . LYS A 1 446 ? -10.18 -56.406 -3.223 1 57.34 446 LYS A CA 1
ATOM 3747 C C . LYS A 1 446 ? -8.82 -56.281 -3.898 1 57.34 446 LYS A C 1
ATOM 3749 O O . LYS A 1 446 ? -8.391 -57.156 -4.648 1 57.34 446 LYS A O 1
ATOM 3754 N N . MET B 1 1 ? -33.5 -0.906 0.635 1 59.31 1 MET B N 1
ATOM 3755 C CA . MET B 1 1 ? -33.406 -1.779 1.803 1 59.31 1 MET B CA 1
ATOM 3756 C C . MET B 1 1 ? -31.984 -2.301 2 1 59.31 1 MET B C 1
ATOM 3758 O O . MET B 1 1 ? -31.453 -2.24 3.105 1 59.31 1 MET B O 1
ATOM 3762 N N . LYS B 1 2 ? -31.312 -2.518 0.884 1 79.75 2 LYS B N 1
ATOM 3763 C CA . LYS B 1 2 ? -30 -3.141 0.968 1 79.75 2 LYS B CA 1
ATOM 3764 C C . LYS B 1 2 ? -28.938 -2.139 1.427 1 79.75 2 LYS B C 1
ATOM 3766 O O . LYS B 1 2 ? -28.125 -2.447 2.295 1 79.75 2 LYS B O 1
ATOM 3771 N N . LEU B 1 3 ? -29.203 -0.792 1.127 1 90.94 3 LEU B N 1
ATOM 3772 C CA . LEU B 1 3 ? -28.188 0.209 1.443 1 90.94 3 LEU B CA 1
ATOM 3773 C C . LEU B 1 3 ? -28.234 0.58 2.922 1 90.94 3 LEU B C 1
ATOM 3775 O O . LEU B 1 3 ? -27.203 0.773 3.551 1 90.94 3 LEU B O 1
ATOM 3779 N N . PHE B 1 4 ? -29.469 0.622 3.471 1 92.38 4 PHE B N 1
ATOM 3780 C CA . PHE B 1 4 ? -29.594 0.961 4.883 1 92.38 4 PHE B CA 1
ATOM 3781 C C . PHE B 1 4 ? -29.016 -0.137 5.762 1 92.38 4 PHE B C 1
ATOM 3783 O O . PHE B 1 4 ? -28.438 0.145 6.816 1 92.38 4 PHE B O 1
ATOM 3790 N N . ARG B 1 5 ? -29.141 -1.352 5.324 1 92.25 5 ARG B N 1
ATOM 3791 C CA . ARG B 1 5 ? -28.547 -2.463 6.059 1 92.25 5 ARG B CA 1
ATOM 3792 C C . ARG B 1 5 ? -27.031 -2.314 6.137 1 92.25 5 ARG B C 1
ATOM 3794 O O . ARG B 1 5 ? -26.422 -2.656 7.152 1 92.25 5 ARG B O 1
ATOM 3801 N N . GLU B 1 6 ? -26.516 -1.808 5.078 1 93.19 6 GLU B N 1
ATOM 3802 C CA . GLU B 1 6 ? -25.078 -1.572 5.062 1 93.19 6 GLU B CA 1
ATOM 3803 C C . GLU B 1 6 ? -24.688 -0.495 6.07 1 93.19 6 GLU B C 1
ATOM 3805 O O . GLU B 1 6 ? -23.656 -0.612 6.742 1 93.19 6 GLU B O 1
ATOM 3810 N N . ILE B 1 7 ? -25.5 0.484 6.137 1 93.75 7 ILE B N 1
ATOM 3811 C CA . ILE B 1 7 ? -25.25 1.568 7.082 1 93.75 7 ILE B CA 1
ATOM 3812 C C . ILE B 1 7 ? -25.328 1.033 8.508 1 93.75 7 ILE B C 1
ATOM 3814 O O . ILE B 1 7 ? -24.484 1.38 9.352 1 93.75 7 ILE B O 1
ATOM 3818 N N . LEU B 1 8 ? -26.25 0.195 8.742 1 94.06 8 LEU B N 1
ATOM 3819 C CA . LEU B 1 8 ? -26.406 -0.417 10.055 1 94.06 8 LEU B CA 1
ATOM 3820 C C . LEU B 1 8 ? -25.188 -1.256 10.406 1 94.06 8 LEU B C 1
ATOM 3822 O O . LEU B 1 8 ? -24.703 -1.214 11.547 1 94.06 8 LEU B O 1
ATOM 3826 N N . ASN B 1 9 ? -24.781 -1.958 9.461 1 93.06 9 ASN B N 1
ATOM 3827 C CA . ASN B 1 9 ? -23.609 -2.814 9.672 1 93.06 9 ASN B CA 1
ATOM 3828 C C . ASN B 1 9 ? -22.359 -1.998 9.984 1 93.06 9 ASN B C 1
ATOM 3830 O O . ASN B 1 9 ? -21.578 -2.361 10.867 1 93.06 9 ASN B O 1
ATOM 3834 N N . ILE B 1 10 ? -22.156 -0.915 9.289 1 92.81 10 ILE B N 1
ATOM 3835 C CA . ILE B 1 10 ? -21 -0.048 9.5 1 92.81 10 ILE B CA 1
ATOM 3836 C C . ILE B 1 10 ? -21.078 0.582 10.891 1 92.81 10 ILE B C 1
ATOM 3838 O O . ILE B 1 10 ? -20.078 0.641 11.609 1 92.81 10 ILE B O 1
ATOM 3842 N N . ASN B 1 11 ? -22.25 1.061 11.227 1 95 11 ASN B N 1
ATOM 3843 C CA . ASN B 1 11 ? -22.453 1.667 12.539 1 95 11 ASN B CA 1
ATOM 3844 C C . ASN B 1 11 ? -22.141 0.684 13.664 1 95 11 ASN B C 1
ATOM 3846 O O . ASN B 1 11 ? -21.516 1.055 14.664 1 95 11 ASN B O 1
ATOM 3850 N N . LYS B 1 12 ? -22.578 -0.544 13.477 1 92.44 12 LYS B N 1
ATOM 3851 C CA . LYS B 1 12 ? -22.344 -1.578 14.477 1 92.44 12 LYS B CA 1
ATOM 3852 C C . LYS B 1 12 ? -20.859 -1.956 14.547 1 92.44 12 LYS B C 1
ATOM 3854 O O . LYS B 1 12 ? -20.297 -2.088 15.641 1 92.44 12 LYS B O 1
ATOM 3859 N N . LYS B 1 13 ? -20.312 -2.082 13.422 1 89.12 13 LYS B N 1
ATOM 3860 C CA . LYS B 1 13 ? -18.922 -2.508 13.312 1 89.12 13 LYS B CA 1
ATOM 3861 C C . LYS B 1 13 ? -17.984 -1.517 13.992 1 89.12 13 LYS B C 1
ATOM 3863 O O . LYS B 1 13 ? -17.031 -1.915 14.648 1 89.12 13 LYS B O 1
ATOM 3868 N N . TYR B 1 14 ? -18.297 -0.209 13.852 1 91.62 14 TYR B N 1
ATOM 3869 C CA . TYR B 1 14 ? -17.344 0.801 14.32 1 91.62 14 TYR B CA 1
ATOM 3870 C C . TYR B 1 14 ? -17.922 1.577 15.5 1 91.62 14 TYR B C 1
ATOM 3872 O O . TYR B 1 14 ? -17.281 2.508 16 1 91.62 14 TYR B O 1
ATOM 3880 N N . ASN B 1 15 ? -19.094 1.221 15.938 1 93 15 ASN B N 1
ATOM 3881 C CA . ASN B 1 15 ? -19.75 1.928 17.031 1 93 15 ASN B CA 1
ATOM 3882 C C . ASN B 1 15 ? -19.719 3.438 16.828 1 93 15 ASN B C 1
ATOM 3884 O O . ASN B 1 15 ? -19.234 4.188 17.672 1 93 15 ASN B O 1
ATOM 3888 N N . LEU B 1 16 ? -20.281 3.842 15.719 1 96.19 16 LEU B N 1
ATOM 3889 C CA . LEU B 1 16 ? -20.219 5.238 15.305 1 96.19 16 LEU B CA 1
ATOM 3890 C C . LEU B 1 16 ? -21.234 6.078 16.062 1 96.19 16 LEU B C 1
ATOM 3892 O O . LEU B 1 16 ? -20.906 7.129 16.609 1 96.19 16 LEU B O 1
ATOM 3896 N N . ILE B 1 17 ? -22.516 5.59 16.062 1 97.38 17 ILE B N 1
ATOM 3897 C CA . ILE B 1 17 ? -23.609 6.332 16.688 1 97.38 17 ILE B CA 1
ATOM 3898 C C . ILE B 1 17 ? -24.234 5.496 17.812 1 97.38 17 ILE B C 1
ATOM 3900 O O . ILE B 1 17 ? -24.562 4.324 17.609 1 97.38 17 ILE B O 1
ATOM 3904 N N . GLU B 1 18 ? -24.391 6.145 18.906 1 96.31 18 GLU B N 1
ATOM 3905 C CA . GLU B 1 18 ? -24.938 5.5 20.094 1 96.31 18 GLU B CA 1
ATOM 3906 C C . GLU B 1 18 ? -26.109 6.301 20.672 1 96.31 18 GLU B C 1
ATOM 3908 O O . GLU B 1 18 ? -26.375 7.422 20.234 1 96.31 18 GLU B O 1
ATOM 3913 N N . ASN B 1 19 ? -26.719 5.703 21.719 1 96.69 19 ASN B N 1
ATOM 3914 C CA . ASN B 1 19 ? -27.844 6.367 22.375 1 96.69 19 ASN B CA 1
ATOM 3915 C C . ASN B 1 19 ? -27.406 7.664 23.047 1 96.69 19 ASN B C 1
ATOM 3917 O O . ASN B 1 19 ? -26.344 7.715 23.688 1 96.69 19 ASN B O 1
ATOM 3921 N N . ASN B 1 20 ? -28.203 8.703 22.844 1 96.69 20 ASN B N 1
ATOM 3922 C CA . ASN B 1 20 ? -28.062 10 23.5 1 96.69 20 ASN B CA 1
ATOM 3923 C C . ASN B 1 20 ? -26.922 10.812 22.875 1 96.69 20 ASN B C 1
ATOM 3925 O O . ASN B 1 20 ? -26.469 11.789 23.469 1 96.69 20 ASN B O 1
ATOM 3929 N N . ASP B 1 21 ? -26.547 10.383 21.734 1 97.69 21 ASP B N 1
ATOM 3930 C CA . ASP B 1 21 ? -25.547 11.18 21.016 1 97.69 21 ASP B CA 1
ATOM 3931 C C . ASP B 1 21 ? -26.141 12.492 20.516 1 97.69 21 ASP B C 1
ATOM 3933 O O . ASP B 1 21 ? -27.328 12.555 20.203 1 97.69 21 ASP B O 1
ATOM 3937 N N . ILE B 1 22 ? -25.344 13.516 20.562 1 98.19 22 ILE B N 1
ATOM 3938 C CA . ILE B 1 22 ? -25.641 14.789 19.906 1 98.19 22 ILE B CA 1
ATOM 3939 C C . ILE B 1 22 ? -24.625 15.023 18.781 1 98.19 22 ILE B C 1
ATOM 3941 O O . ILE B 1 22 ? -23.453 15.266 19.047 1 98.19 22 ILE B O 1
ATOM 3945 N N . ILE B 1 23 ? -25.172 15.047 17.547 1 98.31 23 ILE B N 1
ATOM 3946 C CA . ILE B 1 23 ? -24.25 14.945 16.422 1 98.31 23 ILE B CA 1
ATOM 3947 C C . ILE B 1 23 ? -24.375 16.188 15.539 1 98.31 23 ILE B C 1
ATOM 3949 O O . ILE B 1 23 ? -25.469 16.547 15.094 1 98.31 23 ILE B O 1
ATOM 3953 N N . VAL B 1 24 ? -23.234 16.812 15.297 1 98.06 24 VAL B N 1
ATOM 3954 C CA . VAL B 1 24 ? -23.125 17.875 14.297 1 98.06 24 VAL B CA 1
ATOM 3955 C C . VAL B 1 24 ? -22.891 17.25 12.922 1 98.06 24 VAL B C 1
ATOM 3957 O O . VAL B 1 24 ? -21.953 16.484 12.727 1 98.06 24 VAL B O 1
ATOM 3960 N N . VAL B 1 25 ? -23.75 17.578 11.961 1 97.81 25 VAL B N 1
ATOM 3961 C CA . VAL B 1 25 ? -23.656 16.984 10.633 1 97.81 25 VAL B CA 1
ATOM 3962 C C . VAL B 1 25 ? -23.266 18.047 9.609 1 97.81 25 VAL B C 1
ATOM 3964 O O . VAL B 1 25 ? -23.969 19.047 9.461 1 97.81 25 VAL B O 1
ATOM 3967 N N . GLY B 1 26 ? -22.109 17.781 8.953 1 95.44 26 GLY B N 1
ATOM 3968 C CA . GLY B 1 26 ? -21.781 18.656 7.828 1 95.44 26 GLY B CA 1
ATOM 3969 C C . GLY B 1 26 ? -22.719 18.484 6.648 1 95.44 26 GLY B C 1
ATOM 3970 O O . GLY B 1 26 ? -22.828 17.391 6.078 1 95.44 26 GLY B O 1
ATOM 3971 N N . PHE B 1 27 ? -23.391 19.609 6.309 1 94.81 27 PHE B N 1
ATOM 3972 C CA . PHE B 1 27 ? -24.406 19.547 5.273 1 94.81 27 PHE B CA 1
ATOM 3973 C C . PHE B 1 27 ? -24.109 20.531 4.152 1 94.81 27 PHE B C 1
ATOM 3975 O O . PHE B 1 27 ? -24.297 21.734 4.312 1 94.81 27 PHE B O 1
ATOM 3982 N N . SER B 1 28 ? -23.688 20.016 3.023 1 88.62 28 SER B N 1
ATOM 3983 C CA . SER B 1 28 ? -23.359 20.875 1.893 1 88.62 28 SER B CA 1
ATOM 3984 C C . SER B 1 28 ? -24.547 21.047 0.954 1 88.62 28 SER B C 1
ATOM 3986 O O . SER B 1 28 ? -24.578 21.984 0.147 1 88.62 28 SER B O 1
ATOM 3988 N N . GLY B 1 29 ? -25.5 20.141 1.036 1 90.38 29 GLY B N 1
ATOM 3989 C CA . GLY B 1 29 ? -26.609 20.125 0.107 1 90.38 29 GLY B CA 1
ATOM 3990 C C . GLY B 1 29 ? -26.391 19.234 -1.094 1 90.38 29 GLY B C 1
ATOM 3991 O O . GLY B 1 29 ? -27.312 18.969 -1.865 1 90.38 29 GLY B O 1
ATOM 3992 N N . GLY B 1 30 ? -25.203 18.766 -1.2 1 91.69 30 GLY B N 1
ATOM 3993 C CA . GLY B 1 30 ? -24.906 17.828 -2.275 1 91.69 30 GLY B CA 1
ATOM 3994 C C . GLY B 1 30 ? -25.469 16.438 -2.029 1 91.69 30 GLY B C 1
ATOM 3995 O O . GLY B 1 30 ? -26.016 16.172 -0.96 1 91.69 30 GLY B O 1
ATOM 3996 N N . PRO B 1 31 ? -25.312 15.57 -2.971 1 94.12 31 PRO B N 1
ATOM 3997 C CA . PRO B 1 31 ? -25.922 14.242 -2.871 1 94.12 31 PRO B CA 1
ATOM 3998 C C . PRO B 1 31 ? -25.406 13.453 -1.673 1 94.12 31 PRO B C 1
ATOM 4000 O O . PRO B 1 31 ? -26.188 12.781 -0.992 1 94.12 31 PRO B O 1
ATOM 4003 N N . ASP B 1 32 ? -24.156 13.57 -1.351 1 94.94 32 ASP B N 1
ATOM 4004 C CA . ASP B 1 32 ? -23.594 12.773 -0.268 1 94.94 32 ASP B CA 1
ATOM 4005 C C . ASP B 1 32 ? -24.125 13.242 1.089 1 94.94 32 ASP B C 1
ATOM 4007 O O . ASP B 1 32 ? -24.5 12.422 1.929 1 94.94 32 ASP B O 1
ATOM 4011 N N . SER B 1 33 ? -24.141 14.539 1.265 1 95.81 33 SER B N 1
ATOM 4012 C CA . SER B 1 33 ? -24.609 15.062 2.545 1 95.81 33 SER B CA 1
ATOM 4013 C C . SER B 1 33 ? -26.094 14.812 2.736 1 95.81 33 SER B C 1
ATOM 4015 O O . SER B 1 33 ? -26.547 14.484 3.836 1 95.81 33 SER B O 1
ATOM 4017 N N . VAL B 1 34 ? -26.844 14.961 1.688 1 96.81 34 VAL B N 1
ATOM 4018 C CA . VAL B 1 34 ? -28.266 14.688 1.747 1 96.81 34 VAL B CA 1
ATOM 4019 C C . VAL B 1 34 ? -28.5 13.219 2.09 1 96.81 34 VAL B C 1
ATOM 4021 O O . VAL B 1 34 ? -29.344 12.898 2.939 1 96.81 34 VAL B O 1
ATOM 4024 N N . PHE B 1 35 ? -27.766 12.398 1.422 1 97.25 35 PHE B N 1
ATOM 4025 C CA . PHE B 1 35 ? -27.891 10.969 1.676 1 97.25 35 PHE B CA 1
ATOM 4026 C C . PHE B 1 35 ? -27.547 10.641 3.127 1 97.25 35 PHE B C 1
ATOM 4028 O O . PHE B 1 35 ? -28.25 9.859 3.771 1 97.25 35 PHE B O 1
ATOM 4035 N N . LEU B 1 36 ? -26.5 11.227 3.584 1 97.88 36 LEU B N 1
ATOM 4036 C CA . LEU B 1 36 ? -26.094 11 4.969 1 97.88 36 LEU B CA 1
ATOM 4037 C C . LEU B 1 36 ? -27.219 11.344 5.93 1 97.88 36 LEU B C 1
ATOM 4039 O O . LEU B 1 36 ? -27.547 10.562 6.82 1 97.88 36 LEU B O 1
ATOM 4043 N N . VAL B 1 37 ? -27.812 12.5 5.73 1 97.88 37 VAL B N 1
ATOM 4044 C CA . VAL B 1 37 ? -28.875 12.953 6.609 1 97.88 37 VAL B CA 1
ATOM 4045 C C . VAL B 1 37 ? -30.062 12 6.512 1 97.88 37 VAL B C 1
ATOM 4047 O O . VAL B 1 37 ? -30.672 11.656 7.527 1 97.88 37 VAL B O 1
ATOM 4050 N N . GLU B 1 38 ? -30.391 11.555 5.305 1 97.38 38 GLU B N 1
ATOM 4051 C CA . GLU B 1 38 ? -31.484 10.609 5.109 1 97.38 38 GLU B CA 1
ATOM 4052 C C . GLU B 1 38 ? -31.25 9.312 5.879 1 97.38 38 GLU B C 1
ATOM 4054 O O . GLU B 1 38 ? -32.188 8.766 6.484 1 97.38 38 GLU B O 1
ATOM 4059 N N . MET B 1 39 ? -30.062 8.875 5.828 1 97.19 39 MET B N 1
ATOM 4060 C CA . MET B 1 39 ? -29.719 7.637 6.52 1 97.19 39 MET B CA 1
ATOM 4061 C C . MET B 1 39 ? -29.766 7.828 8.031 1 97.19 39 MET B C 1
ATOM 4063 O O . MET B 1 39 ? -30.203 6.934 8.758 1 97.19 39 MET B O 1
ATOM 4067 N N . LEU B 1 40 ? -29.312 8.984 8.461 1 97.5 40 LEU B N 1
ATOM 4068 C CA . LEU B 1 40 ? -29.328 9.258 9.891 1 97.5 40 LEU B CA 1
ATOM 4069 C C . LEU B 1 40 ? -30.766 9.359 10.406 1 97.5 40 LEU B C 1
ATOM 4071 O O . LEU B 1 40 ? -31.062 8.898 11.508 1 97.5 40 LEU B O 1
ATOM 4075 N N . LYS B 1 41 ? -31.594 9.93 9.633 1 96.56 41 LYS B N 1
ATOM 4076 C CA . LYS B 1 41 ? -33 10.008 10 1 96.56 41 LYS B CA 1
ATOM 4077 C C . LYS B 1 41 ? -33.594 8.617 10.156 1 96.56 41 LYS B C 1
ATOM 4079 O O . LYS B 1 41 ? -34.375 8.367 11.086 1 96.56 41 LYS B O 1
ATOM 4084 N N . LYS B 1 42 ? -33.25 7.77 9.227 1 95.56 42 LYS B N 1
ATOM 4085 C CA . LYS B 1 42 ? -33.719 6.395 9.305 1 95.56 42 LYS B CA 1
ATOM 4086 C C . LYS B 1 42 ? -33.156 5.688 10.539 1 95.56 42 LYS B C 1
ATOM 4088 O O . LYS B 1 42 ? -33.844 4.875 11.164 1 95.56 42 LYS B O 1
ATOM 4093 N N . LEU B 1 43 ? -31.984 5.988 10.812 1 95.75 43 LEU B N 1
ATOM 4094 C CA . LEU B 1 43 ? -31.312 5.363 11.938 1 95.75 43 LEU B CA 1
ATOM 4095 C C . LEU B 1 43 ? -31.953 5.77 13.258 1 95.75 43 LEU B C 1
ATOM 4097 O O . LEU B 1 43 ? -31.906 5.02 14.234 1 95.75 43 LEU B O 1
ATOM 4101 N N . LYS B 1 44 ? -32.562 6.891 13.312 1 95.19 44 LYS B N 1
ATOM 4102 C CA . LYS B 1 44 ? -33.25 7.402 14.508 1 95.19 44 LYS B CA 1
ATOM 4103 C C . LYS B 1 44 ? -34.375 6.488 14.93 1 95.19 44 LYS B C 1
ATOM 4105 O O . LYS B 1 44 ? -34.812 6.527 16.078 1 95.19 44 LYS B O 1
ATOM 4110 N N . ASN B 1 45 ? -34.812 5.664 14.023 1 93.62 45 ASN B N 1
ATOM 4111 C CA . ASN B 1 45 ? -35.844 4.695 14.359 1 93.62 45 ASN B CA 1
ATOM 4112 C C . ASN B 1 45 ? -35.312 3.57 15.234 1 93.62 45 ASN B C 1
ATOM 4114 O O . ASN B 1 45 ? -36.094 2.867 15.891 1 93.62 45 ASN B O 1
ATOM 4118 N N . PHE B 1 46 ? -34.031 3.451 15.328 1 92.94 46 PHE B N 1
ATOM 4119 C CA . PHE B 1 46 ? -33.406 2.34 16.031 1 92.94 46 PHE B CA 1
ATOM 4120 C C . PHE B 1 46 ? -32.594 2.844 17.234 1 92.94 46 PHE B C 1
ATOM 4122 O O . PHE B 1 46 ? -32.438 2.127 18.219 1 92.94 46 PHE B O 1
ATOM 4129 N N . ILE B 1 47 ? -32.094 4.035 17.094 1 95.44 47 ILE B N 1
ATOM 4130 C CA . ILE B 1 47 ? -31.234 4.637 18.109 1 95.44 47 ILE B CA 1
ATOM 4131 C C . ILE B 1 47 ? -31.719 6.043 18.438 1 95.44 47 ILE B C 1
ATOM 4133 O O . ILE B 1 47 ? -32.125 6.797 17.531 1 95.44 47 ILE B O 1
ATOM 4137 N N . ASN B 1 48 ? -31.656 6.324 19.719 1 96.81 48 ASN B N 1
ATOM 4138 C CA . ASN B 1 48 ? -32.062 7.664 20.125 1 96.81 48 ASN B CA 1
ATOM 4139 C C . ASN B 1 48 ? -30.891 8.633 20.125 1 96.81 48 ASN B C 1
ATOM 4141 O O . ASN B 1 48 ? -30 8.523 20.984 1 96.81 48 ASN B O 1
ATOM 4145 N N . PHE B 1 49 ? -30.922 9.578 19.188 1 97.31 49 PHE B N 1
ATOM 4146 C CA . PHE B 1 49 ? -29.891 10.594 19.125 1 97.31 49 PHE B CA 1
ATOM 4147 C C . PHE B 1 49 ? -30.391 11.844 18.422 1 97.31 49 PHE B C 1
ATOM 4149 O O . PHE B 1 49 ? -31.5 11.852 17.875 1 97.31 49 PHE B O 1
ATOM 4156 N N . LYS B 1 50 ? -29.656 12.93 18.5 1 97.56 50 LYS B N 1
ATOM 4157 C CA . LYS B 1 50 ? -30.031 14.195 17.875 1 97.56 50 LYS B CA 1
ATOM 4158 C C . LYS B 1 50 ? -28.984 14.609 16.828 1 97.56 50 LYS B C 1
ATOM 4160 O O . LYS B 1 50 ? -27.797 14.312 16.969 1 97.56 50 LYS B O 1
ATOM 4165 N N . ILE B 1 51 ? -29.516 15.211 15.773 1 97.94 51 ILE B N 1
ATOM 4166 C CA . ILE B 1 51 ? -28.578 15.711 14.758 1 97.94 51 ILE B CA 1
ATOM 4167 C C . ILE B 1 51 ? -28.844 17.188 14.508 1 97.94 51 ILE B C 1
ATOM 4169 O O . ILE B 1 51 ? -30 17.641 14.539 1 97.94 51 ILE B O 1
ATOM 4173 N N . TYR B 1 52 ? -27.797 17.938 14.328 1 97.81 52 TYR B N 1
ATOM 4174 C CA . TYR B 1 52 ? -27.812 19.344 13.945 1 97.81 52 TYR B CA 1
ATOM 4175 C C . TYR B 1 52 ? -27.016 19.578 12.672 1 97.81 52 TYR B C 1
ATOM 4177 O O . TYR B 1 52 ? -25.875 19.125 12.547 1 97.81 52 TYR B O 1
ATOM 4185 N N . LEU B 1 53 ? -27.641 20.281 11.719 1 97.81 53 LEU B N 1
ATOM 4186 C CA . LEU B 1 53 ? -26.969 20.5 10.445 1 97.81 53 LEU B CA 1
ATOM 4187 C C . LEU B 1 53 ? -26.125 21.766 10.484 1 97.81 53 LEU B C 1
ATOM 4189 O O . LEU B 1 53 ? -26.484 22.75 11.133 1 97.81 53 LEU B O 1
ATOM 4193 N N . VAL B 1 54 ? -25.031 21.641 9.844 1 96.38 54 VAL B N 1
ATOM 4194 C CA . VAL B 1 54 ? -24.156 22.812 9.688 1 96.38 54 VAL B CA 1
ATOM 4195 C C . VAL B 1 54 ? -23.828 23.016 8.211 1 96.38 54 VAL B C 1
ATOM 4197 O O . VAL B 1 54 ? -23.375 22.078 7.531 1 96.38 54 VAL B O 1
ATOM 4200 N N . HIS B 1 55 ? -24.078 24.219 7.754 1 93.94 55 HIS B N 1
ATOM 4201 C CA . HIS B 1 55 ? -23.812 24.562 6.359 1 93.94 55 HIS B CA 1
ATOM 4202 C C . HIS B 1 55 ? -22.875 25.766 6.258 1 93.94 55 HIS B C 1
ATOM 4204 O O . HIS B 1 55 ? -23.078 26.766 6.953 1 93.94 55 HIS B O 1
ATOM 4210 N N . ILE B 1 56 ? -21.875 25.547 5.406 1 89.06 56 ILE B N 1
ATOM 4211 C CA . ILE B 1 56 ? -20.922 26.625 5.199 1 89.06 56 ILE B CA 1
ATOM 4212 C C . ILE B 1 56 ? -21.016 27.141 3.766 1 89.06 56 ILE B C 1
ATOM 4214 O O . ILE B 1 56 ? -20.922 26.359 2.814 1 89.06 56 ILE B O 1
ATOM 4218 N N . ASN B 1 57 ? -21.188 28.359 3.635 1 85.19 57 ASN B N 1
ATOM 4219 C CA . ASN B 1 57 ? -21.172 29.047 2.348 1 85.19 57 ASN B CA 1
ATOM 4220 C C . ASN B 1 57 ? -19.812 29.703 2.09 1 85.19 57 ASN B C 1
ATOM 4222 O O . ASN B 1 57 ? -19.5 30.734 2.68 1 85.19 57 ASN B O 1
ATOM 4226 N N . HIS B 1 58 ? -19.078 29.156 1.218 1 77.38 58 HIS B N 1
ATOM 4227 C CA . HIS B 1 58 ? -17.719 29.594 0.977 1 77.38 58 HIS B CA 1
ATOM 4228 C C . HIS B 1 58 ? -17.672 30.844 0.097 1 77.38 58 HIS B C 1
ATOM 4230 O O . HIS B 1 58 ? -16.609 31.406 -0.143 1 77.38 58 HIS B O 1
ATOM 4236 N N . LEU B 1 59 ? -18.766 31.266 -0.396 1 67.31 59 LEU B N 1
ATOM 4237 C CA . LEU B 1 59 ? -18.953 32.469 -1.163 1 67.31 59 LEU B CA 1
ATOM 4238 C C . LEU B 1 59 ? -18.094 32.469 -2.424 1 67.31 59 LEU B C 1
ATOM 4240 O O . LEU B 1 59 ? -17.594 33.531 -2.84 1 67.31 59 LEU B O 1
ATOM 4244 N N . LEU B 1 60 ? -17.75 31.328 -2.846 1 66.75 60 LEU B N 1
ATOM 4245 C CA . LEU B 1 60 ? -16.875 31.234 -4 1 66.75 60 LEU B CA 1
ATOM 4246 C C . LEU B 1 60 ? -17.656 31.406 -5.301 1 66.75 60 LEU B C 1
ATOM 4248 O O . LEU B 1 60 ? -17.094 31.844 -6.309 1 66.75 60 LEU B O 1
ATOM 4252 N N . ARG B 1 61 ? -18.953 31.031 -5.328 1 64.31 61 ARG B N 1
ATOM 4253 C CA . ARG B 1 61 ? -19.672 30.953 -6.59 1 64.31 61 ARG B CA 1
ATOM 4254 C C . ARG B 1 61 ? -20.828 31.938 -6.633 1 64.31 61 ARG B C 1
ATOM 4256 O O . ARG B 1 61 ? -21.828 31.703 -7.293 1 64.31 61 ARG B O 1
ATOM 4263 N N . GLY B 1 62 ? -20.641 32.969 -5.984 1 64.25 62 GLY B N 1
ATOM 4264 C CA . GLY B 1 62 ? -21.656 34 -6.039 1 64.25 62 GLY B CA 1
ATOM 4265 C C . GLY B 1 62 ? -23.062 33.469 -5.891 1 64.25 62 GLY B C 1
ATOM 4266 O O . GLY B 1 62 ? -23.406 32.875 -4.859 1 64.25 62 GLY B O 1
ATOM 4267 N N . GLU B 1 63 ? -23.766 33.438 -6.992 1 62.47 63 GLU B N 1
ATOM 4268 C CA . GLU B 1 63 ? -25.188 33.094 -7.035 1 62.47 63 GLU B CA 1
ATOM 4269 C C . GLU B 1 63 ? -25.391 31.609 -6.707 1 62.47 63 GLU B C 1
ATOM 4271 O O . GLU B 1 63 ? -26.375 31.25 -6.047 1 62.47 63 GLU B O 1
ATOM 4276 N N . ASP B 1 64 ? -24.547 30.781 -7.082 1 68.88 64 ASP B N 1
ATOM 4277 C CA . ASP B 1 64 ? -24.688 29.344 -6.844 1 68.88 64 ASP B CA 1
ATOM 4278 C C . ASP B 1 64 ? -24.531 29.016 -5.359 1 68.88 64 ASP B C 1
ATOM 4280 O O . ASP B 1 64 ? -25.234 28.141 -4.844 1 68.88 64 ASP B O 1
ATOM 4284 N N . ALA B 1 65 ? -23.719 29.734 -4.746 1 72.12 65 ALA B N 1
ATOM 4285 C CA . ALA B 1 65 ? -23.531 29.531 -3.312 1 72.12 65 ALA B CA 1
ATOM 4286 C C . ALA B 1 65 ? -24.781 29.906 -2.533 1 72.12 65 ALA B C 1
ATOM 4288 O O . ALA B 1 65 ? -25.141 29.25 -1.559 1 72.12 65 ALA B O 1
ATOM 4289 N N . ASP B 1 66 ? -25.438 30.859 -3.002 1 80.38 66 ASP B N 1
ATOM 4290 C CA . ASP B 1 66 ? -26.672 31.312 -2.359 1 80.38 66 ASP B CA 1
ATOM 4291 C C . ASP B 1 66 ? -27.797 30.297 -2.568 1 80.38 66 ASP B C 1
ATOM 4293 O O . ASP B 1 66 ? -28.609 30.078 -1.675 1 80.38 66 ASP B O 1
ATOM 4297 N N . SER B 1 67 ? -27.797 29.766 -3.711 1 82.06 67 SER B N 1
ATOM 4298 C CA . SER B 1 67 ? -28.797 28.734 -4.008 1 82.06 67 SER B CA 1
ATOM 4299 C C . SER B 1 67 ? -28.609 27.5 -3.133 1 82.06 67 SER B C 1
ATOM 4301 O O . SER B 1 67 ? -29.578 26.922 -2.664 1 82.06 67 SER B O 1
ATOM 4303 N N . ASP B 1 68 ? -27.438 27.172 -2.914 1 84.81 68 ASP B N 1
ATOM 4304 C CA . ASP B 1 68 ? -27.141 26.016 -2.059 1 84.81 68 ASP B CA 1
ATOM 4305 C C . ASP B 1 68 ? -27.594 26.281 -0.621 1 84.81 68 ASP B C 1
ATOM 4307 O O . ASP B 1 68 ? -28.109 25.391 0.047 1 84.81 68 ASP B O 1
ATOM 4311 N N . GLU B 1 69 ? -27.297 27.469 -0.224 1 88.56 69 GLU B N 1
ATOM 4312 C CA . GLU B 1 69 ? -27.703 27.859 1.126 1 88.56 69 GLU B CA 1
ATOM 4313 C C . GLU B 1 69 ? -29.219 27.797 1.29 1 88.56 69 GLU B C 1
ATOM 4315 O O . GLU B 1 69 ? -29.719 27.266 2.283 1 88.56 69 GLU B O 1
ATOM 4320 N N . LYS B 1 70 ? -29.922 28.328 0.31 1 91 70 LYS B N 1
ATOM 4321 C CA . LYS B 1 70 ? -31.375 28.297 0.343 1 91 70 LYS B CA 1
ATOM 4322 C C . LYS B 1 70 ? -31.906 26.875 0.358 1 91 70 LYS B C 1
ATOM 4324 O O . LYS B 1 70 ? -32.844 26.547 1.095 1 91 70 LYS B O 1
ATOM 4329 N N . PHE B 1 71 ? -31.344 26.125 -0.448 1 92.62 71 PHE B N 1
ATOM 4330 C CA . PHE B 1 71 ? -31.719 24.719 -0.494 1 92.62 71 PHE B CA 1
ATOM 4331 C C . PHE B 1 71 ? -31.516 24.062 0.865 1 92.62 71 PHE B C 1
ATOM 4333 O O . PHE B 1 71 ? -32.375 23.312 1.331 1 92.62 71 PHE B O 1
ATOM 4340 N N . SER B 1 72 ? -30.438 24.328 1.453 1 94 72 SER B N 1
ATOM 4341 C CA . SER B 1 72 ? -30.094 23.703 2.732 1 94 72 SER B CA 1
ATOM 4342 C C . SER B 1 72 ? -31.094 24.109 3.816 1 94 72 SER B C 1
ATOM 4344 O O . SER B 1 72 ? -31.5 23.281 4.629 1 94 72 SER B O 1
ATOM 4346 N N . ILE B 1 73 ? -31.453 25.344 3.783 1 94.62 73 ILE B N 1
ATOM 4347 C CA . ILE B 1 73 ? -32.406 25.859 4.758 1 94.62 73 ILE B CA 1
ATOM 4348 C C . ILE B 1 73 ? -33.781 25.203 4.535 1 94.62 73 ILE B C 1
ATOM 4350 O O . ILE B 1 73 ? -34.406 24.766 5.488 1 94.62 73 ILE B O 1
ATOM 4354 N N . GLU B 1 74 ? -34.188 25.141 3.344 1 95.5 74 GLU B N 1
ATOM 4355 C CA . GLU B 1 74 ? -35.469 24.531 3.004 1 95.5 74 GLU B CA 1
ATOM 4356 C C . GLU B 1 74 ? -35.5 23.047 3.363 1 95.5 74 GLU B C 1
ATOM 4358 O O . GLU B 1 74 ? -36.5 22.547 3.861 1 95.5 74 GLU B O 1
ATOM 4363 N N . TYR B 1 75 ? -34.406 22.438 3.033 1 95.62 75 TYR B N 1
ATOM 4364 C CA . TYR B 1 75 ? -34.312 21.016 3.348 1 95.62 75 TYR B CA 1
ATOM 4365 C C . TYR B 1 75 ? -34.438 20.781 4.848 1 95.62 75 TYR B C 1
ATOM 4367 O O . TYR B 1 75 ? -35.156 19.875 5.277 1 95.62 75 TYR B O 1
ATOM 4375 N N . ALA B 1 76 ? -33.75 21.562 5.594 1 96.62 76 ALA B N 1
ATOM 4376 C CA . ALA B 1 76 ? -33.781 21.422 7.047 1 96.62 76 ALA B CA 1
ATOM 4377 C C . ALA B 1 76 ? -35.188 21.672 7.586 1 96.62 76 ALA B C 1
ATOM 4379 O O . ALA B 1 76 ? -35.656 20.922 8.445 1 96.62 76 ALA B O 1
ATOM 4380 N N . LYS B 1 77 ? -35.812 22.672 7.098 1 95.81 77 LYS B N 1
ATOM 4381 C CA . LYS B 1 77 ? -37.156 23.016 7.516 1 95.81 77 LYS B CA 1
ATOM 4382 C C . LYS B 1 77 ? -38.125 21.891 7.203 1 95.81 77 LYS B C 1
ATOM 4384 O O . LYS B 1 77 ? -38.938 21.516 8.047 1 95.81 77 LYS B O 1
ATOM 4389 N N . LYS B 1 78 ? -38.031 21.375 6.062 1 95.31 78 LYS B N 1
ATOM 4390 C CA . LYS B 1 78 ? -38.906 20.312 5.605 1 95.31 78 LYS B CA 1
ATOM 4391 C C . LYS B 1 78 ? -38.781 19.062 6.484 1 95.31 78 LYS B C 1
ATOM 4393 O O . LYS B 1 78 ? -39.75 18.328 6.695 1 95.31 78 LYS B O 1
ATOM 4398 N N . ASN B 1 79 ? -37.625 18.875 7.02 1 95.31 79 ASN B N 1
ATOM 4399 C CA . ASN B 1 79 ? -37.344 17.672 7.793 1 95.31 79 ASN B CA 1
ATOM 4400 C C . ASN B 1 79 ? -37.312 17.953 9.289 1 95.31 79 ASN B C 1
ATOM 4402 O O . ASN B 1 79 ? -36.938 17.094 10.086 1 95.31 79 ASN B O 1
ATOM 4406 N N . ASN B 1 80 ? -37.656 19.141 9.656 1 95.12 80 ASN B N 1
ATOM 4407 C CA . ASN B 1 80 ? -37.719 19.562 11.055 1 95.12 80 ASN B CA 1
ATOM 4408 C C . ASN B 1 80 ? -36.375 19.406 11.75 1 95.12 80 ASN B C 1
ATOM 4410 O O . ASN B 1 80 ? -36.312 18.812 12.82 1 95.12 80 ASN B O 1
ATOM 4414 N N . LEU B 1 81 ? -35.406 19.844 11.062 1 96.94 81 LEU B N 1
ATOM 4415 C CA . LEU B 1 81 ? -34.062 19.812 11.609 1 96.94 81 LEU B CA 1
ATOM 4416 C C . LEU B 1 81 ? -33.531 21.234 11.812 1 96.94 81 LEU B C 1
ATOM 4418 O O . LEU B 1 81 ? -33.844 22.141 11.047 1 96.94 81 LEU B O 1
ATOM 4422 N N . GLU B 1 82 ? -32.719 21.391 12.875 1 97.12 82 GLU B N 1
ATOM 4423 C CA . GLU B 1 82 ? -32.062 22.656 13.094 1 97.12 82 GLU B CA 1
ATOM 4424 C C . GLU B 1 82 ? -30.797 22.766 12.234 1 97.12 82 GLU B C 1
ATOM 4426 O O . GLU B 1 82 ? -30.062 21.797 12.086 1 97.12 82 GLU B O 1
ATOM 4431 N N . ILE B 1 83 ? -30.594 24 11.703 1 97.06 83 ILE B N 1
ATOM 4432 C CA . ILE B 1 83 ? -29.438 24.203 10.828 1 97.06 83 ILE B CA 1
ATOM 4433 C C . ILE B 1 83 ? -28.719 25.5 11.211 1 97.06 83 ILE B C 1
ATOM 4435 O O . ILE B 1 83 ? -29.359 26.5 11.539 1 97.06 83 ILE B O 1
ATOM 4439 N N . PHE B 1 84 ? -27.438 25.375 11.266 1 96.88 84 PHE B N 1
ATOM 4440 C CA . PHE B 1 84 ? -26.578 26.531 11.477 1 96.88 84 PHE B CA 1
ATOM 4441 C C . PHE B 1 84 ? -25.828 26.891 10.195 1 96.88 84 PHE B C 1
ATOM 4443 O O . PHE B 1 84 ? -25.266 26.016 9.531 1 96.88 84 PHE B O 1
ATOM 4450 N N . ILE B 1 85 ? -25.828 28.156 9.844 1 94.69 85 ILE B N 1
ATOM 4451 C CA . ILE B 1 85 ? -25.203 28.594 8.594 1 94.69 85 ILE B CA 1
ATOM 4452 C C . ILE B 1 85 ? -24.141 29.656 8.891 1 94.69 85 ILE B C 1
ATOM 4454 O O . ILE B 1 85 ? -24.328 30.516 9.758 1 94.69 85 ILE B O 1
ATOM 4458 N N . LYS B 1 86 ? -23.047 29.484 8.203 1 92.44 86 LYS B N 1
ATOM 4459 C CA . LYS B 1 86 ? -22 30.5 8.281 1 92.44 86 LYS B CA 1
ATOM 4460 C C . LYS B 1 86 ? -21.453 30.844 6.895 1 92.44 86 LYS B C 1
ATOM 4462 O O . LYS B 1 86 ? -21.281 29.953 6.055 1 92.44 86 LYS B O 1
ATOM 4467 N N . ARG B 1 87 ? -21.328 32.125 6.637 1 89.75 87 ARG B N 1
ATOM 4468 C CA . ARG B 1 87 ? -20.734 32.594 5.395 1 89.75 87 ARG B CA 1
ATOM 4469 C C . ARG B 1 87 ? -19.266 33 5.605 1 89.75 87 ARG B C 1
ATOM 4471 O O . ARG B 1 87 ? -18.953 33.75 6.516 1 89.75 87 ARG B O 1
ATOM 4478 N N . ILE B 1 88 ? -18.438 32.344 4.836 1 86.44 88 ILE B N 1
ATOM 4479 C CA . ILE B 1 88 ? -17.016 32.594 5.027 1 86.44 88 ILE B CA 1
ATOM 4480 C C . ILE B 1 88 ? -16.375 33.031 3.703 1 86.44 88 ILE B C 1
ATOM 4482 O O . ILE B 1 88 ? -16.5 32.312 2.693 1 86.44 88 ILE B O 1
ATOM 4486 N N . PRO B 1 89 ? -15.742 34.125 3.689 1 84 89 PRO B N 1
ATOM 4487 C CA . PRO B 1 89 ? -15.031 34.531 2.475 1 84 89 PRO B CA 1
ATOM 4488 C C . PRO B 1 89 ? -13.695 33.844 2.303 1 84 89 PRO B C 1
ATOM 4490 O O . PRO B 1 89 ? -12.641 34.438 2.523 1 84 89 PRO B O 1
ATOM 4493 N N . VAL B 1 90 ? -13.664 32.688 1.797 1 82.56 90 VAL B N 1
ATOM 4494 C CA . VAL B 1 90 ? -12.5 31.797 1.729 1 82.56 90 VAL B CA 1
ATOM 4495 C C . VAL B 1 90 ? -11.43 32.406 0.834 1 82.56 90 VAL B C 1
ATOM 4497 O O . VAL B 1 90 ? -10.234 32.281 1.094 1 82.56 90 VAL B O 1
ATOM 4500 N N . LYS B 1 91 ? -11.828 33.062 -0.246 1 79.94 91 LYS B N 1
ATOM 4501 C CA . LYS B 1 91 ? -10.883 33.688 -1.172 1 79.94 91 LYS B CA 1
ATOM 4502 C C . LYS B 1 91 ? -10.055 34.75 -0.48 1 79.94 91 LYS B C 1
ATOM 4504 O O . LYS B 1 91 ? -8.836 34.844 -0.667 1 79.94 91 LYS B O 1
ATOM 4509 N N . GLU B 1 92 ? -10.719 35.531 0.257 1 83.38 92 GLU B N 1
ATOM 4510 C CA . GLU B 1 92 ? -10.047 36.625 0.964 1 83.38 92 GLU B CA 1
ATOM 4511 C C . GLU B 1 92 ? -9.109 36.094 2.043 1 83.38 92 GLU B C 1
ATOM 4513 O O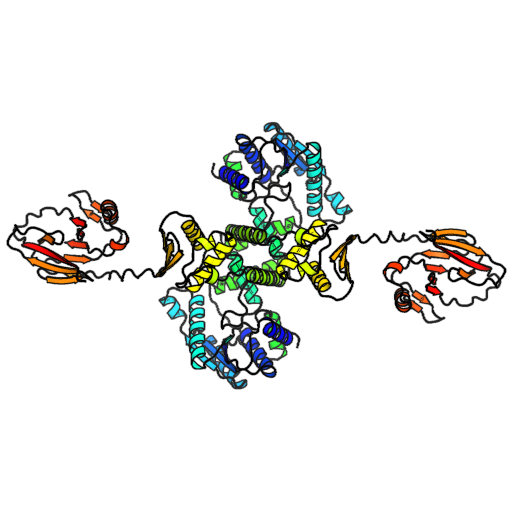 . GLU B 1 92 ? -7.984 36.562 2.193 1 83.38 92 GLU B O 1
ATOM 4518 N N . ILE B 1 93 ? -9.516 35.125 2.711 1 85.31 93 ILE B N 1
ATOM 4519 C CA . ILE B 1 93 ? -8.734 34.531 3.789 1 85.31 93 ILE B CA 1
ATOM 4520 C C . ILE B 1 93 ? -7.492 33.844 3.213 1 85.31 93 ILE B C 1
ATOM 4522 O O . ILE B 1 93 ? -6.402 33.938 3.783 1 85.31 93 ILE B O 1
ATOM 4526 N N . SER B 1 94 ? -7.707 33.125 2.166 1 81.94 94 SER B N 1
ATOM 4527 C CA . SER B 1 94 ? -6.602 32.438 1.509 1 81.94 94 SER B CA 1
ATOM 4528 C C . SER B 1 94 ? -5.488 33.406 1.133 1 81.94 94 SER B C 1
ATOM 4530 O O . SER B 1 94 ? -4.309 33.125 1.314 1 81.94 94 SER B O 1
ATOM 4532 N N . LYS B 1 95 ? -5.824 34.5 0.603 1 79.81 95 LYS B N 1
ATOM 4533 C CA . LYS B 1 95 ? -4.863 35.531 0.226 1 79.81 95 LYS B CA 1
ATOM 4534 C C . LYS B 1 95 ? -4.121 36.094 1.448 1 79.81 95 LYS B C 1
ATOM 4536 O O . LYS B 1 95 ? -2.92 36.344 1.385 1 79.81 95 LYS B O 1
ATOM 4541 N N . GLU B 1 96 ? -4.863 36.094 2.414 1 83.19 96 GLU B N 1
ATOM 4542 C CA . GLU B 1 96 ? -4.309 36.656 3.637 1 83.19 96 GLU B CA 1
ATOM 4543 C C . GLU B 1 96 ? -3.32 35.688 4.297 1 83.19 96 GLU B C 1
ATOM 4545 O O . GLU B 1 96 ? -2.26 36.125 4.762 1 83.19 96 GLU B O 1
ATOM 4550 N N . VAL B 1 97 ? -3.615 34.469 4.316 1 80.88 97 VAL B N 1
ATOM 4551 C CA . VAL B 1 97 ? -2.832 33.531 5.09 1 80.88 97 VAL B CA 1
ATOM 4552 C C . VAL B 1 97 ? -1.84 32.812 4.176 1 80.88 97 VAL B C 1
ATOM 4554 O O . VAL B 1 97 ? -0.919 32.125 4.648 1 80.88 97 VAL B O 1
ATOM 4557 N N . GLY B 1 98 ? -1.922 32.969 2.885 1 77.75 98 GLY B N 1
ATOM 4558 C CA . GLY B 1 98 ? -0.996 32.344 1.942 1 77.75 98 GLY B CA 1
ATOM 4559 C C . GLY B 1 98 ? -1.192 30.859 1.79 1 77.75 98 GLY B C 1
ATOM 4560 O O . GLY B 1 98 ? -0.223 30.109 1.646 1 77.75 98 GLY B O 1
ATOM 4561 N N . LYS B 1 99 ? -2.434 30.406 2.041 1 76.75 99 LYS B N 1
ATOM 4562 C CA . LYS B 1 99 ? -2.783 29 1.853 1 76.75 99 LYS B CA 1
ATOM 4563 C C . LYS B 1 99 ? -3.693 28.812 0.642 1 76.75 99 LYS B C 1
ATOM 4565 O O . LYS B 1 99 ? -4.23 29.797 0.11 1 76.75 99 LYS B O 1
ATOM 4570 N N . THR B 1 100 ? -3.771 27.562 0.239 1 72.62 100 THR B N 1
ATOM 4571 C CA . THR B 1 100 ? -4.645 27.281 -0.898 1 72.62 100 THR B CA 1
ATOM 4572 C C . THR B 1 100 ? -6.109 27.406 -0.496 1 72.62 100 THR B C 1
ATOM 4574 O O . THR B 1 100 ? -6.445 27.312 0.687 1 72.62 100 THR B O 1
ATOM 4577 N N . LEU B 1 101 ? -6.984 27.672 -1.447 1 74.94 101 LEU B N 1
ATOM 4578 C CA . LEU B 1 101 ? -8.422 27.797 -1.22 1 74.94 101 LEU B CA 1
ATOM 4579 C C . LEU B 1 101 ? -8.969 26.531 -0.542 1 74.94 101 LEU B C 1
ATOM 4581 O O . LEU B 1 101 ? -9.82 26.625 0.339 1 74.94 101 LEU B O 1
ATOM 4585 N N . GLU B 1 102 ? -8.438 25.422 -0.868 1 74.5 102 GLU B N 1
ATOM 4586 C CA . GLU B 1 102 ? -8.891 24.156 -0.325 1 74.5 102 GLU B CA 1
ATOM 4587 C C . GLU B 1 102 ? -8.516 24.016 1.147 1 74.5 102 GLU B C 1
ATOM 4589 O O . GLU B 1 102 ? -9.344 23.609 1.97 1 74.5 102 GLU B O 1
ATOM 4594 N N . GLU B 1 103 ? -7.32 24.375 1.378 1 76.06 103 GLU B N 1
ATOM 4595 C CA . GLU B 1 103 ? -6.844 24.281 2.754 1 76.06 103 GLU B CA 1
ATOM 4596 C C . GLU B 1 103 ? -7.629 25.203 3.678 1 76.06 103 GLU B C 1
ATOM 4598 O O . GLU B 1 103 ? -8.031 24.812 4.773 1 76.06 103 GLU B O 1
ATOM 4603 N N . VAL B 1 104 ? -7.816 26.391 3.178 1 77 104 VAL B N 1
ATOM 4604 C CA . VAL B 1 104 ? -8.547 27.391 3.963 1 77 104 VAL B CA 1
ATOM 4605 C C . VAL B 1 104 ? -10 26.938 4.133 1 77 104 VAL B C 1
ATOM 4607 O O . VAL B 1 104 ? -10.57 27.062 5.219 1 77 104 VAL B O 1
ATOM 4610 N N . GLY B 1 105 ? -10.562 26.453 3.066 1 80.38 105 GLY B N 1
ATOM 4611 C CA . GLY B 1 105 ? -11.93 25.953 3.141 1 80.38 105 GLY B CA 1
ATOM 4612 C C . GLY B 1 105 ? -12.102 24.844 4.156 1 80.38 105 GLY B C 1
ATOM 4613 O O . GLY B 1 105 ? -13.07 24.844 4.914 1 80.38 105 GLY B O 1
ATOM 4614 N N . ARG B 1 106 ? -11.195 24.016 4.238 1 81.56 106 ARG B N 1
ATOM 4615 C CA . ARG B 1 106 ? -11.242 22.891 5.168 1 81.56 106 ARG B CA 1
ATOM 4616 C C . ARG B 1 106 ? -11.062 23.375 6.609 1 81.56 106 ARG B C 1
ATOM 4618 O O . ARG B 1 106 ? -11.812 22.953 7.496 1 81.56 106 ARG B O 1
ATOM 4625 N N . GLU B 1 107 ? -10.133 24.156 6.719 1 84 107 GLU B N 1
ATOM 4626 C CA . GLU B 1 107 ? -9.836 24.656 8.062 1 84 107 GLU B CA 1
ATOM 4627 C C . GLU B 1 107 ? -11.016 25.438 8.633 1 84 107 GLU B C 1
ATOM 4629 O O . GLU B 1 107 ? -11.398 25.234 9.789 1 84 107 GLU B O 1
ATOM 4634 N N . GLU B 1 108 ? -11.539 26.219 7.797 1 85.31 108 GLU B N 1
ATOM 4635 C CA . GLU B 1 108 ? -12.672 27.016 8.234 1 85.31 108 GLU B CA 1
ATOM 4636 C C . GLU B 1 108 ? -13.891 26.156 8.523 1 85.31 108 GLU B C 1
ATOM 4638 O O . GLU B 1 108 ? -14.664 26.438 9.438 1 85.31 108 GLU B O 1
ATOM 4643 N N . ARG B 1 109 ? -14.055 25.172 7.75 1 88.38 109 ARG B N 1
ATOM 4644 C CA . ARG B 1 109 ? -15.148 24.234 7.965 1 88.38 109 ARG B CA 1
ATOM 4645 C C . ARG B 1 109 ? -15.047 23.562 9.336 1 88.38 109 ARG B C 1
ATOM 4647 O O . ARG B 1 109 ? -16.016 23.562 10.102 1 88.38 109 ARG B O 1
ATOM 4654 N N . TYR B 1 110 ? -13.945 23.141 9.633 1 89.75 110 TYR B N 1
ATOM 4655 C CA . TYR B 1 110 ? -13.773 22.406 10.883 1 89.75 110 TYR B CA 1
ATOM 4656 C C . TYR B 1 110 ? -13.789 23.359 12.07 1 89.75 110 TYR B C 1
ATOM 4658 O O . TYR B 1 110 ? -14.242 23 13.156 1 89.75 110 TYR B O 1
ATOM 4666 N N . LYS B 1 111 ? -13.367 24.562 11.781 1 90.06 111 LYS B N 1
ATOM 4667 C CA . LYS B 1 111 ? -13.508 25.578 12.82 1 90.06 111 LYS B CA 1
ATOM 4668 C C . LYS B 1 111 ? -14.977 25.828 13.156 1 90.06 111 LYS B C 1
ATOM 4670 O O . LYS B 1 111 ? -15.344 25.906 14.336 1 90.06 111 LYS B O 1
ATOM 4675 N N . PHE B 1 112 ? -15.734 25.938 12.125 1 92.31 112 PHE B N 1
ATOM 4676 C CA . PHE B 1 112 ? -17.156 26.156 12.328 1 92.31 112 PHE B CA 1
ATOM 4677 C C . PHE B 1 112 ? -17.812 24.938 12.969 1 92.31 112 PHE B C 1
ATOM 4679 O O . PHE B 1 112 ? -18.672 25.078 13.852 1 92.31 112 PHE B O 1
ATOM 4686 N N . PHE B 1 113 ? -17.422 23.766 12.57 1 94.44 113 PHE B N 1
ATOM 4687 C CA . PHE B 1 113 ? -17.922 22.547 13.211 1 94.44 113 PHE B CA 1
ATOM 4688 C C . PHE B 1 113 ? -17.656 22.578 14.711 1 94.44 113 PHE B C 1
ATOM 4690 O O . PHE B 1 113 ? -18.531 22.25 15.516 1 94.44 113 PHE B O 1
ATOM 4697 N N . SER B 1 114 ? -16.469 22.969 15.008 1 93.12 114 SER B N 1
ATOM 4698 C CA . SER B 1 114 ? -16.062 23 16.406 1 93.12 114 SER B CA 1
ATOM 4699 C C . SER B 1 114 ? -16.875 24.016 17.203 1 93.12 114 SER B C 1
ATOM 4701 O O . SER B 1 114 ? -17.219 23.766 18.359 1 93.12 114 SER B O 1
ATOM 4703 N N . GLU B 1 115 ? -17.109 25.156 16.609 1 95.06 115 GLU B N 1
ATOM 4704 C CA . GLU B 1 115 ? -17.922 26.203 17.234 1 95.06 115 GLU B CA 1
ATOM 4705 C C . GLU B 1 115 ? -19.312 25.688 17.578 1 95.06 115 GLU B C 1
ATOM 4707 O O . GLU B 1 115 ? -19.781 25.844 18.703 1 95.06 115 GLU B O 1
ATOM 4712 N N . ILE B 1 116 ? -19.922 25.094 16.656 1 96 116 ILE B N 1
ATOM 4713 C CA . ILE B 1 116 ? -21.266 24.594 16.844 1 96 116 ILE B CA 1
ATOM 4714 C C . ILE B 1 116 ? -21.25 23.391 17.797 1 96 116 ILE B C 1
ATOM 4716 O O . ILE B 1 116 ? -22.156 23.234 18.609 1 96 116 ILE B O 1
ATOM 4720 N N . TYR B 1 117 ? -20.266 22.578 17.625 1 96.19 117 TYR B N 1
ATOM 4721 C CA . TYR B 1 117 ? -20.047 21.422 18.484 1 96.19 117 TYR B CA 1
ATOM 4722 C C . TYR B 1 117 ? -20.078 21.812 19.953 1 96.19 117 TYR B C 1
ATOM 4724 O O . TYR B 1 117 ? -20.75 21.156 20.766 1 96.19 117 TYR B O 1
ATOM 4732 N N . LYS B 1 118 ? -19.469 22.875 20.297 1 95.94 118 LYS B N 1
ATOM 4733 C CA . LYS B 1 118 ? -19.422 23.375 21.656 1 95.94 118 LYS B CA 1
ATOM 4734 C C . LYS B 1 118 ? -20.75 24.031 22.047 1 95.94 118 LYS B C 1
ATOM 4736 O O . LYS B 1 118 ? -21.25 23.812 23.156 1 95.94 118 LYS B O 1
ATOM 4741 N N . LYS B 1 119 ? -21.281 24.781 21.141 1 96.25 119 LYS B N 1
ATOM 4742 C CA . LYS B 1 119 ? -22.5 25.531 21.391 1 96.25 119 LYS B CA 1
ATOM 4743 C C . LYS B 1 119 ? -23.641 24.609 21.797 1 96.25 119 LYS B C 1
ATOM 4745 O O . LYS B 1 119 ? -24.422 24.906 22.703 1 96.25 119 LYS B O 1
ATOM 4750 N N . ILE B 1 120 ? -23.75 23.453 21.188 1 96.56 120 ILE B N 1
ATOM 4751 C CA . ILE B 1 120 ? -24.891 22.578 21.422 1 96.56 120 ILE B CA 1
ATOM 4752 C C . ILE B 1 120 ? -24.484 21.406 22.297 1 96.56 120 ILE B C 1
ATOM 4754 O O . ILE B 1 120 ? -25.234 20.438 22.453 1 96.56 120 ILE B O 1
ATOM 4758 N N . GLU B 1 121 ? -23.234 21.406 22.781 1 96.44 121 GLU B N 1
ATOM 4759 C CA . GLU B 1 121 ? -22.688 20.344 23.625 1 96.44 121 GLU B CA 1
ATOM 4760 C C . GLU B 1 121 ? -22.75 19 22.906 1 96.44 121 GLU B C 1
ATOM 4762 O O . GLU B 1 121 ? -23.234 18.016 23.484 1 96.44 121 GLU B O 1
ATOM 4767 N N . ALA B 1 122 ? -22.375 19.047 21.703 1 97.12 122 ALA B N 1
ATOM 4768 C CA . ALA B 1 122 ? -22.328 17.812 20.906 1 97.12 122 ALA B CA 1
ATOM 4769 C C . ALA B 1 122 ? -21.172 16.922 21.344 1 97.12 122 ALA B C 1
ATOM 4771 O O . ALA B 1 122 ? -20.266 17.359 22.062 1 97.12 122 ALA B O 1
ATOM 4772 N N . ASN B 1 123 ? -21.312 15.656 20.953 1 96.62 123 ASN B N 1
ATOM 4773 C CA . ASN B 1 123 ? -20.203 14.766 21.281 1 96.62 123 ASN B CA 1
ATOM 4774 C C . ASN B 1 123 ? -19.625 14.117 20.031 1 96.62 123 ASN B C 1
ATOM 4776 O O . ASN B 1 123 ? -18.562 13.492 20.078 1 96.62 123 ASN B O 1
ATOM 4780 N N . LYS B 1 124 ? -20.281 14.352 18.844 1 97.5 124 LYS B N 1
ATOM 4781 C CA . LYS B 1 124 ? -19.75 13.789 17.609 1 97.5 124 LYS B CA 1
ATOM 4782 C C . LYS B 1 124 ? -20 14.742 16.438 1 97.5 124 LYS B C 1
ATOM 4784 O O . LYS B 1 124 ? -20.906 15.57 16.469 1 97.5 124 LYS B O 1
ATOM 4789 N N . ILE B 1 125 ? -19.109 14.602 15.422 1 97.56 125 ILE B N 1
ATOM 4790 C CA . ILE B 1 125 ? -19.25 15.297 14.141 1 97.56 125 ILE B CA 1
ATOM 4791 C C . ILE B 1 125 ? -19.312 14.281 13.008 1 97.56 125 ILE B C 1
ATOM 4793 O O . ILE B 1 125 ? -18.422 13.43 12.875 1 97.56 125 ILE B O 1
ATOM 4797 N N . ALA B 1 126 ? -20.359 14.359 12.195 1 97.88 126 ALA B N 1
ATOM 4798 C CA . ALA B 1 126 ? -20.5 13.43 11.086 1 97.88 126 ALA B CA 1
ATOM 4799 C C . ALA B 1 126 ? -20.25 14.125 9.75 1 97.88 126 ALA B C 1
ATOM 4801 O O . ALA B 1 126 ? -20.812 15.195 9.484 1 97.88 126 ALA B O 1
ATOM 4802 N N . THR B 1 127 ? -19.406 13.531 8.938 1 96.31 127 THR B N 1
ATOM 4803 C CA . THR B 1 127 ? -19.172 14.023 7.59 1 96.31 127 THR B CA 1
ATOM 4804 C C . THR B 1 127 ? -19.562 12.984 6.547 1 96.31 127 THR B C 1
ATOM 4806 O O . THR B 1 127 ? -19.734 11.805 6.871 1 96.31 127 THR B O 1
ATOM 4809 N N . ALA B 1 128 ? -19.703 13.43 5.289 1 96.25 128 ALA B N 1
ATOM 4810 C CA . ALA B 1 128 ? -20.328 12.57 4.285 1 96.25 128 ALA B CA 1
ATOM 4811 C C . ALA B 1 128 ? -19.281 12.008 3.322 1 96.25 128 ALA B C 1
ATOM 4813 O O . ALA B 1 128 ? -19.531 11.914 2.117 1 96.25 128 ALA B O 1
ATOM 4814 N N . HIS B 1 129 ? -18.172 11.695 3.871 1 94.5 129 HIS B N 1
ATOM 4815 C CA . HIS B 1 129 ? -17.188 11.016 3.023 1 94.5 129 HIS B CA 1
ATOM 4816 C C . HIS B 1 129 ? -17.656 9.609 2.664 1 94.5 129 HIS B C 1
ATOM 4818 O O . HIS B 1 129 ? -18.172 8.883 3.518 1 94.5 129 HIS B O 1
ATOM 4824 N N . ASN B 1 130 ? -17.547 9.297 1.371 1 95.94 130 ASN B N 1
ATOM 4825 C CA . ASN B 1 130 ? -18.047 8.008 0.899 1 95.94 130 ASN B CA 1
ATOM 4826 C C . ASN B 1 130 ? -16.891 7.098 0.459 1 95.94 130 ASN B C 1
ATOM 4828 O O . ASN B 1 130 ? -15.727 7.375 0.746 1 95.94 130 ASN B O 1
ATOM 4832 N N . LYS B 1 131 ? -17.25 6 -0.125 1 95.44 131 LYS B N 1
ATOM 4833 C CA . LYS B 1 131 ? -16.266 4.988 -0.494 1 95.44 131 LYS B CA 1
ATOM 4834 C C . LYS B 1 131 ? -15.336 5.496 -1.595 1 95.44 131 LYS B C 1
ATOM 4836 O O . LYS B 1 131 ? -14.156 5.145 -1.629 1 95.44 131 LYS B O 1
ATOM 4841 N N . ASP B 1 132 ? -15.883 6.293 -2.488 1 94.62 132 ASP B N 1
ATOM 4842 C CA . ASP B 1 132 ? -15.07 6.863 -3.561 1 94.62 132 ASP B CA 1
ATOM 4843 C C . ASP B 1 132 ? -14.008 7.805 -3.002 1 94.62 132 ASP B C 1
ATOM 4845 O O . ASP B 1 132 ? -12.883 7.852 -3.51 1 94.62 132 ASP B O 1
ATOM 4849 N N . ASP B 1 133 ? -14.383 8.484 -1.985 1 93.12 133 ASP B N 1
ATOM 4850 C CA . ASP B 1 133 ? -13.422 9.375 -1.338 1 93.12 133 ASP B CA 1
ATOM 4851 C C . ASP B 1 133 ? -12.25 8.594 -0.751 1 93.12 133 ASP B C 1
ATOM 4853 O O . ASP B 1 133 ? -11.117 9.07 -0.751 1 93.12 133 ASP B O 1
ATOM 4857 N N . GLN B 1 134 ? -12.547 7.426 -0.217 1 95.25 134 GLN B N 1
ATOM 4858 C CA . GLN B 1 134 ? -11.508 6.562 0.332 1 95.25 134 GLN B CA 1
ATOM 4859 C C . GLN B 1 134 ? -10.469 6.211 -0.729 1 95.25 134 GLN B C 1
ATOM 4861 O O . GLN B 1 134 ? -9.266 6.316 -0.485 1 95.25 134 GLN B O 1
ATOM 4866 N N . ILE B 1 135 ? -10.961 5.859 -1.861 1 95.62 135 ILE B N 1
ATOM 4867 C CA . ILE B 1 135 ? -10.109 5.402 -2.957 1 95.62 135 ILE B CA 1
ATOM 4868 C C . ILE B 1 135 ? -9.281 6.574 -3.492 1 95.62 135 ILE B C 1
ATOM 4870 O O . ILE B 1 135 ? -8.086 6.43 -3.742 1 95.62 135 ILE B O 1
ATOM 4874 N N . GLU B 1 136 ? -9.984 7.684 -3.619 1 94.31 136 GLU B N 1
ATOM 4875 C CA . GLU B 1 136 ? -9.297 8.875 -4.109 1 94.31 136 GLU B CA 1
ATOM 4876 C C . GLU B 1 136 ? -8.164 9.281 -3.174 1 94.31 136 GLU B C 1
ATOM 4878 O O . GLU B 1 136 ? -7.062 9.602 -3.627 1 94.31 136 GLU B O 1
ATOM 4883 N N . THR B 1 137 ? -8.492 9.266 -1.928 1 93.25 137 THR B N 1
ATOM 4884 C CA . THR B 1 137 ? -7.496 9.641 -0.929 1 93.25 137 THR B CA 1
ATOM 4885 C C . THR B 1 137 ? -6.324 8.664 -0.942 1 93.25 137 THR B C 1
ATOM 4887 O O . THR B 1 137 ? -5.164 9.07 -0.842 1 93.25 137 THR B O 1
ATOM 4890 N N . PHE B 1 138 ? -6.605 7.406 -1.068 1 95.12 138 PHE B N 1
ATOM 4891 C CA . PHE B 1 138 ? -5.566 6.387 -1.144 1 95.12 138 PHE B CA 1
ATOM 4892 C C . PHE B 1 138 ? -4.617 6.664 -2.305 1 95.12 138 PHE B C 1
ATOM 4894 O O . PHE B 1 138 ? -3.398 6.684 -2.127 1 95.12 138 PHE B O 1
ATOM 4901 N N . LEU B 1 139 ? -5.207 6.875 -3.459 1 96.38 139 LEU B N 1
ATOM 4902 C CA . LEU B 1 139 ? -4.402 7.098 -4.656 1 96.38 139 LEU B CA 1
ATOM 4903 C C . LEU B 1 139 ? -3.631 8.406 -4.559 1 96.38 139 LEU B C 1
ATOM 4905 O O . LEU B 1 139 ? -2.48 8.492 -5 1 96.38 139 LEU B O 1
ATOM 4909 N N . PHE B 1 140 ? -4.277 9.406 -4.027 1 92.94 140 PHE B N 1
ATOM 4910 C CA . PHE B 1 140 ? -3.623 10.695 -3.836 1 92.94 140 PHE B CA 1
ATOM 4911 C C . PHE B 1 140 ? -2.379 10.547 -2.967 1 92.94 140 PHE B C 1
ATOM 4913 O O . PHE B 1 140 ? -1.302 11.023 -3.328 1 92.94 140 PHE B O 1
ATOM 4920 N N . LYS B 1 141 ? -2.535 9.828 -1.877 1 92.75 141 LYS B N 1
ATOM 4921 C CA . LYS B 1 141 ? -1.43 9.625 -0.947 1 92.75 141 LYS B CA 1
ATOM 4922 C C . LYS B 1 141 ? -0.351 8.742 -1.563 1 92.75 141 LYS B C 1
ATOM 4924 O O . LYS B 1 141 ? 0.842 8.961 -1.345 1 92.75 141 LYS B O 1
ATOM 4929 N N . LEU B 1 142 ? -0.772 7.777 -2.289 1 95.06 142 LEU B N 1
ATOM 4930 C CA . LEU B 1 142 ? 0.162 6.879 -2.961 1 95.06 142 LEU B CA 1
ATOM 4931 C C . LEU B 1 142 ? 1.043 7.648 -3.939 1 95.06 142 LEU B C 1
ATOM 4933 O O . LEU B 1 142 ? 2.262 7.461 -3.963 1 95.06 142 LEU B O 1
ATOM 4937 N N . ILE B 1 143 ? 0.408 8.492 -4.73 1 94 143 ILE B N 1
ATOM 4938 C CA . ILE B 1 143 ? 1.087 9.227 -5.797 1 94 143 ILE B CA 1
ATOM 4939 C C . ILE B 1 143 ? 2.023 10.266 -5.191 1 94 143 ILE B C 1
ATOM 4941 O O . ILE B 1 143 ? 3.148 10.445 -5.664 1 94 143 ILE B O 1
ATOM 4945 N N . ARG B 1 144 ? 1.545 10.906 -4.184 1 89.12 144 ARG B N 1
ATOM 4946 C CA . ARG B 1 144 ? 2.352 11.922 -3.516 1 89.12 144 ARG B CA 1
ATOM 4947 C C . ARG B 1 144 ? 3.492 11.289 -2.729 1 89.12 144 ARG B C 1
ATOM 4949 O O . ARG B 1 144 ? 4.555 11.891 -2.566 1 89.12 144 ARG B O 1
ATOM 4956 N N . GLY B 1 145 ? 3.279 10.117 -2.26 1 89.69 145 GLY B N 1
ATOM 4957 C CA . GLY B 1 145 ? 4.211 9.43 -1.383 1 89.69 145 GLY B CA 1
ATOM 4958 C C . GLY B 1 145 ? 3.795 9.461 0.075 1 89.69 145 GLY B C 1
ATOM 4959 O O . GLY B 1 145 ? 3.525 10.531 0.626 1 89.69 145 GLY B O 1
ATOM 4960 N N . THR B 1 146 ? 3.623 8.305 0.634 1 87 146 THR B N 1
ATOM 4961 C CA . THR B 1 146 ? 3.238 8.203 2.037 1 87 146 THR B CA 1
ATOM 4962 C C . THR B 1 146 ? 3.752 6.898 2.643 1 87 146 THR B C 1
ATOM 4964 O O . THR B 1 146 ? 4.309 6.055 1.936 1 87 146 THR B O 1
ATOM 4967 N N . SER B 1 147 ? 3.742 6.887 3.953 1 86.69 147 SER B N 1
ATOM 4968 C CA . SER B 1 147 ? 4.078 5.648 4.648 1 86.69 147 SER B CA 1
ATOM 4969 C C . SER B 1 147 ? 2.945 4.633 4.543 1 86.69 147 SER B C 1
ATOM 4971 O O . SER B 1 147 ? 1.827 4.98 4.156 1 86.69 147 SER B O 1
ATOM 4973 N N . LEU B 1 148 ? 3.264 3.416 4.832 1 88.19 148 LEU B N 1
ATOM 4974 C CA . LEU B 1 148 ? 2.258 2.359 4.84 1 88.19 148 LEU B CA 1
ATOM 4975 C C . LEU B 1 148 ? 1.088 2.73 5.746 1 88.19 148 LEU B C 1
ATOM 4977 O O . LEU B 1 148 ? -0.073 2.529 5.383 1 88.19 148 LEU B O 1
ATOM 4981 N N . GLN B 1 149 ? 1.365 3.33 6.848 1 85.12 149 GLN B N 1
ATOM 4982 C CA . GLN B 1 149 ? 0.338 3.738 7.801 1 85.12 149 GLN B CA 1
ATOM 4983 C C . GLN B 1 149 ? -0.578 4.801 7.199 1 85.12 149 GLN B C 1
ATOM 4985 O O . GLN B 1 149 ? -1.771 4.844 7.504 1 85.12 149 GLN B O 1
ATOM 4990 N N . GLY B 1 150 ? 0.047 5.566 6.387 1 87.44 150 GLY B N 1
ATOM 4991 C CA . GLY B 1 150 ? -0.71 6.66 5.793 1 87.44 150 GLY B CA 1
ATOM 4992 C C . GLY B 1 150 ? -1.658 6.203 4.703 1 87.44 150 GLY B C 1
ATOM 4993 O O . GLY B 1 150 ? -2.525 6.969 4.27 1 87.44 150 GLY B O 1
ATOM 4994 N N . LEU B 1 151 ? -1.622 4.926 4.309 1 92.75 151 LEU B N 1
ATOM 4995 C CA . LEU B 1 151 ? -2.41 4.43 3.186 1 92.75 151 LEU B CA 1
ATOM 4996 C C . LEU B 1 151 ? -3.701 3.781 3.674 1 92.75 151 LEU B C 1
ATOM 4998 O O . LEU B 1 151 ? -4.355 3.049 2.928 1 92.75 151 LEU B O 1
ATOM 5002 N N . GLU B 1 152 ? -4.098 4.062 4.848 1 90.94 152 GLU B N 1
ATOM 5003 C CA . GLU B 1 152 ? -5.305 3.457 5.395 1 90.94 152 GLU B CA 1
ATOM 5004 C C . GLU B 1 152 ? -6.547 4.254 5.008 1 90.94 152 GLU B C 1
ATOM 5006 O O . GLU B 1 152 ? -7.648 3.967 5.48 1 90.94 152 GLU B O 1
ATOM 5011 N N . GLY B 1 153 ? -6.41 5.195 4.039 1 90.25 153 GLY B N 1
ATOM 5012 C CA . GLY B 1 153 ? -7.547 6.008 3.635 1 90.25 153 GLY B CA 1
ATOM 5013 C C . GLY B 1 153 ? -8.016 6.953 4.723 1 90.25 153 GLY B C 1
ATOM 5014 O O . GLY B 1 153 ? -7.219 7.418 5.539 1 90.25 153 GLY B O 1
ATOM 5015 N N . ILE B 1 154 ? -9.25 7.352 4.629 1 92.38 154 ILE B N 1
ATOM 5016 C CA . ILE B 1 154 ? -9.867 8.227 5.617 1 92.38 154 ILE B CA 1
ATOM 5017 C C . ILE B 1 154 ? -10.43 7.391 6.766 1 92.38 154 ILE B C 1
ATOM 5019 O O . ILE B 1 154 ? -11.195 6.449 6.543 1 92.38 154 ILE B O 1
ATOM 5023 N N . LYS B 1 155 ? -10.039 7.742 7.93 1 90.75 155 LYS B N 1
ATOM 5024 C CA . LYS B 1 155 ? -10.539 6.984 9.078 1 90.75 155 LYS B CA 1
ATOM 5025 C C . LYS B 1 155 ? -12.055 7.086 9.188 1 90.75 155 LYS B C 1
ATOM 5027 O O . LYS B 1 155 ? -12.617 8.172 9.062 1 90.75 155 LYS B O 1
ATOM 5032 N N . VAL B 1 156 ? -12.633 5.965 9.414 1 93.06 156 VAL B N 1
ATOM 5033 C CA . VAL B 1 156 ? -14.086 5.93 9.57 1 93.06 156 VAL B CA 1
ATOM 5034 C C . VAL B 1 156 ? -14.492 6.68 10.836 1 93.06 156 VAL B C 1
ATOM 5036 O O . VAL B 1 156 ? -15.508 7.375 10.859 1 93.06 156 VAL B O 1
ATOM 5039 N N . LYS B 1 157 ? -13.695 6.477 11.859 1 92.06 157 LYS B N 1
ATOM 5040 C CA . LYS B 1 157 ? -13.844 7.176 13.133 1 92.06 157 LYS B CA 1
ATOM 5041 C C . LYS B 1 157 ? -12.516 7.762 13.594 1 92.06 157 LYS B C 1
ATOM 5043 O O . LYS B 1 157 ? -11.531 7.035 13.75 1 92.06 157 LYS B O 1
ATOM 5048 N N . ASN B 1 158 ? -12.43 9 13.688 1 89.06 158 ASN B N 1
ATOM 5049 C CA . ASN B 1 158 ? -11.266 9.719 14.195 1 89.06 158 ASN B CA 1
ATOM 5050 C C . ASN B 1 158 ? -11.633 10.641 15.352 1 89.06 158 ASN B C 1
ATOM 5052 O O . ASN B 1 158 ? -12.008 11.797 15.133 1 89.06 158 ASN B O 1
ATOM 5056 N N . ASN B 1 159 ? -11.453 10.133 16.531 1 86.94 159 ASN B N 1
ATOM 5057 C CA . ASN B 1 159 ? -11.906 10.859 17.719 1 86.94 159 ASN B CA 1
ATOM 5058 C C . ASN B 1 159 ? -13.406 11.109 17.672 1 86.94 159 ASN B C 1
ATOM 5060 O O . ASN B 1 159 ? -14.203 10.172 17.672 1 86.94 159 ASN B O 1
ATOM 5064 N N . ASN B 1 160 ? -13.758 12.367 17.516 1 92.75 160 ASN B N 1
ATOM 5065 C CA . ASN B 1 160 ? -15.18 12.688 17.547 1 92.75 160 ASN B CA 1
ATOM 5066 C C . ASN B 1 160 ? -15.75 12.844 16.141 1 92.75 160 ASN B C 1
ATOM 5068 O O . ASN B 1 160 ? -16.938 13.109 15.977 1 92.75 160 ASN B O 1
ATOM 5072 N N . ILE B 1 161 ? -14.969 12.586 15.141 1 95.31 161 ILE B N 1
ATOM 5073 C CA . ILE B 1 161 ? -15.43 12.703 13.758 1 95.31 161 ILE B CA 1
ATOM 5074 C C . ILE B 1 161 ? -15.797 11.32 13.227 1 95.31 161 ILE B C 1
ATOM 5076 O O . ILE B 1 161 ? -14.969 10.398 13.242 1 95.31 161 ILE B O 1
ATOM 5080 N N . ILE B 1 162 ? -17.016 11.18 12.742 1 97.31 162 ILE B N 1
ATOM 5081 C CA . ILE B 1 162 ? -17.469 9.891 12.242 1 97.31 162 ILE B CA 1
ATOM 5082 C C . ILE B 1 162 ? -17.891 10.016 10.781 1 97.31 162 ILE B C 1
ATOM 5084 O O . ILE B 1 162 ? -18.344 11.07 10.352 1 97.31 162 ILE B O 1
ATOM 5088 N N . ARG B 1 163 ? -17.75 8.938 10.055 1 97.38 163 ARG B N 1
ATOM 5089 C CA . ARG B 1 163 ? -18.094 8.891 8.641 1 97.38 163 ARG B CA 1
ATOM 5090 C C . ARG B 1 163 ? -18.953 7.676 8.32 1 97.38 163 ARG B C 1
ATOM 5092 O O . ARG B 1 163 ? -18.484 6.707 7.727 1 97.38 163 ARG B O 1
ATOM 5099 N N . PRO B 1 164 ? -20.203 7.793 8.555 1 97.31 164 PRO B N 1
ATOM 5100 C CA . PRO B 1 164 ? -21.125 6.652 8.531 1 97.31 164 PRO B CA 1
ATOM 5101 C C . PRO B 1 164 ? -21.312 6.07 7.129 1 97.31 164 PRO B C 1
ATOM 5103 O O . PRO B 1 164 ? -21.734 4.922 6.984 1 97.31 164 PRO B O 1
ATOM 5106 N N . ILE B 1 165 ? -20.984 6.844 6.074 1 97.25 165 ILE B N 1
ATOM 5107 C CA . ILE B 1 165 ? -21.266 6.328 4.742 1 97.25 165 ILE B CA 1
ATOM 5108 C C . ILE B 1 165 ? -19.953 6.078 3.998 1 97.25 165 ILE B C 1
ATOM 5110 O O . ILE B 1 165 ? -19.922 6.059 2.766 1 97.25 165 ILE B O 1
ATOM 5114 N N . SER B 1 166 ? -18.875 5.914 4.711 1 95.94 166 SER B N 1
ATOM 5115 C CA . SER B 1 166 ? -17.531 5.824 4.168 1 95.94 166 SER B CA 1
ATOM 5116 C C . SER B 1 166 ? -17.359 4.57 3.322 1 95.94 166 SER B C 1
ATOM 5118 O O . SER B 1 166 ? -16.391 4.453 2.568 1 95.94 166 SER B O 1
ATOM 5120 N N . GLU B 1 167 ? -18.328 3.629 3.375 1 95.12 167 GLU B N 1
ATOM 5121 C CA . GLU B 1 167 ? -18.188 2.381 2.629 1 95.12 167 GLU B CA 1
ATOM 5122 C C . GLU B 1 167 ? -19.297 2.236 1.593 1 95.12 167 GLU B C 1
ATOM 5124 O O . GLU B 1 167 ? -19.578 1.13 1.119 1 95.12 167 GLU B O 1
ATOM 5129 N N . ILE B 1 168 ? -19.906 3.346 1.263 1 96 168 ILE B N 1
ATOM 5130 C CA . ILE B 1 168 ? -20.969 3.359 0.263 1 96 168 ILE B CA 1
ATOM 5131 C C . ILE B 1 168 ? -20.5 4.109 -0.981 1 96 168 ILE B C 1
ATOM 5133 O O . ILE B 1 168 ? -19.984 5.227 -0.884 1 96 168 ILE B O 1
ATOM 5137 N N . TYR B 1 169 ? -20.719 3.514 -2.123 1 95.81 169 TYR B N 1
ATOM 5138 C CA . TYR B 1 169 ? -20.281 4.141 -3.367 1 95.81 169 TYR B CA 1
ATOM 5139 C C . TYR B 1 169 ? -21.203 5.297 -3.744 1 95.81 169 TYR B C 1
ATOM 5141 O O . TYR B 1 169 ? -22.406 5.25 -3.494 1 95.81 169 TYR B O 1
ATOM 5149 N N . LYS B 1 170 ? -20.656 6.27 -4.406 1 94.25 170 LYS B N 1
ATOM 5150 C CA . LYS B 1 170 ? -21.406 7.414 -4.902 1 94.25 170 LYS B CA 1
ATOM 5151 C C . LYS B 1 170 ? -22.531 6.973 -5.824 1 94.25 170 LYS B C 1
ATOM 5153 O O . LYS B 1 170 ? -23.641 7.523 -5.777 1 94.25 170 LYS B O 1
ATOM 5158 N N . LYS B 1 171 ? -22.297 5.988 -6.664 1 93.81 171 LYS B N 1
ATOM 5159 C CA . LYS B 1 171 ? -23.312 5.48 -7.586 1 93.81 171 LYS B CA 1
ATOM 5160 C C . LYS B 1 171 ? -24.531 4.957 -6.828 1 93.81 171 LYS B C 1
ATOM 5162 O O . LYS B 1 171 ? -25.656 5.172 -7.25 1 93.81 171 LYS B O 1
ATOM 5167 N N . ASP B 1 172 ? -24.281 4.281 -5.75 1 95.88 172 ASP B N 1
ATOM 5168 C CA . ASP B 1 172 ? -25.375 3.746 -4.945 1 95.88 172 ASP B CA 1
ATOM 5169 C C . ASP B 1 172 ? -26.141 4.867 -4.238 1 95.88 172 ASP B C 1
ATOM 5171 O O . ASP B 1 172 ? -27.359 4.785 -4.074 1 95.88 172 ASP B O 1
ATOM 5175 N N . ILE B 1 173 ? -25.406 5.895 -3.811 1 96.44 173 ILE B N 1
ATOM 5176 C CA . ILE B 1 173 ? -26 7.066 -3.18 1 96.44 173 ILE B CA 1
ATOM 5177 C C . ILE B 1 173 ? -26.953 7.75 -4.16 1 96.44 173 ILE B C 1
ATOM 5179 O O . ILE B 1 173 ? -28.109 8.023 -3.83 1 96.44 173 ILE B O 1
ATOM 5183 N N . LEU B 1 174 ? -26.531 7.965 -5.352 1 95.25 174 LEU B N 1
ATOM 5184 C CA . LEU B 1 174 ? -27.328 8.641 -6.375 1 95.25 174 LEU B CA 1
ATOM 5185 C C . LEU B 1 174 ? -28.547 7.809 -6.754 1 95.25 174 LEU B C 1
ATOM 5187 O O . LEU B 1 174 ? -29.641 8.352 -6.934 1 95.25 174 LEU B O 1
ATOM 5191 N N . GLU B 1 175 ? -28.328 6.57 -6.922 1 95.75 175 GLU B N 1
ATOM 5192 C CA . GLU B 1 175 ? -29.438 5.68 -7.238 1 95.75 175 GLU B CA 1
ATOM 5193 C C . GLU B 1 175 ? -30.516 5.738 -6.164 1 95.75 175 GLU B C 1
ATOM 5195 O O . GLU B 1 175 ? -31.719 5.777 -6.473 1 95.75 175 GLU B O 1
ATOM 5200 N N . TYR B 1 176 ? -30.078 5.734 -4.977 1 95.75 176 TYR B N 1
ATOM 5201 C CA . TYR B 1 176 ? -31.016 5.805 -3.861 1 95.75 176 TYR B CA 1
ATOM 5202 C C . TYR B 1 176 ? -31.797 7.113 -3.887 1 95.75 176 TYR B C 1
ATOM 5204 O O . TYR B 1 176 ? -33.031 7.113 -3.748 1 95.75 176 TYR B O 1
ATOM 5212 N N . LEU B 1 177 ? -31.125 8.234 -3.986 1 96.25 177 LEU B N 1
ATOM 5213 C CA . LEU B 1 177 ? -31.766 9.547 -3.975 1 96.25 177 LEU B CA 1
ATOM 5214 C C . LEU B 1 177 ? -32.75 9.688 -5.137 1 96.25 177 LEU B C 1
ATOM 5216 O O . LEU B 1 177 ? -33.844 10.203 -4.965 1 96.25 177 LEU B O 1
ATOM 5220 N N . ASN B 1 178 ? -32.344 9.195 -6.27 1 95.38 178 ASN B N 1
ATOM 5221 C CA . ASN B 1 178 ? -33.188 9.273 -7.445 1 95.38 178 ASN B CA 1
ATOM 5222 C C . ASN B 1 178 ? -34.406 8.383 -7.309 1 95.38 178 ASN B C 1
ATOM 5224 O O . ASN B 1 178 ? -35.531 8.789 -7.637 1 95.38 178 ASN B O 1
ATOM 5228 N N . LYS B 1 179 ? -34.219 7.238 -6.883 1 95.5 179 LYS B N 1
ATOM 5229 C CA . LYS B 1 179 ? -35.312 6.285 -6.703 1 95.5 179 LYS B CA 1
ATOM 5230 C C . LYS B 1 179 ? -36.344 6.82 -5.723 1 95.5 179 LYS B C 1
ATOM 5232 O O . LYS B 1 179 ? -37.531 6.578 -5.883 1 95.5 179 LYS B O 1
ATOM 5237 N N . ASN B 1 180 ? -35.875 7.508 -4.719 1 95.19 180 ASN B N 1
ATOM 5238 C CA . ASN B 1 180 ? -36.781 8.023 -3.688 1 95.19 180 ASN B CA 1
ATOM 5239 C C . ASN B 1 180 ? -37.188 9.469 -3.957 1 95.19 180 ASN B C 1
ATOM 5241 O O . ASN B 1 180 ? -37.781 10.117 -3.107 1 95.19 180 ASN B O 1
ATOM 5245 N N . LYS B 1 181 ? -36.75 10.055 -5.051 1 95.06 181 L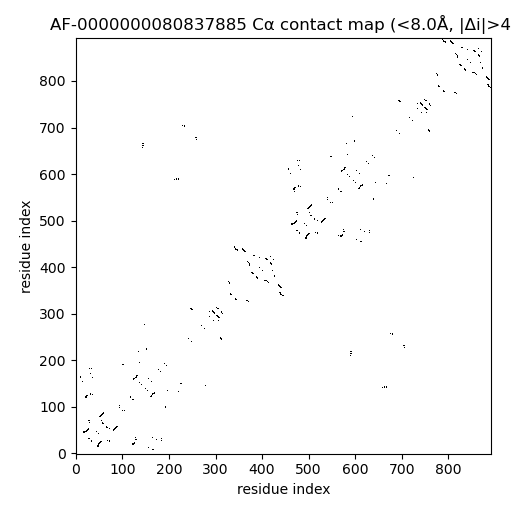YS B N 1
ATOM 5246 C CA . LYS B 1 181 ? -37.094 11.398 -5.512 1 95.06 181 LYS B CA 1
ATOM 5247 C C . LYS B 1 181 ? -36.656 12.453 -4.492 1 95.06 181 LYS B C 1
ATOM 5249 O O . LYS B 1 181 ? -37.438 13.352 -4.164 1 95.06 181 LYS B O 1
ATOM 5254 N N . ILE B 1 182 ? -35.562 12.234 -3.938 1 95.12 182 ILE B N 1
ATOM 5255 C CA . ILE B 1 182 ? -35 13.195 -2.99 1 95.12 182 ILE B CA 1
ATOM 5256 C C . ILE B 1 182 ? -34.094 14.18 -3.727 1 95.12 182 ILE B C 1
ATOM 5258 O O . ILE B 1 182 ? -33.188 13.781 -4.441 1 95.12 182 ILE B O 1
ATOM 5262 N N . GLN B 1 183 ? -34.281 15.477 -3.492 1 93.38 183 GLN B N 1
ATOM 5263 C CA . GLN B 1 183 ? -33.562 16.516 -4.219 1 93.38 183 GLN B CA 1
ATOM 5264 C C . GLN B 1 183 ? -32.219 16.797 -3.584 1 93.38 183 GLN B C 1
ATOM 5266 O O . GLN B 1 183 ? -32.031 16.656 -2.369 1 93.38 183 GLN B O 1
ATOM 5271 N N . TYR B 1 184 ? -31.281 17.094 -4.371 1 93.19 184 TYR B N 1
ATOM 5272 C CA . TYR B 1 184 ? -29.953 17.516 -3.951 1 93.19 184 TYR B CA 1
ATOM 5273 C C . TYR B 1 184 ? -29.375 18.547 -4.922 1 93.19 184 TYR B C 1
ATOM 5275 O O . TYR B 1 184 ? -29.906 18.75 -6.008 1 93.19 184 TYR B O 1
ATOM 5283 N N . LYS B 1 185 ? -28.266 19.219 -4.508 1 87.44 185 LYS B N 1
ATOM 5284 C CA . LYS B 1 185 ? -27.625 20.219 -5.355 1 87.44 185 LYS B CA 1
ATOM 5285 C C . LYS B 1 185 ? -26.281 19.703 -5.875 1 87.44 185 LYS B C 1
ATOM 5287 O O . LYS B 1 185 ? -25.547 19.016 -5.156 1 87.44 185 LYS B O 1
ATOM 5292 N N . ILE B 1 186 ? -25.922 19.875 -7.066 1 76.81 186 ILE B N 1
ATOM 5293 C CA . ILE B 1 186 ? -24.656 19.453 -7.645 1 76.81 186 ILE B CA 1
ATOM 5294 C C . ILE B 1 186 ? -23.641 20.594 -7.543 1 76.81 186 ILE B C 1
ATOM 5296 O O . ILE B 1 186 ? -23.906 21.719 -7.98 1 76.81 186 ILE B O 1
ATOM 5300 N N . ASP B 1 187 ? -22.641 20.219 -6.652 1 61.97 187 ASP B N 1
ATOM 5301 C CA . ASP B 1 187 ? -21.609 21.203 -6.328 1 61.97 187 ASP B CA 1
ATOM 5302 C C . ASP B 1 187 ? -20.578 21.297 -7.438 1 61.97 187 ASP B C 1
ATOM 5304 O O . ASP B 1 187 ? -20.031 20.281 -7.867 1 61.97 187 ASP B O 1
ATOM 5308 N N . LYS B 1 188 ? -20.422 22.453 -8.18 1 56.09 188 LYS B N 1
ATOM 5309 C CA . LYS B 1 188 ? -19.312 22.672 -9.094 1 56.09 188 LYS B CA 1
ATOM 5310 C C . LYS B 1 188 ? -18.109 23.281 -8.367 1 56.09 188 LYS B C 1
ATOM 5312 O O . LYS B 1 188 ? -18.125 24.453 -8.008 1 56.09 188 LYS B O 1
ATOM 5317 N N . THR B 1 189 ? -17.578 22.531 -7.293 1 55.41 189 THR B N 1
ATOM 5318 C CA . THR B 1 189 ? -16.469 23.219 -6.648 1 55.41 189 THR B CA 1
ATOM 5319 C C . THR B 1 189 ? -15.188 23.062 -7.465 1 55.41 189 THR B C 1
ATOM 5321 O O . THR B 1 189 ? -14.953 22.016 -8.062 1 55.41 189 THR B O 1
ATOM 5324 N N . ASN B 1 190 ? -14.297 24.188 -7.812 1 48.16 190 ASN B N 1
ATOM 5325 C CA . ASN B 1 190 ? -13.086 24.297 -8.617 1 48.16 190 ASN B CA 1
ATOM 5326 C C . ASN B 1 190 ? -11.836 24.328 -7.75 1 48.16 190 ASN B C 1
ATOM 5328 O O . ASN B 1 190 ? -10.906 25.094 -8.016 1 48.16 190 ASN B O 1
ATOM 5332 N N . PHE B 1 191 ? -11.672 23.609 -6.656 1 51.53 191 PHE B N 1
ATOM 5333 C CA . PHE B 1 191 ? -10.438 23.766 -5.895 1 51.53 191 PHE B CA 1
ATOM 5334 C C . PHE B 1 191 ? -9.312 22.938 -6.5 1 51.53 191 PHE B C 1
ATOM 5336 O O . PHE B 1 191 ? -9.562 21.875 -7.078 1 51.53 191 PHE B O 1
ATOM 5343 N N . GLU B 1 192 ? -8.047 23.438 -6.508 1 49.56 192 GLU B N 1
ATOM 5344 C CA . GLU B 1 192 ? -6.879 22.812 -7.105 1 49.56 192 GLU B CA 1
ATOM 5345 C C . GLU B 1 192 ? -6.762 21.344 -6.68 1 49.56 192 GLU B C 1
ATOM 5347 O O . GLU B 1 192 ? -6.598 20.453 -7.523 1 49.56 192 GLU B O 1
ATOM 5352 N N . ASN B 1 193 ? -6.418 21.219 -5.25 1 51.5 193 ASN B N 1
ATOM 5353 C CA . ASN B 1 193 ? -6.352 19.828 -4.805 1 51.5 193 ASN B CA 1
ATOM 5354 C C . ASN B 1 193 ? -7.602 19.062 -5.215 1 51.5 193 ASN B C 1
ATOM 5356 O O . ASN B 1 193 ? -7.527 17.859 -5.492 1 51.5 193 ASN B O 1
ATOM 5360 N N . GLU B 1 194 ? -8.477 19.922 -5.238 1 58.09 194 GLU B N 1
ATOM 5361 C CA . GLU B 1 194 ? -9.719 19.406 -5.82 1 58.09 194 GLU B CA 1
ATOM 5362 C C . GLU B 1 194 ? -9.539 19.062 -7.293 1 58.09 194 GLU B C 1
ATOM 5364 O O . GLU B 1 194 ? -10.102 18.078 -7.785 1 58.09 194 GLU B O 1
ATOM 5369 N N . PHE B 1 195 ? -8.336 19.797 -7.582 1 63.03 195 PHE B N 1
ATOM 5370 C CA . PHE B 1 195 ? -8.055 19.5 -8.984 1 63.03 195 PHE B CA 1
ATOM 5371 C C . PHE B 1 195 ? -7.402 18.141 -9.125 1 63.03 195 PHE B C 1
ATOM 5373 O O . PHE B 1 195 ? -7.785 17.344 -9.992 1 63.03 195 PHE B O 1
ATOM 5380 N N . THR B 1 196 ? -6.324 17.953 -8.148 1 78.88 196 THR B N 1
ATOM 5381 C CA . THR B 1 196 ? -5.637 16.672 -8.273 1 78.88 196 THR B CA 1
ATOM 5382 C C . THR B 1 196 ? -6.59 15.523 -7.961 1 78.88 196 THR B C 1
ATOM 5384 O O . THR B 1 196 ? -6.645 14.539 -8.703 1 78.88 196 THR B O 1
ATOM 5387 N N . ARG B 1 197 ? -7.336 15.75 -6.945 1 78.81 197 ARG B N 1
ATOM 5388 C CA . ARG B 1 197 ? -8.281 14.703 -6.57 1 78.81 197 ARG B CA 1
ATOM 5389 C C . ARG B 1 197 ? -9.352 14.523 -7.641 1 78.81 197 ARG B C 1
ATOM 5391 O O . ARG B 1 197 ? -9.75 13.398 -7.945 1 78.81 197 ARG B O 1
ATOM 5398 N N . ASN B 1 198 ? -9.695 15.648 -8.125 1 80.88 198 ASN B N 1
ATOM 5399 C CA . ASN B 1 198 ? -10.68 15.594 -9.203 1 80.88 198 ASN B CA 1
ATOM 5400 C C . ASN B 1 198 ? -10.117 14.883 -10.43 1 80.88 198 ASN B C 1
ATOM 5402 O O . ASN B 1 198 ? -10.828 14.125 -11.094 1 80.88 198 ASN B O 1
ATOM 5406 N N . SER B 1 199 ? -8.867 15.258 -10.648 1 88.38 199 SER B N 1
ATOM 5407 C CA . SER B 1 199 ? -8.219 14.617 -11.789 1 88.38 199 SER B CA 1
ATOM 5408 C C . SER B 1 199 ? -8.094 13.109 -11.586 1 88.38 199 SER B C 1
ATOM 5410 O O . SER B 1 199 ? -8.273 12.336 -12.523 1 88.38 199 SER B O 1
ATOM 5412 N N . ILE B 1 200 ? -7.809 12.703 -10.398 1 93.12 200 ILE B N 1
ATOM 5413 C CA . ILE B 1 200 ? -7.715 11.281 -10.07 1 93.12 200 ILE B CA 1
ATOM 5414 C C . ILE B 1 200 ? -9.07 10.617 -10.273 1 93.12 200 ILE B C 1
ATOM 5416 O O . ILE B 1 200 ? -9.164 9.555 -10.891 1 93.12 200 ILE B O 1
ATOM 5420 N N . ARG B 1 201 ? -10.047 11.312 -9.898 1 88.62 201 ARG B N 1
ATOM 5421 C CA . ARG B 1 201 ? -11.406 10.781 -9.961 1 88.62 201 ARG B CA 1
ATOM 5422 C C . ARG B 1 201 ? -11.891 10.688 -11.406 1 88.62 201 ARG B C 1
ATOM 5424 O O . ARG B 1 201 ? -12.477 9.68 -11.805 1 88.62 201 ARG B O 1
ATOM 5431 N N . LEU B 1 202 ? -11.586 11.641 -12.148 1 88.44 202 LEU B N 1
ATOM 5432 C CA . LEU B 1 202 ? -12.211 11.781 -13.453 1 88.44 202 LEU B CA 1
ATOM 5433 C C . LEU B 1 202 ? -11.336 11.18 -14.547 1 88.44 202 LEU B C 1
ATOM 5435 O O . LEU B 1 202 ? -11.836 10.781 -15.602 1 88.44 202 LEU B O 1
ATOM 5439 N N . ASP B 1 203 ? -10.039 11.164 -14.273 1 91.5 203 ASP B N 1
ATOM 5440 C CA . ASP B 1 203 ? -9.117 10.758 -15.336 1 91.5 203 ASP B CA 1
ATOM 5441 C C . ASP B 1 203 ? -8.414 9.453 -14.992 1 91.5 203 ASP B C 1
ATOM 5443 O O . ASP B 1 203 ? -8.555 8.461 -15.711 1 91.5 203 ASP B O 1
ATOM 5447 N N . LEU B 1 204 ? -7.781 9.406 -13.914 1 94.75 204 LEU B N 1
ATOM 5448 C CA . LEU B 1 204 ? -6.898 8.281 -13.594 1 94.75 204 LEU B CA 1
ATOM 5449 C C . LEU B 1 204 ? -7.703 7.016 -13.336 1 94.75 204 LEU B C 1
ATOM 5451 O O . LEU B 1 204 ? -7.41 5.961 -13.906 1 94.75 204 LEU B O 1
ATOM 5455 N N . ILE B 1 205 ? -8.688 7.109 -12.453 1 95.56 205 ILE B N 1
ATOM 5456 C CA . ILE B 1 205 ? -9.438 5.926 -12.039 1 95.56 205 ILE B CA 1
ATOM 5457 C C . ILE B 1 205 ? -10.164 5.332 -13.25 1 95.56 205 ILE B C 1
ATOM 5459 O O . ILE B 1 205 ? -10.039 4.141 -13.531 1 95.56 205 ILE B O 1
ATOM 5463 N N . PRO B 1 206 ? -10.891 6.195 -14.031 1 93.56 206 PRO B N 1
ATOM 5464 C CA . PRO B 1 206 ? -11.531 5.633 -15.219 1 93.56 206 PRO B CA 1
ATOM 5465 C C . PRO B 1 206 ? -10.531 5.031 -16.203 1 93.56 206 PRO B C 1
ATOM 5467 O O . PRO B 1 206 ? -10.805 4.004 -16.828 1 93.56 206 PRO B O 1
ATOM 5470 N N . PHE B 1 207 ? -9.398 5.676 -16.328 1 92.94 207 PHE B N 1
ATOM 5471 C CA . PHE B 1 207 ? -8.344 5.164 -17.203 1 92.94 207 PHE B CA 1
ATOM 5472 C C . PHE B 1 207 ? -7.93 3.758 -16.781 1 92.94 207 PHE B C 1
ATOM 5474 O O . PHE B 1 207 ? -7.82 2.859 -17.609 1 92.94 207 PHE B O 1
ATOM 5481 N N . ILE B 1 208 ? -7.758 3.438 -15.547 1 95.31 208 ILE B N 1
ATOM 5482 C CA . ILE B 1 208 ? -7.316 2.156 -15.008 1 95.31 208 ILE B CA 1
ATOM 5483 C C . ILE B 1 208 ? -8.438 1.128 -15.133 1 95.31 208 ILE B C 1
ATOM 5485 O O . ILE B 1 208 ? -8.203 -0.013 -15.531 1 95.31 208 ILE B O 1
ATOM 5489 N N . GLU B 1 209 ? -9.633 1.562 -14.758 1 94.94 209 GLU B N 1
ATOM 5490 C CA . GLU B 1 209 ? -10.766 0.646 -14.805 1 94.94 209 GLU B CA 1
ATOM 5491 C C . GLU B 1 209 ? -11.039 0.173 -16.234 1 94.94 209 GLU B C 1
ATOM 5493 O O . GLU B 1 209 ? -11.328 -1.004 -16.453 1 94.94 209 GLU B O 1
ATOM 5498 N N . GLU B 1 210 ? -10.945 1.055 -17.172 1 92.56 210 GLU B N 1
ATOM 5499 C CA . GLU B 1 210 ? -11.227 0.735 -18.562 1 92.56 210 GLU B CA 1
ATOM 5500 C C . GLU B 1 210 ? -10.125 -0.132 -19.172 1 92.56 210 GLU B C 1
ATOM 5502 O O . GLU B 1 210 ? -10.406 -1.056 -19.938 1 92.56 210 GLU B O 1
ATOM 5507 N N . ARG B 1 211 ? -8.945 0.086 -18.828 1 90.38 211 ARG B N 1
ATOM 5508 C CA . ARG B 1 211 ? -7.816 -0.524 -19.531 1 90.38 211 ARG B CA 1
ATOM 5509 C C . ARG B 1 211 ? -7.355 -1.791 -18.812 1 90.38 211 ARG B C 1
ATOM 5511 O O . ARG B 1 211 ? -6.836 -2.713 -19.453 1 90.38 211 ARG B O 1
ATOM 5518 N N . TYR B 1 212 ? -7.562 -1.842 -17.516 1 91.31 212 TYR B N 1
ATOM 5519 C CA . TYR B 1 212 ? -6.863 -2.9 -16.797 1 91.31 212 TYR B CA 1
ATOM 5520 C C . TYR B 1 212 ? -7.84 -3.746 -15.984 1 91.31 212 TYR B C 1
ATOM 5522 O O . TYR B 1 212 ? -7.82 -4.977 -16.062 1 91.31 212 TYR B O 1
ATOM 5530 N N . ASN B 1 213 ? -8.617 -3.086 -15.102 1 93.25 213 ASN B N 1
ATOM 5531 C CA . ASN B 1 213 ? -9.477 -3.846 -14.203 1 93.25 213 ASN B CA 1
ATOM 5532 C C . ASN B 1 213 ? -10.719 -3.047 -13.812 1 93.25 213 ASN B C 1
ATOM 5534 O O . ASN B 1 213 ? -10.633 -2.121 -13 1 93.25 213 ASN B O 1
ATOM 5538 N N . ILE B 1 214 ? -11.883 -3.512 -14.188 1 93.31 214 ILE B N 1
ATOM 5539 C CA . ILE B 1 214 ? -13.148 -2.822 -13.953 1 93.31 214 ILE B CA 1
ATOM 5540 C C . ILE B 1 214 ? -13.461 -2.811 -12.461 1 93.31 214 ILE B C 1
ATOM 5542 O O . ILE B 1 214 ? -14.172 -1.928 -11.977 1 93.31 214 ILE B O 1
ATOM 5546 N N . LYS B 1 215 ? -12.93 -3.734 -11.695 1 94.62 215 LYS B N 1
ATOM 5547 C CA . LYS B 1 215 ? -13.188 -3.842 -10.258 1 94.62 215 LYS B CA 1
ATOM 5548 C C . LYS B 1 215 ? -12.062 -3.215 -9.445 1 94.62 215 LYS B C 1
ATOM 5550 O O . LYS B 1 215 ? -11.836 -3.588 -8.289 1 94.62 215 LYS B O 1
ATOM 5555 N N . PHE B 1 216 ? -11.383 -2.25 -10.047 1 95.31 216 PHE B N 1
ATOM 5556 C CA . PHE B 1 216 ? -10.195 -1.637 -9.453 1 95.31 216 PHE B CA 1
ATOM 5557 C C . PHE B 1 216 ? -10.531 -1.008 -8.102 1 95.31 216 PHE B C 1
ATOM 5559 O O . PHE B 1 216 ? -9.805 -1.201 -7.129 1 95.31 216 PHE B O 1
ATOM 5566 N N . LYS B 1 217 ? -11.609 -0.308 -8.023 1 95.94 217 LYS B N 1
ATOM 5567 C CA . LYS B 1 217 ? -11.992 0.372 -6.793 1 95.94 217 LYS B CA 1
ATOM 5568 C C . LYS B 1 217 ? -12.195 -0.625 -5.656 1 95.94 217 LYS B C 1
ATOM 5570 O O . LYS B 1 217 ? -11.75 -0.389 -4.531 1 95.94 217 LYS B O 1
ATOM 5575 N N . ASP B 1 218 ? -12.828 -1.711 -5.977 1 94.5 218 ASP B N 1
ATOM 5576 C CA . ASP B 1 218 ? -13.078 -2.738 -4.973 1 94.5 218 ASP B CA 1
ATOM 5577 C C . ASP B 1 218 ? -11.766 -3.338 -4.461 1 94.5 218 ASP B C 1
ATOM 5579 O O . ASP B 1 218 ? -11.633 -3.629 -3.271 1 94.5 218 ASP B O 1
ATOM 5583 N N . LYS B 1 219 ? -10.867 -3.504 -5.348 1 94.38 219 LYS B N 1
ATOM 5584 C CA . LYS B 1 219 ? -9.57 -4.062 -4.973 1 94.38 219 LYS B CA 1
ATOM 5585 C C . LYS B 1 219 ? -8.805 -3.119 -4.047 1 94.38 219 LYS B C 1
ATOM 5587 O O . LYS B 1 219 ? -8.211 -3.555 -3.062 1 94.38 219 LYS B O 1
ATOM 5592 N N . ILE B 1 220 ? -8.875 -1.873 -4.383 1 96.19 220 ILE B N 1
ATOM 5593 C CA . ILE B 1 220 ? -8.188 -0.874 -3.574 1 96.19 220 ILE B CA 1
ATOM 5594 C C . ILE B 1 220 ? -8.805 -0.824 -2.178 1 96.19 220 ILE B C 1
ATOM 5596 O O . ILE B 1 220 ? -8.086 -0.741 -1.178 1 96.19 220 ILE B O 1
ATOM 5600 N N . PHE B 1 221 ? -10.109 -0.847 -2.166 1 94.88 221 PHE B N 1
ATOM 5601 C CA . PHE B 1 221 ? -10.766 -0.757 -0.865 1 94.88 221 PHE B CA 1
ATOM 5602 C C . PHE B 1 221 ? -10.43 -1.971 -0.006 1 94.88 221 PHE B C 1
ATOM 5604 O O . PHE B 1 221 ? -10.242 -1.847 1.207 1 94.88 221 PHE B O 1
ATOM 5611 N N . SER B 1 222 ? -10.375 -3.137 -0.612 1 91.19 222 SER B N 1
ATOM 5612 C CA . SER B 1 222 ? -9.977 -4.34 0.112 1 91.19 222 SER B CA 1
ATOM 5613 C C . SER B 1 222 ? -8.57 -4.191 0.69 1 91.19 222 SER B C 1
ATOM 5615 O O . SER B 1 222 ? -8.305 -4.645 1.806 1 91.19 222 SER B O 1
ATOM 5617 N N . LEU B 1 223 ? -7.738 -3.633 -0.064 1 93.44 223 LEU B N 1
ATOM 5618 C CA . LEU B 1 223 ? -6.379 -3.387 0.406 1 93.44 223 LEU B CA 1
ATOM 5619 C C . LEU B 1 223 ? -6.375 -2.402 1.571 1 93.44 223 LEU B C 1
ATOM 5621 O O . LEU B 1 223 ? -5.637 -2.584 2.541 1 93.44 223 LEU B O 1
ATOM 5625 N N . ILE B 1 224 ? -7.184 -1.343 1.434 1 94.56 224 ILE B N 1
ATOM 5626 C CA . ILE B 1 224 ? -7.305 -0.353 2.498 1 94.56 224 ILE B CA 1
ATOM 5627 C C . ILE B 1 224 ? -7.715 -1.04 3.799 1 94.56 224 ILE B C 1
ATOM 5629 O O . ILE B 1 224 ? -7.145 -0.772 4.855 1 94.56 224 ILE B O 1
ATOM 5633 N N . GLU B 1 225 ? -8.664 -1.933 3.709 1 90.12 225 GLU B N 1
ATOM 5634 C CA . GLU B 1 225 ? -9.133 -2.664 4.883 1 90.12 225 GLU B CA 1
ATOM 5635 C C . GLU B 1 225 ? -8.008 -3.496 5.496 1 90.12 225 GLU B C 1
ATOM 5637 O O . GLU B 1 225 ? -7.863 -3.543 6.723 1 90.12 225 GLU B O 1
ATOM 5642 N N . GLU B 1 226 ? -7.238 -4.055 4.68 1 88.69 226 GLU B N 1
ATOM 5643 C CA . GLU B 1 226 ? -6.121 -4.859 5.156 1 88.69 226 GLU B CA 1
ATOM 5644 C C . GLU B 1 226 ? -5.066 -3.99 5.84 1 88.69 226 GLU B C 1
ATOM 5646 O O . GLU B 1 226 ? -4.488 -4.387 6.852 1 88.69 226 GLU B O 1
ATOM 5651 N N . ILE B 1 227 ? -4.789 -2.91 5.262 1 92 227 ILE B N 1
ATOM 5652 C CA . ILE B 1 227 ? -3.818 -1.983 5.828 1 92 227 ILE B CA 1
ATOM 5653 C C . ILE B 1 227 ? -4.301 -1.499 7.191 1 92 227 ILE B C 1
ATOM 5655 O O . ILE B 1 227 ? -3.52 -1.422 8.141 1 92 227 ILE B O 1
ATOM 5659 N N . ARG B 1 228 ? -5.598 -1.205 7.262 1 89 228 ARG B N 1
ATOM 5660 C CA . ARG B 1 228 ? -6.176 -0.797 8.539 1 89 228 ARG B CA 1
ATOM 5661 C C . ARG B 1 228 ? -5.98 -1.874 9.602 1 89 228 ARG B C 1
ATOM 5663 O O . ARG B 1 228 ? -5.617 -1.573 10.734 1 89 228 ARG B O 1
ATOM 5670 N N . GLU B 1 229 ? -6.23 -3.098 9.227 1 84.31 229 GLU B N 1
ATOM 5671 C CA . GLU B 1 229 ? -6.051 -4.223 10.141 1 84.31 229 GLU B CA 1
ATOM 5672 C C . GLU B 1 229 ? -4.594 -4.355 10.57 1 84.31 229 GLU B C 1
ATOM 5674 O O . GLU B 1 229 ? -4.309 -4.586 11.742 1 84.31 229 GLU B O 1
ATOM 5679 N N . ASN B 1 230 ? -3.73 -4.238 9.625 1 85.88 230 ASN B N 1
ATOM 5680 C CA . ASN B 1 230 ? -2.303 -4.293 9.914 1 85.88 230 ASN B CA 1
ATOM 5681 C C . ASN B 1 230 ? -1.888 -3.186 10.883 1 85.88 230 ASN B C 1
ATOM 5683 O O . ASN B 1 230 ? -1.123 -3.428 11.812 1 85.88 230 ASN B O 1
ATOM 5687 N N . ASN B 1 231 ? -2.379 -1.985 10.578 1 85.25 231 ASN B N 1
ATOM 5688 C CA . ASN B 1 231 ? -2.064 -0.85 11.438 1 85.25 231 ASN B CA 1
ATOM 5689 C C . ASN B 1 231 ? -2.58 -1.063 12.859 1 85.25 231 ASN B C 1
ATOM 5691 O O . ASN B 1 231 ? -1.909 -0.702 13.828 1 85.25 231 ASN B O 1
ATOM 5695 N N . GLN B 1 232 ? -3.705 -1.616 12.992 1 82.06 232 GLN B N 1
ATOM 5696 C CA . GLN B 1 232 ? -4.285 -1.894 14.305 1 82.06 232 GLN B CA 1
ATOM 5697 C C . GLN B 1 232 ? -3.457 -2.93 15.062 1 82.06 232 GLN B C 1
ATOM 5699 O O . GLN B 1 232 ? -3.217 -2.781 16.266 1 82.06 232 GLN B O 1
ATOM 5704 N N . ASN B 1 233 ? -3.047 -3.932 14.336 1 78.62 233 ASN B N 1
ATOM 5705 C CA . ASN B 1 233 ? -2.266 -5.012 14.93 1 78.62 233 ASN B CA 1
ATOM 5706 C C . ASN B 1 233 ? -0.893 -4.523 15.391 1 78.62 233 ASN B C 1
ATOM 5708 O O . ASN B 1 233 ? -0.321 -5.062 16.328 1 78.62 233 ASN B O 1
ATOM 5712 N N . ASN B 1 234 ? -0.411 -3.516 14.695 1 79.44 234 ASN B N 1
ATOM 5713 C CA . ASN B 1 234 ? 0.933 -3.031 14.984 1 79.44 234 ASN B CA 1
ATOM 5714 C C . ASN B 1 234 ? 0.897 -1.697 15.727 1 79.44 234 ASN B C 1
ATOM 5716 O O . ASN B 1 234 ? 1.89 -0.968 15.75 1 79.44 234 ASN B O 1
ATOM 5720 N N . SER B 1 235 ? -0.22 -1.476 16.219 1 81.75 235 SER B N 1
ATOM 5721 C CA . SER B 1 235 ? -0.373 -0.203 16.922 1 81.75 235 SER B CA 1
ATOM 5722 C C . SER B 1 235 ? 0.515 -0.14 18.156 1 81.75 235 SER B C 1
ATOM 5724 O O . SER B 1 235 ? 0.663 -1.133 18.875 1 81.75 235 SER B O 1
ATOM 5726 N N . LEU B 1 236 ? 1.257 0.987 18.25 1 84.19 236 LEU B N 1
ATOM 5727 C CA . LEU B 1 236 ? 2.102 1.245 19.406 1 84.19 236 LEU B CA 1
ATOM 5728 C C . LEU B 1 236 ? 1.455 2.27 20.344 1 84.19 236 LEU B C 1
ATOM 5730 O O . LEU B 1 236 ? 0.75 3.17 19.875 1 84.19 236 LEU B O 1
ATOM 5734 N N . ASN B 1 237 ? 1.597 2.01 21.609 1 85.62 237 ASN B N 1
ATOM 5735 C CA . ASN B 1 237 ? 1.174 2.998 22.594 1 85.62 237 ASN B CA 1
ATOM 5736 C C . ASN B 1 237 ? 2.326 3.912 23 1 85.62 237 ASN B C 1
ATOM 5738 O O . ASN B 1 237 ? 3.285 3.463 23.625 1 85.62 237 ASN B O 1
ATOM 5742 N N . LEU B 1 238 ? 2.145 5.113 22.578 1 88.31 238 LEU B N 1
ATOM 5743 C CA . LEU B 1 238 ? 3.199 6.09 22.828 1 88.31 238 LEU B CA 1
ATOM 5744 C C . LEU B 1 238 ? 3.549 6.145 24.312 1 88.31 238 LEU B C 1
ATOM 5746 O O . LEU B 1 238 ? 4.711 6.328 24.672 1 88.31 238 LEU B O 1
ATOM 5750 N N . ASN B 1 239 ? 2.58 5.934 25.156 1 89.38 239 ASN B N 1
ATOM 5751 C CA . ASN B 1 239 ? 2.762 6.043 26.594 1 89.38 239 ASN B CA 1
ATOM 5752 C C . ASN B 1 239 ? 3.717 4.977 27.125 1 89.38 239 ASN B C 1
ATOM 5754 O O . ASN B 1 239 ? 4.324 5.148 28.188 1 89.38 239 ASN B O 1
ATOM 5758 N N . ASP B 1 240 ? 3.84 3.943 26.422 1 91.5 240 ASP B N 1
ATOM 5759 C CA . ASP B 1 240 ? 4.738 2.869 26.828 1 91.5 240 ASP B CA 1
ATOM 5760 C C . ASP B 1 240 ? 6.199 3.271 26.641 1 91.5 240 ASP B C 1
ATOM 5762 O O . ASP B 1 240 ? 7.094 2.65 27.219 1 91.5 240 ASP B O 1
ATOM 5766 N N . TYR B 1 241 ? 6.383 4.324 25.875 1 93.44 241 TYR B N 1
ATOM 5767 C CA . TYR B 1 241 ? 7.754 4.66 25.5 1 93.44 241 TYR B CA 1
ATOM 5768 C C . TYR B 1 241 ? 8.133 6.047 26.016 1 93.44 241 TYR B C 1
ATOM 5770 O O . TYR B 1 241 ? 9.25 6.516 25.781 1 93.44 241 TYR B O 1
ATOM 5778 N N . THR B 1 242 ? 7.18 6.688 26.609 1 92.75 242 THR B N 1
ATOM 5779 C CA . THR B 1 242 ? 7.414 8.047 27.078 1 92.75 242 THR B CA 1
ATOM 5780 C C . THR B 1 242 ? 7.395 8.094 28.609 1 92.75 242 THR B C 1
ATOM 5782 O O . THR B 1 242 ? 6.871 7.188 29.25 1 92.75 242 THR B O 1
ATOM 5785 N N . ASP B 1 243 ? 8.07 9.094 29.172 1 90.5 243 ASP B N 1
ATOM 5786 C CA . ASP B 1 243 ? 8.031 9.312 30.609 1 90.5 243 ASP B CA 1
ATOM 5787 C C . ASP B 1 243 ? 6.867 10.227 31 1 90.5 243 ASP B C 1
ATOM 5789 O O . ASP B 1 243 ? 5.973 10.477 30.188 1 90.5 243 ASP B O 1
ATOM 5793 N N . SER B 1 244 ? 6.816 10.68 32.188 1 88 244 SER B N 1
ATOM 5794 C CA . SER B 1 244 ? 5.715 11.477 32.719 1 88 244 SER B CA 1
ATOM 5795 C C . SER B 1 244 ? 5.641 12.836 32.031 1 88 244 SER B C 1
ATOM 5797 O O . SER B 1 244 ? 4.574 13.461 32 1 88 244 SER B O 1
ATOM 5799 N N . GLU B 1 245 ? 6.734 13.258 31.469 1 88.69 245 GLU B N 1
ATOM 5800 C CA . GLU B 1 245 ? 6.766 14.547 30.781 1 88.69 245 GLU B CA 1
ATOM 5801 C C . GLU B 1 245 ? 6.582 14.375 29.281 1 88.69 245 GLU B C 1
ATOM 5803 O O . GLU B 1 245 ? 6.816 15.305 28.516 1 88.69 245 GLU B O 1
ATOM 5808 N N . ASN B 1 246 ? 6.238 13.188 28.875 1 89.31 246 ASN B N 1
ATOM 5809 C CA . ASN B 1 246 ? 5.988 12.867 27.469 1 89.31 246 ASN B CA 1
ATOM 5810 C C . ASN B 1 246 ? 7.27 12.93 26.641 1 89.31 246 ASN B C 1
ATOM 5812 O O . ASN B 1 246 ? 7.262 13.414 25.516 1 89.31 246 ASN B O 1
ATOM 5816 N N . LYS B 1 247 ? 8.336 12.586 27.328 1 93.62 247 LYS B N 1
ATOM 5817 C CA . LYS B 1 247 ? 9.602 12.445 26.609 1 93.62 247 LYS B CA 1
ATOM 5818 C C . LYS B 1 247 ? 9.867 10.984 26.25 1 93.62 247 LYS B C 1
ATOM 5820 O O . LYS B 1 247 ? 9.664 10.094 27.078 1 93.62 247 LYS B O 1
ATOM 5825 N N . ILE B 1 248 ? 10.273 10.789 25.078 1 94.38 248 ILE B N 1
ATOM 5826 C CA . ILE B 1 248 ? 10.555 9.422 24.641 1 94.38 248 ILE B CA 1
ATOM 5827 C C . ILE B 1 248 ? 11.836 8.922 25.297 1 94.38 248 ILE B C 1
ATOM 5829 O O . ILE B 1 248 ? 12.859 9.609 25.281 1 94.38 248 ILE B O 1
ATOM 5833 N N . ILE B 1 249 ? 11.82 7.816 25.922 1 93.12 249 ILE B N 1
ATOM 5834 C CA . ILE B 1 249 ? 12.984 7.18 26.531 1 93.12 249 ILE B CA 1
ATOM 5835 C C . ILE B 1 249 ? 13.758 6.398 25.469 1 93.12 249 ILE B C 1
ATOM 5837 O O . ILE B 1 249 ? 13.281 5.375 24.969 1 93.12 249 ILE B O 1
ATOM 5841 N N . LEU B 1 250 ? 14.953 6.781 25.172 1 92.38 250 LEU B N 1
ATOM 5842 C CA . LEU B 1 250 ? 15.727 6.227 24.062 1 92.38 250 LEU B CA 1
ATOM 5843 C C . LEU B 1 250 ? 16.031 4.75 24.297 1 92.38 250 LEU B C 1
ATOM 5845 O O . LEU B 1 250 ? 16.062 3.961 23.344 1 92.38 250 LEU B O 1
ATOM 5849 N N . GLU B 1 251 ? 16.219 4.363 25.453 1 89.88 251 GLU B N 1
ATOM 5850 C CA . GLU B 1 251 ? 16.531 2.977 25.781 1 89.88 251 GLU B CA 1
ATOM 5851 C C . GLU B 1 251 ? 15.391 2.043 25.406 1 89.88 251 GLU B C 1
ATOM 5853 O O . GLU B 1 251 ? 15.617 0.897 25 1 89.88 251 GLU B O 1
ATOM 5858 N N . LYS B 1 252 ? 14.227 2.52 25.5 1 91.19 252 LYS B N 1
ATOM 5859 C CA . LYS B 1 252 ? 13.047 1.697 25.234 1 91.19 252 LYS B CA 1
ATOM 5860 C C . LYS B 1 252 ? 12.828 1.516 23.734 1 91.19 252 LYS B C 1
ATOM 5862 O O . LYS B 1 252 ? 12.188 0.556 23.312 1 91.19 252 LYS B O 1
ATOM 5867 N N . ILE B 1 253 ? 13.352 2.453 22.953 1 91.12 253 ILE B N 1
ATOM 5868 C CA . ILE B 1 253 ? 13.039 2.389 21.531 1 91.12 253 ILE B CA 1
ATOM 5869 C C . ILE B 1 253 ? 14.203 1.743 20.766 1 91.12 253 ILE B C 1
ATOM 5871 O O . ILE B 1 253 ? 14.109 1.514 19.562 1 91.12 253 ILE B O 1
ATOM 5875 N N . LYS B 1 254 ? 15.203 1.445 21.469 1 85.75 254 LYS B N 1
ATOM 5876 C CA . LYS B 1 254 ? 16.391 0.835 20.859 1 85.75 254 LYS B CA 1
ATOM 5877 C C . LYS B 1 254 ? 16.062 -0.54 20.297 1 85.75 254 LYS B C 1
ATOM 5879 O O . LYS B 1 254 ? 16.688 -0.971 19.312 1 85.75 254 LYS B O 1
ATOM 5884 N N . PHE B 1 255 ? 15.07 -1.17 20.812 1 83.62 255 PHE B N 1
ATOM 5885 C CA . PHE B 1 255 ? 14.781 -2.549 20.422 1 83.62 255 PHE B CA 1
ATOM 5886 C C . PHE B 1 255 ? 13.664 -2.604 19.391 1 83.62 255 PHE B C 1
ATOM 5888 O O . PHE B 1 255 ? 13.344 -3.674 18.875 1 83.62 255 PHE B O 1
ATOM 5895 N N . LEU B 1 256 ? 13.172 -1.451 19.125 1 85.88 256 LEU B N 1
ATOM 5896 C CA . LEU B 1 256 ? 12.102 -1.415 18.125 1 85.88 256 LEU B CA 1
ATOM 5897 C C . LEU B 1 256 ? 12.656 -1.602 16.719 1 85.88 256 LEU B C 1
ATOM 5899 O O . LEU B 1 256 ? 13.773 -1.168 16.422 1 85.88 256 LEU B O 1
ATOM 5903 N N . SER B 1 257 ? 11.906 -2.311 15.938 1 82.69 257 SER B N 1
ATOM 5904 C CA . SER B 1 257 ? 12.266 -2.375 14.523 1 82.69 257 SER B CA 1
ATOM 5905 C C . SER B 1 257 ? 12.242 -0.989 13.883 1 82.69 257 SER B C 1
ATOM 5907 O O . SER B 1 257 ? 11.656 -0.055 14.43 1 82.69 257 SER B O 1
ATOM 5909 N N . ASN B 1 258 ? 12.938 -0.862 12.781 1 81.75 258 ASN B N 1
ATOM 5910 C CA . ASN B 1 258 ? 12.922 0.408 12.062 1 81.75 258 ASN B CA 1
ATOM 5911 C C . ASN B 1 258 ? 11.5 0.849 11.727 1 81.75 258 ASN B C 1
ATOM 5913 O O . ASN B 1 258 ? 11.18 2.035 11.812 1 81.75 258 ASN B O 1
ATOM 5917 N N . PHE B 1 259 ? 10.727 -0.084 11.445 1 80 259 PHE B N 1
ATOM 5918 C CA . PHE B 1 259 ? 9.336 0.188 11.094 1 80 259 PHE B CA 1
ATOM 5919 C C . PHE B 1 259 ? 8.57 0.723 12.297 1 80 259 PHE B C 1
ATOM 5921 O O . PHE B 1 259 ? 7.887 1.741 12.203 1 80 259 PHE B O 1
ATOM 5928 N N . ASP B 1 260 ? 8.734 0.114 13.359 1 86.31 260 ASP B N 1
ATOM 5929 C CA . ASP B 1 260 ? 8.023 0.502 14.57 1 86.31 260 ASP B CA 1
ATOM 5930 C C . ASP B 1 260 ? 8.516 1.847 15.094 1 86.31 260 ASP B C 1
ATOM 5932 O O . ASP B 1 260 ? 7.734 2.646 15.609 1 86.31 260 ASP B O 1
ATOM 5936 N N . ARG B 1 261 ? 9.766 1.996 14.945 1 88.81 261 ARG B N 1
ATOM 5937 C CA . ARG B 1 261 ? 10.344 3.262 15.383 1 88.81 261 ARG B CA 1
ATOM 5938 C C . ARG B 1 261 ? 9.781 4.43 14.586 1 88.81 261 ARG B C 1
ATOM 5940 O O . ARG B 1 261 ? 9.422 5.461 15.156 1 88.81 261 ARG B O 1
ATOM 5947 N N . LYS B 1 262 ? 9.711 4.215 13.305 1 87.19 262 LYS B N 1
ATOM 5948 C CA . LYS B 1 262 ? 9.133 5.246 12.453 1 87.19 262 LYS B CA 1
ATOM 5949 C C . LYS B 1 262 ? 7.684 5.539 12.836 1 87.19 262 LYS B C 1
ATOM 5951 O O . LYS B 1 262 ? 7.266 6.695 12.875 1 87.19 262 LYS B O 1
ATOM 5956 N N . ASN B 1 263 ? 6.992 4.52 13.109 1 86.88 263 ASN B N 1
ATOM 5957 C CA . ASN B 1 263 ? 5.594 4.664 13.5 1 86.88 263 ASN B CA 1
ATOM 5958 C C . ASN B 1 263 ? 5.461 5.402 14.828 1 86.88 263 ASN B C 1
ATOM 5960 O O . ASN B 1 263 ? 4.562 6.23 14.992 1 86.88 263 ASN B O 1
ATOM 5964 N N . LEU B 1 264 ? 6.309 5.074 15.742 1 89.88 264 LEU B N 1
ATOM 5965 C CA . LEU B 1 264 ? 6.301 5.727 17.047 1 89.88 264 LEU B CA 1
ATOM 5966 C C . LEU B 1 264 ? 6.586 7.219 16.906 1 89.88 264 LEU B C 1
ATOM 5968 O O . LEU B 1 264 ? 5.934 8.039 17.562 1 89.88 264 LEU B O 1
ATOM 5972 N N . LEU B 1 265 ? 7.551 7.492 16.062 1 90.94 265 LEU B N 1
ATOM 5973 C CA . LEU B 1 265 ? 7.918 8.883 15.844 1 90.94 265 LEU B CA 1
ATOM 5974 C C . LEU B 1 265 ? 6.77 9.656 15.203 1 90.94 265 LEU B C 1
ATOM 5976 O O . LEU B 1 265 ? 6.543 10.828 15.539 1 90.94 265 LEU B O 1
ATOM 5980 N N . THR B 1 266 ? 6.078 8.977 14.352 1 88.12 266 THR B N 1
ATOM 5981 C CA . THR B 1 266 ? 4.918 9.594 13.719 1 88.12 266 THR B CA 1
ATOM 5982 C C . THR B 1 266 ? 3.846 9.922 14.758 1 88.12 266 THR B C 1
ATOM 5984 O O . THR B 1 266 ? 3.287 11.016 14.75 1 88.12 266 THR B O 1
ATOM 5987 N N . LEU B 1 267 ? 3.594 9.031 15.648 1 87.31 267 LEU B N 1
ATOM 5988 C CA . LEU B 1 267 ? 2.637 9.25 16.719 1 87.31 267 LEU B CA 1
ATOM 5989 C C . LEU B 1 267 ? 3.074 10.414 17.609 1 87.31 267 LEU B C 1
ATOM 5991 O O . LEU B 1 267 ? 2.25 11.234 18.016 1 87.31 267 LEU B O 1
ATOM 5995 N N . PHE B 1 268 ? 4.383 10.406 17.844 1 91.75 268 PHE B N 1
ATOM 5996 C CA . PHE B 1 268 ? 4.984 11.406 18.719 1 91.75 268 PHE B CA 1
ATOM 5997 C C . PHE B 1 268 ? 4.812 12.805 18.141 1 91.75 268 PHE B C 1
ATOM 5999 O O . PHE B 1 268 ? 4.441 13.734 18.844 1 91.75 268 PHE B O 1
ATOM 6006 N N . LEU B 1 269 ? 4.949 12.914 16.875 1 90.5 269 LEU B N 1
ATOM 6007 C CA . LEU B 1 269 ? 4.832 14.203 16.203 1 90.5 269 LEU B CA 1
ATOM 6008 C C . LEU B 1 269 ? 3.371 14.617 16.062 1 90.5 269 LEU B C 1
ATOM 6010 O O . LEU B 1 269 ? 3.039 15.797 16.203 1 90.5 269 LEU B O 1
ATOM 6014 N N . ASN B 1 270 ? 2.588 13.641 15.859 1 84.31 270 ASN B N 1
ATOM 6015 C CA . ASN B 1 270 ? 1.166 13.914 15.672 1 84.31 270 ASN B CA 1
ATOM 6016 C C . ASN B 1 270 ? 0.522 14.453 16.938 1 84.31 270 ASN B C 1
ATOM 6018 O O . ASN B 1 270 ? -0.442 15.219 16.875 1 84.31 270 ASN B O 1
ATOM 6022 N N . GLN B 1 271 ? 1.08 14.062 18.016 1 83.56 271 GLN B N 1
ATOM 6023 C CA . GLN B 1 271 ? 0.562 14.547 19.297 1 83.56 271 GLN B CA 1
ATOM 6024 C C . GLN B 1 271 ? 0.637 16.078 19.375 1 83.56 271 GLN B C 1
ATOM 6026 O O . GLN B 1 271 ? -0.201 16.703 20.016 1 83.56 271 GLN B O 1
ATOM 6031 N N . LYS B 1 272 ? 1.645 16.594 18.734 1 82.25 272 LYS B N 1
ATOM 6032 C CA . LYS B 1 272 ? 1.816 18.047 18.719 1 82.25 272 LYS B CA 1
ATOM 6033 C C . LYS B 1 272 ? 1.346 18.641 17.406 1 82.25 272 LYS B C 1
ATOM 6035 O O . LYS B 1 272 ? 1.686 19.781 17.078 1 82.25 272 LYS B O 1
ATOM 6040 N N . ASN B 1 273 ? 0.662 17.812 16.562 1 78.88 273 ASN B N 1
ATOM 6041 C CA . ASN B 1 273 ? 0.103 18.203 15.273 1 78.88 273 ASN B CA 1
ATOM 6042 C C . ASN B 1 273 ? 1.192 18.672 14.312 1 78.88 273 ASN B C 1
ATOM 6044 O O . ASN B 1 273 ? 1.004 19.641 13.578 1 78.88 273 ASN B O 1
ATOM 6048 N N . ILE B 1 274 ? 2.32 18.109 14.523 1 83.88 274 ILE B N 1
ATOM 6049 C CA . ILE B 1 274 ? 3.416 18.406 13.602 1 83.88 274 ILE B CA 1
ATOM 6050 C C . ILE B 1 274 ? 3.268 17.547 12.344 1 83.88 274 ILE B C 1
ATOM 6052 O O . ILE B 1 274 ? 3.082 16.328 12.43 1 83.88 274 ILE B O 1
ATOM 6056 N N . LYS B 1 275 ? 3.359 18.234 11.211 1 81 275 LYS B N 1
ATOM 6057 C CA . LYS B 1 275 ? 3.246 17.516 9.945 1 81 275 LYS B CA 1
ATOM 6058 C C . LYS B 1 275 ? 4.398 16.531 9.766 1 81 275 LYS B C 1
ATOM 6060 O O . LYS B 1 275 ? 5.562 16.891 9.961 1 81 275 LYS B O 1
ATOM 6065 N N . VAL B 1 276 ? 4.078 15.312 9.383 1 84 276 VAL B N 1
ATOM 6066 C CA . VAL B 1 276 ? 5.07 14.25 9.281 1 84 276 VAL B CA 1
ATOM 6067 C C . VAL B 1 276 ? 5.449 14.031 7.82 1 84 276 VAL B C 1
ATOM 6069 O O . VAL B 1 276 ? 4.586 14.062 6.938 1 84 276 VAL B O 1
ATOM 6072 N N . ASN B 1 277 ? 6.734 13.945 7.523 1 80.75 277 ASN B N 1
ATOM 6073 C CA . ASN B 1 277 ? 7.242 13.508 6.23 1 80.75 277 ASN B CA 1
ATOM 6074 C C . ASN B 1 277 ? 8.469 12.609 6.387 1 80.75 277 ASN B C 1
ATOM 6076 O O . ASN B 1 277 ? 9.031 12.508 7.477 1 80.75 277 ASN B O 1
ATOM 6080 N N . ARG B 1 278 ? 8.805 11.992 5.34 1 78.38 278 ARG B N 1
ATOM 6081 C CA . ARG B 1 278 ? 9.883 11.008 5.383 1 78.38 278 ARG B CA 1
ATOM 6082 C C . ARG B 1 278 ? 11.203 11.664 5.785 1 78.38 278 ARG B C 1
ATOM 6084 O O . ARG B 1 278 ? 11.984 11.078 6.543 1 78.38 278 ARG B O 1
ATOM 6091 N N . ASN B 1 279 ? 11.344 12.781 5.238 1 81.56 279 ASN B N 1
ATOM 6092 C CA . ASN B 1 279 ? 12.594 13.477 5.535 1 81.56 279 ASN B CA 1
ATOM 6093 C C . ASN B 1 279 ? 12.727 13.789 7.023 1 81.56 279 ASN B C 1
ATOM 6095 O O . ASN B 1 279 ? 13.805 13.641 7.598 1 81.56 279 ASN B O 1
ATOM 6099 N N . LYS B 1 280 ? 11.656 14.258 7.574 1 87.75 280 LYS B N 1
ATOM 6100 C CA . LYS B 1 280 ? 11.641 14.555 9.008 1 87.75 280 LYS B CA 1
ATOM 6101 C C . LYS B 1 280 ? 11.93 13.305 9.828 1 87.75 280 LYS B C 1
ATOM 6103 O O . LYS B 1 280 ? 12.758 13.328 10.742 1 87.75 280 LYS B O 1
ATOM 6108 N N . ILE B 1 281 ? 11.312 12.242 9.438 1 89.12 281 ILE B N 1
ATOM 6109 C CA . ILE B 1 281 ? 11.453 10.992 10.18 1 89.12 281 ILE B CA 1
ATOM 6110 C C . ILE B 1 281 ? 12.883 10.469 10.031 1 89.12 281 ILE B C 1
ATOM 6112 O O . ILE B 1 281 ? 13.484 10.016 11.008 1 89.12 281 ILE B O 1
ATOM 6116 N N . ASP B 1 282 ? 13.344 10.547 8.844 1 85.69 282 ASP B N 1
ATOM 6117 C CA . ASP B 1 282 ? 14.711 10.094 8.602 1 85.69 282 ASP B CA 1
ATOM 6118 C C . ASP B 1 282 ? 15.711 10.953 9.375 1 85.69 282 ASP B C 1
ATOM 6120 O O . ASP B 1 282 ? 16.703 10.438 9.898 1 85.69 282 ASP B O 1
ATOM 6124 N N . GLY B 1 283 ? 15.445 12.18 9.391 1 87.81 283 GLY B N 1
ATOM 6125 C CA . GLY B 1 283 ? 16.297 13.086 10.156 1 87.81 283 GLY B CA 1
ATOM 6126 C C . GLY B 1 283 ? 16.328 12.766 11.641 1 87.81 283 GLY B C 1
ATOM 6127 O O . GLY B 1 283 ? 17.391 12.758 12.258 1 87.81 283 GLY B O 1
ATOM 6128 N N . ILE B 1 284 ? 15.219 12.508 12.148 1 91.69 284 ILE B N 1
ATOM 6129 C CA . ILE B 1 284 ? 15.117 12.188 13.57 1 91.69 284 ILE B CA 1
ATOM 6130 C C . ILE B 1 284 ? 15.812 10.859 13.844 1 91.69 284 ILE B C 1
ATOM 6132 O O . ILE B 1 284 ? 16.484 10.703 14.867 1 91.69 284 ILE B O 1
ATOM 6136 N N . ASN B 1 285 ? 15.617 9.945 12.945 1 88.5 285 ASN B N 1
ATOM 6137 C CA . ASN B 1 285 ? 16.266 8.648 13.102 1 88.5 285 ASN B CA 1
ATOM 6138 C C . ASN B 1 285 ? 17.781 8.773 13.117 1 88.5 285 ASN B C 1
ATOM 6140 O O . ASN B 1 285 ? 18.453 8.07 13.875 1 88.5 285 ASN B O 1
ATOM 6144 N N . SER B 1 286 ? 18.219 9.578 12.219 1 87.38 286 SER B N 1
ATOM 6145 C CA . SER B 1 286 ? 19.641 9.836 12.195 1 87.38 286 SER B CA 1
ATOM 6146 C C . SER B 1 286 ? 20.109 10.508 13.492 1 87.38 286 SER B C 1
ATOM 6148 O O . SER B 1 286 ? 21.203 10.227 13.984 1 87.38 286 SER B O 1
ATOM 6150 N N . LEU B 1 287 ? 19.312 11.383 13.984 1 90 287 LEU B N 1
ATOM 6151 C CA . LEU B 1 287 ? 19.578 12.078 15.242 1 90 287 LEU B CA 1
ATOM 6152 C C . LEU B 1 287 ? 19.688 11.094 16.391 1 90 287 LEU B C 1
ATOM 6154 O O . LEU B 1 287 ? 20.594 11.219 17.234 1 90 287 LEU B O 1
ATOM 6158 N N . ILE B 1 288 ? 18.875 10.109 16.406 1 88.94 288 ILE B N 1
ATOM 6159 C CA . ILE B 1 288 ? 18.828 9.109 17.469 1 88.94 288 ILE B CA 1
ATOM 6160 C C . ILE B 1 288 ? 20.109 8.281 17.453 1 88.94 288 ILE B C 1
ATOM 6162 O O . ILE B 1 288 ? 20.625 7.906 18.5 1 88.94 288 ILE B O 1
ATOM 6166 N N . LYS B 1 289 ? 20.625 8.039 16.281 1 84.31 289 LYS B N 1
ATOM 6167 C CA . LYS B 1 289 ? 21.797 7.199 16.125 1 84.31 289 LYS B CA 1
ATOM 6168 C C . LYS B 1 289 ? 23.078 7.992 16.391 1 84.31 289 LYS B C 1
ATOM 6170 O O . LYS B 1 289 ? 24.156 7.414 16.531 1 84.31 289 LYS B O 1
ATOM 6175 N N . SER B 1 290 ? 22.906 9.242 16.406 1 83.12 290 SER B N 1
ATOM 6176 C CA . SER B 1 290 ? 24.062 10.102 16.594 1 83.12 290 SER B CA 1
ATOM 6177 C C . SER B 1 290 ? 24.469 10.156 18.078 1 83.12 290 SER B C 1
ATOM 6179 O O . SER B 1 290 ? 23.688 9.781 18.953 1 83.12 290 SER B O 1
ATOM 6181 N N . ASN B 1 291 ? 25.719 10.578 18.203 1 80.94 291 ASN B N 1
ATOM 6182 C CA . ASN B 1 291 ? 26.219 10.711 19.578 1 80.94 291 ASN B CA 1
ATOM 6183 C C . ASN B 1 291 ? 26 12.125 20.109 1 80.94 291 ASN B C 1
ATOM 6185 O O . ASN B 1 291 ? 26.031 13.094 19.359 1 80.94 291 ASN B O 1
ATOM 6189 N N . GLY B 1 292 ? 25.703 12.219 21.438 1 79.19 292 GLY B N 1
ATOM 6190 C CA . GLY B 1 292 ? 25.625 13.5 22.125 1 79.19 292 GLY B CA 1
ATOM 6191 C C . GLY B 1 292 ? 24.25 14.148 22 1 79.19 292 GLY B C 1
ATOM 6192 O O . GLY B 1 292 ? 23.266 13.484 21.672 1 79.19 292 GLY B O 1
ATOM 6193 N N . THR B 1 293 ? 24.188 15.422 22.484 1 82.5 293 THR B N 1
ATOM 6194 C CA . THR B 1 293 ? 22.953 16.203 22.422 1 82.5 293 THR B CA 1
ATOM 6195 C C . THR B 1 293 ? 22.859 16.938 21.094 1 82.5 293 THR B C 1
ATOM 6197 O O . THR B 1 293 ? 23.797 17.625 20.688 1 82.5 293 THR B O 1
ATOM 6200 N N . LYS B 1 294 ? 21.844 16.688 20.312 1 88.56 294 LYS B N 1
ATOM 6201 C CA . LYS B 1 294 ? 21.625 17.312 19.016 1 88.56 294 LYS B CA 1
ATOM 6202 C C . LYS B 1 294 ? 20.172 17.75 18.859 1 88.56 294 LYS B C 1
ATOM 6204 O O . LYS B 1 294 ? 19.281 17.234 19.547 1 88.56 294 LYS B O 1
ATOM 6209 N N . LYS B 1 295 ? 19.984 18.812 18.094 1 89.94 295 LYS B N 1
ATOM 6210 C CA . LYS B 1 295 ? 18.625 19.297 17.859 1 89.94 295 LYS B CA 1
ATOM 6211 C C . LYS B 1 295 ? 18.359 19.5 16.375 1 89.94 295 LYS B C 1
ATOM 6213 O O . LYS B 1 295 ? 19.297 19.734 15.594 1 89.94 295 LYS B O 1
ATOM 6218 N N . ILE B 1 296 ? 17.125 19.203 15.938 1 91 296 ILE B N 1
ATOM 6219 C CA . ILE B 1 296 ? 16.688 19.422 14.562 1 91 296 ILE B CA 1
ATOM 6220 C C . ILE B 1 296 ? 15.383 20.219 14.547 1 91 296 ILE B C 1
ATOM 6222 O O . ILE B 1 296 ? 14.477 19.953 15.336 1 91 296 ILE B O 1
ATOM 6226 N N . ASP B 1 297 ? 15.281 21.188 13.68 1 88.75 297 ASP B N 1
ATOM 6227 C CA . ASP B 1 297 ? 14.047 21.969 13.539 1 88.75 297 ASP B CA 1
ATOM 6228 C C . ASP B 1 297 ? 12.984 21.172 12.789 1 88.75 297 ASP B C 1
ATOM 6230 O O . ASP B 1 297 ? 13.25 20.609 11.719 1 88.75 297 ASP B O 1
ATOM 6234 N N . LEU B 1 298 ? 11.875 21.047 13.352 1 87.81 298 LEU B N 1
ATOM 6235 C CA . LEU B 1 298 ? 10.773 20.312 12.734 1 87.81 298 LEU B CA 1
ATOM 6236 C C . LEU B 1 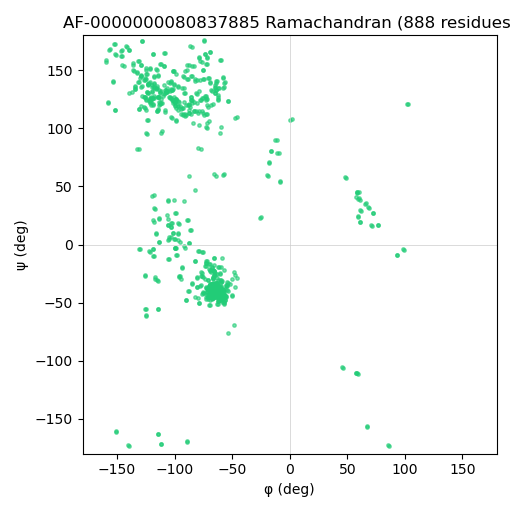298 ? 9.914 21.25 11.891 1 87.81 298 LEU B C 1
ATOM 6238 O O . LEU B 1 298 ? 9.477 20.891 10.797 1 87.81 298 LEU B O 1
ATOM 6242 N N . ASP B 1 299 ? 9.531 22.375 12.398 1 82.12 299 ASP B N 1
ATOM 6243 C CA . ASP B 1 299 ? 8.82 23.438 11.695 1 82.12 299 ASP B CA 1
ATOM 6244 C C . ASP B 1 299 ? 9.133 24.812 12.297 1 82.12 299 ASP B C 1
ATOM 6246 O O . ASP B 1 299 ? 10.195 25 12.898 1 82.12 299 ASP B O 1
ATOM 6250 N N . LYS B 1 300 ? 8.297 25.797 12.016 1 76.81 300 LYS B N 1
ATOM 6251 C CA . LYS B 1 300 ? 8.555 27.156 12.461 1 76.81 300 LYS B CA 1
ATOM 6252 C C . LYS B 1 300 ? 8.406 27.281 13.969 1 76.81 300 LYS B C 1
ATOM 6254 O O . LYS B 1 300 ? 8.992 28.188 14.586 1 76.81 300 LYS B O 1
ATOM 6259 N N . ILE B 1 301 ? 7.781 26.344 14.578 1 80.31 301 ILE B N 1
ATOM 6260 C CA . ILE B 1 301 ? 7.398 26.5 15.984 1 80.31 301 ILE B CA 1
ATOM 6261 C C . ILE B 1 301 ? 8.148 25.469 16.828 1 80.31 301 ILE B C 1
ATOM 6263 O O . ILE B 1 301 ? 8.578 25.781 17.953 1 80.31 301 ILE B O 1
ATOM 6267 N N . TYR B 1 302 ? 8.438 24.328 16.234 1 89.94 302 TYR B N 1
ATOM 6268 C CA . TYR B 1 302 ? 8.898 23.234 17.078 1 89.94 302 TYR B CA 1
ATOM 6269 C C . TYR B 1 302 ? 10.242 22.703 16.609 1 89.94 302 TYR B C 1
ATOM 6271 O O . TYR B 1 302 ? 10.57 22.797 15.422 1 89.94 302 TYR B O 1
ATOM 6279 N N . ARG B 1 303 ? 11.047 22.266 17.594 1 92.62 303 ARG B N 1
ATOM 6280 C CA . ARG B 1 303 ? 12.266 21.5 17.312 1 92.62 303 ARG B CA 1
ATOM 6281 C C . ARG B 1 303 ? 12.312 20.219 18.141 1 92.62 303 ARG B C 1
ATOM 6283 O O . ARG B 1 303 ? 11.664 20.125 19.188 1 92.62 303 ARG B O 1
ATOM 6290 N N . ILE B 1 304 ? 13.008 19.25 17.656 1 93.75 304 ILE B N 1
ATOM 6291 C CA . ILE B 1 304 ? 13.195 18 18.391 1 93.75 304 ILE B CA 1
ATOM 6292 C C . ILE B 1 304 ? 14.625 17.922 18.938 1 93.75 304 ILE B C 1
ATOM 6294 O O . ILE B 1 304 ? 15.57 18.328 18.266 1 93.75 304 ILE B O 1
ATOM 6298 N N . VAL B 1 305 ? 14.703 17.578 20.234 1 92.31 305 VAL B N 1
ATOM 6299 C CA . VAL B 1 305 ? 15.992 17.547 20.922 1 92.31 305 VAL B CA 1
ATOM 6300 C C . VAL B 1 305 ? 16.281 16.141 21.422 1 92.31 305 VAL B C 1
ATOM 6302 O O . VAL B 1 305 ? 15.391 15.469 21.969 1 92.31 305 VAL B O 1
ATOM 6305 N N . LYS B 1 306 ? 17.391 15.695 21.031 1 93.25 306 LYS B N 1
ATOM 6306 C CA . LYS B 1 306 ? 17.891 14.438 21.578 1 93.25 306 LYS B CA 1
ATOM 6307 C C . LYS B 1 306 ? 18.984 14.688 22.609 1 93.25 306 LYS B C 1
ATOM 6309 O O . LYS B 1 306 ? 19.953 15.391 22.328 1 93.25 306 LYS B O 1
ATOM 6314 N N . ASP B 1 307 ? 18.812 14.156 23.766 1 86.31 307 ASP B N 1
ATOM 6315 C CA . ASP B 1 307 ? 19.906 14.141 24.734 1 86.31 307 ASP B CA 1
ATOM 6316 C C . ASP B 1 307 ? 20.375 12.711 25.016 1 86.31 307 ASP B C 1
ATOM 6318 O O . ASP B 1 307 ? 20.172 11.812 24.203 1 86.31 307 ASP B O 1
ATOM 6322 N N . TYR B 1 308 ? 21.062 12.445 26.016 1 81.12 308 TYR B N 1
ATOM 6323 C CA . TYR B 1 308 ? 21.672 11.141 26.281 1 81.12 308 TYR B CA 1
ATOM 6324 C C . TYR B 1 308 ? 20.594 10.109 26.625 1 81.12 308 TYR B C 1
ATOM 6326 O O . TYR B 1 308 ? 20.781 8.914 26.359 1 81.12 308 TYR B O 1
ATOM 6334 N N . THR B 1 309 ? 19.453 10.648 27.047 1 85.69 309 THR B N 1
ATOM 6335 C CA . THR B 1 309 ? 18.484 9.695 27.578 1 85.69 309 THR B CA 1
ATOM 6336 C C . THR B 1 309 ? 17.141 9.828 26.875 1 85.69 309 THR B C 1
ATOM 6338 O O . THR B 1 309 ? 16.359 8.875 26.812 1 85.69 309 THR B O 1
ATOM 6341 N N . TYR B 1 310 ? 16.953 11.125 26.391 1 92 310 TYR B N 1
ATOM 6342 C CA . TYR B 1 310 ? 15.578 11.367 25.969 1 92 310 TYR B CA 1
ATOM 6343 C C . TYR B 1 310 ? 15.539 11.992 24.578 1 92 310 TYR B C 1
ATOM 6345 O O . TYR B 1 310 ? 16.547 12.531 24.109 1 92 310 TYR B O 1
ATOM 6353 N N . LEU B 1 311 ? 14.414 11.82 23.953 1 94.56 311 LEU B N 1
ATOM 6354 C CA . LEU B 1 311 ? 13.992 12.547 22.75 1 94.56 311 LEU B CA 1
ATOM 6355 C C . LEU B 1 311 ? 12.719 13.336 23.016 1 94.56 311 LEU B C 1
ATOM 6357 O O . LEU B 1 311 ? 11.711 12.781 23.469 1 94.56 311 LEU B O 1
ATOM 6361 N N . TYR B 1 312 ? 12.766 14.633 22.844 1 93.5 312 TYR B N 1
ATOM 6362 C CA . TYR B 1 312 ? 11.578 15.422 23.156 1 93.5 312 TYR B CA 1
ATOM 6363 C C . TYR B 1 312 ? 11.453 16.609 22.219 1 93.5 312 TYR B C 1
ATOM 6365 O O . TYR B 1 312 ? 12.398 16.953 21.516 1 93.5 312 TYR B O 1
ATOM 6373 N N . ILE B 1 313 ? 10.258 17.141 22.188 1 93 313 ILE B N 1
ATOM 6374 C CA . ILE B 1 313 ? 9.93 18.266 21.328 1 93 313 ILE B CA 1
ATOM 6375 C C . ILE B 1 313 ? 9.844 19.547 22.156 1 93 313 ILE B C 1
ATOM 6377 O O . ILE B 1 313 ? 9.234 19.547 23.234 1 93 313 ILE B O 1
ATOM 6381 N N . GLU B 1 314 ? 10.531 20.547 21.797 1 88.62 314 GLU B N 1
ATOM 6382 C CA . GLU B 1 314 ? 10.461 21.828 22.5 1 88.62 314 GLU B CA 1
ATOM 6383 C C . GLU B 1 314 ? 10.078 22.969 21.547 1 88.62 314 GLU B C 1
ATOM 6385 O O . GLU B 1 314 ? 10.258 22.844 20.328 1 88.62 314 GLU B O 1
ATOM 6390 N N . GLU B 1 315 ? 9.234 23.844 21.969 1 85.81 315 GLU B N 1
ATOM 6391 C CA . GLU B 1 315 ? 8.898 25.031 21.188 1 85.81 315 GLU B CA 1
ATOM 6392 C C . GLU B 1 315 ? 10.117 25.922 20.969 1 85.81 315 GLU B C 1
ATOM 6394 O O . GLU B 1 315 ? 10.914 26.109 21.891 1 85.81 315 GLU B O 1
ATOM 6399 N N . LYS B 1 316 ? 10.211 26.094 19.688 1 73.38 316 LYS B N 1
ATOM 6400 C CA . LYS B 1 316 ? 11.328 26.984 19.375 1 73.38 316 LYS B CA 1
ATOM 6401 C C . LYS B 1 316 ? 11.164 28.344 20.078 1 73.38 316 LYS B C 1
ATOM 6403 O O . LYS B 1 316 ? 10.086 28.938 20.047 1 73.38 316 LYS B O 1
ATOM 6408 N N . LYS B 1 317 ? 11.117 28.266 21.312 1 55.25 317 LYS B N 1
ATOM 6409 C CA . LYS B 1 317 ? 11.039 29.594 21.922 1 55.25 317 LYS B CA 1
ATOM 6410 C C . LYS B 1 317 ? 11.352 30.688 20.906 1 55.25 317 LYS B C 1
ATOM 6412 O O . LYS B 1 317 ? 12.336 30.594 20.172 1 55.25 317 LYS B O 1
ATOM 6417 N N . GLU B 1 318 ? 10.156 31.094 20.281 1 47 318 GLU B N 1
ATOM 6418 C CA . GLU B 1 318 ? 10.438 32.375 19.625 1 47 318 GLU B CA 1
ATOM 6419 C C . GLU B 1 318 ? 11.695 33.031 20.172 1 47 318 GLU B C 1
ATOM 6421 O O . GLU B 1 318 ? 11.82 33.219 21.391 1 47 318 GLU B O 1
ATOM 6426 N N . VAL B 1 319 ? 12.867 32.5 19.906 1 40.12 319 VAL B N 1
ATOM 6427 C CA . VAL B 1 319 ? 13.766 33.594 20.234 1 40.12 319 VAL B CA 1
ATOM 6428 C C . VAL B 1 319 ? 12.961 34.906 20.328 1 40.12 319 VAL B C 1
ATOM 6430 O O . VAL B 1 319 ? 12.211 35.25 19.406 1 40.12 319 VAL B O 1
ATOM 6433 N N . SER B 1 320 ? 12.289 35.219 21.391 1 37.19 320 SER B N 1
ATOM 6434 C CA . SER B 1 320 ? 11.766 36.562 21.406 1 37.19 320 SER B CA 1
ATOM 6435 C C . SER B 1 320 ? 12.141 37.312 20.125 1 37.19 320 SER B C 1
ATOM 6437 O O . SER B 1 320 ? 13.203 37.062 19.547 1 37.19 320 SER B O 1
ATOM 6439 N N . THR B 1 321 ? 11.156 37.531 19.219 1 37.47 321 THR B N 1
ATOM 6440 C CA . THR B 1 321 ? 11.406 38.625 18.266 1 37.47 321 THR B CA 1
ATOM 6441 C C . THR B 1 321 ? 12.656 39.406 18.656 1 37.47 321 THR B C 1
ATOM 6443 O O . THR B 1 321 ? 12.664 40.094 19.672 1 37.47 321 THR B O 1
ATOM 6446 N N . ILE B 1 322 ? 13.719 38.812 18.812 1 40.5 322 ILE B N 1
ATOM 6447 C CA . ILE B 1 322 ? 14.773 39.812 18.781 1 40.5 322 ILE B CA 1
ATOM 6448 C C . ILE B 1 322 ? 14.25 41.062 18.094 1 40.5 322 ILE B C 1
ATOM 6450 O O . ILE B 1 322 ? 13.906 41.031 16.906 1 40.5 322 ILE B O 1
ATOM 6454 N N . ASN B 1 323 ? 13.211 41.625 18.672 1 41.94 323 ASN B N 1
ATOM 6455 C CA . ASN B 1 323 ? 12.75 42.938 18.203 1 41.94 323 ASN B CA 1
ATOM 6456 C C . ASN B 1 323 ? 13.75 43.562 17.25 1 41.94 323 ASN B C 1
ATOM 6458 O O . ASN B 1 323 ? 14.914 43.75 17.609 1 41.94 323 ASN B O 1
ATOM 6462 N N . ASN B 1 324 ? 13.727 43.156 16.156 1 52.62 324 ASN B N 1
ATOM 6463 C CA . ASN B 1 324 ? 14.398 44.031 15.195 1 52.62 324 ASN B CA 1
ATOM 6464 C C . ASN B 1 324 ? 14.445 45.469 15.656 1 52.62 324 ASN B C 1
ATOM 6466 O O . ASN B 1 324 ? 14.312 46.375 14.852 1 52.62 324 ASN B O 1
ATOM 6470 N N . CYS B 1 325 ? 14.367 45.719 16.797 1 61.28 325 CYS B N 1
ATOM 6471 C CA . CYS B 1 325 ? 14.391 47.062 17.359 1 61.28 325 CYS B CA 1
ATOM 6472 C C . CYS B 1 325 ? 15.797 47.656 17.281 1 61.28 325 CYS B C 1
ATOM 6474 O O . CYS B 1 325 ? 16.75 47.062 17.766 1 61.28 325 CYS B O 1
ATOM 6476 N N . ILE B 1 326 ? 15.922 48.406 16.391 1 74.88 326 ILE B N 1
ATOM 6477 C CA . ILE B 1 326 ? 17.062 49.281 16.344 1 74.88 326 ILE B CA 1
ATOM 6478 C C . ILE B 1 326 ? 16.812 50.5 17.234 1 74.88 326 ILE B C 1
ATOM 6480 O O . ILE B 1 326 ? 15.773 51.156 17.125 1 74.88 326 ILE B O 1
ATOM 6484 N N . ILE B 1 327 ? 17.578 50.562 18.203 1 85.19 327 ILE B N 1
ATOM 6485 C CA . ILE B 1 327 ? 17.438 51.812 18.969 1 85.19 327 ILE B CA 1
ATOM 6486 C C . ILE B 1 327 ? 18.547 52.781 18.609 1 85.19 327 ILE B C 1
ATOM 6488 O O . ILE B 1 327 ? 19.672 52.375 18.328 1 85.19 327 ILE B O 1
ATOM 6492 N N . GLN B 1 328 ? 18.125 53.938 18.484 1 89.19 328 GLN B N 1
ATOM 6493 C CA . GLN B 1 328 ? 19.062 55.031 18.281 1 89.19 328 GLN B CA 1
ATOM 6494 C C . GLN B 1 328 ? 19.375 55.75 19.578 1 89.19 328 GLN B C 1
ATOM 6496 O O . GLN B 1 328 ? 18.469 56.25 20.25 1 89.19 328 GLN B O 1
ATOM 6501 N N . LEU B 1 329 ? 20.562 55.719 19.906 1 91.06 329 LEU B N 1
ATOM 6502 C CA . LEU B 1 329 ? 21 56.375 21.141 1 91.06 329 LEU B CA 1
ATOM 6503 C C . LEU B 1 329 ? 21.594 57.75 20.828 1 91.06 329 LEU B C 1
ATOM 6505 O O . LEU B 1 329 ? 22.531 57.844 20.031 1 91.06 329 LEU B O 1
ATOM 6509 N N . LYS B 1 330 ? 21.078 58.719 21.453 1 90.25 330 LYS B N 1
ATOM 6510 C CA . LYS B 1 330 ? 21.656 60.062 21.375 1 90.25 330 LYS B CA 1
ATOM 6511 C C . LYS B 1 330 ? 22.719 60.281 22.453 1 90.25 330 LYS B C 1
ATOM 6513 O O . LYS B 1 330 ? 22.703 59.594 23.469 1 90.25 330 LYS B O 1
ATOM 6518 N N . ILE B 1 331 ? 23.578 61.156 22.156 1 87 331 ILE B N 1
ATOM 6519 C CA . ILE B 1 331 ? 24.625 61.5 23.109 1 87 331 ILE B CA 1
ATOM 6520 C C . ILE B 1 331 ? 24.312 62.812 23.797 1 87 331 ILE B C 1
ATOM 6522 O O . ILE B 1 331 ? 24.188 63.844 23.141 1 87 331 ILE B O 1
ATOM 6526 N N . PRO B 1 332 ? 24 62.688 24.953 1 84.56 332 PRO B N 1
ATOM 6527 C CA . PRO B 1 332 ? 23.984 61.562 25.938 1 84.56 332 PRO B CA 1
ATOM 6528 C C . PRO B 1 332 ? 22.594 60.969 26.125 1 84.56 332 PRO B C 1
ATOM 6530 O O . PRO B 1 332 ? 21.594 61.688 25.922 1 84.56 332 PRO B O 1
ATOM 6533 N N . SER B 1 333 ? 22.453 59.75 26.406 1 90.44 333 SER B N 1
ATOM 6534 C CA . SER B 1 333 ? 21.156 59.125 26.594 1 90.44 333 SER B CA 1
ATOM 6535 C C . SER B 1 333 ? 21.281 57.844 27.391 1 90.44 333 SER B C 1
ATOM 6537 O O . SER B 1 333 ? 22.391 57.312 27.562 1 90.44 333 SER B O 1
ATOM 6539 N N . GLU B 1 334 ? 20.219 57.406 27.984 1 90.88 334 GLU B N 1
ATOM 6540 C CA . GLU B 1 334 ? 20.062 56.094 28.609 1 90.88 334 GLU B CA 1
ATOM 6541 C C . GLU B 1 334 ? 18.797 55.406 28.125 1 90.88 334 GLU B C 1
ATOM 6543 O O . GLU B 1 334 ? 17.703 55.969 28.156 1 90.88 334 GLU B O 1
ATOM 6548 N N . GLN B 1 335 ? 19 54.312 27.531 1 89.94 335 GLN B N 1
ATOM 6549 C CA . GLN B 1 335 ? 17.859 53.594 27 1 89.94 335 GLN B CA 1
ATOM 6550 C C . GLN B 1 335 ? 17.984 52.094 27.312 1 89.94 335 GLN B C 1
ATOM 6552 O O . GLN B 1 335 ? 19.078 51.594 27.516 1 89.94 335 GLN B O 1
ATOM 6557 N N . VAL B 1 336 ? 16.859 51.469 27.328 1 87.19 336 VAL B N 1
ATOM 6558 C CA . VAL B 1 336 ? 16.828 50.031 27.578 1 87.19 336 VAL B CA 1
ATOM 6559 C C . VAL B 1 336 ? 16.625 49.281 26.266 1 87.19 336 VAL B C 1
ATOM 6561 O O . VAL B 1 336 ? 15.758 49.656 25.453 1 87.19 336 VAL B O 1
ATOM 6564 N N . PHE B 1 337 ? 17.484 48.406 25.969 1 87.31 337 PHE B N 1
ATOM 6565 C CA . PHE B 1 337 ? 17.422 47.5 24.828 1 87.31 337 PHE B CA 1
ATOM 6566 C C . PHE B 1 337 ? 17.203 46.062 25.297 1 87.31 337 PHE B C 1
ATOM 6568 O O . PHE B 1 337 ? 18.156 45.406 25.719 1 87.31 337 PHE B O 1
ATOM 6575 N N . ASP B 1 338 ? 15.922 45.781 25.234 1 79.81 338 ASP B N 1
ATOM 6576 C CA . ASP B 1 338 ? 15.539 44.469 25.734 1 79.81 338 ASP B CA 1
ATOM 6577 C C . ASP B 1 338 ? 15.969 44.312 27.188 1 79.81 338 ASP B C 1
ATOM 6579 O O . ASP B 1 338 ? 15.5 45.031 28.078 1 79.81 338 ASP B O 1
ATOM 6583 N N . ASN B 1 339 ? 16.969 43.438 27.484 1 80.44 339 ASN B N 1
ATOM 6584 C CA . ASN B 1 339 ? 17.422 43.188 28.859 1 80.44 339 ASN B CA 1
ATOM 6585 C C . ASN B 1 339 ? 18.719 43.906 29.172 1 80.44 339 ASN B C 1
ATOM 6587 O O . ASN B 1 339 ? 19.406 43.562 30.125 1 80.44 339 ASN B O 1
ATOM 6591 N N . PHE B 1 340 ? 18.969 44.812 28.406 1 88.88 340 PHE B N 1
ATOM 6592 C CA . PHE B 1 340 ? 20.203 45.562 28.609 1 88.88 340 PHE B CA 1
ATOM 6593 C C . PHE B 1 340 ? 19.891 47.031 28.828 1 88.88 340 PHE B C 1
ATOM 6595 O O . PHE B 1 340 ? 19.109 47.625 28.094 1 88.88 340 PHE B O 1
ATOM 6602 N N . LYS B 1 341 ? 20.359 47.562 29.953 1 92 341 LYS B N 1
ATOM 6603 C CA . LYS B 1 341 ? 20.344 49 30.156 1 92 341 LYS B CA 1
ATOM 6604 C C . LYS B 1 341 ? 21.625 49.625 29.594 1 92 341 LYS B C 1
ATOM 6606 O O . LYS B 1 341 ? 22.719 49.312 30.047 1 92 341 LYS B O 1
ATOM 6611 N N . ILE B 1 342 ? 21.453 50.531 28.625 1 92.56 342 ILE B N 1
ATOM 6612 C CA . ILE B 1 342 ? 22.594 51.125 27.953 1 92.56 342 ILE B CA 1
ATOM 6613 C C . ILE B 1 342 ? 22.656 52.625 28.297 1 92.56 342 ILE B C 1
ATOM 6615 O O . ILE B 1 342 ? 21.688 53.344 28.125 1 92.56 342 ILE B O 1
ATOM 6619 N N . SER B 1 343 ? 23.766 53.031 28.844 1 92.88 343 SER B N 1
ATOM 6620 C CA . SER B 1 343 ? 24 54.438 29.172 1 92.88 343 SER B CA 1
ATOM 6621 C C . SER B 1 343 ? 25.125 55 28.312 1 92.88 343 SER B C 1
ATOM 6623 O O . SER B 1 343 ? 26.203 54.406 28.203 1 92.88 343 SER B O 1
ATOM 6625 N N . VAL B 1 344 ? 24.812 56.125 27.656 1 91.06 344 VAL B N 1
ATOM 6626 C CA . VAL B 1 344 ? 25.781 56.844 26.844 1 91.06 344 VAL B CA 1
ATOM 6627 C C . VAL B 1 344 ? 26.047 58.219 27.438 1 91.06 344 VAL B C 1
ATOM 6629 O O . VAL B 1 344 ? 25.141 59.062 27.531 1 91.06 344 VAL B O 1
ATOM 6632 N N . ASN B 1 345 ? 27.266 58.375 27.875 1 89.75 345 ASN B N 1
ATOM 6633 C CA . ASN B 1 345 ? 27.609 59.656 28.531 1 89.75 345 ASN B CA 1
ATOM 6634 C C . ASN B 1 345 ? 28.906 60.219 27.984 1 89.75 345 ASN B C 1
ATOM 6636 O O . ASN B 1 345 ? 29.781 59.5 27.547 1 89.75 345 ASN B O 1
ATOM 6640 N N . ILE B 1 346 ? 28.953 61.562 27.984 1 87.19 346 ILE B N 1
ATOM 6641 C CA . ILE B 1 346 ? 30.172 62.281 27.594 1 87.19 346 ILE B CA 1
ATOM 6642 C C . ILE B 1 346 ? 31.141 62.312 28.781 1 87.19 346 ILE B C 1
ATOM 6644 O O . ILE B 1 346 ? 30.75 62.688 29.891 1 87.19 346 ILE B O 1
ATOM 6648 N N . VAL B 1 347 ? 32.219 61.812 28.562 1 84.75 347 VAL B N 1
ATOM 6649 C CA . VAL B 1 347 ? 33.188 61.812 29.656 1 84.75 347 VAL B CA 1
ATOM 6650 C C . VAL B 1 347 ? 34.406 62.656 29.281 1 84.75 347 VAL B C 1
ATOM 6652 O O . VAL B 1 347 ? 34.781 62.719 28.109 1 84.75 347 VAL B O 1
ATOM 6655 N N . GLU B 1 348 ? 34.844 63.5 30.156 1 75.75 348 GLU B N 1
ATOM 6656 C CA . GLU B 1 348 ? 36 64.375 29.938 1 75.75 348 GLU B CA 1
ATOM 6657 C C . GLU B 1 348 ? 37.312 63.625 30.297 1 75.75 348 GLU B C 1
ATOM 6659 O O . GLU B 1 348 ? 38.344 63.875 29.719 1 75.75 348 GLU B O 1
ATOM 6664 N N . ASN B 1 349 ? 37.281 62.688 31.359 1 65.56 349 ASN B N 1
ATOM 6665 C CA . ASN B 1 349 ? 38.531 62.094 31.859 1 65.56 349 ASN B CA 1
ATOM 6666 C C . ASN B 1 349 ? 38.812 60.75 31.172 1 65.56 349 ASN B C 1
ATOM 6668 O O . ASN B 1 349 ? 37.938 59.875 31.109 1 65.56 349 ASN B O 1
ATOM 6672 N N . LEU B 1 350 ? 39.781 60.594 30.484 1 60.62 350 LEU B N 1
ATOM 6673 C CA . LEU B 1 350 ? 40.281 59.5 29.656 1 60.62 350 LEU B CA 1
ATOM 6674 C C . LEU B 1 350 ? 40.625 58.281 30.5 1 60.62 350 LEU B C 1
ATOM 6676 O O . LEU B 1 350 ? 40.781 57.188 29.969 1 60.62 350 LEU B O 1
ATOM 6680 N N . ASP B 1 351 ? 40.969 58.375 31.797 1 60.84 351 ASP B N 1
ATOM 6681 C CA . ASP B 1 351 ? 41.594 57.312 32.562 1 60.84 351 ASP B CA 1
ATOM 6682 C C . ASP B 1 351 ? 40.562 56.406 33.219 1 60.84 351 ASP B C 1
ATOM 6684 O O . ASP B 1 351 ? 40.812 55.812 34.25 1 60.84 351 ASP B O 1
ATOM 6688 N N . ILE B 1 352 ? 39.375 56.344 32.781 1 55.22 352 ILE B N 1
ATOM 6689 C CA . ILE B 1 352 ? 38.438 55.469 33.469 1 55.22 352 ILE B CA 1
ATOM 6690 C C . ILE B 1 352 ? 38.75 54 33.094 1 55.22 352 ILE B C 1
ATOM 6692 O O . ILE B 1 352 ? 38.875 53.688 31.922 1 55.22 352 ILE B O 1
ATOM 6696 N N . PRO B 1 353 ? 39.188 53.25 34.031 1 57.31 353 PRO B N 1
ATOM 6697 C CA . PRO B 1 353 ? 39.375 51.812 33.781 1 57.31 353 PRO B CA 1
ATOM 6698 C C . PRO B 1 353 ? 38.188 51.188 33.062 1 57.31 353 PRO B C 1
ATOM 6700 O O . PRO B 1 353 ? 37.031 51.344 33.5 1 57.31 353 PRO B O 1
ATOM 6703 N N . LYS B 1 354 ? 38.281 50.781 31.797 1 65.38 354 LYS B N 1
ATOM 6704 C CA . LYS B 1 354 ? 37.219 50.219 30.969 1 65.38 354 LYS B CA 1
ATOM 6705 C C . LYS B 1 354 ? 36.875 48.781 31.438 1 65.38 354 LYS B C 1
ATOM 6707 O O . LYS B 1 354 ? 37.75 47.938 31.484 1 65.38 354 LYS B O 1
ATOM 6712 N N . GLN B 1 355 ? 35.781 48.719 32.094 1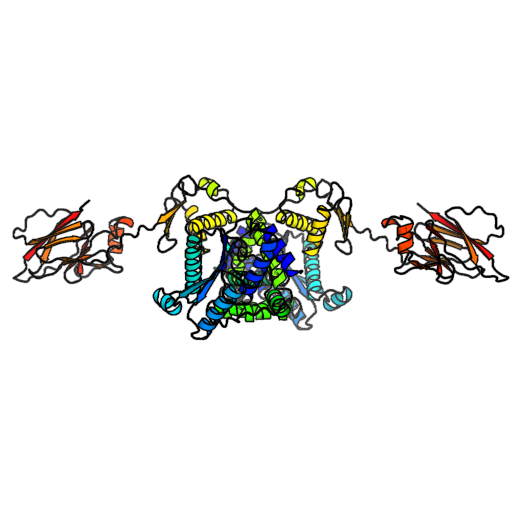 74.44 355 GLN B N 1
ATOM 6713 C CA . GLN B 1 355 ? 35.312 47.375 32.438 1 74.44 355 GLN B CA 1
ATOM 6714 C C . GLN B 1 355 ? 34.844 46.594 31.203 1 74.44 355 GLN B C 1
ATOM 6716 O O . GLN B 1 355 ? 34.781 47.156 30.109 1 74.44 355 GLN B O 1
ATOM 6721 N N . LYS B 1 356 ? 34.688 45.375 31.359 1 77.81 356 LYS B N 1
ATOM 6722 C CA . LYS B 1 356 ? 34.312 44.5 30.25 1 77.81 356 LYS B CA 1
ATOM 6723 C C . LYS B 1 356 ? 32.969 44.906 29.641 1 77.81 356 LYS B C 1
ATOM 6725 O O . LYS B 1 356 ? 32.75 44.75 28.438 1 77.81 356 LYS B O 1
ATOM 6730 N N . ASN B 1 357 ? 32.219 45.656 30.438 1 87.69 357 ASN B N 1
ATOM 6731 C CA . ASN B 1 357 ? 30.906 46.031 29.969 1 87.69 357 ASN B CA 1
ATOM 6732 C C . ASN B 1 357 ? 30.875 47.5 29.484 1 87.69 357 ASN B C 1
ATOM 6734 O O . ASN B 1 357 ? 29.812 48.094 29.312 1 87.69 357 ASN B O 1
ATOM 6738 N N . GLN B 1 358 ? 32.031 48.062 29.281 1 88.44 358 GLN B N 1
ATOM 6739 C CA . GLN B 1 358 ? 32.094 49.438 28.859 1 88.44 358 GLN B CA 1
ATOM 6740 C C . GLN B 1 358 ? 32.906 49.594 27.578 1 88.44 358 GLN B C 1
ATOM 6742 O O . GLN B 1 358 ? 33.812 48.812 27.312 1 88.44 358 GLN B O 1
ATOM 6747 N N . TYR B 1 359 ? 32.562 50.656 26.781 1 89.31 359 TYR B N 1
ATOM 6748 C CA . TYR B 1 359 ? 33.25 51 25.547 1 89.31 359 TYR B CA 1
ATOM 6749 C C . TYR B 1 359 ? 33.406 52.5 25.438 1 89.31 359 TYR B C 1
ATOM 6751 O O . TYR B 1 359 ? 32.469 53.25 25.656 1 89.31 359 TYR B O 1
ATOM 6759 N N . LEU B 1 360 ? 34.656 52.938 25.141 1 87.06 360 LEU B N 1
ATOM 6760 C CA . LEU B 1 360 ? 34.906 54.344 24.906 1 87.06 360 LEU B CA 1
ATOM 6761 C C . LEU B 1 360 ? 34.969 54.656 23.406 1 87.06 360 LEU B C 1
ATOM 6763 O O . LEU B 1 360 ? 35.844 54.125 22.703 1 87.06 360 LEU B O 1
ATOM 6767 N N . LEU B 1 361 ? 34.094 55.5 22.984 1 85.81 361 LEU B N 1
ATOM 6768 C CA . LEU B 1 361 ? 34 55.844 21.562 1 85.81 361 LEU B CA 1
ATOM 6769 C C . LEU B 1 361 ? 34.281 57.312 21.328 1 85.81 361 LEU B C 1
ATOM 6771 O O . LEU B 1 361 ? 33.844 58.156 22.109 1 85.81 361 LEU B O 1
ATOM 6775 N N . ASP B 1 362 ? 35 57.594 20.312 1 85.5 362 ASP B N 1
ATOM 6776 C CA . ASP B 1 362 ? 35.125 58.969 19.859 1 85.5 362 ASP B CA 1
ATOM 6777 C C . ASP B 1 362 ? 34 59.344 18.875 1 85.5 362 ASP B C 1
ATOM 6779 O O . ASP B 1 362 ? 33.844 58.719 17.828 1 85.5 362 ASP B O 1
ATOM 6783 N N . ALA B 1 363 ? 33.188 60.281 19.312 1 85.69 363 ALA B N 1
ATOM 6784 C CA . ALA B 1 363 ? 32.062 60.656 18.469 1 85.69 363 ALA B CA 1
ATOM 6785 C C . ALA B 1 363 ? 31.797 62.156 18.531 1 85.69 363 ALA B C 1
ATOM 6787 O O . ALA B 1 363 ? 32.5 62.875 19.25 1 85.69 363 ALA B O 1
ATOM 6788 N N . LEU B 1 364 ? 30.922 62.625 17.672 1 83.81 364 LEU B N 1
ATOM 6789 C CA . LEU B 1 364 ? 30.469 64 17.703 1 83.81 364 LEU B CA 1
ATOM 6790 C C . LEU B 1 364 ? 29.219 64.188 18.562 1 83.81 364 LEU B C 1
ATOM 6792 O O . LEU B 1 364 ? 28.5 63.188 18.781 1 83.81 364 LEU B O 1
ATOM 6796 N N . TYR B 1 365 ? 29 65.25 19.172 1 81.56 365 TYR B N 1
ATOM 6797 C CA . TYR B 1 365 ? 27.906 65.562 20.109 1 81.56 365 TYR B CA 1
ATOM 6798 C C . TYR B 1 365 ? 26.562 65.125 19.516 1 81.56 365 TYR B C 1
ATOM 6800 O O . TYR B 1 365 ? 25.688 64.625 20.234 1 81.56 365 TYR B O 1
ATOM 6808 N N . ASN B 1 366 ? 26.344 65.25 18.203 1 82.06 366 ASN B N 1
ATOM 6809 C CA . ASN B 1 366 ? 25.031 64.938 17.625 1 82.06 366 ASN B CA 1
ATOM 6810 C C . ASN B 1 366 ? 25.016 63.656 16.859 1 82.06 366 ASN B C 1
ATOM 6812 O O . ASN B 1 366 ? 24.078 63.375 16.109 1 82.06 366 ASN B O 1
ATOM 6816 N N . ASP B 1 367 ? 25.922 62.844 17.25 1 85.75 367 ASP B N 1
ATOM 6817 C CA . ASP B 1 367 ? 25.938 61.562 16.547 1 85.75 367 ASP B CA 1
ATOM 6818 C C . ASP B 1 367 ? 24.953 60.562 17.172 1 85.75 367 ASP B C 1
ATOM 6820 O O . ASP B 1 367 ? 24.578 60.719 18.328 1 85.75 367 ASP B O 1
ATOM 6824 N N . ILE B 1 368 ? 24.547 59.688 16.344 1 90.06 368 ILE B N 1
ATOM 6825 C CA . ILE B 1 368 ? 23.625 58.656 16.797 1 90.06 368 ILE B CA 1
ATOM 6826 C C . ILE B 1 368 ? 24.297 57.281 16.766 1 90.06 368 ILE B C 1
ATOM 6828 O O . ILE B 1 368 ? 24.969 56.938 15.789 1 90.06 368 ILE B O 1
ATOM 6832 N N . ILE B 1 369 ? 24.172 56.594 17.875 1 92 369 ILE B N 1
ATOM 6833 C CA . ILE B 1 369 ? 24.672 55.219 17.984 1 92 369 ILE B CA 1
ATOM 6834 C C . ILE B 1 369 ? 23.5 54.25 17.844 1 92 369 ILE B C 1
ATOM 6836 O O . ILE B 1 369 ? 22.453 54.438 18.469 1 92 369 ILE B O 1
ATOM 6840 N N . GLU B 1 370 ? 23.75 53.281 17.047 1 93.12 370 GLU B N 1
ATOM 6841 C CA . GLU B 1 370 ? 22.703 52.312 16.828 1 93.12 370 GLU B CA 1
ATOM 6842 C C . GLU B 1 370 ? 23.016 51 17.562 1 93.12 370 GLU B C 1
ATOM 6844 O O . GLU B 1 370 ? 24.172 50.594 17.625 1 93.12 370 GLU B O 1
ATOM 6849 N N . VAL B 1 371 ? 21.969 50.438 18.141 1 92.88 371 VAL B N 1
ATOM 6850 C CA . VAL B 1 371 ? 22.094 49.156 18.828 1 92.88 371 VAL B CA 1
ATOM 6851 C C . VAL B 1 371 ? 21.062 48.156 18.266 1 92.88 371 VAL B C 1
ATOM 6853 O O . VAL B 1 371 ? 19.875 48.5 18.156 1 92.88 371 VAL B O 1
ATOM 6856 N N . ARG B 1 372 ? 21.531 47.094 17.891 1 90.38 372 ARG B N 1
ATOM 6857 C CA . ARG B 1 372 ? 20.641 46.031 17.391 1 90.38 372 ARG B CA 1
ATOM 6858 C C . ARG B 1 372 ? 21.25 44.656 17.609 1 90.38 372 ARG B C 1
ATOM 6860 O O . ARG B 1 372 ? 22.375 44.531 18.062 1 90.38 372 ARG B O 1
ATOM 6867 N N . TYR B 1 373 ? 20.469 43.719 17.344 1 88 373 TYR B N 1
ATOM 6868 C CA . TYR B 1 373 ? 21 42.375 17.344 1 88 373 TYR B CA 1
ATOM 6869 C C . TYR B 1 373 ? 21.594 42.031 15.984 1 88 373 TYR B C 1
ATOM 6871 O O . TYR B 1 373 ? 21.406 42.75 15.008 1 88 373 TYR B O 1
ATOM 6879 N N . ARG B 1 374 ? 22.266 40.938 15.906 1 86.12 374 ARG B N 1
ATOM 6880 C CA . ARG B 1 374 ? 23.047 40.594 14.711 1 86.12 374 ARG B CA 1
ATOM 6881 C C . ARG B 1 374 ? 22.141 40.281 13.531 1 86.12 374 ARG B C 1
ATOM 6883 O O . ARG B 1 374 ? 21.031 39.781 13.719 1 86.12 374 ARG B O 1
ATOM 6890 N N . LYS B 1 375 ? 22.5 40.75 12.367 1 82 375 LYS B N 1
ATOM 6891 C CA . LYS B 1 375 ? 21.875 40.406 11.094 1 82 375 LYS B CA 1
ATOM 6892 C C . LYS B 1 375 ? 22.797 39.531 10.25 1 82 375 LYS B C 1
ATOM 6894 O O . LYS B 1 375 ? 24.016 39.594 10.383 1 82 375 LYS B O 1
ATOM 6899 N N . ASP B 1 376 ? 22.125 38.781 9.414 1 79.94 376 ASP B N 1
ATOM 6900 C CA . ASP B 1 376 ? 22.938 37.938 8.539 1 79.94 376 ASP B CA 1
ATOM 6901 C C . ASP B 1 376 ? 23.828 38.781 7.633 1 79.94 376 ASP B C 1
ATOM 6903 O O . ASP B 1 376 ? 23.375 39.75 7.02 1 79.94 376 ASP B O 1
ATOM 6907 N N . GLY B 1 377 ? 25.016 38.438 7.672 1 83.94 377 GLY B N 1
ATOM 6908 C CA . GLY B 1 377 ? 25.953 39.125 6.809 1 83.94 377 GLY B CA 1
ATOM 6909 C C . GLY B 1 377 ? 26.734 40.219 7.531 1 83.94 377 GLY B C 1
ATOM 6910 O O . GLY B 1 377 ? 27.609 40.844 6.941 1 83.94 377 GLY B O 1
ATOM 6911 N N . ASP B 1 378 ? 26.453 40.469 8.758 1 89.19 378 ASP B N 1
ATOM 6912 C CA . ASP B 1 378 ? 27.172 41.469 9.523 1 89.19 378 ASP B CA 1
ATOM 6913 C C . ASP B 1 378 ? 28.672 41.188 9.547 1 89.19 378 ASP B C 1
ATOM 6915 O O . ASP B 1 378 ? 29.078 40.031 9.641 1 89.19 378 ASP B O 1
ATOM 6919 N N . ARG B 1 379 ? 29.438 42.219 9.422 1 92.62 379 ARG B N 1
ATOM 6920 C CA . ARG B 1 379 ? 30.891 42.125 9.453 1 92.62 379 ARG B CA 1
ATOM 6921 C C . ARG B 1 379 ? 31.484 43.125 10.445 1 92.62 379 ARG B C 1
ATOM 6923 O O . ARG B 1 379 ? 30.953 44.219 10.641 1 92.62 379 ARG B O 1
ATOM 6930 N N . ILE B 1 380 ? 32.594 42.719 11.109 1 91 380 ILE B N 1
ATOM 6931 C CA . ILE B 1 380 ? 33.344 43.594 12.023 1 91 380 ILE B CA 1
ATOM 6932 C C . ILE B 1 380 ? 34.781 43.781 11.539 1 91 380 ILE B C 1
ATOM 6934 O O . ILE B 1 380 ? 35.406 42.812 11.109 1 91 380 ILE B O 1
ATOM 6938 N N . PHE B 1 381 ? 35.25 44.969 11.602 1 88.25 381 PHE B N 1
ATOM 6939 C CA . PHE B 1 381 ? 36.594 45.25 11.102 1 88.25 381 PHE B CA 1
ATOM 6940 C C . PHE B 1 381 ? 37.625 44.969 12.172 1 88.25 381 PHE B C 1
ATOM 6942 O O . PHE B 1 381 ? 37.531 45.469 13.297 1 88.25 381 PHE B O 1
ATOM 6949 N N . LEU B 1 382 ? 38.531 44.188 11.898 1 86.5 382 LEU B N 1
ATOM 6950 C CA . LEU B 1 382 ? 39.625 43.875 12.805 1 86.5 382 LEU B CA 1
ATOM 6951 C C . LEU B 1 382 ? 40.781 44.844 12.641 1 86.5 382 LEU B C 1
ATOM 6953 O O . LEU B 1 382 ? 41.5 45.156 13.609 1 86.5 382 LEU B O 1
ATOM 6957 N N . ASP B 1 383 ? 41.062 45.188 11.477 1 81 383 ASP B N 1
ATOM 6958 C CA . ASP B 1 383 ? 42.031 46.219 11.133 1 81 383 ASP B CA 1
ATOM 6959 C C . ASP B 1 383 ? 41.531 47.062 9.953 1 81 383 ASP B C 1
ATOM 6961 O O . ASP B 1 383 ? 40.375 46.969 9.578 1 81 383 ASP B O 1
ATOM 6965 N N . GLU B 1 384 ? 42.375 47.938 9.438 1 77.25 384 GLU B N 1
ATOM 6966 C CA . GLU B 1 384 ? 42 48.875 8.398 1 77.25 384 GLU B CA 1
ATOM 6967 C C . GLU B 1 384 ? 41.531 48.188 7.133 1 77.25 384 GLU B C 1
ATOM 6969 O O . GLU B 1 384 ? 40.656 48.656 6.422 1 77.25 384 GLU B O 1
ATOM 6974 N N . SER B 1 385 ? 41.906 47.031 6.852 1 80.19 385 SER B N 1
ATOM 6975 C CA . SER B 1 385 ? 41.625 46.438 5.555 1 80.19 385 SER B CA 1
ATOM 6976 C C . SER B 1 385 ? 41 45.031 5.719 1 80.19 385 SER B C 1
ATOM 6978 O O . SER B 1 385 ? 40.5 44.469 4.75 1 80.19 385 SER B O 1
ATOM 6980 N N . HIS B 1 386 ? 40.906 44.594 6.918 1 85.12 386 HIS B N 1
ATOM 6981 C CA . HIS B 1 386 ? 40.438 43.25 7.098 1 85.12 386 HIS B CA 1
ATOM 6982 C C . HIS B 1 386 ? 39.156 43.188 7.934 1 85.12 386 HIS B C 1
ATOM 6984 O O . HIS B 1 386 ? 39.125 43.781 9.016 1 85.12 386 HIS B O 1
ATOM 6990 N N . SER B 1 387 ? 38.094 42.656 7.359 1 88.25 387 SER B N 1
ATOM 6991 C CA . SER B 1 387 ? 36.844 42.469 8.102 1 88.25 387 SER B CA 1
ATOM 6992 C C . SER B 1 387 ? 36.5 40.969 8.242 1 88.25 387 SER B C 1
ATOM 6994 O O . SER B 1 387 ? 37.031 40.156 7.492 1 88.25 387 SER B O 1
ATOM 6996 N N . LYS B 1 388 ? 35.844 40.625 9.289 1 89.94 388 LYS B N 1
ATOM 6997 C CA . LYS B 1 388 ? 35.406 39.25 9.562 1 89.94 388 LYS B CA 1
ATOM 6998 C C . LYS B 1 388 ? 33.906 39.219 9.805 1 89.94 388 LYS B C 1
ATOM 7000 O O . LYS B 1 388 ? 33.344 40.125 10.375 1 89.94 388 LYS B O 1
ATOM 7005 N N . LYS B 1 389 ? 33.344 38.156 9.297 1 89.19 389 LYS B N 1
ATOM 7006 C CA . LYS B 1 389 ? 31.922 38 9.562 1 89.19 389 LYS B CA 1
ATOM 7007 C C . LYS B 1 389 ? 31.656 37.812 11.055 1 89.19 389 LYS B C 1
ATOM 7009 O O . LYS B 1 389 ? 32.406 37.094 11.734 1 89.19 389 LYS B O 1
ATOM 7014 N N . VAL B 1 390 ? 30.609 38.438 11.57 1 92.75 390 VAL B N 1
ATOM 7015 C CA . VAL B 1 390 ? 30.25 38.375 12.984 1 92.75 390 VAL B CA 1
ATOM 7016 C C . VAL B 1 390 ? 30.031 36.906 13.391 1 92.75 390 VAL B C 1
ATOM 7018 O O . VAL B 1 390 ? 30.438 36.5 14.469 1 92.75 390 VAL B O 1
ATOM 7021 N N . LYS B 1 391 ? 29.422 36.188 12.461 1 87.5 391 LYS B N 1
ATOM 7022 C CA . LYS B 1 391 ? 29.188 34.781 12.734 1 87.5 391 LYS B CA 1
ATOM 7023 C C . LYS B 1 391 ? 30.5 34.062 13 1 87.5 391 LYS B C 1
ATOM 7025 O O . LYS B 1 391 ? 30.594 33.219 13.906 1 87.5 391 LYS B O 1
ATOM 7030 N N . GLU B 1 392 ? 31.531 34.281 12.297 1 88.94 392 GLU B N 1
ATOM 7031 C CA . GLU B 1 392 ? 32.844 33.656 12.469 1 88.94 392 GLU B CA 1
ATOM 7032 C C . GLU B 1 392 ? 33.5 34.094 13.781 1 88.94 392 GLU B C 1
ATOM 7034 O O . GLU B 1 392 ? 34.156 33.312 14.445 1 88.94 392 GLU B O 1
ATOM 7039 N N . VAL B 1 393 ? 33.281 35.281 14.133 1 91.06 393 VAL B N 1
ATOM 7040 C CA . VAL B 1 393 ? 33.812 35.812 15.383 1 91.06 393 VAL B CA 1
ATOM 7041 C C . VAL B 1 393 ? 33.219 35.031 16.562 1 91.06 393 VAL B C 1
ATOM 7043 O O . VAL B 1 393 ? 33.938 34.656 17.5 1 91.06 393 VAL B O 1
ATOM 7046 N N . PHE B 1 394 ? 31.969 34.812 16.516 1 89.88 394 PHE B N 1
ATOM 7047 C CA . PHE B 1 394 ? 31.312 34.062 17.594 1 89.88 394 PHE B CA 1
ATOM 7048 C C . PHE B 1 394 ? 31.875 32.656 17.734 1 89.88 394 PHE B C 1
ATOM 7050 O O . PHE B 1 394 ? 32.094 32.188 18.844 1 89.88 394 PHE B O 1
ATOM 7057 N N . ILE B 1 395 ? 32.062 32.062 16.641 1 84.38 395 ILE B N 1
ATOM 7058 C CA . ILE B 1 395 ? 32.594 30.703 16.625 1 84.38 395 ILE B CA 1
ATOM 7059 C C . ILE B 1 395 ? 34 30.688 17.203 1 84.38 395 ILE B C 1
ATOM 7061 O O . ILE B 1 395 ? 34.344 29.828 18.031 1 84.38 395 ILE B O 1
ATOM 7065 N N . GLU B 1 396 ? 34.812 31.641 16.812 1 86.12 396 GLU B N 1
ATOM 7066 C CA . GLU B 1 396 ? 36.188 31.734 17.25 1 86.12 396 GLU B CA 1
ATOM 7067 C C . GLU B 1 396 ? 36.281 32.031 18.75 1 86.12 396 GLU B C 1
ATOM 7069 O O . GLU B 1 396 ? 37.156 31.516 19.438 1 86.12 396 GLU B O 1
ATOM 7074 N N . GLN B 1 397 ? 35.344 32.75 19.203 1 88 397 GLN B N 1
ATOM 7075 C CA . GLN B 1 397 ? 35.344 33.156 20.609 1 88 397 GLN B CA 1
ATOM 7076 C C . GLN B 1 397 ? 34.594 32.156 21.469 1 88 397 GLN B C 1
ATOM 7078 O O . GLN B 1 397 ? 34.375 32.406 22.656 1 88 397 GLN B O 1
ATOM 7083 N N . LYS B 1 398 ? 33.969 31.047 20.781 1 83.25 398 LYS B N 1
ATOM 7084 C CA . LYS B 1 398 ? 33.281 29.922 21.438 1 83.25 398 LYS B CA 1
ATOM 7085 C C . LYS B 1 398 ? 32.031 30.375 22.156 1 83.25 398 LYS B C 1
ATOM 7087 O O . LYS B 1 398 ? 31.734 29.922 23.266 1 83.25 398 LYS B O 1
ATOM 7092 N N . ILE B 1 399 ? 31.406 31.328 21.547 1 84.19 399 ILE B N 1
ATOM 7093 C CA . ILE B 1 399 ? 30.125 31.766 22.078 1 84.19 399 ILE B CA 1
ATOM 7094 C C . ILE B 1 399 ? 29.047 30.766 21.703 1 84.19 399 ILE B C 1
ATOM 7096 O O . ILE B 1 399 ? 28.875 30.422 20.531 1 84.19 399 ILE B O 1
ATOM 7100 N N . PRO B 1 400 ? 28.375 30.266 22.625 1 80.38 400 PRO B N 1
ATOM 7101 C CA . PRO B 1 400 ? 27.312 29.297 22.344 1 80.38 400 PRO B CA 1
ATOM 7102 C C . PRO B 1 400 ? 26.234 29.844 21.406 1 80.38 400 PRO B C 1
ATOM 7104 O O . PRO B 1 400 ? 25.906 31.031 21.484 1 80.38 400 PRO B O 1
ATOM 7107 N N . LYS B 1 401 ? 25.719 29.078 20.578 1 78.19 401 LYS B N 1
ATOM 7108 C CA . LYS B 1 401 ? 24.766 29.453 19.531 1 78.19 401 LYS B CA 1
ATOM 7109 C C . LYS B 1 401 ? 23.516 30.078 20.125 1 78.19 401 LYS B C 1
ATOM 7111 O O . LYS B 1 401 ? 22.953 31.031 19.562 1 78.19 401 LYS B O 1
ATOM 7116 N N . ASP B 1 402 ? 23.203 29.641 21.266 1 73.19 402 ASP B N 1
ATOM 7117 C CA . ASP B 1 402 ? 21.953 30.078 21.891 1 73.19 402 ASP B CA 1
ATOM 7118 C C . ASP B 1 402 ? 22.047 31.516 22.375 1 73.19 402 ASP B C 1
ATOM 7120 O O . ASP B 1 402 ? 21.016 32.188 22.516 1 73.19 402 ASP B O 1
ATOM 7124 N N . ILE B 1 403 ? 23.281 32.062 22.531 1 77.5 403 ILE B N 1
ATOM 7125 C CA . ILE B 1 403 ? 23.438 33.406 23.078 1 77.5 403 ILE B CA 1
ATOM 7126 C C . ILE B 1 403 ? 23.797 34.375 21.969 1 77.5 403 ILE B C 1
ATOM 7128 O O . ILE B 1 403 ? 23.594 35.594 22.094 1 77.5 403 ILE B O 1
ATOM 7132 N N . ARG B 1 404 ? 24.141 33.875 20.828 1 81.94 404 ARG B N 1
ATOM 7133 C CA . ARG B 1 404 ? 24.672 34.688 19.734 1 81.94 404 ARG B CA 1
ATOM 7134 C C . ARG B 1 404 ? 23.625 35.688 19.25 1 81.94 404 ARG B C 1
ATOM 7136 O O . ARG B 1 404 ? 23.938 36.844 18.953 1 81.94 404 ARG B O 1
ATOM 7143 N N . ASP B 1 405 ? 22.469 35.25 19.281 1 78.56 405 ASP B N 1
ATOM 7144 C CA . ASP B 1 405 ? 21.406 36.094 18.719 1 78.56 405 ASP B CA 1
ATOM 7145 C C . ASP B 1 405 ? 20.844 37.062 19.781 1 78.56 405 ASP B C 1
ATOM 7147 O O . ASP B 1 405 ? 20 37.906 19.469 1 78.56 405 ASP B O 1
ATOM 7151 N N . ARG B 1 406 ? 21.375 37 20.922 1 79.25 406 ARG B N 1
ATOM 7152 C CA . ARG B 1 406 ? 20.875 37.844 22.016 1 79.25 406 ARG B CA 1
ATOM 7153 C C . ARG B 1 406 ? 21.922 38.844 22.5 1 79.25 406 ARG B C 1
ATOM 7155 O O . ARG B 1 406 ? 21.734 39.5 23.516 1 79.25 406 ARG B O 1
ATOM 7162 N N . LEU B 1 407 ? 22.953 38.969 21.844 1 87.06 407 LEU B N 1
ATOM 7163 C CA . LEU B 1 407 ? 24 39.906 22.203 1 87.06 407 LEU B CA 1
ATOM 7164 C C . LEU B 1 407 ? 23.859 41.188 21.422 1 87.06 407 LEU B C 1
ATOM 7166 O O . LEU B 1 407 ? 23.766 41.188 20.188 1 87.06 407 LEU B O 1
ATOM 7170 N N . PRO B 1 408 ? 23.75 42.281 22.141 1 90.31 408 PRO B N 1
ATOM 7171 C CA . PRO B 1 408 ? 23.656 43.562 21.422 1 90.31 408 PRO B CA 1
ATOM 7172 C C . PRO B 1 408 ? 24.906 43.875 20.625 1 90.31 408 PRO B C 1
ATOM 7174 O O . PRO B 1 408 ? 26.016 43.594 21.078 1 90.31 408 PRO B O 1
ATOM 7177 N N . ILE B 1 409 ? 24.703 44.406 19.5 1 92.94 409 ILE B N 1
ATOM 7178 C CA . ILE B 1 409 ? 25.766 44.938 18.641 1 92.94 409 ILE B CA 1
ATOM 7179 C C . ILE B 1 409 ? 25.625 46.438 18.484 1 92.94 409 ILE B C 1
ATOM 7181 O O . ILE B 1 409 ? 24.516 46.969 18.312 1 92.94 409 ILE B O 1
ATOM 7185 N N . PHE B 1 410 ? 26.734 47.188 18.578 1 93.44 410 PHE B N 1
ATOM 7186 C CA . PHE B 1 410 ? 26.734 48.625 18.5 1 93.44 410 PHE B CA 1
ATOM 7187 C C . PHE B 1 410 ? 27.328 49.094 17.172 1 93.44 410 PHE B C 1
ATOM 7189 O O . PHE B 1 410 ? 28.391 48.625 16.75 1 93.44 410 PHE B O 1
ATOM 7196 N N . LEU B 1 411 ? 26.578 50 16.562 1 91.88 411 LEU B N 1
ATOM 7197 C CA . LEU B 1 411 ? 27.016 50.562 15.289 1 91.88 411 LEU B CA 1
ATOM 7198 C C . LEU B 1 411 ? 27.172 52.062 15.359 1 91.88 411 LEU B C 1
ATOM 7200 O O . LEU B 1 411 ? 26.375 52.75 16.016 1 91.88 411 LEU B O 1
ATOM 7204 N N . TYR B 1 412 ? 28.203 52.531 14.742 1 89.38 412 TYR B N 1
ATOM 7205 C CA . TYR B 1 412 ? 28.453 53.938 14.516 1 89.38 412 TYR B CA 1
ATOM 7206 C C . TYR B 1 412 ? 28.672 54.25 13.039 1 89.38 412 TYR B C 1
ATOM 7208 O O . TYR B 1 412 ? 29.562 53.625 12.414 1 89.38 412 TYR B O 1
ATOM 7216 N N . ASN B 1 413 ? 27.797 55.031 12.422 1 86.5 413 ASN B N 1
ATOM 7217 C CA . ASN B 1 413 ? 27.844 55.344 10.992 1 86.5 413 ASN B CA 1
ATOM 7218 C C . ASN B 1 413 ? 27.734 54.062 10.164 1 86.5 413 ASN B C 1
ATOM 7220 O O . ASN B 1 413 ? 28.516 53.844 9.234 1 86.5 413 ASN B O 1
ATOM 7224 N N . ASN B 1 414 ? 26.875 53.156 10.609 1 87.12 414 ASN B N 1
ATOM 7225 C CA . ASN B 1 414 ? 26.516 51.938 9.93 1 87.12 414 ASN B CA 1
ATOM 7226 C C . ASN B 1 414 ? 27.656 50.906 9.953 1 87.12 414 ASN B C 1
ATOM 7228 O O . ASN B 1 414 ? 27.672 49.969 9.148 1 87.12 414 ASN B O 1
ATOM 7232 N N . LYS B 1 415 ? 28.578 51.156 10.812 1 89.12 415 LYS B N 1
ATOM 7233 C CA . LYS B 1 415 ? 29.656 50.188 11 1 89.12 415 LYS B CA 1
ATOM 7234 C C . LYS B 1 415 ? 29.672 49.625 12.422 1 89.12 415 LYS B C 1
ATOM 7236 O O . LYS B 1 415 ? 29.562 50.406 13.391 1 89.12 415 LYS B O 1
ATOM 7241 N N . ILE B 1 416 ? 29.828 48.375 12.5 1 92.75 416 ILE B N 1
ATOM 7242 C CA . ILE B 1 416 ? 29.859 47.719 13.812 1 92.75 416 ILE B CA 1
ATOM 7243 C C . ILE B 1 416 ? 31.172 48.062 14.523 1 92.75 416 ILE B C 1
ATOM 7245 O O . ILE B 1 416 ? 32.25 47.812 13.984 1 92.75 416 ILE B O 1
ATOM 7249 N N . PHE B 1 417 ? 31.078 48.625 15.789 1 91.81 417 PHE B N 1
ATOM 7250 C CA . PHE B 1 417 ? 32.312 48.969 16.469 1 91.81 417 PHE B CA 1
ATOM 7251 C C . PHE B 1 417 ? 32.438 48.188 17.766 1 91.81 417 PHE B C 1
ATOM 7253 O O . PHE B 1 417 ? 33.531 48.094 18.359 1 91.81 417 PHE B O 1
ATOM 7260 N N . TRP B 1 418 ? 31.344 47.5 18.156 1 93.12 418 TRP B N 1
ATOM 7261 C CA . TRP B 1 418 ? 31.406 46.781 19.422 1 93.12 418 TRP B CA 1
ATOM 7262 C C . TRP B 1 418 ? 30.359 45.656 19.453 1 93.12 418 TRP B C 1
ATOM 7264 O O . TRP B 1 418 ? 29.188 45.906 19.172 1 93.12 418 TRP B O 1
ATOM 7274 N N . ILE B 1 419 ? 30.766 44.5 19.625 1 92.81 419 ILE B N 1
ATOM 7275 C CA . ILE B 1 419 ? 29.922 43.375 20.031 1 92.81 419 ILE B CA 1
ATOM 7276 C C . ILE B 1 419 ? 30.031 43.156 21.531 1 92.81 419 ILE B C 1
ATOM 7278 O O . ILE B 1 419 ? 31.094 42.781 22.031 1 92.81 419 ILE B O 1
ATOM 7282 N N . TYR B 1 420 ? 28.984 43.344 22.156 1 90.81 420 TYR B N 1
ATOM 7283 C CA . TYR B 1 420 ? 28.984 43.406 23.609 1 90.81 420 TYR B CA 1
ATOM 7284 C C . TYR B 1 420 ? 29.656 42.156 24.188 1 90.81 420 TYR B C 1
ATOM 7286 O O . TYR B 1 420 ? 29.281 41.031 23.891 1 90.81 420 TYR B O 1
ATOM 7294 N N . ASN B 1 421 ? 30.641 42.344 24.953 1 86.31 421 ASN B N 1
ATOM 7295 C CA . ASN B 1 421 ? 31.391 41.375 25.734 1 86.31 421 ASN B CA 1
ATOM 7296 C C . ASN B 1 421 ? 32.062 40.312 24.859 1 86.31 421 ASN B C 1
ATOM 7298 O O . ASN B 1 421 ? 32.375 39.219 25.328 1 86.31 421 ASN B O 1
ATOM 7302 N N . VAL B 1 422 ? 32.188 40.656 23.625 1 89.31 422 VAL B N 1
ATOM 7303 C CA . VAL B 1 422 ? 32.75 39.656 22.75 1 89.31 422 VAL B CA 1
ATOM 7304 C C . VAL B 1 422 ? 33.969 40.219 22.016 1 89.31 422 VAL B C 1
ATOM 7306 O O . VAL B 1 422 ? 35.062 39.656 22.078 1 89.31 422 VAL B O 1
ATOM 7309 N N . LYS B 1 423 ? 33.719 41.25 21.266 1 89.38 423 LYS B N 1
ATOM 7310 C CA . LYS B 1 423 ? 34.812 41.781 20.422 1 89.38 423 LYS B CA 1
ATOM 7311 C C . LYS B 1 423 ? 34.594 43.25 20.141 1 89.38 423 LYS B C 1
ATOM 7313 O O . LYS B 1 423 ? 33.469 43.719 19.938 1 89.38 423 LYS B O 1
ATOM 7318 N N . LYS B 1 424 ? 35.688 44.031 20.156 1 89.38 424 LYS B N 1
ATOM 7319 C CA . LYS B 1 424 ? 35.719 45.438 19.75 1 89.38 424 LYS B CA 1
ATOM 7320 C C . LYS B 1 424 ? 36.344 45.594 18.375 1 89.38 424 LYS B C 1
ATOM 7322 O O . LYS B 1 424 ? 37.344 44.938 18.062 1 89.38 424 LYS B O 1
ATOM 7327 N N . ALA B 1 425 ? 35.719 46.344 17.609 1 88 425 ALA B N 1
ATOM 7328 C CA . ALA B 1 425 ? 36.219 46.562 16.25 1 88 425 ALA B CA 1
ATOM 7329 C C . ALA B 1 425 ? 37.375 47.531 16.234 1 88 425 ALA B C 1
ATOM 7331 O O . ALA B 1 425 ? 37.562 48.312 17.188 1 88 425 ALA B O 1
ATOM 7332 N N . TYR B 1 426 ? 38.156 47.406 15.133 1 79.12 426 TYR B N 1
ATOM 7333 C CA . TYR B 1 426 ? 39.125 48.438 14.836 1 79.12 426 TYR B CA 1
ATOM 7334 C C . TYR B 1 426 ? 38.469 49.719 14.375 1 79.12 426 TYR B C 1
ATOM 7336 O O . TYR B 1 426 ? 37.594 49.688 13.484 1 79.12 426 TYR B O 1
ATOM 7344 N N . ILE B 1 427 ? 38.625 50.844 15.094 1 75.25 427 ILE B N 1
ATOM 7345 C CA . ILE B 1 427 ? 38.125 52.125 14.656 1 75.25 427 ILE B CA 1
ATOM 7346 C C . ILE B 1 427 ? 39.281 53.031 14.227 1 75.25 427 ILE B C 1
ATOM 7348 O O . ILE B 1 427 ? 40.188 53.312 15.016 1 75.25 427 ILE B O 1
ATOM 7352 N N . PRO B 1 428 ? 39.281 53.375 12.938 1 69.5 428 PRO B N 1
ATOM 7353 C CA . PRO B 1 428 ? 40.344 54.281 12.516 1 69.5 428 PRO B CA 1
ATOM 7354 C C . PRO B 1 428 ? 40.344 55.594 13.289 1 69.5 428 PRO B C 1
ATOM 7356 O O . PRO B 1 428 ? 39.281 56.094 13.672 1 69.5 428 PRO B O 1
ATOM 7359 N N . LYS B 1 429 ? 41.5 56.062 13.734 1 63.41 429 LYS B N 1
ATOM 7360 C CA . LYS B 1 429 ? 41.656 57.375 14.414 1 63.41 429 LYS B CA 1
ATOM 7361 C C . LYS B 1 429 ? 41.219 58.5 13.508 1 63.41 429 LYS B C 1
ATOM 7363 O O . LYS B 1 429 ? 41.75 58.656 12.391 1 63.41 429 LYS B O 1
ATOM 7368 N N . ILE B 1 430 ? 40.094 59 13.695 1 58.88 430 ILE B N 1
ATOM 7369 C CA . ILE B 1 430 ? 39.688 60.188 12.93 1 58.88 430 ILE B CA 1
ATOM 7370 C C . ILE B 1 430 ? 40.219 61.438 13.602 1 58.88 430 ILE B C 1
ATOM 7372 O O . ILE B 1 430 ? 40 61.656 14.789 1 58.88 430 ILE B O 1
ATOM 7376 N N . ASN B 1 431 ? 41.25 62.156 13.18 1 60 431 ASN B N 1
ATOM 7377 C CA . ASN B 1 431 ? 41.781 63.406 13.672 1 60 431 ASN B CA 1
ATOM 7378 C C . ASN B 1 431 ? 40.812 64.562 13.469 1 60 431 ASN B C 1
ATOM 7380 O O . ASN B 1 431 ? 40.875 65.25 12.445 1 60 431 ASN B O 1
ATOM 7384 N N . LYS B 1 432 ? 39.719 64.688 13.914 1 60.66 432 LYS B N 1
ATOM 7385 C CA . LYS B 1 432 ? 38.875 65.875 13.812 1 60.66 432 LYS B CA 1
ATOM 7386 C C . LYS B 1 432 ? 38.906 66.688 15.117 1 60.66 432 LYS B C 1
ATOM 7388 O O . LYS B 1 432 ? 38.938 66.125 16.203 1 60.66 432 LYS B O 1
ATOM 7393 N N . LYS B 1 433 ? 39.188 67.938 15.164 1 63.03 433 LYS B N 1
ATOM 7394 C CA . LYS B 1 433 ? 39.375 68.938 16.234 1 63.03 433 LYS B CA 1
ATOM 7395 C C . LYS B 1 433 ? 38.219 68.875 17.234 1 63.03 433 LYS B C 1
ATOM 7397 O O . LYS B 1 433 ? 38.375 69.188 18.406 1 63.03 433 LYS B O 1
ATOM 7402 N N . LYS B 1 434 ? 37 68.375 16.875 1 71.56 434 LYS B N 1
ATOM 7403 C CA . LYS B 1 434 ? 35.844 68.562 17.75 1 71.56 434 LYS B CA 1
ATOM 7404 C C . LYS B 1 434 ? 35.25 67.25 18.203 1 71.56 434 LYS B C 1
ATOM 7406 O O . LYS B 1 434 ? 34.062 67.125 18.375 1 71.56 434 LYS B O 1
ATOM 7411 N N . LEU B 1 435 ? 36.125 66.25 18.562 1 77.31 435 LEU B N 1
ATOM 7412 C CA . LEU B 1 435 ? 35.594 64.938 18.984 1 77.31 435 LEU B CA 1
ATOM 7413 C C . LEU B 1 435 ? 35.406 64.875 20.5 1 77.31 435 LEU B C 1
ATOM 7415 O O . LEU B 1 435 ? 36.25 65.375 21.234 1 77.31 435 LEU B O 1
ATOM 7419 N N . ILE B 1 436 ? 34.312 64.375 20.875 1 84.81 436 ILE B N 1
ATOM 7420 C CA . ILE B 1 436 ? 34.031 64.125 22.281 1 84.81 436 ILE B CA 1
ATOM 7421 C C . ILE B 1 436 ? 34.219 62.656 22.594 1 84.81 436 ILE B C 1
ATOM 7423 O O . ILE B 1 436 ? 34.031 61.812 21.703 1 84.81 436 ILE B O 1
ATOM 7427 N N . LYS B 1 437 ? 34.594 62.406 23.781 1 86.75 437 LYS B N 1
ATOM 7428 C CA . LYS B 1 437 ? 34.688 61.031 24.234 1 86.75 437 LYS B CA 1
ATOM 7429 C C . LYS B 1 437 ? 33.375 60.562 24.891 1 86.75 437 LYS B C 1
ATOM 7431 O O . LYS B 1 437 ? 32.875 61.219 25.797 1 86.75 437 LYS B O 1
ATOM 7436 N N . VAL B 1 438 ? 32.906 59.5 24.266 1 88.88 438 VAL B N 1
ATOM 7437 C CA . VAL B 1 438 ? 31.609 58.969 24.719 1 88.88 438 VAL B CA 1
ATOM 7438 C C . VAL B 1 438 ? 31.812 57.625 25.375 1 88.88 438 VAL B C 1
ATOM 7440 O O . VAL B 1 438 ? 32.406 56.719 24.781 1 88.88 438 VAL B O 1
ATOM 7443 N N . LEU B 1 439 ? 31.422 57.5 26.594 1 89.88 439 LEU B N 1
ATOM 7444 C CA . LEU B 1 439 ? 31.484 56.219 27.312 1 89.88 439 LEU B CA 1
ATOM 7445 C C . LEU B 1 439 ? 30.141 55.5 27.234 1 89.88 439 LEU B C 1
ATOM 7447 O O . LEU B 1 439 ? 29.109 56.031 27.656 1 89.88 439 LEU B O 1
ATOM 7451 N N . ILE B 1 440 ? 30.188 54.312 26.641 1 92.44 440 ILE B N 1
ATOM 7452 C CA . ILE B 1 440 ? 29.016 53.469 26.562 1 92.44 440 ILE B CA 1
ATOM 7453 C C . ILE B 1 440 ? 29.109 52.375 27.641 1 92.44 440 ILE B C 1
ATOM 7455 O O . ILE B 1 440 ? 30.094 51.656 27.719 1 92.44 440 ILE B O 1
ATOM 7459 N N . THR B 1 441 ? 28.125 52.344 28.484 1 92.12 441 THR B N 1
ATOM 7460 C CA . THR B 1 441 ? 28.062 51.312 29.547 1 92.12 441 THR B CA 1
ATOM 7461 C C . THR B 1 441 ? 26.828 50.438 29.391 1 92.12 441 THR 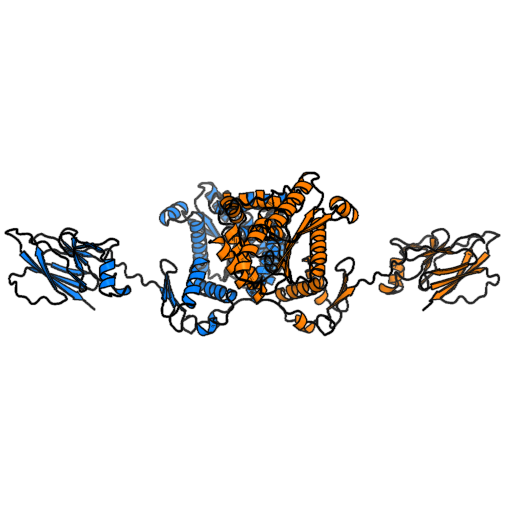B C 1
ATOM 7463 O O . THR B 1 441 ? 25.719 50.969 29.219 1 92.12 441 THR B O 1
ATOM 7466 N N . VAL B 1 442 ? 27.062 49.156 29.375 1 91.94 442 VAL B N 1
ATOM 7467 C CA . VAL B 1 442 ? 25.969 48.219 29.234 1 91.94 442 VAL B CA 1
ATOM 7468 C C . VAL B 1 442 ? 25.781 47.438 30.531 1 91.94 442 VAL B C 1
ATOM 7470 O O . VAL B 1 442 ? 26.75 46.906 31.094 1 91.94 442 VAL B O 1
ATOM 7473 N N . GLU B 1 443 ? 24.609 47.469 31.031 1 87.88 443 GLU B N 1
ATOM 7474 C CA . GLU B 1 443 ? 24.266 46.688 32.219 1 87.88 443 GLU B CA 1
ATOM 7475 C C . GLU B 1 443 ? 23.125 45.719 31.938 1 87.88 443 GLU B C 1
ATOM 7477 O O . GLU B 1 443 ? 22.125 46.094 31.312 1 87.88 443 GLU B O 1
ATOM 7482 N N . GLU B 1 444 ? 23.344 44.5 32.188 1 83 444 GLU B N 1
ATOM 7483 C CA . GLU B 1 444 ? 22.312 43.5 32 1 83 444 GLU B CA 1
ATOM 7484 C C . GLU B 1 444 ? 21.25 43.625 33.094 1 83 444 GLU B C 1
ATOM 7486 O O . GLU B 1 444 ? 21.578 43.688 34.281 1 83 444 GLU B O 1
ATOM 7491 N N . VAL B 1 445 ? 20.062 44.031 32.688 1 73.31 445 VAL B N 1
ATOM 7492 C CA . VAL B 1 445 ? 18.984 44.156 33.656 1 73.31 445 VAL B CA 1
ATOM 7493 C C . VAL B 1 445 ? 18.266 42.812 33.844 1 73.31 445 VAL B C 1
ATOM 7495 O O . VAL B 1 445 ? 18.016 42.094 32.844 1 73.31 445 VAL B O 1
ATOM 7498 N N . LYS B 1 446 ? 18.266 42 35 1 56.84 446 LYS B N 1
ATOM 7499 C CA . LYS B 1 446 ? 17.547 40.781 35.312 1 56.84 446 LYS B CA 1
ATOM 7500 C C . LYS B 1 446 ? 16.031 40.969 35.25 1 56.84 446 LYS B C 1
ATOM 7502 O O . LYS B 1 446 ? 15.531 42.062 35.594 1 56.84 446 LYS B O 1
#

InterPro domains:
  IPR011063 tRNA(Ile)-lysidine/2-thiocytidine synthase, N-terminal [PF01171] (23-201)
  IPR012094 tRNA(Ile)-lysidine synthase [MF_01161] (4-306)
  IPR012094 tRNA(Ile)-lysidine synthase [PTHR43033] (8-424)
  IPR012795 tRNA(Ile)-lysidine synthase, N-terminal [TIGR02432] (23-206)
  IPR012795 tRNA(Ile)-lysidine synthase, N-terminal [cd01992] (23-206)
  IPR012796 Lysidine-tRNA(Ile) synthetase, C-terminal [PF11734] (369-424)
  IPR012796 Lysidine-tRNA(Ile) synthetase, C-terminal [SM00977] (369-438)
  IPR012796 Lysidine-tRNA(Ile) synthetase, C-terminal [TIGR02433] (369-414)
  IPR014729 Rossmann-like alpha/beta/alpha sandwich fold [G3DSA:3.40.50.620] (1-212)

pLDDT: mean 86.56, std 11.13, range [37.19, 98.31]

Sequence (892 aa):
MKLFREILNINKKYNLIENNDIIVVGFSGGPDSVFLVEMLKKLKNFINFKIYLVHINHLLRGEDADSDEKFSIEYAKKNNLEIFIKRIPVKEISKEVGKTLEEVGREERYKFFSEIYKKIEANKIATAHNKDDQIETFLFKLIRGTSLQGLEGIKVKNNNIIRPISEIYKKDILEYLNKNKIQYKIDKTNFENEFTRNSIRLDLIPFIEERYNIKFKDKIFSLIEEIRENNQNNSLNLNDYTDSENKIILEKIKFLSNFDRKNLLTLFLNQKNIKVNRNKIDGINSLIKSNGTKKIDLDKIYRIVKDYTYLYIEEKKEVSTINNCIIQLKIPSEQVFDNFKISVNIVENLDIPKQKNQYLLDALYNDIIEVRYRKDGDRIFLDESHSKKVKEVFIEQKIPKDIRDRLPIFLYNNKIFWIYNVKKAYIPKINKKKLIKVLITVEEVKMKLFREILNINKKYNLIENNDIIVVGFSGGPDSVFLVEMLKKLKNFINFKIYLVHINHLLRGEDADSDEKFSIEYAKKNNLEIFIKRIPVKEISKEVGKTLEEVGREERYKFFSEIYKKIEANKIATAHNKDDQIETFLFKLIRGTSLQGLEGIKVKNNNIIRPISEIYKKDILEYLNKNKIQYKIDKTNFENEFTRNSIRLDLIPFIEERYNIKFKDKIFSLIEEIRENNQNNSLNLNDYTDSENKIILEKIKFLSNFDRKNLLTLFLNQKNIKVNRNKIDGINSLIKSNGTKKIDLDKIYRIVKDYTYLYIEEKKEVSTINNCIIQLKIPSEQVFDNFKISVNIVENLDIPKQKNQYLLDALYNDIIEVRYRKDGDRIFLDESHSKKVKEVFIEQKIPKDIRDRLPIFLYNNKIFWIYNVKKAYIPKINKKKLIKVLITVEEVK

Organism: Fusobacterium vincentii (NCBI:txid155615)

Foldseek 3Di:
DVLLVLLVVLCVVVVQDAAAAEEEEEAQQALLSLLVVVSVVVCCVPHPYAYAYEYEQCCPPPPQSVVSVVSVVVVCVVVVHHYHYDYHPLVVVCVVVVHFSVVSVVVVVVVVVVVVCVVVVGQAYEYRAALLQQLLLLVVCVVVDDDLLSNLGDDCDDRRYHYSHHHPDPVVSVVVCVVVVNDGDDDPDPGCVCVVSVCCSPPVVVVCCVPPNVCVSVVSNVVSVVSVVVCVVLPDDQPVQADPVSWGWLVVCVPPDPVSQLVSVVVSCVVVPQDDDPVLSVVVVVVSVDDAWDKDDRDPFWIWIDHPTTIHIDTPPPPPVLVQDKDKQAEADWDDRPQKIKGKYFDPDPPDPADLQKDKDWDANGFIKIKGFDDPPAWAAADPPDIHHLVVQCVVQVPDPVCRRVWIFIDGPNHTQDTRSRDGGDDPDDPDPRITIMMMGMDGHD/DVLLVLLVVLCVVVVQDAAAAEEEEEAQQALLSLLVVVSVVVCCVPHPYAYAYEYEQCCPPPPLSVVSVVSVVVVCVVVVHHYHYDYHPLVVVCVVVVHFSVVSVVVVVVVVVVVVCVVVVGQAYEYRAALLQQLLLLVVCVVVDDDLLSNLGDDCDDRRYHYSHHHPDPVVSVVVCVVVVNDGDDDPDDTVVCVVSVCCSPPVVVVCCVPPNVCVSVVSNVVSVVSVVVCVVLPDDQVVQADPVSWGWLVVCVPPDPVSQLVSVVVSCVVVPQDDDPVLSVVVVVVSVDDAWDKDDRDPFWIWIDHPTTIDIDTPPPPPVLVQDKDKQAEADWDDRPQKIKGKYFDPDPPDDADLQKDKDWDANGFIKIKGFDDPPAWAAADDPDIDHLVVQCVVQVPDPVCRRVWIFIDGPNHTQDTRSRDGGDDDDDPDPHITIMMMGMDGHD